Protein AF-0000000074541927 (afdb_homodimer)

pLDDT: mean 76.12, std 15.19, range [36.53, 97.56]

Solvent-accessible surface area (backbone atoms only — not comparable to full-atom values): 43290 Å² total; per-residue (Å²): 109,68,65,43,53,54,43,27,51,49,51,45,49,54,49,65,66,34,54,67,52,47,45,48,66,48,50,46,39,48,50,39,40,51,50,52,33,49,31,50,36,31,37,43,35,32,69,74,75,41,41,45,53,29,38,36,30,53,49,31,85,47,68,54,49,53,51,38,51,50,42,42,45,65,71,51,50,40,39,77,44,78,50,68,57,83,60,47,75,66,53,45,46,51,47,24,63,74,64,74,33,52,36,34,37,36,38,36,62,50,43,41,58,38,49,48,47,50,25,47,52,52,37,48,53,48,31,44,72,51,69,65,52,70,88,74,71,71,72,71,72,74,75,71,73,65,65,43,38,38,36,37,31,39,49,81,58,52,58,68,54,50,48,41,48,49,49,51,50,50,43,27,50,48,51,47,46,50,49,46,32,53,37,47,44,37,24,71,72,51,76,40,83,65,61,67,69,59,56,50,58,71,67,49,81,76,80,49,76,42,76,35,34,49,29,75,64,65,48,66,70,68,64,50,48,34,55,52,37,51,58,38,42,46,51,51,41,37,43,52,42,13,35,57,50,5,24,50,45,20,46,43,62,67,40,61,46,39,57,49,42,69,64,37,91,56,56,60,64,47,54,50,51,21,47,48,53,47,50,38,51,50,33,50,47,48,48,50,50,51,52,47,39,31,46,64,47,25,50,76,73,76,37,62,52,38,65,77,42,86,38,57,67,38,49,52,52,52,50,51,50,42,26,47,35,23,48,35,50,14,48,31,43,9,67,74,28,89,40,47,56,43,14,31,46,49,41,53,49,49,47,52,42,43,33,44,57,36,25,63,69,36,55,63,84,39,46,34,74,82,44,54,63,57,21,71,70,32,65,58,21,30,44,44,50,36,50,39,32,25,49,53,25,42,30,45,54,81,70,29,43,83,29,46,48,58,39,52,49,46,37,52,50,40,44,49,51,36,51,52,50,33,43,73,68,64,62,95,110,67,65,41,53,53,43,28,50,50,52,45,51,54,49,66,66,35,54,66,52,47,44,49,67,49,50,48,40,46,50,40,40,50,50,52,34,50,32,52,35,30,38,44,36,32,70,74,72,41,41,45,52,29,37,36,29,54,47,31,84,48,67,54,48,54,50,38,52,51,41,42,47,66,70,53,51,39,38,78,43,77,52,66,58,81,60,46,74,66,55,46,47,51,49,23,62,74,65,73,33,51,36,33,37,36,38,36,60,49,43,40,58,38,50,49,48,49,24,46,52,52,37,47,52,48,31,46,72,51,68,66,51,70,88,76,71,71,76,72,72,74,75,71,72,64,64,43,38,39,36,35,29,39,50,83,57,53,58,68,53,51,47,41,48,49,49,52,50,50,42,26,49,49,52,47,48,50,49,46,32,52,38,49,45,35,25,72,72,52,75,40,83,66,61,68,70,60,56,50,57,70,66,50,80,78,80,48,75,42,78,37,35,49,28,75,64,65,48,67,69,67,65,50,48,36,54,52,38,52,58,38,41,46,52,51,41,38,42,53,42,12,34,56,52,4,24,50,46,20,46,42,63,65,40,62,46,39,59,47,42,69,64,37,91,57,57,60,66,48,54,51,50,19,47,48,54,46,48,37,52,51,33,50,47,48,49,51,51,52,53,47,38,30,45,63,47,27,50,75,73,76,37,63,52,39,66,77,42,86,37,59,68,38,48,51,52,51,50,50,50,43,28,46,37,24,47,36,50,13,48,30,43,8,68,74,27,90,39,47,56,43,13,30,44,50,42,55,48,50,47,52,44,44,33,44,58,36,25,64,68,36,57,62,85,37,45,34,74,85,45,53,63,59,22,70,70,34,66,58,20,30,44,44,50,35,48,38,32,26,50,53,25,44,29,45,54,80,70,29,44,84,30,47,48,59,38,53,50,47,37,52,50,41,46,49,51,34,52,51,51,32,43,74,69,64,63,95

Nearest PDB structures (foldseek):
  7jr7-assembly1_B  TM=3.809E-01  e=2.727E-04  Homo sapiens
  8wto-assembly1_B  TM=3.436E-01  e=9.387E-05  Arabidopsis thaliana
  7r87-assembly1_B  TM=3.997E-01  e=1.476E-03  Homo sapiens
  7r8e-assembly1_B  TM=3.952E-01  e=2.107E-03  Homo sapiens
  7r88-assembly1_B  TM=3.774E-01  e=2.303E-03  Homo sapiens

Secondary structure (DSSP, 8-state):
-HHHHHHHHHHHHHHHH-HHHHHHHHHHHHHHHHHHHHHHHHHHHHHHT-PEEEEEEE---SHHHHHHHHHHHHHSSEEEEE--TT--HHHHHHHHHHTT--EEEEE-TTHHHHHHHHHHHHHHHHHHHTT-S-S----------PPPEEEEE-TTS-HHHHHHHHHHHHHHHHHHHHHHHHHHHHHHHHSSPPPHHHHHHHHS--S-EEEEE--TT---PPP-HHHHHHHHHHHHHHHTTIIIIIHHHHHHHHSTHHHHHHHSSS-HHHHHHHHHHHHHHHHHHHHHHHHHIIIIIGGGGTPPPP---S-HHHHHHHHHHHHHHHHHHHHHHHHH-SSHHHHHHHHHHHHHHHHHHTTSSS-GGGS-THHHHHHHT-HHHHHHHHHHHHHTS---GGGGHHHHHHHHHHHHHHHHHHHHHHHHTT--/-HHHHHHHHHHHHHHHH-HHHHHHHHHHHHHHHHHHHHHHHHHHHHHHT-PEEEEEEE---SHHHHHHHHHHHHHSSEEEEE--TT--HHHHHHHHHHTT--EEEEE-TTHHHHHHHHHHHHHHHHHHHTT-S-S----------PPPEEEEE-TTS-HHHHHHHHHHHHHHHHHHHHHHHHHHHHHHHHSSPPPHHHHHHHHS--S-EEEEE--TT---PPP-HHHHHHHHHHHHHHHTTIIIIIHHHHHHHHSTHHHHHHHSSS-HHHHHHHHHHHHHHHHHHHHHHHHHIIIIIGGGGTPPPPPPPS-HHHHHHHHHHHHHHHHHHHHHHHHH-SSHHHHHHHHHHHHHHHHHHTTSSS-GGGS-GGGHHHHHT-HHHHHHHHHHHHHTS---GGGGHHHHHHHHHHHHHHHHHHHHHHHHTT--

Radius of gyration: 31.45 Å; Cα contacts (8 Å, |Δi|>4): 1282; chains: 2; bounding box: 62×101×65 Å

Sequence (856 aa):
MFKLWATIRKDTLLLFRDKVGLLLMFVMPIILVLVITSIQNSTFELVNENKIPLLVCNKDTAYTSIEFIEALDQIGMFEIKQVSKDLTNESLNTLMHENDVLISIIIPPTFSSSISQKSTNVSSKALHEFGLAENTLTKKEFPEKPLPITFIYNPVLQQSFLQSINGALTSAIQIIEGKKLVQQLYVTLNEKPMPENLQMEILQKNISIEEIAAAKDGSKTIPNATQHNVPAWTIFAMFFIVISLGGSVVKEKLSGSFVRLKTLPTNYLTALLSKQLTYLGVTLLQVFVIFSLGIWIFPYIGLPALNLPADLFGLLIVSLLCGWCAISYAICIGTYSQTQEQANGFGAVSIVILAAISGILVPSFAMPQSFAVIMKLSPLYWCLESYYGLFLERGSLADILETTLPLLGFIVIIQGITLIGLKKKNLIMFKLWATIRKDTLLLFRDKVGLLLMFVMPIILVLVITSIQNSTFELVNENKIPLLVCNKDTAYTSIEFIEALDQIGMFEIKQVSKDLTNESLNTLMHENDVLISIIIPPTFSSSISQKSTNVSSKALHEFGLAENTLTKKEFPEKPLPITFIYNPVLQQSFLQSINGALTSAIQIIEGKKLVQQLYVTLNEKPMPENLQMEILQKNISIEEIAAAKDGSKTIPNATQHNVPAWTIFAMFFIVISLGGSVVKEKLSGSFVRLKTLPTNYLTALLSKQLTYLGVTLLQVFVIFSLGIWIFPYIGLPALNLPADLFGLLIVSLLCGWCAISYAICIGTYSQTQEQANGFGAVSIVILAAISGILVPSFAMPQSFAVIMKLSPLYWCLESYYGLFLERGSLADILETTLPLLGFIVIIQGITLIGLKKKNLI

Organism: Cytophaga hutchinsonii (strain ATCC 33406 / DSM 1761 / CIP 103989 / NBRC 15051 / NCIMB 9469 / D465) (NCBI:txid269798)

Foldseek 3Di:
DVVLVVLLVVVLVVLVVPVVVLCCLFVVLLVVLVVVLVVVQVVVVLQVPNAQEEEEQELADDVLVVLLVVLLVVVVNHDYDYDYNPDDPVNVVVVCVVVVHFKYKYHDRCNVVVLLVVLCVVLVVVVVVVVNDDPPPVCPVPVDDPDDIDMGGHPVDDVVVVVVVVVSSVVSSVLSSVLSNVQNNCCVVVVDGDDPVVSVVSNDDDDDDDDAAQAPVRDRDDDGSLLQSLLLSLLLSLLLCLLVLLQVLLCCVPVCCLVVVVVPPDAVVSSLVSVLVSQLVVSVVSNVVSLCCQAPVQVVVPGDHQDFFPAVVLVVVLSSLSNLLSSLLSLLLSLPDNHSCSSNVCSVVVSVVLSVLLCNVHHPVPDDPVSVVVNLVRLSNLSSQSSCCGRVNSDYNVSSCVSVVVSVVSSVVSNVSSVVSCVVVVSD/DVVLVVLLVVVLVVLVVPVVVLCCLFVVLLVVLVVVLVVVQVVVVLQVPNAQEEEEQELAPDVLVVLLVVLLVVVVNHDYDYDYNPDDPVNVVVVCVVVVHFKYKYHDRCNVVVLLVVLCVVLVVVVVVVVNDDPPPPCPVPVDDPDDIDMGGHPVDDVVVVVVVVVSSVVSSVLSSVLSNVQNNCCVVVVDGDDPVVSVVSNDDDDDDDDAAQALVRDRDDDGSLLQSLLLSLLLSLLLCLLVLLQVLLCCVPVCVLVVVVVPPDAVVSSLVSVLVSQLVVSVVSNVVSLVCQAPVQVVVPGDHQDFFPAVVLVVVLSSLSNLLSSLLSLLLSLPDNHSCSSNVCSVVVSVVLSVLLCNVHHVVPDDPVSVVVNLVRLSNLSSQSSCCGRVNSDYNVSSCVSVVVSVVSSVVSNVSSVVSCVVVVSD

Structure (mmCIF, N/CA/C/O backbone):
data_AF-0000000074541927-model_v1
#
loop_
_entity.id
_entity.type
_entity.pdbx_description
1 polymer 'ABC transporter, permease component'
#
loop_
_atom_site.group_PDB
_atom_site.id
_atom_site.type_symbol
_atom_site.label_atom_id
_atom_site.label_alt_id
_atom_site.label_comp_id
_atom_site.label_asym_id
_atom_site.label_entity_id
_atom_site.label_seq_id
_atom_site.pdbx_PDB_ins_code
_atom_site.Cartn_x
_atom_site.Cartn_y
_atom_site.Cartn_z
_atom_site.occupancy
_atom_site.B_iso_or_equiv
_atom_site.auth_seq_id
_atom_site.auth_comp_id
_atom_site.auth_asym_id
_atom_site.auth_atom_id
_atom_site.pdbx_PDB_model_num
ATOM 1 N N . MET A 1 1 ? 32.125 -26.625 -20.203 1 62.59 1 MET A N 1
ATOM 2 C CA . MET A 1 1 ? 31.703 -25.328 -20.75 1 62.59 1 MET A CA 1
ATOM 3 C C . MET A 1 1 ? 30.703 -25.516 -21.875 1 62.59 1 MET A C 1
ATOM 5 O O . MET A 1 1 ? 29.688 -24.828 -21.922 1 62.59 1 MET A O 1
ATOM 9 N N . PHE A 1 2 ? 30.938 -26.547 -22.594 1 73.44 2 PHE A N 1
ATOM 10 C CA . PHE A 1 2 ? 30.047 -26.828 -23.719 1 73.44 2 PHE A CA 1
ATOM 11 C C . PHE A 1 2 ? 28.688 -27.297 -23.234 1 73.44 2 PHE A C 1
ATOM 13 O O . PHE A 1 2 ? 27.656 -26.875 -23.75 1 73.44 2 PHE A O 1
ATOM 20 N N . LYS A 1 3 ? 28.766 -27.969 -22.188 1 78.88 3 LYS A N 1
ATOM 21 C CA . LYS A 1 3 ? 27.516 -28.484 -21.641 1 78.88 3 LYS A CA 1
ATOM 22 C C . LYS A 1 3 ? 26.656 -27.359 -21.062 1 78.88 3 LYS A C 1
ATOM 24 O O . LYS A 1 3 ? 25.438 -27.328 -21.25 1 78.88 3 LYS A O 1
ATOM 29 N N . LEU A 1 4 ? 27.328 -26.469 -20.469 1 83.19 4 LEU A N 1
ATOM 30 C CA . LEU A 1 4 ? 26.609 -25.328 -19.891 1 83.19 4 LEU A CA 1
ATOM 31 C C . LEU A 1 4 ? 25.969 -24.484 -20.984 1 83.19 4 LEU A C 1
ATOM 33 O O . LEU A 1 4 ? 24.812 -24.078 -20.859 1 83.19 4 LEU A O 1
ATOM 37 N N . TRP A 1 5 ? 26.688 -24.234 -22 1 86.62 5 TRP A N 1
ATOM 38 C CA . TRP A 1 5 ? 26.172 -23.406 -23.078 1 86.62 5 TRP A CA 1
ATOM 39 C C . TRP A 1 5 ? 25 -24.078 -23.781 1 86.62 5 TRP A C 1
ATOM 41 O O . TRP A 1 5 ? 24.031 -23.422 -24.172 1 86.62 5 TRP A O 1
ATOM 51 N N . ALA A 1 6 ? 25.094 -25.359 -23.906 1 82.5 6 ALA A N 1
ATOM 52 C CA . ALA A 1 6 ? 24 -26.109 -24.531 1 82.5 6 ALA A CA 1
ATOM 53 C C . ALA A 1 6 ? 22.75 -26.062 -23.672 1 82.5 6 ALA A C 1
ATOM 55 O O . ALA A 1 6 ? 21.625 -25.953 -24.203 1 82.5 6 ALA A O 1
ATOM 56 N N . THR A 1 7 ? 22.984 -26.109 -22.422 1 82.19 7 THR A N 1
ATOM 57 C CA . THR A 1 7 ? 21.844 -26.078 -21.5 1 82.19 7 THR A CA 1
ATOM 58 C C . THR A 1 7 ? 21.219 -24.688 -21.453 1 82.19 7 THR A C 1
ATOM 60 O O . THR A 1 7 ? 20 -24.547 -21.344 1 82.19 7 THR A O 1
ATOM 63 N N . ILE A 1 8 ? 22.047 -23.766 -21.531 1 87.31 8 ILE A N 1
ATOM 64 C CA . ILE A 1 8 ? 21.547 -22.391 -21.547 1 87.31 8 ILE A CA 1
ATOM 65 C C . ILE A 1 8 ? 20.719 -22.172 -22.812 1 87.31 8 ILE A C 1
ATOM 67 O O . ILE A 1 8 ? 19.656 -21.547 -22.75 1 87.31 8 ILE A O 1
ATOM 71 N N . ARG A 1 9 ? 21.219 -22.625 -23.859 1 86.62 9 ARG A N 1
ATOM 72 C CA . ARG A 1 9 ? 20.484 -22.484 -25.109 1 86.62 9 ARG A CA 1
ATOM 73 C C . ARG A 1 9 ? 19.125 -23.188 -25.031 1 86.62 9 ARG A C 1
ATOM 75 O O . ARG A 1 9 ? 18.125 -22.656 -25.531 1 86.62 9 ARG A O 1
ATOM 82 N N . LYS A 1 10 ? 19.125 -24.312 -24.438 1 82.62 10 LYS A N 1
ATOM 83 C CA . LYS A 1 10 ? 17.875 -25.062 -24.25 1 82.62 10 LYS A CA 1
ATOM 84 C C . LYS A 1 10 ? 16.891 -24.266 -23.406 1 82.62 10 LYS A C 1
ATOM 86 O O . LYS A 1 10 ? 15.711 -24.156 -23.75 1 82.62 10 LYS A O 1
ATOM 91 N N . ASP A 1 11 ? 17.422 -23.734 -22.375 1 83.06 11 ASP A N 1
ATOM 92 C CA . ASP A 1 11 ? 16.547 -22.984 -21.469 1 83.06 11 ASP A CA 1
ATOM 93 C C . ASP A 1 11 ? 16.031 -21.703 -22.125 1 83.06 11 ASP A C 1
ATOM 95 O O . ASP A 1 11 ? 14.875 -21.328 -21.953 1 83.06 11 ASP A O 1
ATOM 99 N N . THR A 1 12 ? 16.859 -21.172 -22.859 1 85.25 12 THR A N 1
ATOM 100 C CA . THR A 1 12 ? 16.469 -19.953 -23.562 1 85.25 12 THR A CA 1
ATOM 101 C C . THR A 1 12 ? 15.414 -20.25 -24.625 1 85.25 12 THR A C 1
ATOM 103 O O . THR A 1 12 ? 14.445 -19.5 -24.766 1 85.25 12 THR A O 1
ATOM 106 N N . LEU A 1 13 ? 15.57 -21.359 -25.266 1 81 13 LEU A N 1
ATOM 107 C CA . LEU A 1 13 ? 14.625 -21.75 -26.312 1 81 13 LEU A CA 1
ATOM 108 C C . LEU A 1 13 ? 13.273 -22.109 -25.703 1 81 13 LEU A C 1
ATOM 110 O O . LEU A 1 13 ? 12.234 -21.781 -26.266 1 81 13 LEU A O 1
ATOM 114 N N . LEU A 1 14 ? 13.367 -22.719 -24.594 1 76.31 14 LEU A N 1
ATOM 115 C CA . LEU A 1 14 ? 12.133 -23.094 -23.906 1 76.31 14 LEU A CA 1
ATOM 116 C C . LEU A 1 14 ? 11.375 -21.859 -23.422 1 76.31 14 LEU A C 1
ATOM 118 O O . LEU A 1 14 ? 10.141 -21.828 -23.469 1 76.31 14 LEU A O 1
ATOM 122 N N . LEU A 1 15 ? 12.141 -20.969 -23 1 79.44 15 LEU A N 1
ATOM 123 C CA . LEU A 1 15 ? 11.531 -19.719 -22.516 1 79.44 15 LEU A CA 1
ATOM 124 C C . LEU A 1 15 ? 10.875 -18.969 -23.672 1 79.44 15 LEU A C 1
ATOM 126 O O . LEU A 1 15 ? 9.766 -18.453 -23.516 1 79.44 15 LEU A O 1
ATOM 130 N N . PHE A 1 16 ? 11.508 -18.984 -24.797 1 81.44 16 PHE A N 1
ATOM 131 C CA . PHE A 1 16 ? 11.008 -18.234 -25.938 1 81.44 16 PHE A CA 1
ATOM 132 C C . PHE A 1 16 ? 9.867 -18.969 -26.609 1 81.44 16 PHE A C 1
ATOM 134 O O . PHE A 1 16 ? 9.086 -18.375 -27.359 1 81.44 16 PHE A O 1
ATOM 141 N N . ARG A 1 17 ? 9.766 -20.203 -26.297 1 74.94 17 ARG A N 1
ATOM 142 C CA . ARG A 1 17 ? 8.68 -21 -26.875 1 74.94 17 ARG A CA 1
ATOM 143 C C . ARG A 1 17 ? 7.371 -20.75 -26.125 1 74.94 17 ARG A C 1
ATOM 145 O O . ARG A 1 17 ? 6.289 -20.875 -26.703 1 74.94 17 ARG A O 1
ATOM 152 N N . ASP A 1 18 ? 7.535 -20.406 -24.891 1 72.62 18 ASP A N 1
ATOM 153 C CA . ASP A 1 18 ? 6.359 -20.047 -24.109 1 72.62 18 ASP A CA 1
ATOM 154 C C . ASP A 1 18 ? 6.035 -18.562 -24.25 1 72.62 18 ASP A C 1
ATOM 156 O O . ASP A 1 18 ? 6.262 -17.781 -23.312 1 72.62 18 ASP A O 1
ATOM 160 N N . LYS A 1 19 ? 5.383 -18.203 -25.281 1 74.06 19 LYS A N 1
ATOM 161 C CA . LYS A 1 19 ? 5.121 -16.797 -25.609 1 74.06 19 LYS A CA 1
ATOM 162 C C . LYS A 1 19 ? 4.184 -16.172 -24.578 1 74.06 19 LYS A C 1
ATOM 164 O O . LYS A 1 19 ? 4.395 -15.023 -24.172 1 74.06 19 LYS A O 1
ATOM 169 N N . VAL A 1 20 ? 3.279 -16.938 -24.172 1 70.88 20 VAL A N 1
ATOM 170 C CA . VAL A 1 20 ? 2.293 -16.391 -23.25 1 70.88 20 VAL A CA 1
ATOM 171 C C . VAL A 1 20 ? 2.938 -16.172 -21.875 1 70.88 20 VAL A C 1
ATOM 173 O O . VAL A 1 20 ? 2.717 -15.148 -21.234 1 70.88 20 VAL A O 1
ATOM 176 N N . GLY A 1 21 ? 3.797 -17.203 -21.547 1 70.81 21 GLY A N 1
ATOM 177 C CA . GLY A 1 21 ? 4.508 -17.047 -20.297 1 70.81 21 GLY A CA 1
ATOM 178 C C . GLY A 1 21 ? 5.445 -15.859 -20.266 1 70.81 21 GLY A C 1
ATOM 179 O O . GLY A 1 21 ? 5.504 -15.125 -19.281 1 70.81 21 GLY A O 1
ATOM 180 N N . LEU A 1 22 ? 6.043 -15.719 -21.406 1 74.38 22 LEU A N 1
ATOM 181 C CA . LEU A 1 22 ? 6.977 -14.609 -21.531 1 74.38 22 LEU A CA 1
ATOM 182 C C . LEU A 1 22 ? 6.246 -13.273 -21.469 1 74.38 22 LEU A C 1
ATOM 184 O O . LEU A 1 22 ? 6.703 -12.336 -20.812 1 74.38 22 LEU A O 1
ATOM 188 N N . LEU A 1 23 ? 5.137 -13.188 -22.109 1 74.19 23 LEU A N 1
ATOM 189 C CA . LEU A 1 23 ? 4.344 -11.961 -22.125 1 74.19 23 LEU A CA 1
ATOM 190 C C . LEU A 1 23 ? 3.885 -11.609 -20.703 1 74.19 23 LEU A C 1
ATOM 192 O O . LEU A 1 23 ? 3.947 -10.445 -20.312 1 74.19 23 LEU A O 1
ATOM 196 N N . LEU A 1 24 ? 3.592 -12.641 -20.031 1 74.94 24 LEU A N 1
ATOM 197 C CA . LEU A 1 24 ? 3.066 -12.414 -18.688 1 74.94 24 LEU A CA 1
ATOM 198 C C . LEU A 1 24 ? 4.172 -11.961 -17.734 1 74.94 24 LEU A C 1
ATOM 200 O O . LEU A 1 24 ? 3.936 -11.141 -16.844 1 74.94 24 LEU A O 1
ATOM 204 N N . MET A 1 25 ? 5.355 -12.453 -18.094 1 76.31 25 MET A N 1
ATOM 205 C CA . MET A 1 25 ? 6.5 -12.125 -17.234 1 76.31 25 MET A CA 1
ATOM 206 C C . MET A 1 25 ? 6.871 -10.648 -17.375 1 76.31 25 MET A C 1
ATOM 208 O O . MET A 1 25 ? 7.414 -10.055 -16.438 1 76.31 25 MET A O 1
ATOM 212 N N . PHE A 1 26 ? 6.48 -10.07 -18.5 1 81.88 26 PHE A N 1
ATOM 213 C CA . PHE A 1 26 ? 6.895 -8.695 -18.734 1 81.88 26 PHE A CA 1
ATOM 214 C C . PHE A 1 26 ? 5.703 -7.746 -18.641 1 81.88 26 PHE A C 1
ATOM 216 O O . PHE A 1 26 ? 5.781 -6.711 -17.969 1 81.88 26 PHE A O 1
ATOM 223 N N . VAL A 1 27 ? 4.625 -8.125 -19.219 1 82.62 27 VAL A N 1
ATOM 224 C CA . VAL A 1 27 ? 3.488 -7.223 -19.391 1 82.62 27 VAL A CA 1
ATOM 225 C C . VAL A 1 27 ? 2.842 -6.961 -18.031 1 82.62 27 VAL A C 1
ATOM 227 O O . VAL A 1 27 ? 2.531 -5.816 -17.688 1 82.62 27 VAL A O 1
ATOM 230 N N . MET A 1 28 ? 2.744 -7.988 -17.297 1 81 28 MET A N 1
ATOM 231 C CA . MET A 1 28 ? 1.989 -7.855 -16.047 1 81 28 MET A CA 1
ATOM 232 C C . MET A 1 28 ? 2.74 -6.984 -15.047 1 81 28 MET A C 1
ATOM 234 O O . MET A 1 28 ? 2.166 -6.059 -14.477 1 81 28 MET A O 1
ATOM 238 N N . PRO A 1 29 ? 4.016 -7.152 -14.898 1 81.38 29 PRO A N 1
ATOM 239 C CA . PRO A 1 29 ? 4.742 -6.254 -14 1 81.38 29 PRO A CA 1
ATOM 240 C C . PRO A 1 29 ? 4.754 -4.809 -14.5 1 81.38 29 PRO A C 1
ATOM 242 O O . PRO A 1 29 ? 4.695 -3.875 -13.695 1 81.38 29 PRO A O 1
ATOM 245 N N . ILE A 1 30 ? 4.781 -4.727 -15.812 1 87.06 30 ILE A N 1
ATOM 246 C CA . ILE A 1 30 ? 4.785 -3.395 -16.406 1 87.06 30 ILE A CA 1
ATOM 247 C C . ILE A 1 30 ? 3.479 -2.676 -16.078 1 87.06 30 ILE A C 1
ATOM 249 O O . ILE A 1 30 ? 3.488 -1.514 -15.672 1 87.06 30 ILE A O 1
ATOM 253 N N . ILE A 1 31 ? 2.43 -3.393 -16.219 1 86.69 31 ILE A N 1
ATOM 254 C CA . ILE A 1 31 ? 1.123 -2.82 -15.922 1 86.69 31 ILE A CA 1
ATOM 255 C C . ILE A 1 31 ? 1.049 -2.455 -14.445 1 86.69 31 ILE A C 1
ATOM 257 O O . ILE A 1 31 ? 0.518 -1.401 -14.078 1 86.69 31 ILE A O 1
ATOM 261 N N . LEU A 1 32 ? 1.621 -3.289 -13.711 1 84.31 32 LEU A N 1
ATOM 262 C CA . LEU A 1 32 ? 1.604 -3.057 -12.273 1 84.31 32 LEU A CA 1
ATOM 263 C C . LEU A 1 32 ? 2.359 -1.781 -11.922 1 84.31 32 LEU A C 1
ATOM 265 O O . LEU A 1 32 ? 1.863 -0.952 -11.148 1 84.31 32 LEU A O 1
ATOM 269 N N . VAL A 1 33 ? 3.529 -1.603 -12.516 1 86.69 33 VAL A N 1
ATOM 270 C CA . VAL A 1 33 ? 4.348 -0.424 -12.25 1 86.69 33 VAL A CA 1
ATOM 271 C C . VAL A 1 33 ? 3.609 0.832 -12.711 1 86.69 33 VAL A C 1
ATOM 273 O O . VAL A 1 33 ? 3.596 1.843 -12.008 1 86.69 33 VAL A O 1
ATOM 276 N N . LEU A 1 34 ? 2.971 0.679 -13.812 1 85.75 34 LEU A N 1
ATOM 277 C CA . LEU A 1 34 ? 2.236 1.808 -14.375 1 85.75 34 LEU A CA 1
ATOM 278 C C . LEU A 1 34 ? 1.063 2.191 -13.477 1 85.75 34 LEU A C 1
ATOM 280 O O . LEU A 1 34 ? 0.859 3.371 -13.188 1 85.75 34 LEU A O 1
ATOM 284 N N . VAL A 1 35 ? 0.43 1.256 -13.086 1 82.38 35 VAL A N 1
ATOM 285 C CA . VAL A 1 35 ? -0.777 1.48 -12.297 1 82.38 35 VAL A CA 1
ATOM 286 C C . VAL A 1 35 ? -0.402 2.047 -10.93 1 82.38 35 VAL A C 1
ATOM 288 O O . VAL A 1 35 ? -0.949 3.066 -10.5 1 82.38 35 VAL A O 1
ATOM 291 N N . ILE A 1 36 ? 0.514 1.475 -10.297 1 79.38 36 ILE A N 1
ATOM 292 C CA . ILE A 1 36 ? 0.858 1.873 -8.938 1 79.38 36 ILE A CA 1
ATOM 293 C C . ILE A 1 36 ? 1.498 3.26 -8.953 1 79.38 36 ILE A C 1
ATOM 295 O O . ILE A 1 36 ? 1.229 4.082 -8.07 1 79.38 36 ILE A O 1
ATOM 299 N N . THR A 1 37 ? 2.389 3.469 -9.93 1 81.06 37 THR A N 1
ATOM 300 C CA . THR A 1 37 ? 3.02 4.781 -10.031 1 81.06 37 THR A CA 1
ATOM 301 C C . THR A 1 37 ? 1.976 5.863 -10.297 1 81.06 37 THR A C 1
ATOM 303 O O . THR A 1 37 ? 2.057 6.961 -9.742 1 81.06 37 THR A O 1
ATOM 306 N N . SER A 1 38 ? 1.053 5.527 -11.094 1 79.69 38 SER A N 1
ATOM 307 C CA . SER A 1 38 ? -0.018 6.473 -11.398 1 79.69 38 SER A CA 1
ATOM 308 C C . SER A 1 38 ? -0.845 6.785 -10.156 1 79.69 38 SER A C 1
ATOM 310 O O . SER A 1 38 ? -1.204 7.941 -9.914 1 79.69 38 SER A O 1
ATOM 312 N N . ILE A 1 39 ? -1.108 5.805 -9.43 1 74.56 39 ILE A N 1
ATOM 313 C CA . ILE A 1 39 ? -1.909 5.957 -8.219 1 74.56 39 ILE A CA 1
ATOM 314 C C . ILE A 1 39 ? -1.143 6.789 -7.195 1 74.56 39 ILE A C 1
ATOM 316 O O . ILE A 1 39 ? -1.696 7.719 -6.602 1 74.56 39 ILE A O 1
ATOM 320 N N . GLN A 1 40 ? 0.057 6.5 -7.008 1 68.75 40 GLN A N 1
ATOM 321 C CA . GLN A 1 40 ? 0.846 7.172 -5.98 1 68.75 40 GLN A CA 1
ATOM 322 C C . GLN A 1 40 ? 1.18 8.602 -6.391 1 68.75 40 GLN A C 1
ATOM 324 O O . GLN A 1 40 ? 1.329 9.477 -5.539 1 68.75 40 GLN A O 1
ATOM 329 N N . ASN A 1 41 ? 1.37 8.719 -7.707 1 69.12 41 ASN A N 1
ATOM 330 C CA . ASN A 1 41 ? 1.609 10.078 -8.188 1 69.12 41 ASN A CA 1
ATOM 331 C C . ASN A 1 41 ? 0.397 10.977 -7.957 1 69.12 41 ASN A C 1
ATOM 333 O O . ASN A 1 41 ? 0.545 12.164 -7.668 1 69.12 41 ASN A O 1
ATOM 337 N N . SER A 1 42 ? -0.765 10.453 -8.133 1 62.62 42 SER A N 1
ATOM 338 C CA . SER A 1 42 ? -1.986 11.227 -7.918 1 62.62 42 SER A CA 1
ATOM 339 C C . SER A 1 42 ? -2.125 11.641 -6.457 1 62.62 42 SER A C 1
ATOM 341 O O . SER A 1 42 ? -2.613 12.727 -6.156 1 62.62 42 SER A O 1
ATOM 343 N N . THR A 1 43 ? -1.777 10.742 -5.637 1 56.94 43 THR A N 1
ATOM 344 C CA . THR A 1 43 ? -1.813 11.07 -4.215 1 56.94 43 THR A CA 1
ATOM 345 C C . THR A 1 43 ? -0.866 12.227 -3.904 1 56.94 43 THR A C 1
ATOM 347 O O . THR A 1 43 ? -1.184 13.094 -3.088 1 56.94 43 THR A O 1
ATOM 350 N N . PHE A 1 44 ? 0.206 12.211 -4.68 1 52.38 44 PHE A N 1
ATOM 351 C CA . PHE A 1 44 ? 1.204 13.258 -4.535 1 52.38 44 PHE A CA 1
ATOM 352 C C . PHE A 1 44 ? 0.67 14.594 -5.055 1 52.38 44 PHE A C 1
ATOM 354 O O . PHE A 1 44 ? 0.894 15.641 -4.441 1 52.38 44 PHE A O 1
ATOM 361 N N . GLU A 1 45 ? 0.038 14.398 -6.129 1 54.12 45 GLU A N 1
ATOM 362 C CA . GLU A 1 45 ? -0.482 15.602 -6.762 1 54.12 45 GLU A CA 1
ATOM 363 C C . GLU A 1 45 ? -1.663 16.172 -5.98 1 54.12 45 GLU A C 1
ATOM 365 O O . GLU A 1 45 ? -1.865 17.391 -5.949 1 54.12 45 GLU A O 1
ATOM 370 N N . LEU A 1 46 ? -2.551 15.32 -5.484 1 47.78 46 LEU A N 1
ATOM 371 C CA . LEU A 1 46 ? -3.654 15.789 -4.652 1 47.78 46 LEU A CA 1
ATOM 372 C C . LEU A 1 46 ? -3.146 16.688 -3.529 1 47.78 46 LEU A C 1
ATOM 374 O O . LEU A 1 46 ? -3.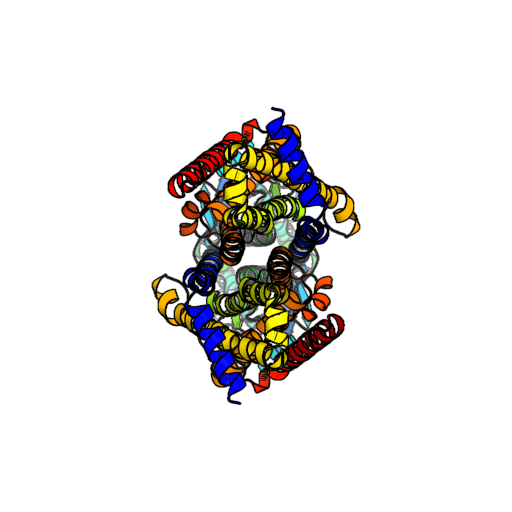764 17.703 -3.217 1 47.78 46 LEU A O 1
ATOM 378 N N . VAL A 1 47 ? -2.064 16.297 -3 1 44.84 47 VAL A N 1
ATOM 379 C CA . VAL A 1 47 ? -1.495 17.094 -1.929 1 44.84 47 VAL A CA 1
ATOM 380 C C . VAL A 1 47 ? -0.941 18.406 -2.502 1 44.84 47 VAL A C 1
ATOM 382 O O . VAL A 1 47 ? -1.073 19.469 -1.889 1 44.84 47 VAL A O 1
ATOM 385 N N . ASN A 1 48 ? -0.444 18.328 -3.736 1 44.94 48 ASN A N 1
ATOM 386 C CA . ASN A 1 48 ? 0.17 19.531 -4.285 1 44.94 48 ASN A CA 1
ATOM 387 C C . ASN A 1 48 ? -0.823 20.328 -5.117 1 44.94 48 ASN A C 1
ATOM 389 O O . ASN A 1 48 ? -0.8 21.562 -5.098 1 44.94 48 ASN A O 1
ATOM 393 N N . GLU A 1 49 ? -1.703 19.578 -6.023 1 46.81 49 GLU A N 1
ATOM 394 C CA . GLU A 1 49 ? -2.504 20.312 -7.004 1 46.81 49 GLU A CA 1
ATOM 395 C C . GLU A 1 49 ? -3.992 20.016 -6.824 1 46.81 49 GLU A C 1
ATOM 397 O O . GLU A 1 49 ? -4.84 20.828 -7.219 1 46.81 49 GLU A O 1
ATOM 402 N N . ASN A 1 50 ? -4.426 18.844 -6.312 1 50.94 50 ASN A N 1
ATOM 403 C CA . ASN A 1 50 ? -5.852 18.531 -6.312 1 50.94 50 ASN A CA 1
ATOM 404 C C . ASN A 1 50 ? -6.453 18.656 -4.918 1 50.94 50 ASN A C 1
ATOM 406 O O . ASN A 1 50 ? -6.004 18 -3.979 1 50.94 50 ASN A O 1
ATOM 410 N N . LYS A 1 51 ? -7.172 19.781 -4.816 1 58.56 51 LYS A N 1
ATOM 411 C CA . LYS A 1 51 ? -7.855 20.156 -3.58 1 58.56 51 LYS A CA 1
ATOM 412 C C . LYS A 1 51 ? -8.883 19.094 -3.184 1 58.56 51 LYS A C 1
ATOM 414 O O . LYS A 1 51 ? -9.469 18.438 -4.047 1 58.56 51 LYS A O 1
ATOM 419 N N . ILE A 1 52 ? -8.883 18.578 -1.993 1 67.69 52 ILE A N 1
ATOM 420 C CA . ILE A 1 52 ? -9.867 17.656 -1.424 1 67.69 52 ILE A CA 1
ATOM 421 C C . ILE A 1 52 ? -11.234 18.344 -1.38 1 67.69 52 ILE A C 1
ATOM 423 O O . ILE A 1 52 ? -11.375 19.438 -0.814 1 67.69 52 ILE A O 1
ATOM 427 N N . PRO A 1 53 ? -12.141 17.734 -2.074 1 74.38 53 PRO A N 1
ATOM 428 C CA . PRO A 1 53 ? -13.469 18.344 -1.985 1 74.38 53 PRO A CA 1
ATOM 429 C C . PRO A 1 53 ? -14.008 18.375 -0.557 1 74.38 53 PRO A C 1
ATOM 431 O O . PRO A 1 53 ? -14.078 17.344 0.106 1 74.38 53 PRO A O 1
ATOM 434 N N . LEU A 1 54 ? -14.281 19.453 -0.095 1 82.62 54 LEU A N 1
ATOM 435 C CA . LEU A 1 54 ? -14.789 19.672 1.255 1 82.62 54 LEU A CA 1
ATOM 436 C C . LEU A 1 54 ? -16.156 20.344 1.22 1 82.62 54 LEU A C 1
ATOM 438 O O . LEU A 1 54 ? -16.297 21.406 0.604 1 82.62 54 LEU A O 1
ATOM 442 N N . LEU A 1 55 ? -17.172 19.672 1.826 1 85.06 55 LEU A N 1
ATOM 443 C CA . LEU A 1 55 ? -18.469 20.312 1.983 1 85.06 55 LEU A CA 1
ATOM 444 C C . LEU A 1 55 ? -18.516 21.125 3.266 1 85.06 55 LEU A C 1
ATOM 446 O O . LEU A 1 55 ? -18.141 20.641 4.336 1 85.06 55 LEU A O 1
ATOM 450 N N . VAL A 1 56 ? -18.875 22.328 3.119 1 89.62 56 VAL A N 1
ATOM 451 C CA . VAL A 1 56 ? -18.953 23.188 4.293 1 89.62 56 VAL A CA 1
ATOM 452 C C . VAL A 1 56 ? -20.391 23.625 4.527 1 89.62 56 VAL A C 1
ATOM 454 O O . VAL A 1 56 ? -21.016 24.219 3.645 1 89.62 56 VAL A O 1
ATOM 457 N N . CYS A 1 57 ? -20.891 23.219 5.637 1 88.12 57 CYS A N 1
ATOM 458 C CA . CYS A 1 57 ? -22.188 23.703 6.094 1 88.12 57 CYS A CA 1
ATOM 459 C C . CYS A 1 57 ? -22.031 24.797 7.133 1 88.12 57 CYS A C 1
ATOM 461 O O . CYS A 1 57 ? -21.828 24.516 8.32 1 88.12 57 CYS A O 1
ATOM 463 N N . ASN A 1 58 ? -22.141 25.984 6.73 1 89.69 58 ASN A N 1
ATOM 464 C CA . ASN A 1 58 ? -21.953 27.141 7.605 1 89.69 58 ASN A CA 1
ATOM 465 C C . ASN A 1 58 ? -23.281 27.578 8.227 1 89.69 58 ASN A C 1
ATOM 467 O O . ASN A 1 58 ? -24.125 28.172 7.551 1 89.69 58 ASN A O 1
ATOM 471 N N . LYS A 1 59 ? -23.438 27.297 9.461 1 85.5 59 LYS A N 1
ATOM 472 C CA . LYS A 1 59 ? -24.672 27.688 10.148 1 85.5 59 LYS A CA 1
ATOM 473 C C . LYS A 1 59 ? -24.484 29.016 10.875 1 85.5 59 LYS A C 1
ATOM 475 O O . LYS A 1 59 ? -25.422 29.516 11.5 1 85.5 59 LYS A O 1
ATOM 480 N N . ASP A 1 60 ? -23.25 29.438 10.773 1 83.81 60 ASP A N 1
ATOM 481 C CA . ASP A 1 60 ? -22.953 30.75 11.352 1 83.81 60 ASP A CA 1
ATOM 482 C C . ASP A 1 60 ? -23.203 31.859 10.352 1 83.81 60 ASP A C 1
ATOM 484 O O . ASP A 1 60 ? -23.016 31.688 9.148 1 83.81 60 ASP A O 1
ATOM 488 N N . THR A 1 61 ? -23.766 32.938 10.781 1 77.38 61 THR A N 1
ATOM 489 C CA . THR A 1 61 ? -24.109 34 9.875 1 77.38 61 THR A CA 1
ATOM 490 C C . THR A 1 61 ? -23.125 35.156 10 1 77.38 61 THR A C 1
ATOM 492 O O . THR A 1 61 ? -23.188 36.125 9.234 1 77.38 61 THR A O 1
ATOM 495 N N . ALA A 1 62 ? -22.234 35.031 10.883 1 79.62 62 ALA A N 1
ATOM 496 C CA . ALA A 1 62 ? -21.328 36.156 11.125 1 79.62 62 ALA A CA 1
ATOM 497 C C . ALA A 1 62 ? -20.156 36.125 10.141 1 79.62 62 ALA A C 1
ATOM 499 O O . ALA A 1 62 ? -19.953 35.125 9.43 1 79.62 62 ALA A O 1
ATOM 500 N N . TYR A 1 63 ? -19.531 37.219 10.031 1 78 63 TYR A N 1
ATOM 501 C CA . TYR A 1 63 ? -18.453 37.406 9.078 1 78 63 TYR A CA 1
ATOM 502 C C . TYR A 1 63 ? -17.25 36.531 9.43 1 78 63 TYR A C 1
ATOM 504 O O . TYR A 1 63 ? -16.5 36.125 8.547 1 78 63 TYR A O 1
ATOM 512 N N . THR A 1 64 ? -17.172 36.219 10.641 1 80.38 64 THR A N 1
ATOM 513 C CA . THR A 1 64 ? -16.031 35.438 11.102 1 80.38 64 THR A CA 1
ATOM 514 C C . THR A 1 64 ? -16.031 34.062 10.453 1 80.38 64 THR A C 1
ATOM 516 O O . THR A 1 64 ? -14.977 33.5 10.148 1 80.38 64 THR A O 1
ATOM 519 N N . SER A 1 65 ? -17.188 33.531 10.227 1 84.56 65 SER A N 1
ATOM 520 C CA . SER A 1 65 ? -17.297 32.219 9.617 1 84.56 65 SER A CA 1
ATOM 521 C C . SER A 1 65 ? -16.891 32.25 8.148 1 84.56 65 SER A C 1
ATOM 523 O O . SER A 1 65 ? -16.297 31.297 7.641 1 84.56 65 SER A O 1
ATOM 525 N N . ILE A 1 66 ? -17.156 33.312 7.586 1 83.12 66 ILE A N 1
ATOM 526 C CA . ILE A 1 66 ? -16.766 33.5 6.188 1 83.12 66 ILE A CA 1
ATOM 527 C C . ILE A 1 66 ? -15.25 33.594 6.09 1 83.12 66 ILE A C 1
ATOM 529 O O . ILE A 1 66 ? -14.641 33.031 5.184 1 83.12 66 ILE A O 1
ATOM 533 N N . GLU A 1 67 ? -14.727 34.344 7.02 1 79.5 67 GLU A N 1
ATOM 534 C CA . GLU A 1 67 ? -13.273 34.469 7.062 1 79.5 67 GLU A CA 1
ATOM 535 C C . GLU A 1 67 ? -12.609 33.125 7.285 1 79.5 67 GLU A C 1
ATOM 537 O O . GLU A 1 67 ? -11.547 32.844 6.727 1 79.5 67 GLU A O 1
ATOM 542 N N . PHE A 1 68 ? -13.219 32.344 8.078 1 82.12 68 PHE A N 1
ATOM 543 C CA . PHE A 1 68 ? -12.727 31 8.336 1 82.12 68 PHE A CA 1
ATOM 544 C C . PHE A 1 68 ? -12.703 30.172 7.062 1 82.12 68 PHE A C 1
ATOM 546 O O . PHE A 1 68 ? -11.719 29.5 6.773 1 82.12 68 PHE A O 1
ATOM 553 N N . ILE A 1 69 ? -13.742 30.281 6.367 1 85.56 69 ILE A N 1
ATOM 554 C CA . ILE A 1 69 ? -13.852 29.531 5.121 1 85.56 69 ILE A CA 1
ATOM 555 C C . ILE A 1 69 ? -12.805 30.031 4.125 1 85.56 69 ILE A C 1
ATOM 557 O O . ILE A 1 69 ? -12.211 29.234 3.391 1 85.56 69 ILE A O 1
ATOM 561 N N . GLU A 1 70 ? -12.609 31.297 4.133 1 79.12 70 GLU A N 1
ATOM 562 C CA . GLU A 1 70 ? -11.578 31.875 3.27 1 79.12 70 GLU A CA 1
ATOM 563 C C . GLU A 1 70 ? -10.188 31.391 3.684 1 79.12 70 GLU A C 1
ATOM 565 O O . GLU A 1 70 ? -9.336 31.141 2.83 1 79.12 70 GLU A O 1
ATOM 570 N N . ALA A 1 71 ? -9.977 31.375 4.965 1 71.69 71 ALA A N 1
ATOM 571 C CA . ALA A 1 71 ? -8.711 30.859 5.477 1 71.69 71 ALA A CA 1
ATOM 572 C C . ALA A 1 71 ? -8.492 29.406 5.059 1 71.69 71 ALA A C 1
ATOM 574 O O . ALA A 1 71 ? -7.379 29.031 4.68 1 71.69 71 ALA A O 1
ATOM 575 N N . LEU A 1 72 ? -9.516 28.641 5.066 1 78.06 72 LEU A N 1
ATOM 576 C CA . LEU A 1 72 ? -9.453 27.234 4.648 1 78.06 72 LEU A CA 1
ATOM 577 C C . LEU A 1 72 ? -9.086 27.125 3.172 1 78.06 72 LEU A C 1
ATOM 579 O O . LEU A 1 72 ? -8.328 26.234 2.783 1 78.06 72 LEU A O 1
ATOM 583 N N . ASP A 1 73 ? -9.625 28.016 2.506 1 76.06 73 ASP A N 1
ATOM 584 C CA . ASP A 1 73 ? -9.375 28.031 1.069 1 76.06 73 ASP A CA 1
ATOM 585 C C . ASP A 1 73 ? -7.922 28.406 0.775 1 76.06 73 ASP A C 1
ATOM 587 O O . ASP A 1 73 ? -7.316 27.875 -0.161 1 76.06 73 ASP A O 1
ATOM 591 N N . GLN A 1 74 ? -7.422 29.234 1.568 1 66.5 74 GLN A N 1
ATOM 592 C CA . GLN A 1 74 ? -6.055 29.703 1.37 1 66.5 74 GLN A CA 1
ATOM 593 C C . GLN A 1 74 ? -5.039 28.609 1.681 1 66.5 74 GLN A C 1
ATOM 595 O O . GLN A 1 74 ? -3.934 28.609 1.136 1 66.5 74 GLN A O 1
ATOM 600 N N . ILE A 1 75 ? -5.406 27.797 2.594 1 63.5 75 ILE A N 1
ATOM 601 C CA . ILE A 1 75 ? -4.527 26.672 2.916 1 63.5 75 ILE A CA 1
ATOM 602 C C . ILE A 1 75 ? -4.266 25.844 1.66 1 63.5 75 ILE A C 1
ATOM 604 O O . ILE A 1 75 ? -3.184 25.281 1.5 1 63.5 75 ILE A O 1
ATOM 608 N N . GLY A 1 76 ? -5.238 25.891 0.684 1 62.09 76 GLY A N 1
ATOM 609 C CA . GLY A 1 76 ? -5.02 25.297 -0.622 1 62.09 76 GLY A CA 1
ATOM 610 C C . GLY A 1 76 ? -5.25 23.797 -0.634 1 62.09 76 GLY A C 1
ATOM 611 O O . GLY A 1 76 ? -5.074 23.141 -1.665 1 62.09 76 GLY A O 1
ATOM 612 N N . MET A 1 77 ? -5.621 23.172 0.397 1 64.56 77 MET A N 1
ATOM 613 C CA . MET A 1 77 ? -5.824 21.734 0.5 1 64.56 77 MET A CA 1
ATOM 614 C C . MET A 1 77 ? -7.238 21.359 0.077 1 64.56 77 MET A C 1
ATOM 616 O O . MET A 1 77 ? -7.484 20.219 -0.339 1 64.56 77 MET A O 1
ATOM 620 N N . PHE A 1 78 ? -8.117 22.359 0.111 1 73.12 78 PHE A N 1
ATOM 621 C CA . PHE A 1 78 ? -9.523 21.984 0.013 1 73.12 78 PHE A CA 1
ATOM 622 C C . PHE A 1 78 ? -10.18 22.672 -1.184 1 73.12 78 PHE A C 1
ATOM 624 O O . PHE A 1 78 ? -9.836 23.797 -1.531 1 73.12 78 PHE A O 1
ATOM 631 N N . GLU A 1 79 ? -10.938 21.891 -1.93 1 78.06 79 GLU A N 1
ATOM 632 C CA . GLU A 1 79 ? -11.938 22.469 -2.824 1 78.06 79 GLU A CA 1
ATOM 633 C C . GLU A 1 79 ? -13.281 22.625 -2.117 1 78.06 79 GLU A C 1
ATOM 635 O O . GLU A 1 79 ? -14.031 21.656 -1.98 1 78.06 79 GLU A O 1
ATOM 640 N N . ILE A 1 80 ? -13.523 23.828 -1.777 1 84.38 80 ILE A N 1
ATOM 641 C CA . ILE A 1 80 ? -14.633 24.078 -0.862 1 84.38 80 ILE A CA 1
ATOM 642 C C . ILE A 1 80 ? -15.93 24.25 -1.651 1 84.38 80 ILE A C 1
ATOM 644 O O . ILE A 1 80 ? -15.977 24.984 -2.631 1 84.38 80 ILE A O 1
ATOM 648 N N . LYS A 1 81 ? -16.875 23.438 -1.329 1 85.06 81 LYS A N 1
ATOM 649 C CA . LYS A 1 81 ? -18.234 23.578 -1.823 1 85.06 81 LYS A CA 1
ATOM 650 C C . LYS A 1 81 ? -19.203 23.891 -0.684 1 85.06 81 LYS A C 1
ATOM 652 O O . LYS A 1 81 ? -19.406 23.047 0.202 1 85.06 81 LYS A O 1
ATOM 657 N N . GLN A 1 82 ? -19.75 25.031 -0.685 1 87.88 82 GLN A N 1
ATOM 658 C CA . GLN A 1 82 ? -20.656 25.422 0.383 1 87.88 82 GLN A CA 1
ATOM 659 C C . GLN A 1 82 ? -22.062 24.891 0.123 1 87.88 82 GLN A C 1
ATOM 661 O O . GLN A 1 82 ? -22.547 24.922 -1.012 1 87.88 82 GLN A O 1
ATOM 666 N N . VAL A 1 83 ? -22.641 24.281 1.094 1 86.12 83 VAL A N 1
ATOM 667 C CA . VAL A 1 83 ? -23.984 23.734 0.975 1 86.12 83 VAL A CA 1
ATOM 668 C C . VAL A 1 83 ? -24.953 24.531 1.838 1 86.12 83 VAL A C 1
ATOM 670 O O . VAL A 1 83 ? -24.547 25.406 2.604 1 86.12 83 VAL A O 1
ATOM 673 N N . SER A 1 84 ? -26.219 24.219 1.671 1 80.31 84 SER A N 1
ATOM 674 C CA . SER A 1 84 ? -27.25 24.953 2.367 1 80.31 84 SER A CA 1
ATOM 675 C C . SER A 1 84 ? -27.125 24.812 3.879 1 80.31 84 SER A C 1
ATOM 677 O O . SER A 1 84 ? -26.656 23.781 4.371 1 80.31 84 SER A O 1
ATOM 679 N N . LYS A 1 85 ? -27.516 25.797 4.613 1 78.5 85 LYS A N 1
ATOM 680 C CA . LYS A 1 85 ? -27.375 25.906 6.059 1 78.5 85 LYS A CA 1
ATOM 681 C C . LYS A 1 85 ? -28.312 24.953 6.785 1 78.5 85 LYS A C 1
ATOM 683 O O . LYS A 1 85 ? -28.094 24.625 7.949 1 78.5 85 LYS A O 1
ATOM 688 N N . ASP A 1 86 ? -29.266 24.469 6.156 1 77.06 86 ASP A N 1
ATOM 689 C CA . ASP A 1 86 ? -30.328 23.734 6.82 1 77.06 86 ASP A CA 1
ATOM 690 C C . ASP A 1 86 ? -30.094 22.219 6.738 1 77.06 86 ASP A C 1
ATOM 692 O O . ASP A 1 86 ? -30.969 21.438 7.113 1 77.06 86 ASP A O 1
ATOM 696 N N . LEU A 1 87 ? -28.969 21.906 6.523 1 76.81 87 LEU A N 1
ATOM 697 C CA . LEU A 1 87 ? -28.766 20.469 6.34 1 76.81 87 LEU A CA 1
ATOM 698 C C . LEU A 1 87 ? -28.438 19.797 7.668 1 76.81 87 LEU A C 1
ATOM 700 O O . LEU A 1 87 ? -27.734 20.375 8.5 1 76.81 87 LEU A O 1
ATOM 704 N N . THR A 1 88 ? -29.141 18.75 7.934 1 75.75 88 THR A N 1
ATOM 705 C CA . THR A 1 88 ? -28.844 17.938 9.094 1 75.75 88 THR A CA 1
ATOM 706 C C . THR A 1 88 ? -27.641 17.031 8.82 1 75.75 88 THR A C 1
ATOM 708 O O . THR A 1 88 ? -27.203 16.906 7.676 1 75.75 88 THR A O 1
ATOM 711 N N . ASN A 1 89 ? -27.078 16.438 9.914 1 76.69 89 ASN A N 1
ATOM 712 C CA . ASN A 1 89 ? -25.953 15.531 9.781 1 76.69 89 ASN A CA 1
ATOM 713 C C . ASN A 1 89 ? -26.25 14.398 8.805 1 76.69 89 ASN A C 1
ATOM 715 O O . ASN A 1 89 ? -25.406 14.008 8.008 1 76.69 89 ASN A O 1
ATOM 719 N N . GLU A 1 90 ? -27.5 13.992 8.867 1 73.88 90 GLU A N 1
ATOM 720 C CA . GLU A 1 90 ? -27.891 12.867 8.016 1 73.88 90 GLU A CA 1
ATOM 721 C C . GLU A 1 90 ? -27.938 13.281 6.547 1 73.88 90 GLU A C 1
ATOM 723 O O . GLU A 1 90 ? -27.516 12.531 5.672 1 73.88 90 GLU A O 1
ATOM 728 N N . SER A 1 91 ? -28.469 14.469 6.391 1 78.69 91 SER A N 1
ATOM 729 C CA . SER A 1 91 ? -28.562 14.961 5.02 1 78.69 91 SER A CA 1
ATOM 730 C C . SER A 1 91 ? -27.188 15.227 4.434 1 78.69 91 SER A C 1
ATOM 732 O O . SER A 1 91 ? -26.953 15.008 3.242 1 78.69 91 SER A O 1
ATOM 734 N N . LEU A 1 92 ? -26.344 15.633 5.332 1 80.5 92 LEU A N 1
ATOM 735 C CA . LEU A 1 92 ? -24.984 15.906 4.891 1 80.5 92 LEU A CA 1
ATOM 736 C C . LEU A 1 92 ? -24.281 14.609 4.508 1 80.5 92 LEU A C 1
ATOM 738 O O . LEU A 1 92 ? -23.531 14.578 3.527 1 80.5 92 LEU A O 1
ATOM 742 N N . ASN A 1 93 ? -24.594 13.609 5.23 1 76.56 93 ASN A N 1
ATOM 743 C CA . ASN A 1 93 ? -24 12.312 4.918 1 76.56 93 ASN A CA 1
ATOM 744 C C . ASN A 1 93 ? -24.453 11.805 3.547 1 76.56 93 ASN A C 1
ATOM 746 O O . ASN A 1 93 ? -23.656 11.258 2.787 1 76.56 93 ASN A O 1
ATOM 750 N N . THR A 1 94 ? -25.719 12.031 3.326 1 75.81 94 THR A N 1
ATOM 751 C CA . THR A 1 94 ? -26.266 11.609 2.041 1 75.81 94 THR A CA 1
ATOM 752 C C . THR A 1 94 ? -25.656 12.414 0.9 1 75.81 94 THR A C 1
ATOM 754 O O . THR A 1 94 ? -25.344 11.859 -0.158 1 75.81 94 THR A O 1
ATOM 757 N N . LEU A 1 95 ? -25.484 13.68 1.212 1 79.12 95 LEU A N 1
ATOM 758 C CA . LEU A 1 95 ? -24.906 14.555 0.198 1 79.12 95 LEU A CA 1
ATOM 759 C C . LEU A 1 95 ? -23.453 14.164 -0.076 1 79.12 95 LEU A C 1
ATOM 761 O O . LEU A 1 95 ? -23 14.227 -1.22 1 79.12 95 LEU A O 1
ATOM 765 N N . MET A 1 96 ? -22.812 13.812 0.928 1 79.44 96 MET A N 1
ATOM 766 C CA . MET A 1 96 ? -21.422 13.375 0.783 1 79.44 96 MET A CA 1
ATOM 767 C C . MET A 1 96 ? -21.328 12.133 -0.097 1 79.44 96 MET A C 1
ATOM 769 O O . MET A 1 96 ? -20.469 12.047 -0.965 1 79.44 96 MET A O 1
ATOM 773 N N . HIS A 1 97 ? -22.312 11.297 0.133 1 71.31 97 HIS A N 1
ATOM 774 C CA . HIS A 1 97 ? -22.312 10.047 -0.625 1 71.31 97 HIS A CA 1
ATOM 775 C C . HIS A 1 97 ? -22.688 10.289 -2.084 1 71.31 97 HIS A C 1
ATOM 777 O O . HIS A 1 97 ? -22.094 9.688 -2.986 1 71.31 97 HIS A O 1
ATOM 783 N N . GLU A 1 98 ? -23.594 11.188 -2.244 1 71.25 98 GLU A N 1
ATOM 784 C CA . GLU A 1 98 ? -24.094 11.469 -3.586 1 71.25 98 GLU A CA 1
ATOM 785 C C . GLU A 1 98 ? -23.062 12.227 -4.414 1 71.25 98 GLU A C 1
ATOM 787 O O . GLU A 1 98 ? -22.984 12.047 -5.633 1 71.25 98 GLU A O 1
ATOM 792 N N . ASN A 1 99 ? -22.219 13.031 -3.738 1 70.88 99 ASN A N 1
ATOM 793 C CA . ASN A 1 99 ? -21.266 13.867 -4.449 1 70.88 99 ASN A CA 1
ATOM 794 C C . ASN A 1 99 ? -19.844 13.297 -4.363 1 70.88 99 ASN A C 1
ATOM 796 O O . ASN A 1 99 ? -18.891 13.953 -4.758 1 70.88 99 ASN A O 1
ATOM 800 N N . ASP A 1 100 ? -19.766 12.219 -3.822 1 67.62 100 ASP A N 1
ATOM 801 C CA . ASP A 1 100 ? -18.469 11.539 -3.691 1 67.62 100 ASP A CA 1
ATOM 802 C C . ASP A 1 100 ? -17.469 12.406 -2.928 1 67.62 100 ASP A C 1
ATOM 804 O O . ASP A 1 100 ? -16.344 12.586 -3.371 1 67.62 100 ASP A O 1
ATOM 808 N N . VAL A 1 101 ? -18.047 13.078 -1.96 1 74.94 101 VAL A N 1
ATOM 809 C CA . VAL A 1 101 ? -17.188 13.875 -1.082 1 74.94 101 VAL A CA 1
ATOM 810 C C . VAL A 1 101 ? -16.938 13.109 0.216 1 74.94 101 VAL A C 1
ATOM 812 O O . VAL A 1 101 ? -17.844 12.492 0.773 1 74.94 101 VAL A O 1
ATOM 815 N N . LEU A 1 102 ? -15.688 13.227 0.631 1 70.38 102 LEU A N 1
ATOM 816 C CA . LEU A 1 102 ? -15.305 12.367 1.749 1 70.38 102 LEU A CA 1
ATOM 817 C C . LEU A 1 102 ? -15.312 13.148 3.059 1 70.38 102 LEU A C 1
ATOM 819 O O . LEU A 1 102 ? -15.305 12.555 4.141 1 70.38 102 LEU A O 1
ATOM 823 N N . ILE A 1 103 ? -15.344 14.453 2.922 1 79.62 103 ILE A N 1
ATOM 824 C CA . ILE A 1 103 ? -15.258 15.211 4.164 1 79.62 103 ILE A CA 1
ATOM 825 C C . ILE A 1 103 ? -16.25 16.375 4.129 1 79.62 103 ILE A C 1
ATOM 827 O O . ILE A 1 103 ? -16.578 16.891 3.059 1 79.62 103 ILE A O 1
ATOM 831 N N . SER A 1 104 ? -16.781 16.688 5.336 1 84.62 104 SER A N 1
ATOM 832 C CA . SER A 1 104 ? -17.641 17.859 5.492 1 84.62 104 SER A CA 1
ATOM 833 C C . SER A 1 104 ? -17.453 18.516 6.855 1 84.62 104 SER A C 1
ATOM 835 O O . SER A 1 104 ? -17.047 17.844 7.816 1 84.62 104 SER A O 1
ATOM 837 N N . ILE A 1 105 ? -17.609 19.781 6.871 1 87.19 105 ILE A N 1
ATOM 838 C CA . ILE A 1 105 ? -17.5 20.5 8.133 1 87.19 105 ILE A CA 1
ATOM 839 C C . ILE A 1 105 ? -18.797 21.266 8.391 1 87.19 105 ILE A C 1
ATOM 841 O O . ILE A 1 105 ? -19.406 21.812 7.469 1 87.19 105 ILE A O 1
ATOM 845 N N . ILE A 1 106 ? -19.203 21.203 9.641 1 84.88 106 ILE A N 1
ATOM 846 C CA . ILE A 1 106 ? -20.359 21.984 10.07 1 84.88 106 ILE A CA 1
ATOM 847 C C . ILE A 1 106 ? -19.906 23.078 11.047 1 84.88 106 ILE A C 1
ATOM 849 O O . ILE A 1 106 ? -19.391 22.781 12.133 1 84.88 106 ILE A O 1
ATOM 853 N N . ILE A 1 107 ? -20.094 24.25 10.703 1 86.19 107 ILE A N 1
ATOM 854 C CA . ILE A 1 107 ? -19.766 25.391 11.562 1 86.19 107 ILE A CA 1
ATOM 855 C C . ILE A 1 107 ? -21 25.766 12.391 1 86.19 107 ILE A C 1
ATOM 857 O O . ILE A 1 107 ? -22.031 26.141 11.844 1 86.19 107 ILE A O 1
ATOM 861 N N . PRO A 1 108 ? -20.875 25.609 13.602 1 84 108 PRO A N 1
ATOM 862 C CA . PRO A 1 108 ? -22.031 25.922 14.445 1 84 108 PRO A CA 1
ATOM 863 C C . PRO A 1 108 ? -22.406 27.406 14.422 1 84 108 PRO A C 1
ATOM 865 O O . PRO A 1 108 ? -21.562 28.25 14.094 1 84 108 PRO A O 1
ATOM 868 N N . PRO A 1 109 ? -23.656 27.656 14.797 1 82.25 109 PRO A N 1
ATOM 869 C CA . PRO A 1 109 ? -24.094 29.047 14.789 1 82.25 109 PRO A CA 1
ATOM 870 C C . PRO A 1 109 ? -23.344 29.922 15.797 1 82.25 109 PRO A C 1
ATOM 872 O O . PRO A 1 109 ? -23.266 31.141 15.633 1 82.25 109 PRO A O 1
ATOM 875 N N . THR A 1 110 ? -22.719 29.312 16.75 1 78.56 110 THR A N 1
ATOM 876 C CA . THR A 1 110 ? -22.047 30.078 17.812 1 78.56 110 THR A CA 1
ATOM 877 C C . THR A 1 110 ? -20.562 30.219 17.531 1 78.56 110 THR A C 1
ATOM 879 O O . THR A 1 110 ? -19.797 30.641 18.391 1 78.56 110 THR A O 1
ATOM 882 N N . PHE A 1 111 ? -20.234 29.875 16.328 1 82.06 111 PHE A N 1
ATOM 883 C CA . PHE A 1 111 ? -18.812 29.844 16 1 82.06 111 PHE A CA 1
ATOM 884 C C . PHE A 1 111 ? -18.203 31.219 16.141 1 82.06 111 PHE A C 1
ATOM 886 O O . PHE A 1 111 ? -17.219 31.406 16.875 1 82.06 111 PHE A O 1
ATOM 893 N N . SER A 1 112 ? -18.75 32.219 15.516 1 79.38 112 SER A N 1
ATOM 894 C CA . SER A 1 112 ? -18.219 33.562 15.516 1 79.38 112 SER A CA 1
ATOM 895 C C . SER A 1 112 ? -18.25 34.156 16.922 1 79.38 112 SER A C 1
ATOM 897 O O . SER A 1 112 ? -17.312 34.844 17.328 1 79.38 112 SER A O 1
ATOM 899 N N . SER A 1 113 ? -19.375 33.875 17.594 1 76.94 113 SER A N 1
ATOM 900 C CA . SER A 1 113 ? -19.531 34.438 18.938 1 76.94 113 SER A CA 1
ATOM 901 C C . SER A 1 113 ? -18.5 33.844 19.891 1 76.94 113 SER A C 1
ATOM 903 O O . SER A 1 113 ? -17.984 34.531 20.766 1 76.94 113 SER A O 1
ATOM 905 N N . SER A 1 114 ? -18.25 32.625 19.641 1 75.5 114 SER A N 1
ATOM 906 C CA . SER A 1 114 ? -17.281 31.938 20.5 1 75.5 114 SER A CA 1
ATOM 907 C C . SER A 1 114 ? -15.867 32.469 20.266 1 75.5 114 SER A C 1
ATOM 909 O O . SER A 1 114 ? -15.109 32.656 21.234 1 75.5 114 SER A O 1
ATOM 911 N N . ILE A 1 115 ? -15.594 32.719 19.062 1 75.19 115 ILE A N 1
ATOM 912 C CA . ILE A 1 115 ? -14.281 33.25 18.719 1 75.19 115 ILE A CA 1
ATOM 913 C C . ILE A 1 115 ? -14.117 34.656 19.281 1 75.19 115 ILE A C 1
ATOM 915 O O . ILE A 1 115 ? -13.07 35 19.828 1 75.19 115 ILE A O 1
ATOM 919 N N . SER A 1 116 ? -15.117 35.438 19.125 1 71.5 116 SER A N 1
ATOM 920 C CA . SER A 1 116 ? -15.094 36.812 19.609 1 71.5 116 SER A CA 1
ATOM 921 C C . SER A 1 116 ? -14.992 36.844 21.125 1 71.5 116 SER A C 1
ATOM 923 O O . SER A 1 116 ? -14.289 37.688 21.688 1 71.5 116 SER A O 1
ATOM 925 N N . GLN A 1 117 ? -15.797 35.969 21.672 1 70.12 117 GLN A N 1
ATOM 926 C CA . GLN A 1 117 ? -15.773 35.938 23.125 1 70.12 117 GLN A CA 1
ATOM 927 C C . GLN A 1 117 ? -14.383 35.625 23.641 1 70.12 117 GLN A C 1
ATOM 929 O O . GLN A 1 117 ? -13.914 36.219 24.609 1 70.12 117 GLN A O 1
ATOM 934 N N . LYS A 1 118 ? -13.883 34.688 23.047 1 68.56 118 LYS A N 1
ATOM 935 C CA . LYS A 1 118 ? -12.523 34.312 23.438 1 68.56 118 LYS A CA 1
ATOM 936 C C . LYS A 1 118 ? -11.555 35.5 23.234 1 68.56 118 LYS A C 1
ATOM 938 O O . LYS A 1 118 ? -10.727 35.75 24.109 1 68.56 118 LYS A O 1
ATOM 943 N N . SER A 1 119 ? -11.68 36.094 22.219 1 66.44 119 SER A N 1
ATOM 944 C CA . SER A 1 119 ? -10.797 37.219 21.906 1 66.44 119 SER A CA 1
ATOM 945 C C . SER A 1 119 ? -10.992 38.344 22.906 1 66.44 119 SER A C 1
ATOM 947 O O . SER A 1 119 ? -10.023 39 23.312 1 66.44 119 SER A O 1
ATOM 949 N N . THR A 1 120 ? -12.234 38.531 23.234 1 63.94 120 THR A N 1
ATOM 950 C CA . THR A 1 120 ? -12.523 39.594 24.188 1 63.94 120 THR A CA 1
ATOM 951 C C . THR A 1 120 ? -11.969 39.25 25.562 1 63.94 120 THR A C 1
ATOM 953 O O . THR A 1 120 ? -11.422 40.125 26.25 1 63.94 120 THR A O 1
ATOM 956 N N . ASN A 1 121 ? -12.211 38 25.844 1 63.78 121 ASN A N 1
ATOM 957 C CA . ASN A 1 121 ? -11.711 37.562 27.156 1 63.78 121 ASN A CA 1
ATOM 958 C C . ASN A 1 121 ? -10.195 37.688 27.25 1 63.78 121 ASN A C 1
ATOM 960 O O . ASN A 1 121 ? -9.672 38.219 28.234 1 63.78 121 ASN A O 1
ATOM 964 N N . VAL A 1 122 ? -9.617 37.312 26.234 1 60.84 122 VAL A N 1
ATOM 965 C CA . VAL A 1 122 ? -8.156 37.344 26.203 1 60.84 122 VAL A CA 1
ATOM 966 C C . VAL A 1 122 ? -7.676 38.781 26.141 1 60.84 122 VAL A C 1
ATOM 968 O O . VAL A 1 122 ? -6.711 39.156 26.828 1 60.84 122 VAL A O 1
ATOM 971 N N . SER A 1 123 ? -8.344 39.594 25.391 1 62 123 SER A N 1
ATOM 972 C CA . SER A 1 123 ? -7.977 41 25.266 1 62 123 SER A CA 1
ATOM 973 C C . SER A 1 123 ? -8.188 41.75 26.578 1 62 123 SER A C 1
ATOM 975 O O . SER A 1 123 ? -7.363 42.562 26.969 1 62 123 SER A O 1
ATOM 977 N N . SER A 1 124 ? -9.398 41.5 27.141 1 60.62 124 SER A N 1
ATOM 978 C CA . SER A 1 124 ? -9.695 42.156 28.406 1 60.62 124 SER A CA 1
ATOM 979 C C . SER A 1 124 ? -8.664 41.812 29.484 1 60.62 124 SER A C 1
ATOM 981 O O . SER A 1 124 ? -8.234 42.688 30.234 1 60.62 124 SER A O 1
ATOM 983 N N . LYS A 1 125 ? -8.492 40.562 29.438 1 60.62 125 LYS A N 1
ATOM 984 C CA . LYS A 1 125 ? -7.484 40.125 30.406 1 60.62 125 LYS A CA 1
ATOM 985 C C . LYS A 1 125 ? -6.133 40.781 30.125 1 60.62 125 LYS A C 1
ATOM 987 O O . LYS A 1 125 ? -5.426 41.188 31.047 1 60.62 125 LYS A O 1
ATOM 992 N N . ALA A 1 126 ? -5.898 40.875 28.875 1 57.09 126 ALA A N 1
ATOM 993 C CA . ALA A 1 126 ? -4.652 41.5 28.469 1 57.09 126 ALA A CA 1
ATOM 994 C C . ALA A 1 126 ? -4.648 43 28.828 1 57.09 126 ALA A C 1
ATOM 996 O O . ALA A 1 126 ? -3.654 43.5 29.344 1 57.09 126 ALA A O 1
ATOM 997 N N . LEU A 1 127 ? -5.75 43.656 28.562 1 58.88 127 LEU A N 1
ATOM 998 C CA . LEU A 1 127 ? -5.871 45.094 28.844 1 58.88 127 LEU A CA 1
ATOM 999 C C . LEU A 1 127 ? -5.848 45.375 30.344 1 58.88 127 LEU A C 1
ATOM 1001 O O . LEU A 1 127 ? -5.297 46.375 30.781 1 58.88 127 LEU A O 1
ATOM 1005 N N . HIS A 1 128 ? -6.652 44.531 31.062 1 56.53 128 HIS A N 1
ATOM 1006 C CA . HIS A 1 128 ? -6.598 44.656 32.5 1 56.53 128 HIS A CA 1
ATOM 1007 C C . HIS A 1 128 ? -5.156 44.625 33.031 1 56.53 128 HIS A C 1
ATOM 1009 O O . HIS A 1 128 ? -4.766 45.375 33.875 1 56.53 128 HIS A O 1
ATOM 1015 N N . GLU A 1 129 ? -4.633 43.625 32.375 1 52 129 GLU A N 1
ATOM 1016 C CA . GLU A 1 129 ? -3.236 43.469 32.781 1 52 129 GLU A CA 1
ATOM 1017 C C . GLU A 1 129 ? -2.402 44.656 32.312 1 52 129 GLU A C 1
ATOM 1019 O O . GLU A 1 129 ? -1.405 45 32.938 1 52 129 GLU A O 1
ATOM 1024 N N . PHE A 1 130 ? -3.008 45.375 31.188 1 47.22 130 PHE A N 1
ATOM 1025 C CA . PHE A 1 130 ? -2.395 46.562 30.609 1 47.22 130 PHE A CA 1
ATOM 1026 C C . PHE A 1 130 ? -2.689 47.781 31.453 1 47.22 130 PHE A C 1
ATOM 1028 O O . PHE A 1 130 ? -2.188 48.875 31.172 1 47.22 130 PHE A O 1
ATOM 1035 N N . GLY A 1 131 ? -3.299 47.688 32.562 1 47.94 131 GLY A N 1
ATOM 1036 C CA . GLY A 1 131 ? -3.686 48.781 33.406 1 47.94 131 GLY A CA 1
ATOM 1037 C C . GLY A 1 131 ? -4.703 49.719 32.75 1 47.94 131 GLY A C 1
ATOM 1038 O O . GLY A 1 131 ? -4.918 50.844 33.219 1 47.94 131 GLY A O 1
ATOM 1039 N N . LEU A 1 132 ? -4.992 49.438 31.516 1 47.38 132 LEU A N 1
ATOM 1040 C CA . LEU A 1 132 ? -5.859 50.344 30.766 1 47.38 132 LEU A CA 1
ATOM 1041 C C . LEU A 1 132 ? -7.328 50.094 31.094 1 47.38 132 LEU A C 1
ATOM 1043 O O . LEU A 1 132 ? -8.195 50.875 30.734 1 47.38 132 LEU A O 1
ATOM 1047 N N . ALA A 1 133 ? -7.852 48.875 31.234 1 47.34 133 ALA A N 1
ATOM 1048 C CA . ALA A 1 133 ? -9.258 48.656 31.562 1 47.34 133 ALA A CA 1
ATOM 1049 C C . ALA A 1 133 ? -9.555 49.062 33 1 47.34 133 ALA A C 1
ATOM 1051 O O . ALA A 1 133 ? -8.844 48.656 33.938 1 47.34 133 ALA A O 1
ATOM 1052 N N . GLU A 1 134 ? -10.102 50.25 33.219 1 40.66 134 GLU A N 1
ATOM 1053 C CA . GLU A 1 134 ? -10.828 50.5 34.438 1 40.66 134 GLU A CA 1
ATOM 1054 C C . GLU A 1 134 ? -11.523 49.219 34.938 1 40.66 134 GLU A C 1
ATOM 1056 O O . GLU A 1 134 ? -11.789 48.312 34.156 1 40.66 134 GLU A O 1
ATOM 1061 N N . ASN A 1 135 ? -12.008 49.156 36.344 1 37.28 135 ASN A N 1
ATOM 1062 C CA . ASN A 1 135 ? -12.672 48.188 37.219 1 37.28 135 ASN A CA 1
ATOM 1063 C C . ASN A 1 135 ? -13.781 47.438 36.469 1 37.28 135 ASN A C 1
ATOM 1065 O O . ASN A 1 135 ? -14.648 46.844 37.094 1 37.28 135 ASN A O 1
ATOM 1069 N N . THR A 1 136 ? -14.391 47.906 35.438 1 36.84 136 THR A N 1
ATOM 1070 C CA . THR A 1 136 ? -15.68 47.281 35.125 1 36.84 136 THR A CA 1
ATOM 1071 C C . THR A 1 136 ? -15.477 45.844 34.594 1 36.84 136 THR A C 1
ATOM 1073 O O . THR A 1 136 ? -15.328 45.656 33.406 1 36.84 136 THR A O 1
ATOM 1076 N N . LEU A 1 137 ? -14.578 45.031 34.969 1 41.19 137 LEU A N 1
ATOM 1077 C CA . LEU A 1 137 ? -14.594 43.594 34.812 1 41.19 137 LEU A CA 1
ATOM 1078 C C . LEU A 1 137 ? -16.016 43.062 34.875 1 41.19 137 LEU A C 1
ATOM 1080 O O . LEU A 1 137 ? -16.516 42.781 35.969 1 41.19 137 LEU A O 1
ATOM 1084 N N . THR A 1 138 ? -17.047 43.688 34.438 1 38.34 138 THR A N 1
ATOM 1085 C CA . THR A 1 138 ? -18.25 42.875 34.469 1 38.34 138 THR A CA 1
ATOM 1086 C C . THR A 1 138 ? -17.969 41.469 33.969 1 38.34 138 THR A C 1
ATOM 1088 O O . THR A 1 138 ? -17.531 41.312 32.812 1 38.34 138 THR A O 1
ATOM 1091 N N . LYS A 1 139 ? -17.5 40.594 34.781 1 43.75 139 LYS A N 1
ATOM 1092 C CA . LYS A 1 139 ? -17.547 39.125 34.688 1 43.75 139 LYS A CA 1
ATOM 1093 C C . LYS A 1 139 ? -18.656 38.688 33.75 1 43.75 139 LYS A C 1
ATOM 1095 O O . LYS A 1 139 ? -19.766 38.375 34.188 1 43.75 139 LYS A O 1
ATOM 1100 N N . LYS A 1 140 ? -18.938 39.25 32.75 1 40.72 140 LYS A N 1
ATOM 1101 C CA . LYS A 1 140 ? -19.938 38.469 32.031 1 40.72 140 LYS A CA 1
ATOM 1102 C C . LYS A 1 140 ? -19.438 37.062 31.766 1 40.72 140 LYS A C 1
ATOM 1104 O O . LYS A 1 140 ? -18.438 36.875 31.078 1 40.72 140 LYS A O 1
ATOM 1109 N N . GLU A 1 141 ? -19.438 36.188 32.75 1 40.62 141 GLU A N 1
ATOM 1110 C CA . GLU A 1 141 ? -19.375 34.719 32.688 1 40.62 141 GLU A CA 1
ATOM 1111 C C . GLU A 1 141 ? -20 34.188 31.406 1 40.62 141 GLU A C 1
ATOM 1113 O O . GLU A 1 141 ? -21.234 34.156 31.266 1 40.62 141 GLU A O 1
ATOM 1118 N N . PHE A 1 142 ? -19.766 34.562 30.391 1 40.19 142 PHE A N 1
ATOM 1119 C CA . PHE A 1 142 ? -20.422 33.938 29.25 1 40.19 142 PHE A CA 1
ATOM 1120 C C . PHE A 1 142 ? -20.203 32.438 29.281 1 40.19 142 PHE A C 1
ATOM 1122 O O . PHE A 1 142 ? -19.078 31.953 29.141 1 40.19 142 PHE A O 1
ATOM 1129 N N . PRO A 1 143 ? -20.922 31.719 30.047 1 41.47 143 PRO A N 1
ATOM 1130 C CA . PRO A 1 143 ? -20.938 30.281 30.297 1 41.47 143 PRO A CA 1
ATOM 1131 C C . PRO A 1 143 ? -20.797 29.453 29.016 1 41.47 143 PRO A C 1
ATOM 1133 O O . PRO A 1 143 ? -20.844 28.219 29.062 1 41.47 143 PRO A O 1
ATOM 1136 N N . GLU A 1 144 ? -21.141 29.906 27.828 1 49.91 144 GLU A N 1
ATOM 1137 C CA . GLU A 1 144 ? -21.578 28.875 26.891 1 49.91 144 GLU A CA 1
ATOM 1138 C C . GLU A 1 144 ? -20.375 28.188 26.25 1 49.91 144 GLU A C 1
ATOM 1140 O O . GLU A 1 144 ? -19.469 28.844 25.734 1 49.91 144 GLU A O 1
ATOM 1145 N N . LYS A 1 145 ? -20.062 27.141 26.703 1 54.44 145 LYS A N 1
ATOM 1146 C CA . LYS A 1 145 ? -19.094 26.234 26.094 1 54.44 145 LYS A CA 1
ATOM 1147 C C . LYS A 1 145 ? -19.156 26.328 24.562 1 54.44 145 LYS A C 1
ATOM 1149 O O . LYS A 1 145 ? -20.219 26.156 23.969 1 54.44 145 LYS A O 1
ATOM 1154 N N . PRO A 1 146 ? -18.141 26.938 23.906 1 61.12 146 PRO A N 1
ATOM 1155 C CA . PRO A 1 146 ? -18.141 27 22.438 1 61.12 146 PRO A CA 1
ATOM 1156 C C . PRO A 1 146 ? -18.453 25.656 21.797 1 61.12 146 PRO A C 1
ATOM 1158 O O . PRO A 1 146 ? -17.969 24.609 22.25 1 61.12 146 PRO A O 1
ATOM 1161 N N . LEU A 1 147 ? -19.547 25.609 20.969 1 66.62 147 LEU A N 1
ATOM 1162 C CA . LEU A 1 147 ? -19.844 24.406 20.203 1 66.62 147 LEU A CA 1
ATOM 1163 C C . LEU A 1 147 ? -18.688 24.062 19.281 1 66.62 147 LEU A C 1
ATOM 1165 O O . LEU A 1 147 ? -18.125 24.938 18.609 1 66.62 147 LEU A O 1
ATOM 1169 N N . PRO A 1 148 ? -18.266 22.938 19.359 1 75.94 148 PRO A N 1
ATOM 1170 C CA . PRO A 1 148 ? -17.156 22.5 18.484 1 75.94 148 PRO A CA 1
ATOM 1171 C C . PRO A 1 148 ? -17.547 22.438 17.016 1 75.94 148 PRO A C 1
ATOM 1173 O O . PRO A 1 148 ? -18.734 22.359 16.688 1 75.94 148 PRO A O 1
ATOM 1176 N N . ILE A 1 149 ? -16.594 22.75 16.109 1 81 149 ILE A N 1
ATOM 1177 C CA . ILE A 1 149 ? -16.75 22.453 14.695 1 81 149 ILE A CA 1
ATOM 1178 C C . ILE A 1 149 ? -16.906 20.953 14.492 1 81 149 ILE A C 1
ATOM 1180 O O . ILE A 1 149 ? -16.156 20.156 15.062 1 81 149 ILE A O 1
ATOM 1184 N N . THR A 1 150 ? -18.016 20.609 13.812 1 79.88 150 THR A N 1
ATOM 1185 C CA . THR A 1 150 ? -18.234 19.203 13.531 1 79.88 150 THR A CA 1
ATOM 1186 C C . THR A 1 150 ? -17.578 18.797 12.219 1 79.88 150 THR A C 1
ATOM 1188 O O . THR A 1 150 ? -17.906 19.344 11.156 1 79.88 150 THR A O 1
ATOM 1191 N N . PHE A 1 151 ? -16.609 18.016 12.352 1 81.38 151 PHE A N 1
ATOM 1192 C CA . PHE A 1 151 ? -15.906 17.469 11.203 1 81.38 151 PHE A CA 1
ATOM 1193 C C . PHE A 1 151 ? -16.375 16.062 10.891 1 81.38 151 PHE A C 1
ATOM 1195 O O . PHE A 1 151 ? -16.125 15.133 11.664 1 81.38 151 PHE A O 1
ATOM 1202 N N . ILE A 1 152 ? -17.188 15.953 9.781 1 77.06 152 ILE A N 1
ATOM 1203 C CA . ILE A 1 152 ? -17.703 14.648 9.352 1 77.06 152 ILE A CA 1
ATOM 1204 C C . ILE A 1 152 ? -16.797 14.07 8.266 1 77.06 152 ILE A C 1
ATOM 1206 O O . ILE A 1 152 ? -16.484 14.742 7.281 1 77.06 152 ILE A O 1
ATOM 1210 N N . TYR A 1 153 ? -16.359 12.836 8.484 1 74.31 153 TYR A N 1
ATOM 1211 C CA . TYR A 1 153 ? -15.484 12.234 7.492 1 74.31 153 TYR A CA 1
ATOM 1212 C C . TYR A 1 153 ? -15.938 10.82 7.145 1 74.31 153 TYR A C 1
ATOM 1214 O O . TYR A 1 153 ? -16.578 10.148 7.957 1 74.31 153 TYR A O 1
ATOM 1222 N N . ASN A 1 154 ? -15.734 10.531 5.934 1 66.44 154 ASN A N 1
ATOM 1223 C CA . ASN A 1 154 ? -15.945 9.148 5.508 1 66.44 154 ASN A CA 1
ATOM 1224 C C . ASN A 1 154 ? -14.93 8.203 6.137 1 66.44 154 ASN A C 1
ATOM 1226 O O . ASN A 1 154 ? -13.719 8.453 6.062 1 66.44 154 ASN A O 1
ATOM 1230 N N . PRO A 1 155 ? -15.406 7.242 6.828 1 61.59 155 PRO A N 1
ATOM 1231 C CA . PRO A 1 155 ? -14.516 6.352 7.578 1 61.59 155 PRO A CA 1
ATOM 1232 C C . PRO A 1 155 ? -13.508 5.637 6.68 1 61.59 155 PRO A C 1
ATOM 1234 O O . PRO A 1 155 ? -12.539 5.051 7.18 1 61.59 155 PRO A O 1
ATOM 1237 N N . VAL A 1 156 ? -13.688 5.746 5.445 1 58.94 156 VAL A N 1
ATOM 1238 C CA . VAL A 1 156 ? -12.758 5.121 4.508 1 58.94 156 VAL A CA 1
ATOM 1239 C C . VAL A 1 156 ? -11.461 5.918 4.461 1 58.94 156 VAL A C 1
ATOM 1241 O O . VAL A 1 156 ? -10.422 5.395 4.051 1 58.94 156 VAL A O 1
ATOM 1244 N N . LEU A 1 157 ? -11.562 7.168 4.996 1 60.47 157 LEU A N 1
ATOM 1245 C CA . LEU A 1 157 ? -10.375 8.016 4.973 1 60.47 157 LEU A CA 1
ATOM 1246 C C . LEU A 1 157 ? -9.32 7.504 5.949 1 60.47 157 LEU A C 1
ATOM 1248 O O . LEU A 1 157 ? -9.648 7.105 7.07 1 60.47 157 LEU A O 1
ATOM 1252 N N . GLN A 1 158 ? -8.109 7.449 5.395 1 52.88 158 GLN A N 1
ATOM 1253 C CA . GLN A 1 158 ? -7.012 7.008 6.246 1 52.88 158 GLN A CA 1
ATOM 1254 C C . GLN A 1 158 ? -6.719 8.031 7.344 1 52.88 158 GLN A C 1
ATOM 1256 O O . GLN A 1 158 ? -6.875 9.234 7.133 1 52.88 158 GLN A O 1
ATOM 1261 N N . GLN A 1 159 ? -6.336 7.574 8.406 1 52.56 159 GLN A N 1
ATOM 1262 C CA . GLN A 1 159 ? -6.125 8.391 9.594 1 52.56 159 GLN A CA 1
ATOM 1263 C C . GLN A 1 159 ? -5.07 9.469 9.344 1 52.56 159 GLN A C 1
ATOM 1265 O O . GLN A 1 159 ? -5.184 10.586 9.859 1 52.56 159 GLN A O 1
ATOM 1270 N N . SER A 1 160 ? -4.027 9.047 8.578 1 52.12 160 SER A N 1
ATOM 1271 C CA . SER A 1 160 ? -2.988 10.023 8.281 1 52.12 160 SER A CA 1
ATOM 1272 C C . SER A 1 160 ? -3.57 11.258 7.586 1 52.12 160 SER A C 1
ATOM 1274 O O . SER A 1 160 ? -3.168 12.383 7.871 1 52.12 160 SER A O 1
ATOM 1276 N N . PHE A 1 161 ? -4.543 10.977 6.824 1 56.94 161 PHE A N 1
ATOM 1277 C CA . PHE A 1 161 ? -5.199 12.055 6.098 1 56.94 161 PHE A CA 1
ATOM 1278 C C . PHE A 1 161 ? -6.082 12.883 7.027 1 56.94 161 PHE A C 1
ATOM 1280 O O . PHE A 1 161 ? -6.109 14.109 6.941 1 56.94 161 PHE A O 1
ATOM 1287 N N . LEU A 1 162 ? -6.73 12.164 7.871 1 62.94 162 LEU A N 1
ATOM 1288 C CA . LEU A 1 162 ? -7.57 12.852 8.852 1 62.94 162 LEU A CA 1
ATOM 1289 C C . LEU A 1 162 ? -6.738 13.789 9.719 1 62.94 162 LEU A C 1
ATOM 1291 O O . LEU A 1 162 ? -7.176 14.898 10.039 1 62.94 162 LEU A O 1
ATOM 1295 N N . GLN A 1 163 ? -5.633 13.383 9.953 1 57.78 163 GLN A N 1
ATOM 1296 C CA . GLN A 1 163 ? -4.762 14.211 10.773 1 57.78 163 GLN A CA 1
ATOM 1297 C C . GLN A 1 163 ? -4.32 15.469 10.023 1 57.78 163 GLN A C 1
ATOM 1299 O O . GLN A 1 163 ? -4.254 16.547 10.602 1 57.78 163 GLN A O 1
ATOM 1304 N N . SER A 1 164 ? -3.98 15.219 8.766 1 58.56 164 SER A N 1
ATOM 1305 C CA . SER A 1 164 ? -3.605 16.359 7.938 1 58.56 164 SER A CA 1
ATOM 1306 C C . SER A 1 164 ? -4.746 17.375 7.844 1 58.56 164 SER A C 1
ATOM 1308 O O . SER A 1 164 ? -4.516 18.578 7.918 1 58.56 164 SER A O 1
ATOM 1310 N N . ILE A 1 165 ? -5.875 16.828 7.762 1 68.38 165 ILE A N 1
ATOM 1311 C CA . ILE A 1 165 ? -7.051 17.688 7.645 1 68.38 165 ILE A CA 1
ATOM 1312 C C . ILE A 1 165 ? -7.293 18.422 8.969 1 68.38 165 ILE A C 1
ATOM 1314 O O . ILE A 1 165 ? -7.555 19.625 8.984 1 68.38 165 ILE A O 1
ATOM 1318 N N . ASN A 1 166 ? -7.188 17.672 10.023 1 68.31 166 ASN A N 1
ATOM 1319 C CA . ASN A 1 166 ? -7.332 18.281 11.336 1 68.31 166 ASN A CA 1
ATOM 1320 C C . ASN A 1 166 ? -6.293 19.391 11.555 1 68.31 166 ASN A C 1
ATOM 1322 O O . ASN A 1 166 ? -6.594 20.422 12.148 1 68.31 166 ASN A O 1
ATOM 1326 N N . GLY A 1 167 ? -5.125 19 11.133 1 60.16 167 GLY A N 1
ATOM 1327 C CA . GLY A 1 167 ? -4.09 20.031 11.219 1 60.16 167 GLY A CA 1
ATOM 1328 C C . GLY A 1 167 ? -4.43 21.281 10.445 1 60.16 167 GLY A C 1
ATOM 1329 O O . GLY A 1 167 ? -4.242 22.391 10.945 1 60.16 167 GLY A O 1
ATOM 1330 N N . ALA A 1 168 ? -4.902 21.047 9.227 1 63.03 168 ALA A N 1
ATOM 1331 C CA . ALA A 1 168 ? -5.293 22.172 8.383 1 63.03 168 ALA A CA 1
ATOM 1332 C C . ALA A 1 168 ? -6.426 22.969 9.031 1 63.03 168 ALA A C 1
ATOM 1334 O O . ALA A 1 168 ? -6.41 24.203 9.023 1 63.03 168 ALA A O 1
ATOM 1335 N N . LEU A 1 169 ? -7.359 22.297 9.602 1 73.81 169 LEU A N 1
ATOM 1336 C CA . LEU A 1 169 ? -8.492 22.938 10.258 1 73.81 169 LEU A CA 1
ATOM 1337 C C . LEU A 1 169 ? -8.031 23.734 11.477 1 73.81 169 LEU A C 1
ATOM 1339 O O . LEU A 1 169 ? -8.453 24.875 11.672 1 73.81 169 LEU A O 1
ATOM 1343 N N . THR A 1 170 ? -7.27 23.109 12.203 1 66.25 170 THR A N 1
ATOM 1344 C CA . THR A 1 170 ? -6.738 23.766 13.383 1 66.25 170 THR A CA 1
ATOM 1345 C C . THR A 1 170 ? -5.953 25.016 13 1 66.25 170 THR A C 1
ATOM 1347 O O . THR A 1 170 ? -6.066 26.062 13.656 1 66.25 170 THR A O 1
ATOM 1350 N N . SER A 1 171 ? -5.176 24.859 12.008 1 62.03 171 SER A N 1
ATOM 1351 C CA . SER A 1 171 ? -4.41 26 11.523 1 62.03 171 SER A CA 1
ATOM 1352 C C . SER A 1 171 ? -5.328 27.141 11.102 1 62.03 171 SER A C 1
ATOM 1354 O O . SER A 1 171 ? -5.07 28.297 11.422 1 62.03 171 SER A O 1
ATOM 1356 N N . ALA A 1 172 ? -6.309 26.781 10.383 1 69.81 172 ALA A N 1
ATOM 1357 C CA . ALA A 1 172 ? -7.258 27.781 9.93 1 69.81 172 ALA A CA 1
ATOM 1358 C C . ALA A 1 172 ? -7.93 28.484 11.109 1 69.81 172 ALA A C 1
ATOM 1360 O O . ALA A 1 172 ? -8.102 29.703 11.109 1 69.81 172 ALA A O 1
ATOM 1361 N N . ILE A 1 173 ? -8.289 27.766 12.117 1 73 173 ILE A N 1
ATOM 1362 C CA . ILE A 1 173 ? -8.922 28.312 13.32 1 73 173 ILE A CA 1
ATOM 1363 C C . ILE A 1 173 ? -7.961 29.25 14.031 1 73 173 ILE A C 1
ATOM 1365 O O . ILE A 1 173 ? -8.359 30.344 14.453 1 73 173 ILE A O 1
ATOM 1369 N N . GLN A 1 174 ? -6.832 28.828 14.086 1 64.25 174 GLN A N 1
ATOM 1370 C CA . GLN A 1 174 ? -5.824 29.641 14.766 1 64.25 174 GLN A CA 1
ATOM 1371 C C . GLN A 1 174 ? -5.594 30.953 14.031 1 64.25 174 GLN A C 1
ATOM 1373 O O . GLN A 1 174 ? -5.391 32 14.664 1 64.25 174 GLN A O 1
ATOM 1378 N N . ILE A 1 175 ? -5.555 30.844 12.766 1 62.41 175 ILE A N 1
ATOM 1379 C CA . ILE A 1 175 ? -5.387 32.062 11.961 1 62.41 175 ILE A CA 1
ATOM 1380 C C . ILE A 1 175 ? -6.516 33.031 12.258 1 62.41 175 ILE A C 1
ATOM 1382 O O . ILE A 1 175 ? -6.266 34.219 12.484 1 62.41 175 ILE A O 1
ATOM 1386 N N . ILE A 1 176 ? -7.656 32.562 12.312 1 70.94 176 ILE A N 1
ATOM 1387 C CA . ILE A 1 176 ? -8.812 33.438 12.516 1 70.94 176 ILE A CA 1
ATOM 1388 C C . ILE A 1 176 ? -8.828 33.938 13.953 1 70.94 176 ILE A C 1
ATOM 1390 O O . ILE A 1 176 ? -9.172 35.094 14.195 1 70.94 176 ILE A O 1
ATOM 1394 N N . GLU A 1 177 ? -8.547 33.062 14.844 1 68.25 177 GLU A N 1
ATOM 1395 C CA . GLU A 1 177 ? -8.477 33.5 16.234 1 68.25 177 GLU A CA 1
ATOM 1396 C C . GLU A 1 177 ? -7.418 34.594 16.438 1 68.25 177 GLU A C 1
ATOM 1398 O O . GLU A 1 177 ? -7.645 35.562 17.156 1 68.25 177 GLU A O 1
ATOM 1403 N N . GLY A 1 178 ? -6.34 34.312 15.859 1 62.56 178 GLY A N 1
ATOM 1404 C CA . GLY A 1 178 ? -5.281 35.312 15.914 1 62.56 178 GLY A CA 1
ATOM 1405 C C . GLY A 1 178 ? -5.688 36.656 15.312 1 62.56 178 GLY A C 1
ATOM 1406 O O . GLY A 1 178 ? -5.418 37.719 15.898 1 62.56 178 GLY A O 1
ATOM 1407 N N . LYS A 1 179 ? -6.293 36.531 14.242 1 66 179 LYS A N 1
ATOM 1408 C CA . LYS A 1 179 ? -6.77 37.75 13.578 1 66 179 LYS A CA 1
ATOM 1409 C C . LYS A 1 179 ? -7.766 38.5 14.453 1 66 179 LYS A C 1
ATOM 1411 O O . LYS A 1 179 ? -7.672 39.719 14.586 1 66 179 LYS A O 1
ATOM 1416 N N . LYS A 1 180 ? -8.656 37.781 14.992 1 71.44 180 LYS A N 1
ATOM 1417 C CA . LYS A 1 180 ? -9.695 38.406 15.805 1 71.44 180 LYS A CA 1
ATOM 1418 C C . LYS A 1 180 ? -9.109 39.031 17.078 1 71.44 180 LYS A C 1
ATOM 1420 O O . LYS A 1 180 ? -9.586 40.062 17.547 1 71.44 180 LYS A O 1
ATOM 1425 N N . LEU A 1 181 ? -8.25 38.406 17.625 1 65.94 181 LEU A N 1
ATOM 1426 C CA . LEU A 1 181 ? -7.57 38.938 18.797 1 65.94 181 LEU A CA 1
ATOM 1427 C C . LEU A 1 181 ? -6.902 40.281 18.484 1 65.94 181 LEU A C 1
ATOM 1429 O O . LEU A 1 181 ? -7.043 41.219 19.25 1 65.94 181 LEU A O 1
ATOM 1433 N N . VAL A 1 182 ? -6.246 40.312 17.422 1 63.84 182 VAL A N 1
ATOM 1434 C CA . VAL A 1 182 ? -5.57 41.531 17 1 63.84 182 VAL A CA 1
ATOM 1435 C C . VAL A 1 182 ? -6.602 42.656 16.75 1 63.84 182 VAL A C 1
ATOM 1437 O O . VAL A 1 182 ? -6.391 43.781 17.141 1 63.84 182 VAL A O 1
ATOM 1440 N N . GLN A 1 183 ? -7.652 42.219 16.141 1 67.88 183 GLN A N 1
ATOM 1441 C CA . GLN A 1 183 ? -8.719 43.188 15.844 1 67.88 183 GLN A CA 1
ATOM 1442 C C . GLN A 1 183 ? -9.312 43.75 17.125 1 67.88 183 GLN A C 1
ATOM 1444 O O . GLN A 1 183 ? -9.555 44.969 17.219 1 67.88 183 GLN A O 1
ATOM 1449 N N . GLN A 1 184 ? -9.586 42.875 18.016 1 66.88 184 GLN A N 1
ATOM 1450 C CA . GLN A 1 184 ? -10.18 43.281 19.281 1 66.88 184 GLN A CA 1
ATOM 1451 C C . GLN A 1 184 ? -9.227 44.188 20.062 1 66.88 184 GLN A C 1
ATOM 1453 O O . GLN A 1 184 ? -9.656 45.188 20.672 1 66.88 184 GLN A O 1
ATOM 1458 N N . LEU A 1 185 ? -8.094 43.875 20.078 1 62.72 185 LEU A N 1
ATOM 1459 C CA . LEU A 1 185 ? -7.086 44.688 20.734 1 62.72 185 LEU A CA 1
ATOM 1460 C C . LEU A 1 185 ? -7 46.062 20.109 1 62.72 185 LEU A C 1
ATOM 1462 O O . LEU A 1 185 ? -6.906 47.062 20.812 1 62.72 185 LEU A O 1
ATOM 1466 N N . TYR A 1 186 ? -7.09 45.969 18.797 1 60.09 186 TYR A N 1
ATOM 1467 C CA . TYR A 1 186 ? -7.035 47.219 18.031 1 60.09 186 TYR A CA 1
ATOM 1468 C C . TYR A 1 186 ? -8.227 48.094 18.359 1 60.09 186 TYR A C 1
ATOM 1470 O O . TYR A 1 186 ? -8.07 49.312 18.594 1 60.09 186 TYR A O 1
ATOM 1478 N N . VAL A 1 187 ? -9.32 47.562 18.359 1 63.25 187 VAL A N 1
ATOM 1479 C CA . VAL A 1 187 ? -10.547 48.312 18.578 1 63.25 187 VAL A CA 1
ATOM 1480 C C . VAL A 1 187 ? -10.562 48.844 20.016 1 63.25 187 VAL A C 1
ATOM 1482 O O . VAL A 1 187 ? -11 49.969 20.25 1 63.25 187 VAL A O 1
ATOM 1485 N N . THR A 1 188 ? -10.195 48.062 20.891 1 62.28 188 THR A N 1
ATOM 1486 C CA . THR A 1 188 ? -10.195 48.469 22.297 1 62.28 188 THR A CA 1
ATOM 1487 C C . THR A 1 188 ? -9.211 49.625 22.516 1 62.28 188 THR A C 1
ATOM 1489 O O . THR A 1 188 ? -9.484 50.531 23.281 1 62.28 188 THR A O 1
ATOM 1492 N N . LEU A 1 189 ? -8.211 49.5 21.781 1 59.38 189 LEU A N 1
ATOM 1493 C CA . LEU A 1 189 ? -7.152 50.469 21.984 1 59.38 189 LEU A CA 1
ATOM 1494 C C . LEU A 1 189 ? -7.445 51.75 21.203 1 59.38 189 LEU A C 1
ATOM 1496 O O . LEU A 1 189 ? -7.164 52.844 21.688 1 59.38 189 LEU A O 1
ATOM 1500 N N . ASN A 1 190 ? -7.961 51.438 19.922 1 56.41 190 ASN A N 1
ATOM 1501 C CA . ASN A 1 190 ? -8.086 52.562 19.031 1 56.41 190 ASN A CA 1
ATOM 1502 C C . ASN A 1 190 ? -9.547 53 18.875 1 56.41 190 ASN A C 1
ATOM 1504 O O . ASN A 1 190 ? -9.836 54.031 18.25 1 56.41 190 ASN A O 1
ATOM 1508 N N . GLU A 1 191 ? -10.469 52.281 19.547 1 55.16 191 GLU A N 1
ATOM 1509 C CA . GLU A 1 191 ? -11.891 52.531 19.375 1 55.16 191 GLU A CA 1
ATOM 1510 C C . GLU A 1 191 ? -12.258 52.625 17.891 1 55.16 191 GLU A C 1
ATOM 1512 O O . GLU A 1 191 ? -13.156 53.375 17.516 1 55.16 191 GLU A O 1
ATOM 1517 N N . LYS A 1 192 ? -11.32 52.281 16.844 1 58.91 192 LYS A N 1
ATOM 1518 C CA . LYS A 1 192 ? -11.586 52.219 15.414 1 58.91 192 LYS A CA 1
ATOM 1519 C C . LYS A 1 192 ? -11.344 50.812 14.867 1 58.91 192 LYS A C 1
ATOM 1521 O O . LYS A 1 192 ? -10.531 50.062 15.414 1 58.91 192 LYS A O 1
ATOM 1526 N N . PRO A 1 193 ? -12.164 50.438 13.805 1 57.78 193 PRO A N 1
ATOM 1527 C CA . PRO A 1 193 ? -11.984 49.125 13.211 1 57.78 193 PRO A CA 1
ATOM 1528 C C . PRO A 1 193 ? -10.625 48.969 12.531 1 57.78 193 PRO A C 1
ATOM 1530 O O . PRO A 1 193 ? -10.055 49.938 12.047 1 57.78 193 PRO A O 1
ATOM 1533 N N . MET A 1 194 ? -9.922 47.844 12.594 1 59.25 194 MET A N 1
ATOM 1534 C CA . MET A 1 194 ? -8.625 47.531 12.016 1 59.25 194 MET A CA 1
ATOM 1535 C C . MET A 1 194 ? -8.664 47.625 10.492 1 59.25 194 MET A C 1
ATOM 1537 O O . MET A 1 194 ? -9.594 47.125 9.859 1 59.25 194 MET A O 1
ATOM 1541 N N . PRO A 1 195 ? -7.727 48.438 9.805 1 54.84 195 PRO A N 1
ATOM 1542 C CA . PRO A 1 195 ? -7.699 48.5 8.344 1 54.84 195 PRO A CA 1
ATOM 1543 C C . PRO A 1 195 ? -7.465 47.156 7.691 1 54.84 195 PRO A C 1
ATOM 1545 O O . PRO A 1 195 ? -6.777 46.281 8.266 1 54.84 195 PRO A O 1
ATOM 1548 N N . GLU A 1 196 ? -8.148 46.812 6.645 1 55.44 196 GLU A N 1
ATOM 1549 C CA . GLU A 1 196 ? -8.141 45.562 5.895 1 55.44 196 GLU A CA 1
ATOM 1550 C C . GLU A 1 196 ? -6.719 45.156 5.508 1 55.44 196 GLU A C 1
ATOM 1552 O O . GLU A 1 196 ? -6.391 43.969 5.469 1 55.44 196 GLU A O 1
ATOM 1557 N N . ASN A 1 197 ? -5.91 46.219 5.133 1 52.09 197 ASN A N 1
ATOM 1558 C CA . ASN A 1 197 ? -4.551 45.906 4.695 1 52.09 197 ASN A CA 1
ATOM 1559 C C . ASN A 1 197 ? -3.734 45.25 5.801 1 52.09 197 ASN A C 1
ATOM 1561 O O . ASN A 1 197 ? -2.936 44.344 5.535 1 52.09 197 ASN A O 1
ATOM 1565 N N . LEU A 1 198 ? -3.924 45.688 6.965 1 54.44 198 LEU A N 1
ATOM 1566 C CA . LEU A 1 198 ? -3.205 45.125 8.102 1 54.44 198 LEU A CA 1
ATOM 1567 C C . LEU A 1 198 ? -3.656 43.688 8.359 1 54.44 198 LEU A C 1
ATOM 1569 O O . LEU A 1 198 ? -2.842 42.844 8.711 1 54.44 198 LEU A O 1
ATOM 1573 N N . GLN A 1 199 ? -4.891 43.469 8.148 1 54.41 199 GLN A N 1
ATOM 1574 C CA . GLN A 1 199 ? -5.473 42.125 8.312 1 54.41 199 GLN A CA 1
ATOM 1575 C C . GLN A 1 199 ? -4.801 41.125 7.395 1 54.41 199 GLN A C 1
ATOM 1577 O O . GLN A 1 199 ? -4.5 40 7.809 1 54.41 199 GLN A O 1
ATOM 1582 N N . MET A 1 200 ? -4.555 41.562 6.234 1 52.28 200 MET A N 1
ATOM 1583 C CA . MET A 1 200 ? -3.977 40.688 5.234 1 52.28 200 MET A CA 1
ATOM 1584 C C . MET A 1 200 ? -2.514 40.375 5.551 1 52.28 200 MET A C 1
ATOM 1586 O O . MET A 1 200 ? -2.031 39.281 5.301 1 52.28 200 MET A O 1
ATOM 1590 N N . GLU A 1 201 ? -1.896 41.344 6.012 1 52.5 201 GLU A N 1
ATOM 1591 C CA . GLU A 1 201 ? -0.469 41.188 6.285 1 52.5 201 GLU A CA 1
ATOM 1592 C C . GLU A 1 201 ? -0.226 40.25 7.445 1 52.5 201 GLU A C 1
ATOM 1594 O O . GLU A 1 201 ? 0.793 39.531 7.477 1 52.5 201 GLU A O 1
ATOM 1599 N N . ILE A 1 202 ? -1.18 40.281 8.367 1 53.25 202 ILE A N 1
ATOM 1600 C CA . ILE A 1 202 ? -1.086 39.375 9.508 1 53.25 202 ILE A CA 1
ATOM 1601 C C . ILE A 1 202 ? -1.19 37.938 9.039 1 53.25 202 ILE A C 1
ATOM 1603 O O . ILE A 1 202 ? -0.509 37.062 9.562 1 53.25 202 ILE A O 1
ATOM 1607 N N . LEU A 1 203 ? -2 37.812 7.969 1 51.38 203 LEU A N 1
ATOM 1608 C CA . LEU A 1 203 ? -2.322 36.469 7.473 1 51.38 203 LEU A CA 1
ATOM 1609 C C . LEU A 1 203 ? -1.21 35.938 6.574 1 51.38 203 LEU A C 1
ATOM 1611 O O . LEU A 1 203 ? -1.105 34.719 6.355 1 51.38 203 LEU A O 1
ATOM 1615 N N . GLN A 1 204 ? -0.418 36.906 6.02 1 47 204 GLN A N 1
ATOM 1616 C CA . GLN A 1 204 ? 0.546 36.5 5.012 1 47 204 GLN A CA 1
ATOM 1617 C C . GLN A 1 204 ? 1.734 35.781 5.648 1 47 204 GLN A C 1
ATOM 1619 O O . GLN A 1 204 ? 2.266 36.25 6.664 1 47 204 GLN A O 1
ATOM 1624 N N . LYS A 1 205 ? 1.857 34.438 5.305 1 51.69 205 LYS A N 1
ATOM 1625 C CA . LYS A 1 205 ? 2.947 33.562 5.676 1 51.69 205 LYS A CA 1
ATOM 1626 C C . LYS A 1 205 ? 4.305 34.188 5.422 1 51.69 205 LYS A C 1
ATOM 1628 O O . LYS A 1 205 ? 4.582 34.656 4.312 1 51.69 205 LYS A O 1
ATOM 1633 N N . ASN A 1 206 ? 5.07 34.688 6.434 1 51.19 206 ASN A N 1
ATOM 1634 C CA . ASN A 1 206 ? 6.328 35.281 6 1 51.19 206 ASN A CA 1
ATOM 1635 C C . ASN A 1 206 ? 7.457 34.281 5.961 1 51.19 206 ASN A C 1
ATOM 1637 O O . ASN A 1 206 ? 8.367 34.375 5.137 1 51.19 206 ASN A O 1
ATOM 1641 N N . ILE A 1 207 ? 7.457 33.375 6.918 1 49.81 207 ILE A N 1
ATOM 1642 C CA . ILE A 1 207 ? 8.672 32.562 6.926 1 49.81 207 ILE A CA 1
ATOM 1643 C C . ILE A 1 207 ? 8.508 31.359 5.992 1 49.81 207 ILE A C 1
ATOM 1645 O O . ILE A 1 207 ? 7.547 30.594 6.117 1 49.81 207 ILE A O 1
ATOM 1649 N N . SER A 1 208 ? 9.328 31.406 4.98 1 56.28 208 SER A N 1
ATOM 1650 C CA . SER A 1 208 ? 9.297 30.328 4 1 56.28 208 SER A CA 1
ATOM 1651 C C . SER A 1 208 ? 10.062 29.109 4.496 1 56.28 208 SER A C 1
ATOM 1653 O O . SER A 1 208 ? 11 29.234 5.285 1 56.28 208 SER A O 1
ATOM 1655 N N . ILE A 1 209 ? 9.508 27.984 4.398 1 60.5 209 ILE A N 1
ATOM 1656 C CA . ILE A 1 209 ? 10.18 26.719 4.68 1 60.5 209 ILE A CA 1
ATOM 1657 C C . ILE A 1 209 ? 10.859 26.203 3.414 1 60.5 209 ILE A C 1
ATOM 1659 O O . ILE A 1 209 ? 10.219 26.078 2.369 1 60.5 209 ILE A O 1
ATOM 1663 N N . GLU A 1 210 ? 12.25 26.219 3.484 1 61.34 210 GLU A N 1
ATOM 1664 C CA . GLU A 1 210 ? 12.977 25.609 2.373 1 61.34 210 GLU A CA 1
ATOM 1665 C C . GLU A 1 210 ? 13.164 24.109 2.588 1 61.34 210 GLU A C 1
ATOM 1667 O O . GLU A 1 210 ? 13.781 23.688 3.568 1 61.34 210 GLU A O 1
ATOM 1672 N N . GLU A 1 211 ? 12.531 23.375 1.769 1 61.66 211 GLU A N 1
ATOM 1673 C CA . GLU A 1 211 ? 12.633 21.922 1.862 1 61.66 211 GLU A CA 1
ATOM 1674 C C . GLU A 1 211 ? 13.828 21.391 1.074 1 61.66 211 GLU A C 1
ATOM 1676 O O . GLU A 1 211 ? 13.992 21.719 -0.104 1 61.66 211 GLU A O 1
ATOM 1681 N N . ILE A 1 212 ? 14.812 20.734 1.748 1 62.88 212 ILE A N 1
ATOM 1682 C CA . ILE A 1 212 ? 15.969 20.141 1.08 1 62.88 212 ILE A CA 1
ATOM 1683 C C . ILE A 1 212 ? 15.977 18.625 1.302 1 62.88 212 ILE A C 1
ATOM 1685 O O . ILE A 1 212 ? 15.844 18.156 2.434 1 62.88 212 ILE A O 1
ATOM 1689 N N . ALA A 1 213 ? 15.992 17.906 0.183 1 59.22 213 ALA A N 1
ATOM 1690 C CA . ALA A 1 213 ? 16.125 16.453 0.294 1 59.22 213 ALA A CA 1
ATOM 1691 C C . ALA A 1 213 ? 17.531 16.062 0.747 1 59.22 213 ALA A C 1
ATOM 1693 O O . ALA A 1 213 ? 18.516 16.641 0.289 1 59.22 213 ALA A O 1
ATOM 1694 N N . ALA A 1 214 ? 17.578 15.258 1.766 1 59.88 214 ALA A N 1
ATOM 1695 C CA . ALA A 1 214 ? 18.875 14.75 2.205 1 59.88 214 ALA A CA 1
ATOM 1696 C C . ALA A 1 214 ? 19.516 13.875 1.131 1 59.88 214 ALA A C 1
ATOM 1698 O O . ALA A 1 214 ? 18.984 12.82 0.779 1 59.88 214 ALA A O 1
ATOM 1699 N N . ALA A 1 215 ? 20.297 14.453 0.192 1 57.31 215 ALA A N 1
ATOM 1700 C CA . ALA A 1 215 ? 20.984 13.719 -0.862 1 57.31 215 ALA A CA 1
ATOM 1701 C C . ALA A 1 215 ? 22.484 13.633 -0.584 1 57.31 215 ALA A C 1
ATOM 1703 O O . ALA A 1 215 ? 23.062 14.578 -0.045 1 57.31 215 ALA A O 1
ATOM 1704 N N . LYS A 1 216 ? 22.984 12.461 -0.832 1 56.97 216 LYS A N 1
ATOM 1705 C CA . LYS A 1 216 ? 24.406 12.273 -0.609 1 56.97 216 LYS A CA 1
ATOM 1706 C C . LYS A 1 216 ? 25.234 13.109 -1.581 1 56.97 216 LYS A C 1
ATOM 1708 O O . LYS A 1 216 ? 26.344 13.523 -1.261 1 56.97 216 LYS A O 1
ATOM 1713 N N . ASP A 1 217 ? 24.531 13.281 -2.689 1 51.91 217 ASP A N 1
ATOM 1714 C CA . ASP A 1 217 ? 25.281 14.047 -3.68 1 51.91 217 ASP A CA 1
ATOM 1715 C C . ASP A 1 217 ? 24.984 15.539 -3.553 1 51.91 217 ASP A C 1
ATOM 1717 O O . ASP A 1 217 ? 25.484 16.344 -4.344 1 51.91 217 ASP A O 1
ATOM 1721 N N . GLY A 1 218 ? 24.266 15.82 -2.602 1 51.22 218 GLY A N 1
ATOM 1722 C CA . GLY A 1 218 ? 23.969 17.234 -2.369 1 51.22 218 GLY A CA 1
ATOM 1723 C C . GLY A 1 218 ? 22.906 17.781 -3.311 1 51.22 218 GLY A C 1
ATOM 1724 O O . GLY A 1 218 ? 22.609 18.984 -3.283 1 51.22 218 GLY A O 1
ATOM 1725 N N . SER A 1 219 ? 22.484 16.906 -4.215 1 53.66 219 SER A N 1
ATOM 1726 C CA . SER A 1 219 ? 21.484 17.391 -5.156 1 53.66 219 SER A CA 1
ATOM 1727 C C . SER A 1 219 ? 20.172 17.734 -4.449 1 53.66 219 SER A C 1
ATOM 1729 O O . SER A 1 219 ? 19.828 17.109 -3.439 1 53.66 219 SER A O 1
ATOM 1731 N N . LYS A 1 220 ? 19.547 18.797 -4.863 1 54.72 220 LYS A N 1
ATOM 1732 C CA . LYS A 1 220 ? 18.328 19.281 -4.242 1 54.72 220 LYS A CA 1
ATOM 1733 C C . LYS A 1 220 ? 17.094 18.672 -4.91 1 54.72 220 LYS A C 1
ATOM 1735 O O . LYS A 1 220 ? 15.961 19.047 -4.586 1 54.72 220 LYS A O 1
ATOM 1740 N N . THR A 1 221 ? 17.375 17.75 -5.816 1 54.78 221 THR A N 1
ATOM 1741 C CA . THR A 1 221 ? 16.219 17.25 -6.531 1 54.78 221 THR A CA 1
ATOM 1742 C C . THR A 1 221 ? 15.336 16.406 -5.609 1 54.78 221 THR A C 1
ATOM 1744 O O . THR A 1 221 ? 15.844 15.57 -4.852 1 54.78 221 THR A O 1
ATOM 1747 N N . ILE A 1 222 ? 14.086 16.766 -5.559 1 55.84 222 ILE A N 1
ATOM 1748 C CA . ILE A 1 222 ? 13.102 16.078 -4.727 1 55.84 222 ILE A CA 1
ATOM 1749 C C . ILE A 1 222 ? 12.648 14.797 -5.414 1 55.84 222 ILE A C 1
ATOM 1751 O O . ILE A 1 222 ? 12.25 14.812 -6.578 1 55.84 222 ILE A O 1
ATOM 1755 N N . PRO A 1 223 ? 12.93 13.711 -4.68 1 61.72 223 PRO A N 1
ATOM 1756 C CA . PRO A 1 223 ? 12.438 12.469 -5.285 1 61.72 223 PRO A CA 1
ATOM 1757 C C . PRO A 1 223 ? 10.922 12.469 -5.465 1 61.72 223 PRO A C 1
ATOM 1759 O O . PRO A 1 223 ? 10.203 13.094 -4.684 1 61.72 223 PRO A O 1
ATOM 1762 N N . ASN A 1 224 ? 10.539 12.008 -6.688 1 65.44 224 ASN A N 1
ATOM 1763 C CA . ASN A 1 224 ? 9.117 11.906 -7.02 1 65.44 224 ASN A CA 1
ATOM 1764 C C . ASN A 1 224 ? 8.625 10.461 -6.922 1 65.44 224 ASN A C 1
ATOM 1766 O O . ASN A 1 224 ? 9.398 9.562 -6.578 1 65.44 224 ASN A O 1
ATOM 1770 N N . ALA A 1 225 ? 7.418 10.25 -7.109 1 69.81 225 ALA A N 1
ATOM 1771 C CA . ALA A 1 225 ? 6.773 8.938 -7.027 1 69.81 225 ALA A CA 1
ATOM 1772 C C . ALA A 1 225 ? 7.441 7.938 -7.965 1 69.81 225 ALA A C 1
ATOM 1774 O O . ALA A 1 225 ? 7.605 6.766 -7.617 1 69.81 225 ALA A O 1
ATOM 1775 N N . THR A 1 226 ? 7.969 8.438 -9.039 1 81.69 226 THR A N 1
ATOM 1776 C CA . THR A 1 226 ? 8.578 7.566 -10.039 1 81.69 226 THR A CA 1
ATOM 1777 C C . THR A 1 226 ? 9.914 7.023 -9.547 1 81.69 226 THR A C 1
ATOM 1779 O O . THR A 1 226 ? 10.25 5.863 -9.797 1 81.69 226 THR A O 1
ATOM 1782 N N . GLN A 1 227 ? 10.594 7.852 -8.766 1 82.25 227 GLN A N 1
ATOM 1783 C CA . GLN A 1 227 ? 11.922 7.457 -8.297 1 82.25 227 GLN A CA 1
ATOM 1784 C C . GLN A 1 227 ? 11.82 6.371 -7.23 1 82.25 227 GLN A C 1
ATOM 1786 O O . GLN A 1 227 ? 12.75 5.578 -7.059 1 82.25 227 GLN A O 1
ATOM 1791 N N . HIS A 1 228 ? 10.703 6.367 -6.594 1 78.31 228 HIS A N 1
ATOM 1792 C CA . HIS A 1 228 ? 10.461 5.344 -5.582 1 78.31 228 HIS A CA 1
ATOM 1793 C C . HIS A 1 228 ? 9.836 4.094 -6.199 1 78.31 228 HIS A C 1
ATOM 1795 O O . HIS A 1 228 ? 10.328 2.982 -5.98 1 78.31 228 HIS A O 1
ATOM 1801 N N . ASN A 1 229 ? 8.852 4.258 -7.008 1 83.31 229 ASN A N 1
ATOM 1802 C CA . ASN A 1 229 ? 7.996 3.162 -7.441 1 83.31 229 ASN A CA 1
ATOM 1803 C C . ASN A 1 229 ? 8.664 2.316 -8.523 1 83.31 229 ASN A C 1
ATOM 1805 O O . ASN A 1 229 ? 8.539 1.09 -8.523 1 83.31 229 ASN A O 1
ATOM 1809 N N . VAL A 1 230 ? 9.352 2.955 -9.422 1 89.69 230 VAL A N 1
ATOM 1810 C CA . VAL A 1 230 ? 9.906 2.209 -10.547 1 89.69 230 VAL A CA 1
ATOM 1811 C C . VAL A 1 230 ? 10.922 1.19 -10.039 1 89.69 230 VAL A C 1
ATOM 1813 O O . VAL A 1 230 ? 10.812 -0.004 -10.32 1 89.69 230 VAL A O 1
ATOM 1816 N N . PRO A 1 231 ? 11.836 1.631 -9.188 1 90.69 231 PRO A N 1
ATOM 1817 C CA . PRO A 1 231 ? 12.766 0.632 -8.648 1 90.69 231 PRO A CA 1
ATOM 1818 C C . PRO A 1 231 ? 12.07 -0.401 -7.762 1 90.69 231 PRO A C 1
ATOM 1820 O O . PRO A 1 231 ? 12.359 -1.597 -7.863 1 90.69 231 PRO A O 1
ATOM 1823 N N . ALA A 1 232 ? 11.188 0.011 -6.957 1 89.06 232 ALA A N 1
ATOM 1824 C CA . ALA A 1 232 ? 10.508 -0.868 -6.008 1 89.06 232 ALA A CA 1
ATOM 1825 C C . ALA A 1 232 ? 9.719 -1.954 -6.734 1 89.06 232 ALA A C 1
ATOM 1827 O O . ALA A 1 232 ? 9.867 -3.141 -6.43 1 89.06 232 ALA A O 1
ATOM 1828 N N . TRP A 1 233 ? 9.016 -1.58 -7.68 1 88.69 233 TRP A N 1
ATOM 1829 C CA . TRP A 1 233 ? 8.133 -2.537 -8.344 1 88.69 233 TRP A CA 1
ATOM 1830 C C . TRP A 1 233 ? 8.906 -3.355 -9.375 1 88.69 233 TRP A C 1
ATOM 1832 O O . TRP A 1 233 ? 8.445 -4.414 -9.812 1 88.69 233 TRP A O 1
ATOM 1842 N N . THR A 1 234 ? 10.039 -2.818 -9.82 1 93.19 234 THR A N 1
ATOM 1843 C CA . THR A 1 234 ? 10.938 -3.656 -10.609 1 93.19 234 THR A CA 1
ATOM 1844 C C . THR A 1 234 ? 11.43 -4.844 -9.789 1 93.19 234 THR A C 1
ATOM 1846 O O . THR A 1 234 ? 11.477 -5.969 -10.281 1 93.19 234 THR A O 1
ATOM 1849 N N . ILE A 1 235 ? 11.781 -4.535 -8.562 1 94.31 235 ILE A N 1
ATOM 1850 C CA . ILE A 1 235 ? 12.203 -5.605 -7.66 1 94.31 235 ILE A CA 1
ATOM 1851 C C . ILE A 1 235 ? 11.07 -6.605 -7.473 1 94.31 235 ILE A C 1
ATOM 1853 O O . ILE A 1 235 ? 11.289 -7.816 -7.484 1 94.31 235 ILE A O 1
ATOM 1857 N N . PHE A 1 236 ? 9.922 -6.137 -7.309 1 90.5 236 PHE A N 1
ATOM 1858 C CA . PHE A 1 236 ? 8.75 -6.992 -7.168 1 90.5 236 PHE A CA 1
ATOM 1859 C C . PHE A 1 236 ? 8.586 -7.895 -8.383 1 90.5 236 PHE A C 1
ATOM 1861 O O . PHE A 1 236 ? 8.352 -9.094 -8.25 1 90.5 236 PHE A O 1
ATOM 1868 N N . ALA A 1 237 ? 8.727 -7.277 -9.523 1 88.75 237 ALA A N 1
ATOM 1869 C CA . ALA A 1 237 ? 8.617 -8.023 -10.773 1 88.75 237 ALA A CA 1
ATOM 1870 C C . ALA A 1 237 ? 9.68 -9.117 -10.852 1 88.75 237 ALA A C 1
ATOM 1872 O O . ALA A 1 237 ? 9.391 -10.242 -11.258 1 88.75 237 ALA A O 1
ATOM 1873 N N . MET A 1 238 ? 10.82 -8.797 -10.438 1 92.94 238 MET A N 1
ATOM 1874 C CA . MET A 1 238 ? 11.906 -9.766 -10.477 1 92.94 238 MET A CA 1
ATOM 1875 C C . MET A 1 238 ? 11.594 -10.961 -9.578 1 92.94 238 MET A C 1
ATOM 1877 O O . MET A 1 238 ? 11.789 -12.109 -9.984 1 92.94 238 MET A O 1
ATOM 1881 N N . PHE A 1 239 ? 11.07 -10.664 -8.461 1 92.62 239 PHE A N 1
ATOM 1882 C CA . PHE A 1 239 ? 10.828 -11.75 -7.516 1 92.62 239 PHE A CA 1
ATOM 1883 C C . PHE A 1 239 ? 9.617 -12.57 -7.938 1 92.62 239 PHE A C 1
ATOM 1885 O O . PHE A 1 239 ? 9.477 -13.727 -7.539 1 92.62 239 PHE A O 1
ATOM 1892 N N . PHE A 1 240 ? 8.797 -12.039 -8.695 1 86.25 240 PHE A N 1
ATOM 1893 C CA . PHE A 1 240 ? 7.629 -12.766 -9.172 1 86.25 240 PHE A CA 1
ATOM 1894 C C . PHE A 1 240 ? 8.031 -13.836 -10.172 1 86.25 240 PHE A C 1
ATOM 1896 O O . PHE A 1 240 ? 7.223 -14.703 -10.523 1 86.25 240 PHE A O 1
ATOM 1903 N N . ILE A 1 241 ? 9.258 -13.852 -10.594 1 88.19 241 ILE A N 1
ATOM 1904 C CA . ILE A 1 241 ? 9.766 -14.898 -11.484 1 88.19 241 ILE A CA 1
ATOM 1905 C C . ILE A 1 241 ? 9.625 -16.266 -10.812 1 88.19 241 ILE A C 1
ATOM 1907 O O . ILE A 1 241 ? 9.719 -17.297 -11.477 1 88.19 241 ILE A O 1
ATOM 1911 N N . VAL A 1 242 ? 9.391 -16.203 -9.523 1 87.81 242 VAL A N 1
ATOM 1912 C CA . VAL A 1 242 ? 9.234 -17.438 -8.75 1 87.81 242 VAL A CA 1
ATOM 1913 C C . VAL A 1 242 ? 8.102 -18.266 -9.344 1 87.81 242 VAL A C 1
ATOM 1915 O O . VAL A 1 242 ? 8.164 -19.5 -9.328 1 87.81 242 VAL A O 1
ATOM 1918 N N . ILE A 1 243 ? 7.109 -17.625 -9.953 1 82.12 243 ILE A N 1
ATOM 1919 C CA . ILE A 1 243 ? 5.969 -18.344 -10.523 1 82.12 243 ILE A CA 1
ATOM 1920 C C . ILE A 1 243 ? 6.422 -19.156 -11.734 1 82.12 243 ILE A C 1
ATOM 1922 O O . ILE A 1 243 ? 6.047 -20.312 -11.875 1 82.12 243 ILE A O 1
ATOM 1926 N N . SER A 1 244 ? 7.285 -18.594 -12.578 1 82 244 SER A N 1
ATOM 1927 C CA . SER A 1 244 ? 7.762 -19.266 -13.781 1 82 244 SER A CA 1
ATOM 1928 C C . SER A 1 244 ? 8.914 -20.219 -13.461 1 82 244 SER A C 1
ATOM 1930 O O . SER A 1 244 ? 8.852 -21.406 -13.758 1 82 244 SER A O 1
ATOM 1932 N N . LEU A 1 245 ? 9.891 -19.641 -12.773 1 87.75 245 LEU A N 1
ATOM 1933 C CA . LEU A 1 245 ? 11.109 -20.406 -12.523 1 87.75 245 LEU A CA 1
ATOM 1934 C C . LEU A 1 245 ? 10.891 -21.453 -11.438 1 87.75 245 LEU A C 1
ATOM 1936 O O . LEU A 1 245 ? 11.375 -22.578 -11.555 1 87.75 245 LEU A O 1
ATOM 1940 N N . GLY A 1 246 ? 10.211 -21.078 -10.391 1 87.5 246 GLY A N 1
ATOM 1941 C CA . GLY A 1 246 ? 9.898 -22.062 -9.367 1 87.5 246 GLY A CA 1
ATOM 1942 C C . GLY A 1 246 ? 9.086 -23.234 -9.883 1 87.5 246 GLY A C 1
ATOM 1943 O O . GLY A 1 246 ? 9.383 -24.391 -9.57 1 87.5 246 GLY A O 1
ATOM 1944 N N . GLY A 1 247 ? 8.07 -22.922 -10.703 1 82.5 247 GLY A N 1
ATOM 1945 C CA . GLY A 1 247 ? 7.281 -23.984 -11.32 1 82.5 247 GLY A CA 1
ATOM 1946 C C . GLY A 1 247 ? 8.094 -24.875 -12.242 1 82.5 247 GLY A C 1
ATOM 1947 O O . GLY A 1 247 ? 7.902 -26.094 -12.266 1 82.5 247 GLY A O 1
ATOM 1948 N N . SER A 1 248 ? 8.992 -24.234 -12.969 1 82.31 248 SER A N 1
ATOM 1949 C CA . SER A 1 248 ? 9.836 -24.984 -13.883 1 82.31 248 SER A CA 1
ATOM 1950 C C . SER A 1 248 ? 10.742 -25.969 -13.141 1 82.31 248 SER A C 1
ATOM 1952 O O . SER A 1 248 ? 10.977 -27.078 -13.602 1 82.31 248 SER A O 1
ATOM 1954 N N . VAL A 1 249 ? 11.219 -25.578 -12.055 1 87.69 249 VAL A N 1
ATOM 1955 C CA . VAL A 1 249 ? 12.086 -26.438 -11.242 1 87.69 249 VAL A CA 1
ATOM 1956 C C . VAL A 1 249 ? 11.289 -27.625 -10.719 1 87.69 249 VAL A C 1
ATOM 1958 O O . VAL A 1 249 ? 11.773 -28.766 -10.75 1 87.69 249 VAL A O 1
ATOM 1961 N N . VAL A 1 250 ? 10.078 -27.359 -10.312 1 86.62 250 VAL A N 1
ATOM 1962 C CA . VAL A 1 250 ? 9.234 -28.438 -9.797 1 86.62 250 VAL A CA 1
ATOM 1963 C C . VAL A 1 250 ? 8.898 -29.406 -10.922 1 86.62 250 VAL A C 1
ATOM 1965 O O . VAL A 1 250 ? 8.945 -30.625 -10.727 1 86.62 250 VAL A O 1
ATOM 1968 N N . LYS A 1 251 ? 8.547 -28.891 -12.031 1 81.06 251 LYS A N 1
ATOM 1969 C CA . LYS A 1 251 ? 8.219 -29.719 -13.18 1 81.06 251 LYS A CA 1
ATOM 1970 C C . LYS A 1 251 ? 9.391 -30.641 -13.539 1 81.06 251 LYS A C 1
ATOM 1972 O O . LYS A 1 251 ? 9.188 -31.797 -13.898 1 81.06 251 LYS A O 1
ATOM 1977 N N . GLU A 1 252 ? 10.492 -30.125 -13.531 1 80.06 252 GLU A N 1
ATOM 1978 C CA . GLU A 1 252 ? 11.68 -30.906 -13.859 1 80.06 252 GLU A CA 1
ATOM 1979 C C . GLU A 1 252 ? 11.922 -32 -12.82 1 80.06 252 GLU A C 1
ATOM 1981 O O . GLU A 1 252 ? 12.367 -33.094 -13.164 1 80.06 252 GLU A O 1
ATOM 1986 N N . LYS A 1 253 ? 11.602 -31.625 -11.648 1 80.94 253 LYS A N 1
ATOM 1987 C CA . LYS A 1 253 ? 11.773 -32.594 -10.578 1 80.94 253 LYS A CA 1
ATOM 1988 C C . LYS A 1 253 ? 10.766 -33.75 -10.703 1 80.94 253 LYS A C 1
ATOM 1990 O O . LYS A 1 253 ? 11.086 -34.906 -10.414 1 80.94 253 LYS A O 1
ATOM 1995 N N . LEU A 1 254 ? 9.57 -33.344 -11.086 1 76.5 254 LEU A N 1
ATOM 1996 C CA . LEU A 1 254 ? 8.492 -34.312 -11.148 1 76.5 254 LEU A CA 1
ATOM 1997 C C . LEU A 1 254 ? 8.547 -35.125 -12.453 1 76.5 254 LEU A C 1
ATOM 1999 O O . LEU A 1 254 ? 8.078 -36.25 -12.523 1 76.5 254 LEU A O 1
ATOM 2003 N N . SER A 1 255 ? 8.805 -34.281 -13.484 1 70.44 255 SER A N 1
ATOM 2004 C CA . SER A 1 255 ? 8.859 -34.938 -14.773 1 70.44 255 SER A CA 1
ATOM 2005 C C . SER A 1 255 ? 10.016 -35.938 -14.836 1 70.44 255 SER A C 1
ATOM 2007 O O . SER A 1 255 ? 11.008 -35.781 -14.117 1 70.44 255 SER A O 1
ATOM 2009 N N . GLY A 1 256 ? 9.867 -37.156 -14.531 1 57.91 256 GLY A N 1
ATOM 2010 C CA . GLY A 1 256 ? 10.883 -38.156 -14.719 1 57.91 256 GLY A CA 1
ATOM 2011 C C . GLY A 1 256 ? 12.109 -37.656 -15.453 1 57.91 256 GLY A C 1
ATOM 2012 O O . GLY A 1 256 ? 12.992 -38.438 -15.82 1 57.91 256 GLY A O 1
ATOM 2013 N N . SER A 1 257 ? 11.992 -36.5 -15.922 1 50.09 257 SER A N 1
ATOM 2014 C CA . SER A 1 257 ? 13.172 -35.906 -16.547 1 50.09 257 SER A CA 1
ATOM 2015 C C . SER A 1 257 ? 14.359 -35.906 -15.594 1 50.09 257 SER A C 1
ATOM 2017 O O . SER A 1 257 ? 15.508 -35.75 -16.031 1 50.09 257 SER A O 1
ATOM 2019 N N . PHE A 1 258 ? 13.969 -35.938 -14.336 1 53.28 258 PHE A N 1
ATOM 2020 C CA . PHE A 1 258 ? 15.039 -36.125 -13.367 1 53.28 258 PHE A CA 1
ATOM 2021 C C . PHE A 1 258 ? 15.797 -37.406 -13.641 1 53.28 258 PHE A C 1
ATOM 2023 O O . PHE A 1 258 ? 17.031 -37.469 -13.523 1 53.28 258 PHE A O 1
ATOM 2030 N N . VAL A 1 259 ? 14.945 -38.344 -13.906 1 54.03 259 VAL A N 1
ATOM 2031 C CA . VAL A 1 259 ? 15.617 -39.594 -14.266 1 54.03 259 VAL A CA 1
ATOM 2032 C C . VAL A 1 259 ? 16.469 -39.406 -15.523 1 54.03 259 VAL A C 1
ATOM 2034 O O . VAL A 1 259 ? 17.578 -39.906 -15.617 1 54.03 259 VAL A O 1
ATOM 2037 N N . ARG A 1 260 ? 15.883 -38.625 -16.406 1 53.56 260 ARG A N 1
ATOM 2038 C CA . ARG A 1 260 ? 16.641 -38.344 -17.625 1 53.56 260 ARG A CA 1
ATOM 2039 C C . ARG A 1 260 ? 17.812 -37.406 -17.344 1 53.56 260 ARG A C 1
ATOM 2041 O O . ARG A 1 260 ? 18.875 -37.531 -17.938 1 53.56 260 ARG A O 1
ATOM 2048 N N . LEU A 1 261 ? 17.5 -36.5 -16.453 1 52.69 261 LEU A N 1
ATOM 2049 C CA . LEU A 1 261 ? 18.578 -35.594 -16.109 1 52.69 261 LEU A CA 1
ATOM 2050 C C . LEU A 1 261 ? 19.688 -36.344 -15.367 1 52.69 261 LEU A C 1
ATOM 2052 O O . LEU A 1 261 ? 20.859 -36 -15.508 1 52.69 261 LEU A O 1
ATOM 2056 N N . LYS A 1 262 ? 19.172 -37.344 -14.602 1 53 262 LYS A N 1
ATOM 2057 C CA . LYS A 1 262 ? 20.172 -38.188 -13.945 1 53 262 LYS A CA 1
ATOM 2058 C C . LYS A 1 262 ? 20.938 -39.062 -14.961 1 53 262 LYS A C 1
ATOM 2060 O O . LYS A 1 262 ? 22.016 -39.562 -14.656 1 53 262 LYS A O 1
ATOM 2065 N N . THR A 1 263 ? 20.266 -39.188 -16.078 1 50.25 263 THR A N 1
ATOM 2066 C CA . THR A 1 263 ? 20.984 -40 -17.062 1 50.25 263 THR A CA 1
ATOM 2067 C C . THR A 1 263 ? 21.781 -39.094 -18 1 50.25 263 THR A C 1
ATOM 2069 O O . THR A 1 263 ? 22.578 -39.562 -18.812 1 50.25 263 THR A O 1
ATOM 2072 N N . LEU A 1 264 ? 21.297 -37.781 -18 1 52.69 264 LEU A N 1
ATOM 2073 C CA . LEU A 1 264 ? 22.141 -36.875 -18.75 1 52.69 264 LEU A CA 1
ATOM 2074 C C . LEU A 1 264 ? 23.5 -36.688 -18.094 1 52.69 264 LEU A C 1
ATOM 2076 O O . LEU A 1 264 ? 23.609 -36.719 -16.859 1 52.69 264 LEU A O 1
ATOM 2080 N N . PRO A 1 265 ? 24.516 -36.875 -18.828 1 55.16 265 PRO A N 1
ATOM 2081 C CA . PRO A 1 265 ? 25.875 -36.75 -18.281 1 55.16 265 PRO A CA 1
ATOM 2082 C C . PRO A 1 265 ? 26.109 -35.438 -17.594 1 55.16 265 PRO A C 1
ATOM 2084 O O . PRO A 1 265 ? 27.203 -35.188 -17.047 1 55.16 265 PRO A O 1
ATOM 2087 N N . THR A 1 266 ? 25.141 -34.5 -17.703 1 61.94 266 THR A N 1
ATOM 2088 C CA . THR A 1 266 ? 25.453 -33.219 -17.094 1 61.94 266 THR A CA 1
ATOM 2089 C C . THR A 1 266 ? 24.875 -33.125 -15.688 1 61.94 266 THR A C 1
ATOM 2091 O O . THR A 1 266 ? 23.797 -33.656 -15.414 1 61.94 266 THR A O 1
ATOM 2094 N N . ASN A 1 267 ? 25.672 -32.688 -14.711 1 75.69 267 ASN A N 1
ATOM 2095 C CA . ASN A 1 267 ? 25.344 -32.531 -13.297 1 75.69 267 ASN A CA 1
ATOM 2096 C C . ASN A 1 267 ? 24.219 -31.531 -13.086 1 75.69 267 ASN A C 1
ATOM 2098 O O . ASN A 1 267 ? 24.078 -30.562 -13.844 1 75.69 267 ASN A O 1
ATOM 2102 N N . TYR A 1 268 ? 23.094 -31.922 -12.406 1 80.88 268 TYR A N 1
ATOM 2103 C CA . TYR A 1 268 ? 21.938 -31.094 -12.094 1 80.88 268 TYR A CA 1
ATOM 2104 C C . TYR A 1 268 ? 22.359 -29.688 -11.672 1 80.88 268 TYR A C 1
ATOM 2106 O O . TYR A 1 268 ? 21.656 -28.719 -11.953 1 80.88 268 TYR A O 1
ATOM 2114 N N . LEU A 1 269 ? 23.578 -29.609 -11.219 1 83.94 269 LEU A N 1
ATOM 2115 C CA . LEU A 1 269 ? 24.094 -28.297 -10.82 1 83.94 269 LEU A CA 1
ATOM 2116 C C . LEU A 1 269 ? 24.359 -27.422 -12.047 1 83.94 269 LEU A C 1
ATOM 2118 O O . LEU A 1 269 ? 24.172 -26.203 -11.992 1 83.94 269 LEU A O 1
ATOM 2122 N N . THR A 1 270 ? 24.734 -28.094 -13.07 1 83.75 270 THR A N 1
ATOM 2123 C CA . THR A 1 270 ? 24.969 -27.375 -14.32 1 83.75 270 THR A CA 1
ATOM 2124 C C . THR A 1 270 ? 23.656 -26.859 -14.891 1 83.75 270 THR A C 1
ATOM 2126 O O . THR A 1 270 ? 23.594 -25.75 -15.438 1 83.75 270 THR A O 1
ATOM 2129 N N . ALA A 1 271 ? 22.641 -27.656 -14.734 1 83.06 271 ALA A N 1
ATOM 2130 C CA . ALA A 1 271 ? 21.312 -27.25 -15.211 1 83.06 271 ALA A CA 1
ATOM 2131 C C . ALA A 1 271 ? 20.781 -26.062 -14.414 1 83.06 271 ALA A C 1
ATOM 2133 O O . ALA A 1 271 ? 20.172 -25.156 -14.984 1 83.06 271 ALA A O 1
ATOM 2134 N N . LEU A 1 272 ? 21.047 -26.125 -13.172 1 87.81 272 LEU A N 1
ATOM 2135 C CA . LEU A 1 272 ? 20.578 -25.047 -12.312 1 87.81 272 LEU A CA 1
ATOM 2136 C C . LEU A 1 272 ? 21.328 -23.75 -12.609 1 87.81 272 LEU A C 1
ATOM 2138 O O . LEU A 1 272 ? 20.75 -22.672 -12.594 1 87.81 272 LEU A O 1
ATOM 2142 N N . LEU A 1 273 ? 22.578 -23.891 -12.852 1 89.62 273 LEU A N 1
ATOM 2143 C CA . LEU A 1 273 ? 23.391 -22.734 -13.195 1 89.62 273 LEU A CA 1
ATOM 2144 C C . LEU A 1 273 ? 22.938 -22.141 -14.531 1 89.62 273 LEU A C 1
ATOM 2146 O O . LEU A 1 273 ? 22.953 -20.922 -14.703 1 89.62 273 LEU A O 1
ATOM 2150 N N . SER A 1 274 ? 22.672 -23.062 -15.422 1 88.88 274 SER A N 1
ATOM 2151 C CA . SER A 1 274 ? 22.156 -22.609 -16.719 1 88.88 274 SER A CA 1
ATOM 2152 C C . SER A 1 274 ? 20.875 -21.797 -16.547 1 88.88 274 SER A C 1
ATOM 2154 O O . SER A 1 274 ? 20.703 -20.75 -17.172 1 88.88 274 SER A O 1
ATOM 2156 N N . LYS A 1 275 ? 20.031 -22.281 -15.664 1 90 275 LYS A N 1
ATOM 2157 C CA . LYS A 1 275 ? 18.781 -21.578 -15.406 1 90 275 LYS A CA 1
ATOM 2158 C C . LYS A 1 275 ? 19.031 -20.219 -14.766 1 90 275 LYS A C 1
ATOM 2160 O O . LYS A 1 275 ? 18.344 -19.234 -15.078 1 90 275 LYS A O 1
ATOM 2165 N N . GLN A 1 276 ? 19.938 -20.266 -13.898 1 93.44 276 GLN A N 1
ATOM 2166 C CA . GLN A 1 276 ? 20.234 -19.016 -13.219 1 93.44 276 GLN A CA 1
ATOM 2167 C C . GLN A 1 276 ? 20.719 -17.953 -14.211 1 93.44 276 GLN A C 1
ATOM 2169 O O . GLN A 1 276 ? 20.281 -16.797 -14.156 1 93.44 276 GLN A O 1
ATOM 2174 N N . LEU A 1 277 ? 21.5 -18.359 -15.133 1 94.19 277 LEU A N 1
ATOM 2175 C CA . LEU A 1 277 ? 22.047 -17.422 -16.109 1 94.19 277 LEU A CA 1
ATOM 2176 C C . LEU A 1 277 ? 20.969 -16.969 -17.094 1 94.19 277 LEU A C 1
ATOM 2178 O O . LEU A 1 277 ? 20.906 -15.797 -17.453 1 94.19 277 LEU A O 1
ATOM 2182 N N . THR A 1 278 ? 20.219 -17.922 -17.5 1 91.62 278 THR A N 1
ATOM 2183 C CA . THR A 1 278 ? 19.156 -17.609 -18.438 1 91.62 278 THR A CA 1
ATOM 2184 C C . THR A 1 278 ? 18.156 -16.625 -17.828 1 91.62 278 THR A C 1
ATOM 2186 O O . THR A 1 278 ? 17.828 -15.609 -18.453 1 91.62 278 THR A O 1
ATOM 2189 N N . TYR A 1 279 ? 17.812 -16.906 -16.594 1 92.94 279 TYR A N 1
ATOM 2190 C CA . TYR A 1 279 ? 16.781 -16.062 -15.977 1 92.94 279 TYR A CA 1
ATOM 2191 C C . TYR A 1 279 ? 17.375 -14.766 -15.469 1 92.94 279 TYR A C 1
ATOM 2193 O O . TYR A 1 279 ? 16.656 -13.797 -15.219 1 92.94 279 TYR A O 1
ATOM 2201 N N . LEU A 1 280 ? 18.672 -14.781 -15.234 1 95.44 280 LEU A N 1
ATOM 2202 C CA . LEU A 1 280 ? 19.328 -13.508 -14.953 1 95.44 280 LEU A CA 1
ATOM 2203 C C . LEU A 1 280 ? 19.203 -12.555 -16.125 1 95.44 280 LEU A C 1
ATOM 2205 O O . LEU A 1 280 ? 19.031 -11.344 -15.938 1 95.44 280 LEU A O 1
ATOM 2209 N N . GLY A 1 281 ? 19.312 -13.141 -17.344 1 93.88 281 GLY A N 1
ATOM 2210 C CA . GLY A 1 281 ? 19.047 -12.344 -18.531 1 93.88 281 GLY A CA 1
ATOM 2211 C C . GLY A 1 281 ? 17.641 -11.781 -18.578 1 93.88 281 GLY A C 1
ATOM 2212 O O . GLY A 1 281 ? 17.453 -10.625 -18.953 1 93.88 281 GLY A O 1
ATOM 2213 N N . VAL A 1 282 ? 16.719 -12.586 -18.125 1 90.94 282 VAL A N 1
ATOM 2214 C CA . VAL A 1 282 ? 15.32 -12.18 -18.125 1 90.94 282 VAL A CA 1
ATOM 2215 C C . VAL A 1 282 ? 15.109 -11.039 -17.141 1 90.94 282 VAL A C 1
ATOM 2217 O O . VAL A 1 282 ? 14.43 -10.055 -17.453 1 90.94 282 VAL A O 1
ATOM 2220 N N . THR A 1 283 ? 15.695 -11.188 -15.938 1 93.75 283 THR A N 1
ATOM 2221 C CA . THR A 1 283 ? 15.516 -10.156 -14.914 1 93.75 283 THR A CA 1
ATOM 2222 C C . THR A 1 283 ? 16.172 -8.844 -15.352 1 93.75 283 THR A C 1
ATOM 2224 O O . THR A 1 283 ? 15.633 -7.766 -15.102 1 93.75 283 THR A O 1
ATOM 2227 N N . LEU A 1 284 ? 17.297 -8.953 -15.992 1 95.62 284 LEU A N 1
ATOM 2228 C CA . LEU A 1 284 ? 17.969 -7.75 -16.469 1 95.62 284 LEU A CA 1
ATOM 2229 C C . LEU A 1 284 ? 17.156 -7.094 -17.594 1 95.62 284 LEU A C 1
ATOM 2231 O O . LEU A 1 284 ? 17.109 -5.863 -17.688 1 95.62 284 LEU A O 1
ATOM 2235 N N . LEU A 1 285 ? 16.625 -7.926 -18.375 1 93.88 285 LEU A N 1
ATOM 2236 C CA . LEU A 1 285 ? 15.758 -7.395 -19.422 1 93.88 285 LEU A CA 1
ATOM 2237 C C . LEU A 1 285 ? 14.555 -6.684 -18.812 1 93.88 285 LEU A C 1
ATOM 2239 O O . LEU A 1 285 ? 14.109 -5.656 -19.328 1 93.88 285 LEU A O 1
ATOM 2243 N N . GLN A 1 286 ? 14.031 -7.266 -17.781 1 92.31 286 GLN A N 1
ATOM 2244 C CA . GLN A 1 286 ? 12.922 -6.621 -17.078 1 92.31 286 GLN A CA 1
ATOM 2245 C C . GLN A 1 286 ? 13.32 -5.238 -16.578 1 92.31 286 GLN A C 1
ATOM 2247 O O . GLN A 1 286 ? 12.562 -4.277 -16.719 1 92.31 286 GLN A O 1
ATOM 2252 N N . VAL A 1 287 ? 14.508 -5.195 -15.992 1 95.25 287 VAL A N 1
ATOM 2253 C CA . VAL A 1 287 ? 15.016 -3.922 -15.477 1 95.25 287 VAL A CA 1
ATOM 2254 C C . VAL A 1 287 ? 15.109 -2.91 -16.625 1 95.25 287 VAL A C 1
ATOM 2256 O O . VAL A 1 287 ? 14.648 -1.772 -16.484 1 95.25 287 VAL A O 1
ATOM 2259 N N . PHE A 1 288 ? 15.609 -3.41 -17.688 1 95.12 288 PHE A N 1
ATOM 2260 C CA . PHE A 1 288 ? 15.789 -2.533 -18.844 1 95.12 288 PHE A CA 1
ATOM 2261 C C . PHE A 1 288 ? 14.445 -2.031 -19.359 1 95.12 288 PHE A C 1
ATOM 2263 O O . PHE A 1 288 ? 14.289 -0.841 -19.641 1 95.12 288 PHE A O 1
ATOM 2270 N N . VAL A 1 289 ? 13.57 -2.863 -19.469 1 93.56 289 VAL A N 1
ATOM 2271 C CA . VAL A 1 289 ? 12.266 -2.52 -20.031 1 93.56 289 VAL A CA 1
ATOM 2272 C C . VAL A 1 289 ? 11.523 -1.576 -19.094 1 93.56 289 VAL A C 1
ATOM 2274 O O . VAL A 1 289 ? 11.023 -0.534 -19.516 1 93.56 289 VAL A O 1
ATOM 2277 N N . ILE A 1 290 ? 11.492 -1.899 -17.828 1 93.62 290 ILE A N 1
ATOM 2278 C CA . ILE A 1 290 ? 10.727 -1.115 -16.859 1 93.62 290 ILE A CA 1
ATOM 2279 C C . ILE A 1 290 ? 11.375 0.254 -16.672 1 93.62 290 ILE A C 1
ATOM 2281 O O . ILE A 1 290 ? 10.688 1.275 -16.641 1 93.62 290 ILE A O 1
ATOM 2285 N N . PHE A 1 291 ? 12.68 0.281 -16.578 1 95.31 291 PHE A N 1
ATOM 2286 C CA . PHE A 1 291 ? 13.375 1.557 -16.422 1 95.31 291 PHE A CA 1
ATOM 2287 C C . PHE A 1 291 ? 13.211 2.414 -17.672 1 95.31 291 PHE A C 1
ATOM 2289 O O . PHE A 1 291 ? 13.078 3.637 -17.578 1 95.31 291 PHE A O 1
ATOM 2296 N N . SER A 1 292 ? 13.258 1.78 -18.844 1 94.56 292 SER A N 1
ATOM 2297 C CA . SER A 1 292 ? 13.039 2.514 -20.094 1 94.56 292 SER A CA 1
ATOM 2298 C C . SER A 1 292 ? 11.641 3.113 -20.141 1 94.56 292 SER A C 1
ATOM 2300 O O . SER A 1 292 ? 11.453 4.238 -20.609 1 94.56 292 SER A O 1
ATOM 2302 N N . LEU A 1 293 ? 10.75 2.389 -19.672 1 92.88 293 LEU A N 1
ATOM 2303 C CA . LEU A 1 293 ? 9.383 2.898 -19.594 1 92.88 293 LEU A CA 1
ATOM 2304 C C . LEU A 1 293 ? 9.312 4.105 -18.656 1 92.88 293 LEU A C 1
ATOM 2306 O O . LEU A 1 293 ? 8.609 5.078 -18.953 1 92.88 293 LEU A O 1
ATOM 2310 N N . GLY A 1 294 ? 9.977 4.004 -17.547 1 91.81 294 GLY A N 1
ATOM 2311 C CA . GLY A 1 294 ? 10 5.102 -16.594 1 91.81 294 GLY A CA 1
ATOM 2312 C C . GLY A 1 294 ? 10.633 6.363 -17.156 1 91.81 294 GLY A C 1
ATOM 2313 O O . GLY A 1 294 ? 10.188 7.473 -16.844 1 91.81 294 GLY A O 1
ATOM 2314 N N . ILE A 1 295 ? 11.57 6.184 -18.016 1 92.81 295 ILE A N 1
ATOM 2315 C CA . ILE A 1 295 ? 12.32 7.316 -18.547 1 92.81 295 ILE A CA 1
ATOM 2316 C C . ILE A 1 295 ? 11.57 7.91 -19.75 1 92.81 295 ILE A C 1
ATOM 2318 O O . ILE A 1 295 ? 11.414 9.133 -19.844 1 92.81 295 ILE A O 1
ATOM 2322 N N . TRP A 1 296 ? 11.016 7.047 -20.625 1 92.19 296 TRP A N 1
ATOM 2323 C CA . TRP A 1 296 ? 10.547 7.535 -21.922 1 92.19 296 TRP A CA 1
ATOM 2324 C C . TRP A 1 296 ? 9.023 7.586 -21.953 1 92.19 296 TRP A C 1
ATOM 2326 O O . TRP A 1 296 ? 8.438 8.469 -22.594 1 92.19 296 TRP A O 1
ATOM 2336 N N . ILE A 1 297 ? 8.391 6.754 -21.344 1 90.75 297 ILE A N 1
ATOM 2337 C CA . ILE A 1 297 ? 6.941 6.633 -21.5 1 90.75 297 ILE A CA 1
ATOM 2338 C C . ILE A 1 297 ? 6.234 7.418 -20.406 1 90.75 297 ILE A C 1
ATOM 2340 O O . ILE A 1 297 ? 5.191 8.031 -20.641 1 90.75 297 ILE A O 1
ATOM 2344 N N . PHE A 1 298 ? 6.746 7.395 -19.203 1 90.75 298 PHE A N 1
ATOM 2345 C CA . PHE A 1 298 ? 6.09 8.008 -18.062 1 90.75 298 PHE A CA 1
ATOM 2346 C C . PHE A 1 298 ? 5.84 9.492 -18.297 1 90.75 298 PHE A C 1
ATOM 2348 O O . PHE A 1 298 ? 4.734 9.992 -18.078 1 90.75 298 PHE A O 1
ATOM 2355 N N . PRO A 1 299 ? 6.84 10.219 -18.891 1 87.75 299 PRO A N 1
ATOM 2356 C CA . PRO A 1 299 ? 6.594 11.633 -19.156 1 87.75 299 PRO A CA 1
ATOM 2357 C C . PRO A 1 299 ? 5.461 11.859 -20.156 1 87.75 299 PRO A C 1
ATOM 2359 O O . PRO A 1 299 ? 4.758 12.875 -20.078 1 87.75 299 PRO A O 1
ATOM 2362 N N . TYR A 1 300 ? 5.23 10.945 -20.984 1 86.56 300 TYR A N 1
ATOM 2363 C CA . TYR A 1 300 ? 4.191 11.07 -22.016 1 86.56 300 TYR A CA 1
ATOM 2364 C C . TYR A 1 300 ? 2.809 10.852 -21.406 1 86.56 300 TYR A C 1
ATOM 2366 O O . TYR A 1 300 ? 1.809 11.328 -21.938 1 86.56 300 TYR A O 1
ATOM 2374 N N . ILE A 1 301 ? 2.752 10.227 -20.328 1 82 301 ILE A N 1
ATOM 2375 C CA . ILE A 1 301 ? 1.452 9.93 -19.734 1 82 301 ILE A CA 1
ATOM 2376 C C . ILE A 1 301 ? 1.232 10.797 -18.5 1 82 301 ILE A C 1
ATOM 2378 O O . ILE A 1 301 ? 0.37 10.5 -17.672 1 82 301 ILE A O 1
ATOM 2382 N N . GLY A 1 302 ? 2.051 11.742 -18.281 1 78.5 302 GLY A N 1
ATOM 2383 C CA . GLY A 1 302 ? 1.846 12.719 -17.234 1 78.5 302 GLY A CA 1
ATOM 2384 C C . GLY A 1 302 ? 2.5 12.328 -15.914 1 78.5 302 GLY A C 1
ATOM 2385 O O . GLY A 1 302 ? 2.164 12.875 -14.859 1 78.5 302 GLY A O 1
ATOM 2386 N N . LEU A 1 303 ? 3.365 11.344 -15.961 1 82.94 303 LEU A N 1
ATOM 2387 C CA . LEU A 1 303 ? 4.102 10.938 -14.766 1 82.94 303 LEU A CA 1
ATOM 2388 C C . LEU A 1 303 ? 5.523 11.5 -14.797 1 82.94 303 LEU A C 1
ATOM 2390 O O . LEU A 1 303 ? 6.074 11.75 -15.867 1 82.94 303 LEU A O 1
ATOM 2394 N N . PRO A 1 304 ? 5.992 11.75 -13.602 1 82 304 PRO A N 1
ATOM 2395 C CA . PRO A 1 304 ? 7.383 12.211 -13.578 1 82 304 PRO A CA 1
ATOM 2396 C C . PRO A 1 304 ? 8.352 11.195 -14.188 1 82 304 PRO A C 1
ATOM 2398 O O . PRO A 1 304 ? 8.172 9.992 -14.016 1 82 304 PRO A O 1
ATOM 2401 N N . ALA A 1 305 ? 9.25 11.742 -14.82 1 88.62 305 ALA A N 1
ATOM 2402 C CA . ALA A 1 305 ? 10.242 10.883 -15.469 1 88.62 305 ALA A CA 1
ATOM 2403 C C . ALA A 1 305 ? 11.18 10.258 -14.438 1 88.62 305 ALA A C 1
ATOM 2405 O O . ALA A 1 305 ? 11.438 10.852 -13.391 1 88.62 305 ALA A O 1
ATOM 2406 N N . LEU A 1 306 ? 11.609 9.094 -14.742 1 91.12 306 LEU A N 1
ATOM 2407 C CA . LEU A 1 306 ? 12.625 8.445 -13.922 1 91.12 306 LEU A CA 1
ATOM 2408 C C . LEU A 1 306 ? 14 9.055 -14.172 1 91.12 306 LEU A C 1
ATOM 2410 O O . LEU A 1 306 ? 14.445 9.141 -15.32 1 91.12 306 LEU A O 1
ATOM 2414 N N . ASN A 1 307 ? 14.586 9.547 -13.141 1 87.56 307 ASN A N 1
ATOM 2415 C CA . ASN A 1 307 ? 15.969 10.016 -13.219 1 87.56 307 ASN A CA 1
ATOM 2416 C C . ASN A 1 307 ? 16.953 8.922 -12.805 1 87.56 307 ASN A C 1
ATOM 2418 O O . ASN A 1 307 ? 16.938 8.469 -11.664 1 87.56 307 ASN A O 1
ATOM 2422 N N . LEU A 1 308 ? 17.75 8.523 -13.758 1 90.44 308 LEU A N 1
ATOM 2423 C CA . LEU A 1 308 ? 18.719 7.473 -13.453 1 90.44 308 LEU A CA 1
ATOM 2424 C C . LEU A 1 308 ? 19.781 7.98 -12.484 1 90.44 308 LEU A C 1
ATOM 2426 O O . LEU A 1 308 ? 20.109 9.172 -12.477 1 90.44 308 LEU A O 1
ATOM 2430 N N . PRO A 1 309 ? 20.219 7.051 -11.656 1 87.56 309 PRO A N 1
ATOM 2431 C CA . PRO A 1 309 ? 21.328 7.438 -10.781 1 87.56 309 PRO A CA 1
ATOM 2432 C C . PRO A 1 309 ? 22.578 7.82 -11.562 1 87.56 309 PRO A C 1
ATOM 2434 O O . PRO A 1 309 ? 22.734 7.43 -12.719 1 87.56 309 PRO A O 1
ATOM 2437 N N . ALA A 1 310 ? 23.422 8.625 -10.922 1 85.56 310 ALA A N 1
ATOM 2438 C CA . ALA A 1 310 ? 24.688 9.055 -11.539 1 85.56 310 ALA A CA 1
ATOM 2439 C C . ALA A 1 310 ? 25.609 7.867 -11.766 1 85.56 310 ALA A C 1
ATOM 2441 O O . ALA A 1 310 ? 26.297 7.793 -12.789 1 85.56 310 ALA A O 1
ATOM 2442 N N . ASP A 1 311 ? 25.578 6.906 -10.883 1 91.62 311 ASP A N 1
ATOM 2443 C CA . ASP A 1 311 ? 26.438 5.723 -10.961 1 91.62 311 ASP A CA 1
ATOM 2444 C C . ASP A 1 311 ? 25.75 4.59 -11.711 1 91.62 311 ASP A C 1
ATOM 2446 O O . ASP A 1 311 ? 25.188 3.68 -11.086 1 91.62 311 ASP A O 1
ATOM 2450 N N . LEU A 1 312 ? 25.953 4.527 -13.031 1 93.81 312 LEU A N 1
ATOM 2451 C CA . LEU A 1 312 ? 25.281 3.527 -13.859 1 93.81 312 LEU A CA 1
ATOM 2452 C C . LEU A 1 312 ? 25.906 2.15 -13.641 1 93.81 312 LEU A C 1
ATOM 2454 O O . LEU A 1 312 ? 25.219 1.131 -13.781 1 93.81 312 LEU A O 1
ATOM 2458 N N . PHE A 1 313 ? 27.141 2.209 -13.344 1 94.81 313 PHE A N 1
ATOM 2459 C CA . PHE A 1 313 ? 27.797 0.943 -13.039 1 94.81 313 PHE A CA 1
ATOM 2460 C C . PHE A 1 313 ? 27.234 0.337 -11.758 1 94.81 313 PHE A C 1
ATOM 2462 O O . PHE A 1 313 ? 27 -0.872 -11.688 1 94.81 313 PHE A O 1
ATOM 2469 N N . GLY A 1 314 ? 27.078 1.191 -10.766 1 94.44 314 GLY A N 1
ATOM 2470 C CA . GLY A 1 314 ? 26.438 0.736 -9.539 1 94.44 314 GLY A CA 1
ATOM 2471 C C . GLY A 1 314 ? 25.031 0.201 -9.758 1 94.44 314 GLY A C 1
ATOM 2472 O O . GLY A 1 314 ? 24.656 -0.808 -9.156 1 94.44 314 GLY A O 1
ATOM 2473 N N . LEU A 1 315 ? 24.375 0.84 -10.672 1 95.69 315 LEU A N 1
ATOM 2474 C CA . LEU A 1 315 ? 23.016 0.414 -11 1 95.69 315 LEU A CA 1
ATOM 2475 C C . LEU A 1 315 ? 23.016 -0.982 -11.617 1 95.69 315 LEU A C 1
ATOM 2477 O O . LEU A 1 315 ? 22.188 -1.816 -11.273 1 95.69 315 LEU A O 1
ATOM 2481 N N . LEU A 1 316 ? 23.938 -1.223 -12.469 1 96.31 316 LEU A N 1
ATOM 2482 C CA . LEU A 1 316 ? 24.031 -2.525 -13.117 1 96.31 316 LEU A CA 1
ATOM 2483 C C . LEU A 1 316 ? 24.359 -3.615 -12.102 1 96.31 316 LEU A C 1
ATOM 2485 O O . LEU A 1 316 ? 23.75 -4.688 -12.125 1 96.31 316 LEU A O 1
ATOM 2489 N N . ILE A 1 317 ? 25.234 -3.34 -11.25 1 96.56 317 ILE A N 1
ATOM 2490 C CA . ILE A 1 317 ? 25.672 -4.324 -10.266 1 96.56 317 ILE A CA 1
ATOM 2491 C C . ILE A 1 317 ? 24.516 -4.637 -9.312 1 96.56 317 ILE A C 1
ATOM 2493 O O . ILE A 1 317 ? 24.234 -5.801 -9.023 1 96.56 317 ILE A O 1
ATOM 2497 N N . VAL A 1 318 ? 23.906 -3.609 -8.852 1 96.5 318 VAL A N 1
ATOM 2498 C CA . VAL A 1 318 ? 22.797 -3.795 -7.922 1 96.5 318 VAL A CA 1
ATOM 2499 C C . VAL A 1 318 ? 21.656 -4.562 -8.609 1 96.5 318 VAL A C 1
ATOM 2501 O O . VAL A 1 318 ? 21.047 -5.438 -8 1 96.5 318 VAL A O 1
ATOM 2504 N N . SER A 1 319 ? 21.391 -4.219 -9.875 1 97.5 319 SER A N 1
ATOM 2505 C CA . SER A 1 319 ? 20.359 -4.922 -10.625 1 97.5 319 SER A CA 1
ATOM 2506 C C . SER A 1 319 ? 20.719 -6.398 -10.797 1 97.5 319 SER A C 1
ATOM 2508 O O . SER A 1 319 ? 19.844 -7.262 -10.695 1 97.5 319 SER A O 1
ATOM 2510 N N . LEU A 1 320 ? 21.969 -6.648 -11.023 1 97.44 320 LEU A N 1
ATOM 2511 C CA . LEU A 1 320 ? 22.422 -8.023 -11.156 1 97.44 320 LEU A CA 1
ATOM 2512 C C . LEU A 1 320 ? 22.266 -8.789 -9.844 1 97.44 320 LEU A C 1
ATOM 2514 O O . LEU A 1 320 ? 21.812 -9.938 -9.844 1 97.44 320 LEU A O 1
ATOM 2518 N N . LEU A 1 321 ? 22.578 -8.148 -8.797 1 97.56 321 LEU A N 1
ATOM 2519 C CA . LEU A 1 321 ? 22.484 -8.781 -7.492 1 97.56 321 LEU A CA 1
ATOM 2520 C C . LEU A 1 321 ? 21.031 -9.023 -7.113 1 97.56 321 LEU A C 1
ATOM 2522 O O . LEU A 1 321 ? 20.688 -10.086 -6.594 1 97.56 321 LEU A O 1
ATOM 2526 N N . CYS A 1 322 ? 20.188 -8.055 -7.371 1 97.44 322 CYS A N 1
ATOM 2527 C CA . CYS A 1 322 ? 18.766 -8.195 -7.082 1 97.44 322 CYS A CA 1
ATOM 2528 C C . CYS A 1 322 ? 18.141 -9.328 -7.902 1 97.44 322 CYS A C 1
ATOM 2530 O O . CYS A 1 322 ? 17.391 -10.141 -7.379 1 97.44 322 CYS A O 1
ATOM 2532 N N . GLY A 1 323 ? 18.531 -9.312 -9.156 1 97.31 323 GLY A N 1
ATOM 2533 C CA . GLY A 1 323 ? 18.062 -10.398 -10.008 1 97.31 323 GLY A CA 1
ATOM 2534 C C . GLY A 1 323 ? 18.531 -11.766 -9.547 1 97.31 323 GLY A C 1
ATOM 2535 O O . GLY A 1 323 ? 17.75 -12.719 -9.523 1 97.31 323 GLY A O 1
ATOM 2536 N N . TRP A 1 324 ? 19.75 -11.797 -9.195 1 97.56 324 TRP A N 1
ATOM 2537 C CA . TRP A 1 324 ? 20.312 -13.062 -8.719 1 97.56 324 TRP A CA 1
ATOM 2538 C C . TRP A 1 324 ? 19.625 -13.508 -7.43 1 97.56 324 TRP A C 1
ATOM 2540 O O . TRP A 1 324 ? 19.406 -14.703 -7.223 1 97.56 324 TRP A O 1
ATOM 2550 N N . CYS A 1 325 ? 19.344 -12.617 -6.613 1 97.56 325 CYS A N 1
ATOM 2551 C CA . CYS A 1 325 ? 18.641 -12.922 -5.379 1 97.56 325 CYS A CA 1
ATOM 2552 C C . CYS A 1 325 ? 17.25 -13.484 -5.672 1 97.56 325 CYS A C 1
ATOM 2554 O O . CYS A 1 325 ? 16.844 -14.492 -5.09 1 97.56 325 CYS A O 1
ATOM 2556 N N . ALA A 1 326 ? 16.578 -12.852 -6.543 1 96.31 326 ALA A N 1
ATOM 2557 C CA . ALA A 1 326 ? 15.234 -13.281 -6.934 1 96.31 326 ALA A CA 1
ATOM 2558 C C . ALA A 1 326 ? 15.266 -14.695 -7.516 1 96.31 326 ALA A C 1
ATOM 2560 O O . ALA A 1 326 ? 14.422 -15.531 -7.176 1 96.31 326 ALA A O 1
ATOM 2561 N N . ILE A 1 327 ? 16.219 -14.945 -8.336 1 96.5 327 ILE A N 1
ATOM 2562 C CA . ILE A 1 327 ? 16.359 -16.234 -8.992 1 96.5 327 ILE A CA 1
ATOM 2563 C C . ILE A 1 327 ? 16.703 -17.297 -7.949 1 96.5 327 ILE A C 1
ATOM 2565 O O . ILE A 1 327 ? 16.172 -18.406 -7.984 1 96.5 327 ILE A O 1
ATOM 2569 N N . SER A 1 328 ? 17.594 -16.922 -7.066 1 96.94 328 SER A N 1
ATOM 2570 C CA . SER A 1 328 ? 17.969 -17.844 -5.996 1 96.94 328 SER A CA 1
ATOM 2571 C C . SER A 1 328 ? 16.75 -18.203 -5.145 1 96.94 328 SER A C 1
ATOM 2573 O O . SER A 1 328 ? 16.578 -19.359 -4.762 1 96.94 328 SER A O 1
ATOM 2575 N N . TYR A 1 329 ? 15.977 -17.25 -4.871 1 96.38 329 TYR A N 1
ATOM 2576 C CA . TYR A 1 329 ? 14.766 -17.453 -4.098 1 96.38 329 TYR A CA 1
ATOM 2577 C C . TYR A 1 329 ? 13.797 -18.375 -4.836 1 96.38 329 TYR A C 1
ATOM 2579 O O . TYR A 1 329 ? 13.234 -19.297 -4.246 1 96.38 329 TYR A O 1
ATOM 2587 N N . ALA A 1 330 ? 13.68 -18.125 -6.09 1 94.38 330 ALA A N 1
ATOM 2588 C CA . ALA A 1 330 ? 12.766 -18.922 -6.918 1 94.38 330 ALA A CA 1
ATOM 2589 C C . ALA A 1 330 ? 13.195 -20.391 -6.965 1 94.38 330 ALA A C 1
ATOM 2591 O O . ALA A 1 330 ? 12.375 -21.281 -6.801 1 94.38 330 ALA A O 1
ATOM 2592 N N . ILE A 1 331 ? 14.469 -20.594 -7.176 1 94.94 331 ILE A N 1
ATOM 2593 C CA . ILE A 1 331 ? 14.992 -21.938 -7.266 1 94.94 331 ILE A CA 1
ATOM 2594 C C . ILE A 1 331 ? 14.852 -22.641 -5.914 1 94.94 331 ILE A C 1
ATOM 2596 O O . ILE A 1 331 ? 14.523 -23.828 -5.852 1 94.94 331 ILE A O 1
ATOM 2600 N N . CYS A 1 332 ? 15.07 -21.891 -4.871 1 96 332 CYS A N 1
ATOM 2601 C CA . CYS A 1 332 ? 14.93 -22.453 -3.531 1 96 332 CYS A CA 1
ATOM 2602 C C . CYS A 1 332 ? 13.508 -22.922 -3.283 1 96 332 CYS A C 1
ATOM 2604 O O . CYS A 1 332 ? 13.289 -24.047 -2.822 1 96 332 CYS A O 1
ATOM 2606 N N . ILE A 1 333 ? 12.555 -22.141 -3.629 1 93.94 333 ILE A N 1
ATOM 2607 C CA . ILE A 1 333 ? 11.156 -22.484 -3.443 1 93.94 333 ILE A CA 1
ATOM 2608 C C . ILE A 1 333 ? 10.797 -23.688 -4.309 1 93.94 333 ILE A C 1
ATOM 2610 O O . ILE A 1 333 ? 10.102 -24.594 -3.857 1 93.94 333 ILE A O 1
ATOM 2614 N N . GLY A 1 334 ? 11.289 -23.688 -5.535 1 91.56 334 GLY A N 1
ATOM 2615 C CA . GLY A 1 334 ? 11.047 -24.812 -6.418 1 91.56 334 GLY A CA 1
ATOM 2616 C C . GLY A 1 334 ? 11.641 -26.109 -5.902 1 91.56 334 GLY A C 1
ATOM 2617 O O . GLY A 1 334 ? 11.047 -27.188 -6.066 1 91.56 334 GLY A O 1
ATOM 2618 N N . THR A 1 335 ? 12.773 -25.969 -5.293 1 92.25 335 THR A N 1
ATOM 2619 C CA . THR A 1 335 ? 13.469 -27.141 -4.793 1 92.25 335 THR A CA 1
ATOM 2620 C C . THR A 1 335 ? 12.711 -27.766 -3.619 1 92.25 335 THR A C 1
ATOM 2622 O O . THR A 1 335 ? 12.602 -28.984 -3.52 1 92.25 335 THR A O 1
ATOM 2625 N N . TYR A 1 336 ? 12.062 -27 -2.822 1 92.25 336 TYR A N 1
ATOM 2626 C CA . TYR A 1 336 ? 11.438 -27.5 -1.604 1 92.25 336 TYR A CA 1
ATOM 2627 C C . TYR A 1 336 ? 9.953 -27.766 -1.824 1 92.25 336 TYR A C 1
ATOM 2629 O O . TYR A 1 336 ? 9.289 -28.375 -0.977 1 92.25 336 TYR A O 1
ATOM 2637 N N . SER A 1 337 ? 9.469 -27.344 -2.922 1 88.94 337 SER A N 1
ATOM 2638 C CA . SER A 1 337 ? 8.07 -27.594 -3.232 1 88.94 337 SER A CA 1
ATOM 2639 C C . SER A 1 337 ? 7.891 -28.953 -3.908 1 88.94 337 SER A C 1
ATOM 2641 O O . SER A 1 337 ? 8.734 -29.359 -4.707 1 88.94 337 SER A O 1
ATOM 2643 N N . GLN A 1 338 ? 6.734 -29.547 -3.623 1 85.81 338 GLN A N 1
ATOM 2644 C CA . GLN A 1 338 ? 6.465 -30.859 -4.195 1 85.81 338 GLN A CA 1
ATOM 2645 C C . GLN A 1 338 ? 5.566 -30.766 -5.422 1 85.81 338 GLN A C 1
ATOM 2647 O O . GLN A 1 338 ? 5.566 -31.656 -6.277 1 85.81 338 GLN A O 1
ATOM 2652 N N . THR A 1 339 ? 4.77 -29.703 -5.465 1 81.5 339 THR A N 1
ATOM 2653 C CA . THR A 1 339 ? 3.891 -29.484 -6.609 1 81.5 339 THR A CA 1
ATOM 2654 C C . THR A 1 339 ? 4.031 -28.062 -7.133 1 81.5 339 THR A C 1
ATOM 2656 O O . THR A 1 339 ? 4.543 -27.188 -6.434 1 81.5 339 THR A O 1
ATOM 2659 N N . GLN A 1 340 ? 3.688 -27.938 -8.367 1 81.69 340 GLN A N 1
ATOM 2660 C CA . GLN A 1 340 ? 3.717 -26.594 -8.953 1 81.69 340 GLN A CA 1
ATOM 2661 C C . GLN A 1 340 ? 2.783 -25.656 -8.211 1 81.69 340 GLN A C 1
ATOM 2663 O O . GLN A 1 340 ? 3.1 -24.469 -8.031 1 81.69 340 GLN A O 1
ATOM 2668 N N . GLU A 1 341 ? 1.665 -26.156 -7.711 1 76.5 341 GLU A N 1
ATOM 2669 C CA . GLU A 1 341 ? 0.705 -25.359 -6.965 1 76.5 341 GLU A CA 1
ATOM 2670 C C . GLU A 1 341 ? 1.31 -24.844 -5.66 1 76.5 341 GLU A C 1
ATOM 2672 O O . GLU A 1 341 ? 1.078 -23.703 -5.27 1 76.5 341 GLU A O 1
ATOM 2677 N N . GLN A 1 342 ? 2.084 -25.719 -5.09 1 81.75 342 GLN A N 1
ATOM 2678 C CA . GLN A 1 342 ? 2.754 -25.328 -3.852 1 81.75 342 GLN A CA 1
ATOM 2679 C C . GLN A 1 342 ? 3.791 -24.25 -4.105 1 81.75 342 GLN A C 1
ATOM 2681 O O . GLN A 1 342 ? 3.875 -23.266 -3.352 1 81.75 342 GLN A O 1
ATOM 2686 N N . ALA A 1 343 ? 4.574 -24.453 -5.145 1 86.44 343 ALA A N 1
ATOM 2687 C CA . ALA A 1 343 ? 5.625 -23.484 -5.477 1 86.44 343 ALA A CA 1
ATOM 2688 C C . ALA A 1 343 ? 5.031 -22.125 -5.828 1 86.44 343 ALA A C 1
ATOM 2690 O O . ALA A 1 343 ? 5.484 -21.094 -5.324 1 86.44 343 ALA A O 1
ATOM 2691 N N . ASN A 1 344 ? 4.008 -22.156 -6.637 1 83.06 344 ASN A N 1
ATOM 2692 C CA . ASN A 1 344 ? 3.393 -20.922 -7.098 1 83.06 344 ASN A CA 1
ATOM 2693 C C . ASN A 1 344 ? 2.619 -20.219 -5.98 1 83.06 344 ASN A C 1
ATOM 2695 O O . ASN A 1 344 ? 2.678 -19 -5.844 1 83.06 344 ASN A O 1
ATOM 2699 N N . GLY A 1 345 ? 1.868 -21 -5.219 1 80 345 GLY A N 1
ATOM 2700 C CA . GLY A 1 345 ? 1.115 -20.438 -4.109 1 80 345 GLY A CA 1
ATOM 2701 C C . GLY A 1 345 ? 1.997 -19.812 -3.045 1 80 345 GLY A C 1
ATOM 2702 O O . GLY A 1 345 ? 1.807 -18.656 -2.676 1 80 345 GLY A O 1
ATOM 2703 N N . PHE A 1 346 ? 2.984 -20.594 -2.629 1 86.06 346 PHE A N 1
ATOM 2704 C CA . PHE A 1 346 ? 3.914 -20.094 -1.629 1 86.06 346 PHE A CA 1
ATOM 2705 C C . PHE A 1 346 ? 4.719 -18.922 -2.184 1 86.06 346 PHE A C 1
ATOM 2707 O O . PHE A 1 346 ? 4.938 -17.922 -1.489 1 86.06 346 PHE A O 1
ATOM 2714 N N . GLY A 1 347 ? 5.184 -19.141 -3.355 1 87.62 347 GLY A N 1
ATOM 2715 C CA . GLY A 1 347 ? 5.98 -18.109 -3.98 1 87.62 347 GLY A CA 1
ATOM 2716 C C . GLY A 1 347 ? 5.25 -16.781 -4.09 1 87.62 347 GLY A C 1
ATOM 2717 O O . GLY A 1 347 ? 5.766 -15.742 -3.66 1 87.62 347 GLY A O 1
ATOM 2718 N N . ALA A 1 348 ? 4.094 -16.812 -4.645 1 83.06 348 ALA A N 1
ATOM 2719 C CA . ALA A 1 348 ? 3.328 -15.594 -4.879 1 83.06 348 ALA A CA 1
ATOM 2720 C C . ALA A 1 348 ? 2.996 -14.891 -3.562 1 83.06 348 ALA A C 1
ATOM 2722 O O . ALA A 1 348 ? 3.238 -13.695 -3.414 1 83.06 348 ALA A O 1
ATOM 2723 N N . VAL A 1 349 ? 2.496 -15.609 -2.621 1 83.19 349 VAL A N 1
ATOM 2724 C CA . VAL A 1 349 ? 2.031 -15.008 -1.375 1 83.19 349 VAL A CA 1
ATOM 2725 C C . VAL A 1 349 ? 3.225 -14.516 -0.562 1 83.19 349 VAL A C 1
ATOM 2727 O O . VAL A 1 349 ? 3.172 -13.438 0.036 1 83.19 349 VAL A O 1
ATOM 2730 N N . SER A 1 350 ? 4.254 -15.328 -0.548 1 89.12 350 SER A N 1
ATOM 2731 C CA . SER A 1 350 ? 5.43 -14.914 0.215 1 89.12 350 SER A CA 1
ATOM 2732 C C . SER A 1 350 ? 6.027 -13.625 -0.343 1 89.12 350 SER A C 1
ATOM 2734 O O . SER A 1 350 ? 6.496 -12.773 0.415 1 89.12 350 SER A O 1
ATOM 2736 N N . ILE A 1 351 ? 5.977 -13.484 -1.617 1 89.5 351 ILE A N 1
ATOM 2737 C CA . ILE A 1 351 ? 6.523 -12.281 -2.238 1 89.5 351 ILE A CA 1
ATOM 2738 C C . ILE A 1 351 ? 5.684 -11.07 -1.846 1 89.5 351 ILE A C 1
ATOM 2740 O O . ILE A 1 351 ? 6.227 -10 -1.562 1 89.5 351 ILE A O 1
ATOM 2744 N N . VAL A 1 352 ? 4.441 -11.273 -1.846 1 84.12 352 VAL A N 1
ATOM 2745 C CA . VAL A 1 352 ? 3.559 -10.18 -1.472 1 84.12 352 VAL A CA 1
ATOM 2746 C C . VAL A 1 352 ? 3.805 -9.789 -0.015 1 84.12 352 VAL A C 1
ATOM 2748 O O . VAL A 1 352 ? 3.881 -8.602 0.313 1 84.12 352 VAL A O 1
ATOM 2751 N N . ILE A 1 353 ? 3.955 -10.75 0.821 1 85.94 353 ILE A N 1
ATOM 2752 C CA . ILE A 1 353 ? 4.223 -10.5 2.234 1 85.94 353 ILE A CA 1
ATOM 2753 C C . ILE A 1 353 ? 5.562 -9.789 2.391 1 85.94 353 ILE A C 1
ATOM 2755 O O . ILE A 1 353 ? 5.66 -8.789 3.109 1 85.94 353 ILE A O 1
ATOM 2759 N N . LEU A 1 354 ? 6.523 -10.32 1.7 1 89.19 354 LEU A N 1
ATOM 2760 C CA . LEU A 1 354 ? 7.855 -9.727 1.78 1 89.19 354 LEU A CA 1
ATOM 2761 C C . LEU A 1 354 ? 7.852 -8.312 1.216 1 89.19 354 LEU A C 1
ATOM 2763 O O . LEU A 1 354 ? 8.57 -7.441 1.709 1 89.19 354 LEU A O 1
ATOM 2767 N N . ALA A 1 355 ? 7.074 -8.141 0.196 1 87.56 355 ALA A N 1
ATOM 2768 C CA . ALA A 1 355 ? 6.949 -6.805 -0.389 1 87.56 355 ALA A CA 1
ATOM 2769 C C . ALA A 1 355 ? 6.309 -5.832 0.595 1 87.56 355 ALA A C 1
ATOM 2771 O O . ALA A 1 355 ? 6.688 -4.66 0.655 1 87.56 355 ALA A O 1
ATOM 2772 N N . ALA A 1 356 ? 5.402 -6.324 1.352 1 81 356 ALA A N 1
ATOM 2773 C CA . ALA A 1 356 ? 4.727 -5.492 2.346 1 81 356 ALA A CA 1
ATOM 2774 C C . ALA A 1 356 ? 5.684 -5.09 3.465 1 81 356 ALA A C 1
ATOM 2776 O O . ALA A 1 356 ? 5.719 -3.926 3.867 1 81 356 ALA A O 1
ATOM 2777 N N . ILE A 1 357 ? 6.469 -6.004 3.834 1 82.5 357 ILE A N 1
ATOM 2778 C CA . ILE A 1 357 ? 7.332 -5.773 4.984 1 82.5 357 ILE A CA 1
ATOM 2779 C C . ILE A 1 357 ? 8.57 -4.992 4.555 1 82.5 357 ILE A C 1
ATOM 2781 O O . ILE A 1 357 ? 9.188 -4.301 5.367 1 82.5 357 ILE A O 1
ATOM 2785 N N . SER A 1 358 ? 8.938 -5.105 3.264 1 84.06 358 SER A N 1
ATOM 2786 C CA . SER A 1 358 ? 10.188 -4.512 2.791 1 84.06 358 SER A CA 1
ATOM 2787 C C . SER A 1 358 ? 10 -3.039 2.447 1 84.06 358 SER A C 1
ATOM 2789 O O . SER A 1 358 ? 10.961 -2.35 2.105 1 84.06 358 SER A O 1
ATOM 2791 N N . GLY A 1 359 ? 8.766 -2.582 2.502 1 72.69 359 GLY A N 1
ATOM 2792 C CA . GLY A 1 359 ? 8.539 -1.169 2.248 1 72.69 359 GLY A CA 1
ATOM 2793 C C . GLY A 1 359 ? 8.109 -0.88 0.822 1 72.69 359 GLY A C 1
ATOM 2794 O O . GLY A 1 359 ? 8.039 0.281 0.413 1 72.69 359 GLY A O 1
ATOM 2795 N N . ILE A 1 360 ? 7.938 -1.917 0.033 1 77.56 360 ILE A N 1
ATOM 2796 C CA . ILE A 1 360 ? 7.512 -1.71 -1.348 1 77.56 360 ILE A CA 1
ATOM 2797 C C . ILE A 1 360 ? 6.055 -1.26 -1.377 1 77.56 360 ILE A C 1
ATOM 2799 O O . ILE A 1 360 ? 5.703 -0.314 -2.086 1 77.56 360 ILE A O 1
ATOM 2803 N N . LEU A 1 361 ? 5.266 -1.945 -0.545 1 68.88 361 LEU A N 1
ATOM 2804 C CA . LEU A 1 361 ? 3.834 -1.656 -0.558 1 68.88 361 LEU A CA 1
ATOM 2805 C C . LEU A 1 361 ? 3.502 -0.516 0.399 1 68.88 361 LEU A C 1
ATOM 2807 O O . LEU A 1 361 ? 2.57 0.253 0.155 1 68.88 361 LEU A O 1
ATOM 2811 N N . VAL A 1 362 ? 4.289 -0.558 1.526 1 60.25 362 VAL A N 1
ATOM 2812 C CA . VAL A 1 362 ? 4.074 0.451 2.557 1 60.25 362 VAL A CA 1
ATOM 2813 C C . VAL A 1 362 ? 5.391 1.161 2.869 1 60.25 362 VAL A C 1
ATOM 2815 O O . VAL A 1 362 ? 6.434 0.517 3.004 1 60.25 362 VAL A O 1
ATOM 2818 N N . PRO A 1 363 ? 5.305 2.361 2.881 1 52.94 363 PRO A N 1
ATOM 2819 C CA . PRO A 1 363 ? 6.555 3.072 3.145 1 52.94 363 PRO A CA 1
ATOM 2820 C C . PRO A 1 363 ? 7.191 2.674 4.477 1 52.94 363 PRO A C 1
ATOM 2822 O O . PRO A 1 363 ? 6.484 2.416 5.449 1 52.94 363 PRO A O 1
ATOM 2825 N N . SER A 1 364 ? 8.539 2.484 4.48 1 53.69 364 SER A N 1
ATOM 2826 C CA . SER A 1 364 ? 9.32 2.002 5.613 1 53.69 364 SER A CA 1
ATOM 2827 C C . SER A 1 364 ? 9.094 2.865 6.848 1 53.69 364 SER A C 1
ATOM 2829 O O . SER A 1 364 ? 9.133 2.369 7.977 1 53.69 364 SER A O 1
ATOM 2831 N N . PHE A 1 365 ? 8.773 4.109 6.645 1 49.81 365 PHE A N 1
ATOM 2832 C CA . PHE A 1 365 ? 8.641 5.004 7.789 1 49.81 365 PHE A CA 1
ATOM 2833 C C . PHE A 1 365 ? 7.352 4.727 8.555 1 49.81 365 PHE A C 1
ATOM 2835 O O . PHE A 1 365 ? 7.238 5.062 9.734 1 49.81 365 PHE A O 1
ATOM 2842 N N . ALA A 1 366 ? 6.445 4.125 7.781 1 53.47 366 ALA A N 1
ATOM 2843 C CA . ALA A 1 366 ? 5.156 3.811 8.398 1 53.47 366 ALA A CA 1
ATOM 2844 C C . ALA A 1 366 ? 5.219 2.48 9.141 1 53.47 366 ALA A C 1
ATOM 2846 O O . ALA A 1 366 ? 4.25 2.088 9.797 1 53.47 366 ALA A O 1
ATOM 2847 N N . MET A 1 367 ? 6.465 1.942 9.117 1 62.88 367 MET A N 1
ATOM 2848 C CA . MET A 1 367 ? 6.594 0.609 9.695 1 62.88 367 MET A CA 1
ATOM 2849 C C . MET A 1 367 ? 6.773 0.689 11.203 1 62.88 367 MET A C 1
ATOM 2851 O O . MET A 1 367 ? 7.492 1.557 11.703 1 62.88 367 MET A O 1
ATOM 2855 N N . PRO A 1 368 ? 5.953 -0.143 11.906 1 62.16 368 PRO A N 1
ATOM 2856 C CA . PRO A 1 368 ? 6.172 -0.213 13.352 1 62.16 368 PRO A CA 1
ATOM 2857 C C . PRO A 1 368 ? 7.586 -0.65 13.719 1 62.16 368 PRO A C 1
ATOM 2859 O O . PRO A 1 368 ? 8.242 -1.347 12.938 1 62.16 368 PRO A O 1
ATOM 2862 N N . GLN A 1 369 ? 8.047 -0.222 14.805 1 64.75 369 GLN A N 1
ATOM 2863 C CA . GLN A 1 369 ? 9.391 -0.556 15.273 1 64.75 369 GLN A CA 1
ATOM 2864 C C . GLN A 1 369 ? 9.57 -2.066 15.383 1 64.75 369 GLN A C 1
ATOM 2866 O O . GLN A 1 369 ? 10.672 -2.584 15.156 1 64.75 369 GLN A O 1
ATOM 2871 N N . SER A 1 370 ? 8.445 -2.766 15.688 1 69.88 370 SER A N 1
ATOM 2872 C CA . SER A 1 370 ? 8.516 -4.215 15.859 1 69.88 370 SER A CA 1
ATOM 2873 C C . SER A 1 370 ? 8.883 -4.91 14.555 1 69.88 370 SER A C 1
ATOM 2875 O O . SER A 1 370 ? 9.406 -6.027 14.57 1 69.88 370 SER A O 1
ATOM 2877 N N . PHE A 1 371 ? 8.617 -4.168 13.484 1 75.25 371 PHE A N 1
ATOM 2878 C CA . PHE A 1 371 ? 8.867 -4.801 12.195 1 75.25 371 PHE A CA 1
ATOM 2879 C C . PHE A 1 371 ? 10.25 -4.43 11.664 1 75.25 371 PHE A C 1
ATOM 2881 O O . PHE A 1 371 ? 10.688 -4.965 10.648 1 75.25 371 PHE A O 1
ATOM 2888 N N . ALA A 1 372 ? 10.922 -3.596 12.43 1 71.5 372 ALA A N 1
ATOM 2889 C CA . ALA A 1 372 ? 12.227 -3.133 11.969 1 71.5 372 ALA A CA 1
ATOM 2890 C C . ALA A 1 372 ? 13.203 -4.301 11.82 1 71.5 372 ALA A C 1
ATOM 2892 O O . ALA A 1 372 ? 13.938 -4.387 10.836 1 71.5 372 ALA A O 1
ATOM 2893 N N . VAL A 1 373 ? 13.086 -5.145 12.719 1 78.5 373 VAL A N 1
ATOM 2894 C CA . VAL A 1 373 ? 14 -6.277 12.703 1 78.5 373 VAL A CA 1
ATOM 2895 C C . VAL A 1 373 ? 13.578 -7.277 11.633 1 78.5 373 VAL A C 1
ATOM 2897 O O . VAL A 1 373 ? 14.414 -7.824 10.914 1 78.5 373 VAL A O 1
ATOM 2900 N N . ILE A 1 374 ? 12.32 -7.426 11.469 1 83.38 374 ILE A N 1
ATOM 2901 C CA . ILE A 1 374 ? 11.789 -8.398 10.516 1 83.38 374 ILE A CA 1
ATOM 2902 C C . ILE A 1 374 ? 12.047 -7.918 9.094 1 83.38 374 ILE A C 1
ATOM 2904 O O . ILE A 1 374 ? 12.289 -8.727 8.195 1 83.38 374 ILE A O 1
ATOM 2908 N N . MET A 1 375 ? 12.07 -6.707 8.977 1 84.56 375 MET A N 1
ATOM 2909 C CA . MET A 1 375 ? 12.328 -6.125 7.66 1 84.56 375 MET A CA 1
ATOM 2910 C C . MET A 1 375 ? 13.734 -6.461 7.18 1 84.56 375 MET A C 1
ATOM 2912 O O . MET A 1 375 ? 13.938 -6.777 6.004 1 84.56 375 MET A O 1
ATOM 2916 N N . LYS A 1 376 ? 14.609 -6.461 8.156 1 86.38 376 LYS A N 1
ATOM 2917 C CA . LYS A 1 376 ? 16.016 -6.676 7.809 1 86.38 376 LYS A CA 1
ATOM 2918 C C . LYS A 1 376 ? 16.281 -8.148 7.488 1 86.38 376 LYS A C 1
ATOM 2920 O O . LYS A 1 376 ? 17.312 -8.484 6.914 1 86.38 376 LYS A O 1
ATOM 2925 N N . LEU A 1 377 ? 15.273 -8.891 7.73 1 88.31 377 LEU A N 1
ATOM 2926 C CA . LEU A 1 377 ? 15.422 -10.312 7.438 1 88.31 377 LEU A CA 1
ATOM 2927 C C . LEU A 1 377 ? 14.898 -10.641 6.043 1 88.31 377 LEU A C 1
ATOM 2929 O O . LEU A 1 377 ? 15.062 -11.766 5.559 1 88.31 377 LEU A O 1
ATOM 2933 N N . SER A 1 378 ? 14.43 -9.695 5.391 1 89.88 378 SER A N 1
ATOM 2934 C CA . SER A 1 378 ? 13.906 -9.898 4.047 1 89.88 378 SER A CA 1
ATOM 2935 C C . SER A 1 378 ? 14.914 -9.484 2.982 1 89.88 378 SER A C 1
ATOM 2937 O O . SER A 1 378 ? 15.453 -8.375 3.023 1 89.88 378 SER A O 1
ATOM 2939 N N . PRO A 1 379 ? 15.18 -10.406 2.043 1 93.19 379 PRO A N 1
ATOM 2940 C CA . PRO A 1 379 ? 16.094 -10.016 0.962 1 93.19 379 PRO A CA 1
ATOM 2941 C C . PRO A 1 379 ? 15.539 -8.875 0.111 1 93.19 379 PRO A C 1
ATOM 2943 O O . PRO A 1 379 ? 16.297 -8.102 -0.459 1 93.19 379 PRO A O 1
ATOM 2946 N N . LEU A 1 380 ? 14.234 -8.812 0.071 1 93.25 380 LEU A N 1
ATOM 2947 C CA . LEU A 1 380 ? 13.609 -7.746 -0.704 1 93.25 380 LEU A CA 1
ATOM 2948 C C . LEU A 1 380 ? 13.938 -6.379 -0.109 1 93.25 380 LEU A C 1
ATOM 2950 O O . LEU A 1 380 ? 14.102 -5.402 -0.841 1 93.25 380 LEU A O 1
ATOM 2954 N N . TYR A 1 381 ? 14.062 -6.406 1.18 1 90.81 381 TYR A N 1
ATOM 2955 C CA . TYR A 1 381 ? 14.406 -5.172 1.882 1 90.81 381 TYR A CA 1
ATOM 2956 C C . TYR A 1 381 ? 15.766 -4.656 1.442 1 90.81 381 TYR A C 1
ATOM 2958 O O . TYR A 1 381 ? 15.93 -3.471 1.148 1 90.81 381 TYR A O 1
ATOM 2966 N N . TRP A 1 382 ? 16.672 -5.461 1.355 1 93.25 382 TRP A N 1
ATOM 2967 C CA . TRP A 1 382 ? 18.047 -5.066 1.021 1 93.25 382 TRP A CA 1
ATOM 2968 C C . TRP A 1 382 ? 18.156 -4.715 -0.458 1 93.25 382 TRP A C 1
ATOM 2970 O O . TRP A 1 382 ? 18.953 -3.848 -0.833 1 93.25 382 TRP A O 1
ATOM 2980 N N . CYS A 1 383 ? 17.375 -5.41 -1.289 1 95.62 383 CYS A N 1
ATOM 2981 C CA . CYS A 1 383 ? 17.312 -5.008 -2.689 1 95.62 383 CYS A CA 1
ATOM 2982 C C . CYS A 1 383 ? 16.797 -3.578 -2.822 1 95.62 383 CYS A C 1
ATOM 2984 O O . CYS A 1 383 ? 17.391 -2.766 -3.533 1 95.62 383 CYS A O 1
ATOM 2986 N N . LEU A 1 384 ? 15.797 -3.322 -2.074 1 91.5 384 LEU A N 1
ATOM 2987 C CA . LEU A 1 384 ? 15.164 -2.012 -2.158 1 91.5 384 LEU A CA 1
ATOM 2988 C C . LEU A 1 384 ? 16.094 -0.922 -1.629 1 91.5 384 LEU A C 1
ATOM 2990 O O . LEU A 1 384 ? 16.25 0.128 -2.256 1 91.5 384 LEU A O 1
ATOM 2994 N N . GLU A 1 385 ? 16.719 -1.186 -0.529 1 88.12 385 GLU A N 1
ATOM 2995 C CA . GLU A 1 385 ? 17.625 -0.217 0.08 1 88.12 385 GLU A CA 1
ATOM 2996 C C . GLU A 1 385 ? 18.797 0.09 -0.84 1 88.12 385 GLU A C 1
ATOM 2998 O O . GLU A 1 385 ? 19.281 1.224 -0.878 1 88.12 385 GLU A O 1
ATOM 3003 N N . SER A 1 386 ? 19.234 -0.875 -1.522 1 93.5 386 SER A N 1
ATOM 3004 C CA . SER A 1 386 ? 20.328 -0.667 -2.455 1 93.5 386 SER A CA 1
ATOM 3005 C C . SER A 1 386 ? 19.922 0.238 -3.611 1 93.5 386 SER A C 1
ATOM 3007 O O . SER A 1 386 ? 20.656 1.139 -4 1 93.5 386 SER A O 1
ATOM 3009 N N . TYR A 1 387 ? 18.766 -0.011 -4.105 1 92.25 387 TYR A N 1
ATOM 3010 C CA . TYR A 1 387 ? 18.25 0.851 -5.168 1 92.25 387 TYR A CA 1
ATOM 3011 C C . TYR A 1 387 ? 18.031 2.27 -4.66 1 92.25 387 TYR A C 1
ATOM 3013 O O . TYR A 1 387 ? 18.344 3.24 -5.359 1 92.25 387 TYR A O 1
ATOM 3021 N N . TYR A 1 388 ? 17.516 2.408 -3.436 1 83.88 388 TYR A N 1
ATOM 3022 C CA . TYR A 1 388 ? 17.266 3.725 -2.861 1 83.88 388 TYR A CA 1
ATOM 3023 C C . TYR A 1 388 ? 18.562 4.492 -2.654 1 83.88 388 TYR A C 1
ATOM 3025 O O . TYR A 1 388 ? 18.625 5.703 -2.861 1 83.88 388 TYR A O 1
ATOM 3033 N N . GLY A 1 389 ? 19.578 3.781 -2.26 1 84.5 389 GLY A N 1
ATOM 3034 C CA . GLY A 1 389 ? 20.875 4.422 -2.104 1 84.5 389 GLY A CA 1
ATOM 3035 C C . GLY A 1 389 ? 21.391 5.047 -3.387 1 84.5 389 GLY A C 1
ATOM 3036 O O . GLY A 1 389 ? 22.062 6.086 -3.352 1 84.5 389 GLY A O 1
ATOM 3037 N N . LEU A 1 390 ? 20.969 4.473 -4.48 1 88.38 390 LEU A N 1
ATOM 3038 C CA . LEU A 1 390 ? 21.438 4.965 -5.773 1 88.38 390 LEU A CA 1
ATOM 3039 C C . LEU A 1 390 ? 20.484 6.016 -6.332 1 88.38 390 LEU A C 1
ATOM 3041 O O . LEU A 1 390 ? 20.922 7.066 -6.805 1 88.38 390 LEU A O 1
ATOM 3045 N N . PHE A 1 391 ? 19.188 5.754 -6.23 1 85.75 391 PHE A N 1
ATOM 3046 C CA . PHE A 1 391 ? 18.188 6.59 -6.895 1 85.75 391 PHE A CA 1
ATOM 3047 C C . PHE A 1 391 ? 17.828 7.785 -6.027 1 85.75 391 PHE A C 1
ATOM 3049 O O . PHE A 1 391 ? 17.656 8.898 -6.535 1 85.75 391 PHE A O 1
ATOM 3056 N N . LEU A 1 392 ? 17.641 7.539 -4.742 1 75.62 392 LEU A N 1
ATOM 3057 C CA . LEU A 1 392 ? 17.094 8.57 -3.869 1 75.62 392 LEU A CA 1
ATOM 3058 C C . LEU A 1 392 ? 18.219 9.336 -3.17 1 75.62 392 LEU A C 1
ATOM 3060 O O . LEU A 1 392 ? 18.156 10.562 -3.057 1 75.62 392 LEU A O 1
ATOM 3064 N N . GLU A 1 393 ? 19.188 8.578 -2.773 1 73.81 393 GLU A N 1
ATOM 3065 C CA . GLU A 1 393 ? 20.266 9.227 -2.033 1 73.81 393 GLU A CA 1
ATOM 3066 C C . GLU A 1 393 ? 21.422 9.625 -2.963 1 73.81 393 GLU A C 1
ATOM 3068 O O . GLU A 1 393 ? 22.359 10.297 -2.541 1 73.81 393 GLU A O 1
ATOM 3073 N N . ARG A 1 394 ? 21.344 9.219 -4.172 1 75 394 ARG A N 1
ATOM 3074 C CA . ARG A 1 394 ? 22.297 9.547 -5.219 1 75 394 ARG A CA 1
ATOM 3075 C C . ARG A 1 394 ? 23.719 9.195 -4.793 1 75 394 ARG A C 1
ATOM 3077 O O . ARG A 1 394 ? 24.641 10.008 -4.945 1 75 394 ARG A O 1
ATOM 3084 N N . GLY A 1 395 ? 23.797 8.039 -4.254 1 77.06 395 GLY A N 1
ATOM 3085 C CA . GLY A 1 395 ? 25.094 7.535 -3.836 1 77.06 395 GLY A CA 1
ATOM 3086 C C . GLY A 1 395 ? 25.766 6.688 -4.898 1 77.06 395 GLY A C 1
ATOM 3087 O O . GLY A 1 395 ? 25.172 6.375 -5.926 1 77.06 395 GLY A O 1
ATOM 3088 N N . SER A 1 396 ? 27.047 6.488 -4.672 1 87.44 396 SER A N 1
ATOM 3089 C CA . SER A 1 396 ? 27.797 5.57 -5.523 1 87.44 396 SER A CA 1
ATOM 3090 C C . SER A 1 396 ? 27.797 4.156 -4.953 1 87.44 396 SER A C 1
ATOM 3092 O O . SER A 1 396 ? 27.281 3.928 -3.852 1 87.44 396 SER A O 1
ATOM 3094 N N . LEU A 1 397 ? 28.312 3.256 -5.789 1 89.81 397 LEU A N 1
ATOM 3095 C CA . LEU A 1 397 ? 28.391 1.868 -5.344 1 89.81 397 LEU A CA 1
ATOM 3096 C C . LEU A 1 397 ? 29.125 1.761 -4.016 1 89.81 397 LEU A C 1
ATOM 3098 O O . LEU A 1 397 ? 28.766 0.955 -3.158 1 89.81 397 LEU A O 1
ATOM 3102 N N . ALA A 1 398 ? 30.078 2.572 -3.865 1 88.06 398 ALA A N 1
ATOM 3103 C CA . ALA A 1 398 ? 30.875 2.566 -2.643 1 88.06 398 ALA A CA 1
ATOM 3104 C C . ALA A 1 398 ? 30.047 3.055 -1.451 1 88.06 398 ALA A C 1
ATOM 3106 O O . ALA A 1 398 ? 30.25 2.604 -0.322 1 88.06 398 ALA A O 1
ATOM 3107 N N . ASP A 1 399 ? 29.109 3.844 -1.739 1 82.5 399 ASP A N 1
ATOM 3108 C CA . ASP A 1 399 ? 28.297 4.43 -0.679 1 82.5 399 ASP A CA 1
ATOM 3109 C C . ASP A 1 399 ? 27.234 3.443 -0.199 1 82.5 399 ASP A C 1
ATOM 3111 O O . ASP A 1 399 ? 26.688 3.586 0.903 1 82.5 399 ASP A O 1
ATOM 3115 N N . ILE A 1 400 ? 27 2.416 -1.112 1 88.25 400 ILE A N 1
ATOM 3116 C CA . ILE A 1 400 ? 25.859 1.572 -0.765 1 88.25 400 ILE A CA 1
ATOM 3117 C C . ILE A 1 400 ? 26.344 0.162 -0.436 1 88.25 400 ILE A C 1
ATOM 3119 O O . ILE A 1 400 ? 25.594 -0.803 -0.549 1 88.25 400 ILE A O 1
ATOM 3123 N N . LEU A 1 401 ? 27.547 0.021 -0.042 1 90.69 401 LEU A N 1
ATOM 3124 C CA . LEU A 1 401 ? 28.094 -1.277 0.336 1 90.69 401 LEU A CA 1
ATOM 3125 C C . LEU A 1 401 ? 27.391 -1.827 1.569 1 90.69 401 LEU A C 1
ATOM 3127 O O . LEU A 1 401 ? 27.281 -3.045 1.738 1 90.69 401 LEU A O 1
ATOM 3131 N N . GLU A 1 402 ? 26.938 -0.99 2.408 1 88 402 GLU A N 1
ATOM 3132 C CA . GLU A 1 402 ? 26.25 -1.399 3.629 1 88 402 GLU A CA 1
ATOM 3133 C C . GLU A 1 402 ? 24.953 -2.133 3.309 1 88 402 GLU A C 1
ATOM 3135 O O . GLU A 1 402 ? 24.469 -2.924 4.117 1 88 402 GLU A O 1
ATOM 3140 N N . THR A 1 403 ? 24.438 -1.868 2.16 1 90.88 403 THR A N 1
ATOM 3141 C CA . THR A 1 403 ? 23.203 -2.514 1.77 1 90.88 403 THR A CA 1
ATOM 3142 C C . THR A 1 403 ? 23.453 -3.65 0.788 1 90.88 403 THR A C 1
ATOM 3144 O O . THR A 1 403 ? 22.75 -4.66 0.794 1 90.88 403 THR A O 1
ATOM 3147 N N . THR A 1 404 ? 24.516 -3.564 0.019 1 94.75 404 THR A N 1
ATOM 3148 C CA . THR A 1 404 ? 24.797 -4.559 -1.012 1 94.75 404 THR A CA 1
ATOM 3149 C C . THR A 1 404 ? 25.469 -5.793 -0.409 1 94.75 404 THR A C 1
ATOM 3151 O O . THR A 1 404 ? 25.234 -6.914 -0.865 1 94.75 404 THR A O 1
ATOM 3154 N N . LEU A 1 405 ? 26.125 -5.617 0.656 1 95.31 405 LEU A N 1
ATOM 3155 C CA . LEU A 1 405 ? 26.828 -6.75 1.265 1 95.31 405 LEU A CA 1
ATOM 3156 C C . LEU A 1 405 ? 25.828 -7.715 1.905 1 95.31 405 LEU A C 1
ATOM 3158 O O . LEU A 1 405 ? 25.922 -8.93 1.708 1 95.31 405 LEU A O 1
ATOM 3162 N N . PRO A 1 406 ? 24.953 -7.199 2.723 1 94.81 406 PRO A N 1
ATOM 3163 C CA . PRO A 1 406 ? 23.922 -8.117 3.23 1 94.81 406 PRO A CA 1
ATOM 3164 C C . PRO A 1 406 ? 23.141 -8.812 2.115 1 94.81 406 PRO A C 1
ATOM 3166 O O . PRO A 1 406 ? 22.781 -9.977 2.25 1 94.81 406 PRO A O 1
ATOM 3169 N N . LEU A 1 407 ? 22.922 -8.148 1.061 1 95.94 407 LEU A N 1
ATOM 3170 C CA . LEU A 1 407 ? 22.234 -8.734 -0.083 1 95.94 407 LEU A CA 1
ATOM 3171 C C . LEU A 1 407 ? 23.016 -9.922 -0.643 1 95.94 407 LEU A C 1
ATOM 3173 O O . LEU A 1 407 ? 22.453 -10.977 -0.924 1 95.94 407 LEU A O 1
ATOM 3177 N N . LEU A 1 408 ? 24.312 -9.719 -0.765 1 96.5 408 LEU A N 1
ATOM 3178 C CA . LEU A 1 408 ? 25.172 -10.805 -1.216 1 96.5 408 LEU A CA 1
ATOM 3179 C C . LEU A 1 408 ? 25.156 -11.961 -0.228 1 96.5 408 LEU A C 1
ATOM 3181 O O . LEU A 1 408 ? 25.141 -13.125 -0.632 1 96.5 408 LEU A O 1
ATOM 3185 N N . GLY A 1 409 ? 25.156 -11.562 1.032 1 96.44 409 GLY A N 1
ATOM 3186 C CA . GLY A 1 409 ? 25.047 -12.594 2.055 1 96.44 409 GLY A CA 1
ATOM 3187 C C . GLY A 1 409 ? 23.766 -13.414 1.938 1 96.44 409 GLY A C 1
ATOM 3188 O O . GLY A 1 409 ? 23.812 -14.641 2.057 1 96.44 409 GLY A O 1
ATOM 3189 N N . PHE A 1 410 ? 22.688 -12.859 1.621 1 96.25 410 PHE A N 1
ATOM 3190 C CA . PHE A 1 410 ? 21.406 -13.547 1.459 1 96.25 410 PHE A CA 1
ATOM 3191 C C . PHE A 1 410 ? 21.453 -14.484 0.257 1 96.25 410 PHE A C 1
ATOM 3193 O O . PHE A 1 410 ? 20.906 -15.594 0.308 1 96.25 410 PHE A O 1
ATOM 3200 N N . ILE A 1 411 ? 22.078 -14.016 -0.805 1 96.88 411 ILE A N 1
ATOM 3201 C CA . ILE A 1 411 ? 22.188 -14.836 -2.004 1 96.88 411 ILE A CA 1
ATOM 3202 C C . ILE A 1 411 ? 22.938 -16.125 -1.677 1 96.88 411 ILE A C 1
ATOM 3204 O O . ILE A 1 411 ? 22.484 -17.219 -2.008 1 96.88 411 ILE A O 1
ATOM 3208 N N . VAL A 1 412 ? 24.016 -15.953 -0.921 1 96.75 412 VAL A N 1
ATOM 3209 C CA . VAL A 1 412 ? 24.844 -17.109 -0.571 1 96.75 412 VAL A CA 1
ATOM 3210 C C . VAL A 1 412 ? 24.078 -18.031 0.357 1 96.75 412 VAL A C 1
ATOM 3212 O O . VAL A 1 412 ? 24.109 -19.266 0.191 1 96.75 412 VAL A O 1
ATOM 3215 N N . ILE A 1 413 ? 23.391 -17.484 1.239 1 96.94 413 ILE A N 1
ATOM 3216 C CA . ILE A 1 413 ? 22.641 -18.281 2.207 1 96.94 413 ILE A CA 1
ATOM 3217 C C . ILE A 1 413 ? 21.531 -19.047 1.491 1 96.94 413 ILE A C 1
ATOM 3219 O O . ILE A 1 413 ? 21.359 -20.25 1.708 1 96.94 413 ILE A O 1
ATOM 3223 N N . ILE A 1 414 ? 20.797 -18.406 0.618 1 96.44 414 ILE A N 1
ATOM 3224 C CA . ILE A 1 414 ? 19.688 -19.047 -0.083 1 96.44 414 ILE A CA 1
ATOM 3225 C C . ILE A 1 414 ? 20.219 -20.141 -1.01 1 96.44 414 ILE A C 1
ATOM 3227 O O . ILE A 1 414 ? 19.625 -21.219 -1.114 1 96.44 414 ILE A O 1
ATOM 3231 N N . GLN A 1 415 ? 21.328 -19.812 -1.648 1 96.19 415 GLN A N 1
ATOM 3232 C CA . GLN A 1 415 ? 21.953 -20.812 -2.492 1 96.19 415 GLN A CA 1
ATOM 3233 C C . GLN A 1 415 ? 22.391 -22.016 -1.669 1 96.19 415 GLN A C 1
ATOM 3235 O O . GLN A 1 415 ? 22.25 -23.172 -2.102 1 96.19 415 GLN A O 1
ATOM 3240 N N . GLY A 1 416 ? 22.969 -21.703 -0.494 1 95.62 416 GLY A N 1
ATOM 3241 C CA . GLY A 1 416 ? 23.344 -22.781 0.4 1 95.62 416 GLY A CA 1
ATOM 3242 C C . GLY A 1 416 ? 22.172 -23.641 0.837 1 95.62 416 GLY A C 1
ATOM 3243 O O . GLY A 1 416 ? 22.25 -24.875 0.817 1 95.62 416 GLY A O 1
ATOM 3244 N N . ILE A 1 417 ? 21.094 -23.047 1.137 1 96.19 417 ILE A N 1
ATOM 3245 C CA . ILE A 1 417 ? 19.891 -23.75 1.546 1 96.19 417 ILE A CA 1
ATOM 3246 C C . ILE A 1 417 ? 19.375 -24.609 0.392 1 96.19 417 ILE A C 1
ATOM 3248 O O . ILE A 1 417 ? 18.938 -25.75 0.601 1 96.19 417 ILE A O 1
ATOM 3252 N N . THR A 1 418 ? 19.422 -24.016 -0.776 1 94.94 418 THR A N 1
ATOM 3253 C CA . THR A 1 418 ? 18.984 -24.734 -1.965 1 94.94 418 THR A CA 1
ATOM 3254 C C . THR A 1 418 ? 19.828 -26 -2.17 1 94.94 418 THR A C 1
ATOM 3256 O O . THR A 1 418 ? 19.297 -27.062 -2.447 1 94.94 418 THR A O 1
ATOM 3259 N N . LEU A 1 419 ? 21.141 -25.875 -1.986 1 93.12 419 LEU A N 1
ATOM 3260 C CA . LEU A 1 419 ? 22.047 -27 -2.158 1 93.12 419 LEU A CA 1
ATOM 3261 C C . LEU A 1 419 ? 21.766 -28.094 -1.118 1 93.12 419 LEU A C 1
ATOM 3263 O O . LEU A 1 419 ? 21.797 -29.281 -1.432 1 93.12 419 LEU A O 1
ATOM 3267 N N . ILE A 1 420 ? 21.5 -27.641 0.055 1 94.69 420 ILE A N 1
ATOM 3268 C CA . ILE A 1 420 ? 21.188 -28.578 1.12 1 94.69 420 ILE A CA 1
ATOM 3269 C C . ILE A 1 420 ? 19.906 -29.344 0.783 1 94.69 420 ILE A C 1
ATOM 3271 O O . ILE A 1 420 ? 19.812 -30.547 0.989 1 94.69 420 ILE A O 1
ATOM 3275 N N . GLY A 1 421 ? 18.969 -28.641 0.278 1 91.94 421 GLY A N 1
ATOM 3276 C CA . GLY A 1 421 ? 17.719 -29.266 -0.114 1 91.94 421 GLY A CA 1
ATOM 3277 C C . GLY A 1 421 ? 17.875 -30.266 -1.245 1 91.94 421 GLY A C 1
ATOM 3278 O O . GLY A 1 421 ? 17.266 -31.328 -1.232 1 91.94 421 GLY A O 1
ATOM 3279 N N . LEU A 1 422 ? 18.703 -29.922 -2.166 1 89.25 422 LEU A N 1
ATOM 3280 C CA . LEU A 1 422 ? 18.953 -30.812 -3.297 1 89.25 422 LEU A CA 1
ATOM 3281 C C . LEU A 1 422 ? 19.656 -32.094 -2.842 1 89.25 422 LEU A C 1
ATOM 3283 O O . LEU A 1 422 ? 19.344 -33.188 -3.33 1 89.25 422 LEU A O 1
ATOM 3287 N N . LYS A 1 423 ? 20.516 -31.906 -1.911 1 90 423 LYS A N 1
ATOM 3288 C CA . LYS A 1 423 ? 21.234 -33.062 -1.375 1 90 423 LYS A CA 1
ATOM 3289 C C . LYS A 1 423 ? 20.312 -33.969 -0.565 1 90 423 LYS A C 1
ATOM 3291 O O . LYS A 1 423 ? 20.375 -35.188 -0.68 1 90 423 LYS A O 1
ATOM 3296 N N . LYS A 1 424 ? 19.547 -33.312 0.153 1 90.06 424 LYS A N 1
ATOM 3297 C CA . LYS A 1 424 ? 18.609 -34.062 0.985 1 90.06 424 LYS A CA 1
ATOM 3298 C C . LYS A 1 424 ? 17.625 -34.844 0.128 1 90.06 424 LYS A C 1
ATOM 3300 O O . LYS A 1 424 ? 17.188 -35.938 0.52 1 90.06 424 LYS A O 1
ATOM 3305 N N . LYS A 1 425 ? 17.312 -34.344 -1.013 1 84.44 425 LYS A N 1
ATOM 3306 C CA . LYS A 1 425 ? 16.359 -35 -1.903 1 84.44 425 LYS A CA 1
ATOM 3307 C C . LYS A 1 425 ? 17.062 -35.906 -2.902 1 84.44 425 LYS A C 1
ATOM 3309 O O . LYS A 1 425 ? 16.438 -36.438 -3.836 1 84.44 425 LYS A O 1
ATOM 3314 N N . ASN A 1 426 ? 18.375 -36 -2.773 1 79 426 ASN A N 1
ATOM 3315 C CA . ASN A 1 426 ? 19.234 -36.844 -3.59 1 79 426 ASN A CA 1
ATOM 3316 C C . ASN A 1 426 ? 19.188 -36.438 -5.062 1 79 426 ASN A C 1
ATOM 3318 O O . ASN A 1 426 ? 19.125 -37.312 -5.945 1 79 426 ASN A O 1
ATOM 3322 N N . LEU A 1 427 ? 19.016 -35.188 -5.16 1 76.44 427 LEU A N 1
ATOM 3323 C CA . LEU A 1 427 ? 19 -34.688 -6.531 1 76.44 427 LEU A CA 1
ATOM 3324 C C . LEU A 1 427 ? 20.406 -34.344 -7.008 1 76.44 427 LEU A C 1
ATOM 3326 O O . LEU A 1 427 ? 20.641 -34.188 -8.211 1 76.44 427 LEU A O 1
ATOM 3330 N N . ILE A 1 428 ? 21.281 -34.188 -6.035 1 75.69 428 ILE A N 1
ATOM 3331 C CA . ILE A 1 428 ? 22.703 -34.031 -6.332 1 75.69 428 ILE A CA 1
ATOM 3332 C C . ILE A 1 428 ? 23.531 -34.906 -5.367 1 75.69 428 ILE A C 1
ATOM 3334 O O . ILE A 1 428 ? 23.062 -35.219 -4.273 1 75.69 428 ILE A O 1
ATOM 3338 N N . MET B 1 1 ? -28.328 -35.375 -9.062 1 62 1 MET B N 1
ATOM 3339 C CA . MET B 1 1 ? -28.016 -34.938 -7.707 1 62 1 MET B CA 1
ATOM 3340 C C . MET B 1 1 ? -26.953 -35.844 -7.078 1 62 1 MET B C 1
ATOM 3342 O O . MET B 1 1 ? -26.016 -35.344 -6.461 1 62 1 MET B O 1
ATOM 3346 N N . PHE B 1 2 ? -27.047 -37.031 -7.418 1 72.75 2 PHE B N 1
ATOM 3347 C CA . PHE B 1 2 ? -26.109 -38 -6.867 1 72.75 2 PHE B CA 1
ATOM 3348 C C . PHE B 1 2 ? -24.719 -37.812 -7.469 1 72.75 2 PHE B C 1
ATOM 3350 O O . PHE B 1 2 ? -23.719 -37.844 -6.754 1 72.75 2 PHE B O 1
ATOM 3357 N N . LYS B 1 3 ? -24.766 -37.438 -8.664 1 79.06 3 LYS B N 1
ATOM 3358 C CA . LYS B 1 3 ? -23.484 -37.25 -9.344 1 79.06 3 LYS B CA 1
ATOM 3359 C C . LYS B 1 3 ? -22.781 -36 -8.812 1 79.06 3 LYS B C 1
ATOM 3361 O O . LYS B 1 3 ? -21.562 -36 -8.617 1 79.06 3 LYS B O 1
ATOM 3366 N N . LEU B 1 4 ? -23.547 -35.031 -8.547 1 83.38 4 LEU B N 1
ATOM 3367 C CA . LEU B 1 4 ? -22.984 -33.812 -8.023 1 83.38 4 LEU B CA 1
ATOM 3368 C C . LEU B 1 4 ? -22.375 -34.031 -6.641 1 83.38 4 LEU B C 1
ATOM 3370 O O . LEU B 1 4 ? -21.266 -33.562 -6.363 1 83.38 4 LEU B O 1
ATOM 3374 N N . TRP B 1 5 ? -23.062 -34.719 -5.832 1 86.75 5 TRP B N 1
ATOM 3375 C CA . TRP B 1 5 ? -22.594 -34.969 -4.477 1 86.75 5 TRP B CA 1
ATOM 3376 C C . TRP B 1 5 ? -21.328 -35.812 -4.488 1 86.75 5 TRP B C 1
ATOM 3378 O O . TRP B 1 5 ? -20.406 -35.594 -3.693 1 86.75 5 TRP B O 1
ATOM 3388 N N . ALA B 1 6 ? -21.297 -36.75 -5.383 1 82.75 6 ALA B N 1
ATOM 3389 C CA . ALA B 1 6 ? -20.109 -37.594 -5.504 1 82.75 6 ALA B CA 1
ATOM 3390 C C . ALA B 1 6 ? -18.906 -36.781 -5.961 1 82.75 6 ALA B C 1
ATOM 3392 O O . ALA B 1 6 ? -17.781 -37 -5.488 1 82.75 6 ALA B O 1
ATOM 3393 N N . THR B 1 7 ? -19.188 -35.875 -6.816 1 82.44 7 THR B N 1
ATOM 3394 C CA . THR B 1 7 ? -18.109 -35.031 -7.332 1 82.44 7 THR B CA 1
ATOM 3395 C C . THR B 1 7 ? -17.625 -34.031 -6.277 1 82.44 7 THR B C 1
ATOM 3397 O O . THR B 1 7 ? -16.438 -33.75 -6.176 1 82.44 7 THR B O 1
ATOM 3400 N N . ILE B 1 8 ? -18.531 -33.594 -5.566 1 87.38 8 ILE B N 1
ATOM 3401 C CA . ILE B 1 8 ? -18.172 -32.688 -4.484 1 87.38 8 ILE B CA 1
ATOM 3402 C C . ILE B 1 8 ? -17.297 -33.406 -3.461 1 87.38 8 ILE B C 1
ATOM 3404 O O . ILE B 1 8 ? -16.312 -32.875 -2.977 1 87.38 8 ILE B O 1
ATOM 3408 N N . ARG B 1 9 ? -17.703 -34.562 -3.145 1 86.75 9 ARG B N 1
ATOM 3409 C CA . ARG B 1 9 ? -16.938 -35.344 -2.197 1 86.75 9 ARG B CA 1
ATOM 3410 C C . ARG B 1 9 ? -15.523 -35.625 -2.717 1 86.75 9 ARG B C 1
ATOM 3412 O O . ARG B 1 9 ? -14.555 -35.562 -1.955 1 86.75 9 ARG B O 1
ATOM 3419 N N . LYS B 1 10 ? -15.438 -35.875 -3.969 1 82.69 10 LYS B N 1
ATOM 3420 C CA . LYS B 1 10 ? -14.141 -36.094 -4.598 1 82.69 10 LYS B CA 1
ATOM 3421 C C . LYS B 1 10 ? -13.266 -34.844 -4.5 1 82.69 10 LYS B C 1
ATOM 3423 O O . LYS B 1 10 ? -12.094 -34.906 -4.133 1 82.69 10 LYS B O 1
ATOM 3428 N N . ASP B 1 11 ? -13.891 -33.75 -4.785 1 83.19 11 ASP B N 1
ATOM 3429 C CA . ASP B 1 11 ? -13.133 -32.531 -4.758 1 83.19 11 ASP B CA 1
ATOM 3430 C C . ASP B 1 11 ? -12.719 -32.156 -3.332 1 83.19 11 ASP B C 1
ATOM 3432 O O . ASP B 1 11 ? -11.617 -31.656 -3.105 1 83.19 11 ASP B O 1
ATOM 3436 N N . THR B 1 12 ? -13.57 -32.438 -2.496 1 85.44 12 THR B N 1
ATOM 3437 C CA . THR B 1 12 ? -13.273 -32.156 -1.097 1 85.44 12 THR B CA 1
ATOM 3438 C C . THR B 1 12 ? -12.156 -33.062 -0.586 1 85.44 12 THR B C 1
ATOM 3440 O O . THR B 1 12 ? -11.258 -32.594 0.125 1 85.44 12 THR B O 1
ATOM 3443 N N . LEU B 1 13 ? -12.172 -34.281 -1.01 1 81.38 13 LEU B N 1
ATOM 3444 C CA . LEU B 1 13 ? -11.156 -35.219 -0.593 1 81.38 13 LEU B CA 1
ATOM 3445 C C . LEU B 1 13 ? -9.797 -34.875 -1.195 1 81.38 13 LEU B C 1
ATOM 3447 O O . LEU B 1 13 ? -8.766 -35 -0.53 1 81.38 13 LEU B O 1
ATOM 3451 N N . LEU B 1 14 ? -9.867 -34.406 -2.381 1 76.56 14 LEU B N 1
ATOM 3452 C CA . LEU B 1 14 ? -8.641 -34.031 -3.057 1 76.56 14 LEU B CA 1
ATOM 3453 C C . LEU B 1 14 ? -8.023 -32.781 -2.389 1 76.56 14 LEU B C 1
ATOM 3455 O O . LEU B 1 14 ? -6.801 -32.688 -2.273 1 76.56 14 LEU B O 1
ATOM 3459 N N . LEU B 1 15 ? -8.891 -31.953 -2.018 1 79.62 15 LEU B N 1
ATOM 3460 C CA . LEU B 1 15 ? -8.422 -30.734 -1.351 1 79.62 15 LEU B CA 1
ATOM 3461 C C . LEU B 1 15 ? -7.797 -31.078 0.001 1 79.62 15 LEU B C 1
ATOM 3463 O O . LEU B 1 15 ? -6.754 -30.516 0.357 1 79.62 15 LEU B O 1
ATOM 3467 N N . PHE B 1 16 ? -8.375 -32 0.688 1 81.69 16 PHE B N 1
ATOM 3468 C CA . PHE B 1 16 ? -7.906 -32.344 2.023 1 81.69 16 PHE B CA 1
ATOM 3469 C C . PHE B 1 16 ? -6.668 -33.219 1.95 1 81.69 16 PHE B C 1
ATOM 3471 O O . PHE B 1 16 ? -5.926 -33.344 2.926 1 81.69 16 PHE B O 1
ATOM 3478 N N . ARG B 1 17 ? -6.465 -33.781 0.808 1 75.25 17 ARG B N 1
ATOM 3479 C CA . ARG B 1 17 ? -5.285 -34.625 0.623 1 75.25 17 ARG B CA 1
ATOM 3480 C C . ARG B 1 17 ? -4.039 -33.75 0.397 1 75.25 17 ARG B C 1
ATOM 3482 O O . ARG B 1 17 ? -2.926 -34.188 0.727 1 75.25 17 ARG B O 1
ATOM 3489 N N . ASP B 1 18 ? -4.289 -32.625 -0.152 1 72.94 18 ASP B N 1
ATOM 3490 C CA . ASP B 1 18 ? -3.188 -31.688 -0.338 1 72.94 18 ASP B CA 1
ATOM 3491 C C . ASP B 1 18 ? -3.012 -30.797 0.892 1 72.94 18 ASP B C 1
ATOM 3493 O O . ASP B 1 18 ? -3.359 -29.609 0.865 1 72.94 18 ASP B O 1
ATOM 3497 N N . LYS B 1 19 ? -2.355 -31.266 1.865 1 74.56 19 LYS B N 1
ATOM 3498 C CA . LYS B 1 19 ? -2.219 -30.594 3.148 1 74.56 19 LYS B CA 1
ATOM 3499 C C . LYS B 1 19 ? -1.398 -29.312 3.008 1 74.56 19 LYS B C 1
ATOM 3501 O O . LYS B 1 19 ? -1.736 -28.281 3.6 1 74.56 19 LYS B O 1
ATOM 3506 N N . VAL B 1 20 ? -0.447 -29.406 2.201 1 71.12 20 VAL B N 1
ATOM 3507 C CA . VAL B 1 20 ? 0.438 -28.25 2.043 1 71.12 20 VAL B CA 1
ATOM 3508 C C . VAL B 1 20 ? -0.292 -27.141 1.296 1 71.12 20 VAL B C 1
ATOM 3510 O O . VAL B 1 20 ? -0.203 -25.969 1.674 1 71.12 20 VAL B O 1
ATOM 3513 N N . GLY B 1 21 ? -1.056 -27.641 0.275 1 71.06 21 GLY B N 1
ATOM 3514 C CA . GLY B 1 21 ? -1.84 -26.656 -0.46 1 71.06 21 GLY B CA 1
ATOM 3515 C C . GLY B 1 21 ? -2.889 -25.969 0.394 1 71.06 21 GLY B C 1
ATOM 3516 O O . GLY B 1 21 ? -3.066 -24.75 0.307 1 71.06 21 GLY B O 1
ATOM 3517 N N . LEU B 1 22 ? -3.447 -26.812 1.199 1 74.75 22 LEU B N 1
ATOM 3518 C CA . LEU B 1 22 ? -4.48 -26.297 2.088 1 74.75 22 LEU B CA 1
ATOM 3519 C C . LEU B 1 22 ? -3.889 -25.312 3.096 1 74.75 22 LEU B C 1
ATOM 3521 O O . LEU B 1 22 ? -4.465 -24.25 3.354 1 74.75 22 LEU B O 1
ATOM 3525 N N . LEU B 1 23 ? -2.756 -25.625 3.623 1 74.38 23 LEU B N 1
ATOM 3526 C CA . LEU B 1 23 ? -2.09 -24.766 4.59 1 74.38 23 LEU B CA 1
ATOM 3527 C C . LEU B 1 23 ? -1.737 -23.422 3.967 1 74.38 23 LEU B C 1
ATOM 3529 O O . LEU B 1 23 ? -1.93 -22.375 4.59 1 74.38 23 LEU B O 1
ATOM 3533 N N . LEU B 1 24 ? -1.381 -23.531 2.748 1 75.06 24 LEU B N 1
ATOM 3534 C CA . LEU B 1 24 ? -0.947 -22.312 2.07 1 75.06 24 LEU B CA 1
ATOM 3535 C C . LEU B 1 24 ? -2.135 -21.406 1.761 1 75.06 24 LEU B C 1
ATOM 3537 O O . LEU B 1 24 ? -2.021 -20.188 1.819 1 75.06 24 LEU B O 1
ATOM 3541 N N . MET B 1 25 ? -3.25 -22.109 1.57 1 76.69 25 MET B N 1
ATOM 3542 C CA . MET B 1 25 ? -4.457 -21.375 1.228 1 76.69 25 MET B CA 1
ATOM 3543 C C . MET B 1 25 ? -4.961 -20.562 2.422 1 76.69 25 MET B C 1
ATOM 3545 O O . MET B 1 25 ? -5.609 -19.531 2.252 1 76.69 25 MET B O 1
ATOM 3549 N N . PHE B 1 26 ? -4.574 -21 3.602 1 82.12 26 PHE B N 1
ATOM 3550 C CA . PHE B 1 26 ? -5.098 -20.359 4.793 1 82.12 26 PHE B CA 1
ATOM 3551 C C . PHE B 1 26 ? -4.012 -19.562 5.5 1 82.12 26 PHE B C 1
ATOM 3553 O O . PHE B 1 26 ? -4.215 -18.391 5.852 1 82.12 26 PHE B O 1
ATOM 3560 N N . VAL B 1 27 ? -2.873 -20.141 5.645 1 82.81 27 VAL B N 1
ATOM 3561 C CA . VAL B 1 27 ? -1.82 -19.578 6.484 1 82.81 27 VAL B CA 1
ATOM 3562 C C . VAL B 1 27 ? -1.265 -18.312 5.836 1 82.81 27 VAL B C 1
ATOM 3564 O O . VAL B 1 27 ? -1.078 -17.297 6.508 1 82.81 27 VAL B O 1
ATOM 3567 N N . MET B 1 28 ? -1.099 -18.391 4.574 1 81.25 28 MET B N 1
ATOM 3568 C CA . MET B 1 28 ? -0.417 -17.297 3.906 1 81.25 28 MET B CA 1
ATOM 3569 C C . MET B 1 28 ? -1.292 -16.047 3.891 1 81.25 28 MET B C 1
ATOM 3571 O O . MET B 1 28 ? -0.835 -14.961 4.25 1 81.25 28 MET B O 1
ATOM 3575 N N . PRO B 1 29 ? -2.553 -16.172 3.615 1 81.5 29 PRO B N 1
ATOM 3576 C CA . PRO B 1 29 ? -3.4 -14.969 3.689 1 81.5 29 PRO B CA 1
ATOM 3577 C C . PRO B 1 29 ? -3.529 -14.43 5.109 1 81.5 29 PRO B C 1
ATOM 3579 O O . PRO B 1 29 ? -3.6 -13.211 5.305 1 81.5 29 PRO B O 1
ATOM 3582 N N . ILE B 1 30 ? -3.506 -15.383 6.02 1 87.12 30 ILE B N 1
ATOM 3583 C CA . ILE B 1 30 ? -3.611 -14.984 7.418 1 87.12 30 ILE B CA 1
ATOM 3584 C C . ILE B 1 30 ? -2.396 -14.148 7.812 1 87.12 30 ILE B C 1
ATOM 3586 O O . ILE B 1 30 ? -2.537 -13.094 8.438 1 87.12 30 ILE B O 1
ATOM 3590 N N . ILE B 1 31 ? -1.28 -14.617 7.41 1 86.81 31 ILE B N 1
ATOM 3591 C CA . ILE B 1 31 ? -0.05 -13.891 7.715 1 86.81 31 ILE B CA 1
ATOM 3592 C C . ILE B 1 31 ? -0.078 -12.523 7.043 1 86.81 31 ILE B C 1
ATOM 3594 O O . ILE B 1 31 ? 0.331 -11.523 7.637 1 86.81 31 ILE B O 1
ATOM 3598 N N . LEU B 1 32 ? -0.59 -12.555 5.906 1 84.25 32 LEU B N 1
ATOM 3599 C CA . LEU B 1 32 ? -0.66 -11.305 5.156 1 84.25 32 LEU B CA 1
ATOM 3600 C C . LEU B 1 32 ? -1.553 -10.289 5.867 1 84.25 32 LEU B C 1
ATOM 3602 O O . LEU B 1 32 ? -1.175 -9.125 6.027 1 84.25 32 LEU B O 1
ATOM 3606 N N . VAL B 1 33 ? -2.709 -10.75 6.336 1 86.62 33 VAL B N 1
ATOM 3607 C CA . VAL B 1 33 ? -3.65 -9.875 7.027 1 86.62 33 VAL B CA 1
ATOM 3608 C C . VAL B 1 33 ? -3.02 -9.352 8.312 1 86.62 33 VAL B C 1
ATOM 3610 O O . VAL B 1 33 ? -3.133 -8.164 8.633 1 86.62 33 VAL B O 1
ATOM 3613 N N . LEU B 1 34 ? -2.32 -10.227 8.945 1 85.75 34 LEU B N 1
ATOM 3614 C CA . LEU B 1 34 ? -1.678 -9.859 10.195 1 85.75 34 LEU B CA 1
ATOM 3615 C C . LEU B 1 34 ? -0.586 -8.82 9.969 1 85.75 34 LEU B C 1
ATOM 3617 O O . LEU B 1 34 ? -0.512 -7.824 10.688 1 85.75 34 LEU B O 1
ATOM 3621 N N . VAL B 1 35 ? 0.117 -9.055 9.031 1 82.31 35 VAL B N 1
ATOM 3622 C CA . VAL B 1 35 ? 1.26 -8.195 8.75 1 82.31 35 VAL B CA 1
ATOM 3623 C C . VAL B 1 35 ? 0.771 -6.824 8.289 1 82.31 35 VAL B C 1
ATOM 3625 O O . VAL B 1 35 ? 1.198 -5.793 8.812 1 82.31 35 VAL B O 1
ATOM 3628 N N . ILE B 1 36 ? -0.114 -6.793 7.395 1 79.31 36 ILE B N 1
ATOM 3629 C CA . ILE B 1 36 ? -0.557 -5.535 6.805 1 79.31 36 ILE B CA 1
ATOM 3630 C C . ILE B 1 36 ? -1.327 -4.719 7.844 1 79.31 36 ILE B C 1
ATOM 3632 O O . ILE B 1 36 ? -1.177 -3.498 7.918 1 79.31 36 ILE B O 1
ATOM 3636 N N . THR B 1 37 ? -2.188 -5.422 8.602 1 81.06 37 THR B N 1
ATOM 3637 C CA . THR B 1 37 ? -2.938 -4.719 9.633 1 81.06 37 THR B CA 1
ATOM 3638 C C . THR B 1 37 ? -1.993 -4.129 10.68 1 81.06 37 THR B C 1
ATOM 3640 O O . THR B 1 37 ? -2.205 -3.012 11.156 1 81.06 37 THR B O 1
ATOM 3643 N N . SER B 1 38 ? -1.006 -4.863 10.984 1 79.69 38 SER B N 1
ATOM 3644 C CA . SER B 1 38 ? -0.02 -4.387 11.953 1 79.69 38 SER B CA 1
ATOM 3645 C C . SER B 1 38 ? 0.717 -3.16 11.43 1 79.69 38 SER B C 1
ATOM 3647 O O . SER B 1 38 ? 0.952 -2.205 12.172 1 79.69 38 SER B O 1
ATOM 3649 N N . ILE B 1 39 ? 1.039 -3.215 10.219 1 74.38 39 ILE B N 1
ATOM 3650 C CA . ILE B 1 39 ? 1.767 -2.117 9.586 1 74.38 39 ILE B CA 1
ATOM 3651 C C . ILE B 1 39 ? 0.878 -0.878 9.523 1 74.38 39 ILE B C 1
ATOM 3653 O O . ILE B 1 39 ? 1.313 0.223 9.875 1 74.38 39 ILE B O 1
ATOM 3657 N N . GLN B 1 40 ? -0.286 -1.037 9.133 1 68.5 40 GLN B N 1
ATOM 3658 C CA . GLN B 1 40 ? -1.183 0.098 8.945 1 68.5 40 GLN B CA 1
ATOM 3659 C C . GLN B 1 40 ? -1.635 0.673 10.281 1 68.5 40 GLN B C 1
ATOM 3661 O O . GLN B 1 40 ? -1.909 1.87 10.391 1 68.5 40 GLN B O 1
ATOM 3666 N N . ASN B 1 41 ? -1.781 -0.259 11.219 1 69.12 41 ASN B N 1
ATOM 3667 C CA . ASN B 1 41 ? -2.129 0.222 12.547 1 69.12 41 ASN B CA 1
ATOM 3668 C C . ASN B 1 41 ? -1.021 1.089 13.141 1 69.12 41 ASN B C 1
ATOM 3670 O O . ASN B 1 41 ? -1.295 2.055 13.852 1 69.12 41 ASN B O 1
ATOM 3674 N N . SER B 1 42 ? 0.195 0.733 12.914 1 62.41 42 SER B N 1
ATOM 3675 C CA . SER B 1 42 ? 1.325 1.51 13.414 1 62.41 42 SER B CA 1
ATOM 3676 C C . SER B 1 42 ? 1.357 2.9 12.789 1 62.41 42 SER B C 1
ATOM 3678 O O . SER B 1 42 ? 1.71 3.877 13.453 1 62.41 42 SER B O 1
ATOM 3680 N N . THR B 1 43 ? 1.07 2.922 11.562 1 56.94 43 THR B N 1
ATOM 3681 C CA . THR B 1 43 ? 1.009 4.219 10.891 1 56.94 43 THR B CA 1
ATOM 3682 C C . THR B 1 43 ? -0.058 5.105 11.531 1 56.94 43 THR B C 1
ATOM 3684 O O . THR B 1 43 ? 0.137 6.312 11.68 1 56.94 43 THR B O 1
ATOM 3687 N N . PHE B 1 44 ? -1.083 4.395 11.977 1 52.41 44 PHE B N 1
ATOM 3688 C CA . PHE B 1 44 ? -2.186 5.082 12.641 1 52.41 44 PHE B CA 1
ATOM 3689 C C . PHE B 1 44 ? -1.759 5.59 14.016 1 52.41 44 PHE B C 1
ATOM 3691 O O . PHE B 1 44 ? -2.109 6.707 14.406 1 52.41 44 PHE B O 1
ATOM 3698 N N . GLU B 1 45 ? -1.057 4.711 14.578 1 54.47 45 GLU B N 1
ATOM 3699 C CA . GLU B 1 45 ? -0.63 5.055 15.93 1 54.47 45 GLU B CA 1
ATOM 3700 C C . GLU B 1 45 ? 0.457 6.125 15.914 1 54.47 45 GLU B C 1
ATOM 3702 O O . GLU B 1 45 ? 0.544 6.945 16.828 1 54.47 45 GLU B O 1
ATOM 3707 N N . LEU B 1 46 ? 1.401 6.039 14.984 1 48 46 LEU B N 1
ATOM 3708 C CA . LEU B 1 46 ? 2.42 7.074 14.852 1 48 46 LEU B CA 1
ATOM 3709 C C . LEU B 1 46 ? 1.783 8.461 14.781 1 48 46 LEU B C 1
ATOM 3711 O O . LEU B 1 46 ? 2.289 9.406 15.391 1 48 46 LEU B O 1
ATOM 3715 N N . VAL B 1 47 ? 0.726 8.516 14.078 1 44.84 47 VAL B N 1
ATOM 3716 C CA . VAL B 1 47 ? 0.038 9.797 13.984 1 44.84 47 VAL B CA 1
ATOM 3717 C C . VAL B 1 47 ? -0.611 10.141 15.32 1 44.84 47 VAL B C 1
ATOM 3719 O O . VAL B 1 47 ? -0.614 11.305 15.734 1 44.84 47 VAL B O 1
ATOM 3722 N N . ASN B 1 48 ? -1.037 9.109 16.031 1 45 48 ASN B N 1
ATOM 3723 C CA . ASN B 1 48 ? -1.736 9.398 17.281 1 45 48 ASN B CA 1
ATOM 3724 C C . ASN B 1 48 ? -0.788 9.367 18.484 1 45 48 ASN B C 1
ATOM 3726 O O . ASN B 1 48 ? -0.932 10.164 19.406 1 45 48 ASN B O 1
ATOM 3730 N N . GLU B 1 49 ? 0.214 8.289 18.516 1 46.66 49 GLU B N 1
ATOM 3731 C CA . GLU B 1 49 ? 0.985 8.078 19.734 1 46.66 49 GLU B CA 1
ATOM 3732 C C . GLU B 1 49 ? 2.484 8.188 19.469 1 46.66 49 GLU B C 1
ATOM 3734 O O . GLU B 1 49 ? 3.262 8.492 20.375 1 46.66 49 GLU B O 1
ATOM 3739 N N . ASN B 1 50 ? 3.014 7.855 18.266 1 50.81 50 ASN B N 1
ATOM 3740 C CA . ASN B 1 50 ? 4.461 7.793 18.109 1 50.81 50 ASN B CA 1
ATOM 3741 C C . ASN B 1 50 ? 4.988 9 17.328 1 50.81 50 ASN B C 1
ATOM 3743 O O . ASN B 1 50 ? 4.559 9.258 16.203 1 50.81 50 ASN B O 1
ATOM 3747 N N . LYS B 1 51 ? 5.586 9.867 18.172 1 58.44 51 LYS B N 1
ATOM 3748 C CA . LYS B 1 51 ? 6.18 11.109 17.688 1 58.44 51 LYS B CA 1
ATOM 3749 C C . LYS B 1 51 ? 7.281 10.836 16.672 1 58.44 51 LYS B C 1
ATOM 3751 O O . LYS B 1 51 ? 7.969 9.812 16.75 1 58.44 51 LYS B O 1
ATOM 3756 N N . ILE B 1 52 ? 7.277 11.406 15.508 1 67.69 52 ILE B N 1
ATOM 3757 C CA . ILE B 1 52 ? 8.32 11.352 14.492 1 67.69 52 ILE B CA 1
ATOM 3758 C C . ILE B 1 52 ? 9.609 11.961 15.039 1 67.69 52 ILE B C 1
ATOM 3760 O O . ILE B 1 52 ? 9.617 13.102 15.5 1 67.69 52 ILE B O 1
ATOM 3764 N N . PRO B 1 53 ? 10.602 11.133 15.07 1 74.19 53 PRO B N 1
ATOM 3765 C CA . PRO B 1 53 ? 11.859 11.727 15.531 1 74.19 53 PRO B CA 1
ATOM 3766 C C . PRO B 1 53 ? 12.32 12.883 14.656 1 74.19 53 PRO B C 1
ATOM 3768 O O . PRO B 1 53 ? 12.453 12.727 13.438 1 74.19 53 PRO B O 1
ATOM 3771 N N . LEU B 1 54 ? 12.461 13.953 15.18 1 82.19 54 LEU B N 1
ATOM 3772 C CA . LEU B 1 54 ? 12.875 15.172 14.492 1 82.19 54 LEU B CA 1
ATOM 3773 C C . LEU B 1 54 ? 14.164 15.719 15.086 1 82.19 54 LEU B C 1
ATOM 3775 O O . LEU B 1 54 ? 14.242 15.938 16.297 1 82.19 54 LEU B O 1
ATOM 3779 N N . LEU B 1 55 ? 15.219 15.852 14.227 1 84.75 55 LEU B N 1
ATOM 3780 C CA . LEU B 1 55 ? 16.438 16.516 14.664 1 84.75 55 LEU B CA 1
ATOM 3781 C C . LEU B 1 55 ? 16.344 18.016 14.461 1 84.75 55 LEU B C 1
ATOM 3783 O O . LEU B 1 55 ? 15.977 18.484 13.383 1 84.75 55 LEU B O 1
ATOM 3787 N N . VAL B 1 56 ? 16.594 18.703 15.484 1 89.38 56 VAL B N 1
ATOM 3788 C CA . VAL B 1 56 ? 16.516 20.156 15.383 1 89.38 56 VAL B CA 1
ATOM 3789 C C . VAL B 1 56 ? 17.891 20.766 15.633 1 89.38 56 VAL B C 1
ATOM 3791 O O . VAL B 1 56 ? 18.5 20.547 16.688 1 89.38 56 VAL B O 1
ATOM 3794 N N . CYS B 1 57 ? 18.375 21.391 14.617 1 87.75 57 CYS B N 1
ATOM 3795 C CA . CYS B 1 57 ? 19.609 22.188 14.75 1 87.75 57 CYS B CA 1
ATOM 3796 C C . CYS B 1 57 ? 19.281 23.672 14.906 1 87.75 57 CYS B C 1
ATOM 3798 O O . CYS B 1 57 ? 19.062 24.359 13.914 1 87.75 57 CYS B O 1
ATOM 3800 N N . ASN B 1 58 ? 19.297 24.125 16.078 1 89.38 58 ASN B N 1
ATOM 3801 C CA . ASN B 1 58 ? 18.969 25.516 16.375 1 89.38 58 ASN B CA 1
ATOM 3802 C C . ASN B 1 58 ? 20.203 26.406 16.359 1 89.38 58 ASN B C 1
ATOM 3804 O O . ASN B 1 58 ? 21.016 26.359 17.281 1 89.38 58 ASN B O 1
ATOM 3808 N N . LYS B 1 59 ? 20.328 27.172 15.344 1 85 59 LYS B N 1
ATOM 3809 C CA . LYS B 1 59 ? 21.469 28.078 15.25 1 85 59 LYS B CA 1
ATOM 3810 C C . LYS B 1 59 ? 21.125 29.469 15.781 1 85 59 LYS B C 1
ATOM 3812 O O . LYS B 1 59 ? 21.984 30.359 15.805 1 85 59 LYS B O 1
ATOM 3817 N N . ASP B 1 60 ? 19.859 29.531 16.125 1 83.5 60 ASP B N 1
ATOM 3818 C CA . ASP B 1 60 ? 19.406 30.781 16.719 1 83.5 60 ASP B CA 1
ATOM 3819 C C . ASP B 1 60 ? 19.609 30.766 18.234 1 83.5 60 ASP B C 1
ATOM 3821 O O . ASP B 1 60 ? 19.5 29.719 18.875 1 83.5 60 ASP B O 1
ATOM 3825 N N . THR B 1 61 ? 20.031 31.828 18.781 1 76.94 61 THR B N 1
ATOM 3826 C CA . THR B 1 61 ? 20.312 31.875 20.219 1 76.94 61 THR B CA 1
ATOM 3827 C C . THR B 1 61 ? 19.219 32.625 20.969 1 76.94 61 THR B C 1
ATOM 3829 O O . THR B 1 61 ? 19.219 32.656 22.203 1 76.94 61 THR B O 1
ATOM 3832 N N . ALA B 1 62 ? 18.297 33.125 20.25 1 79.38 62 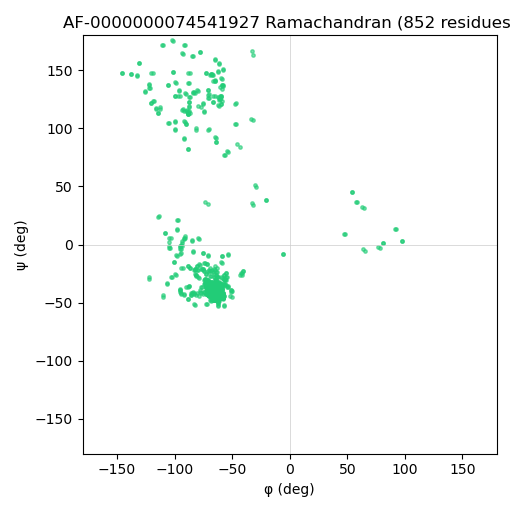ALA B N 1
ATOM 3833 C CA . ALA B 1 62 ? 17.266 33.906 20.906 1 79.38 62 ALA B CA 1
ATOM 3834 C C . ALA B 1 62 ? 16.156 33.031 21.469 1 79.38 62 ALA B C 1
ATOM 3836 O O . ALA B 1 62 ? 16.094 31.844 21.172 1 79.38 62 ALA B O 1
ATOM 3837 N N . TYR B 1 63 ? 15.43 33.594 22.344 1 77.75 63 TYR B N 1
ATOM 3838 C CA . TYR B 1 63 ? 14.375 32.875 23.062 1 77.75 63 TYR B CA 1
ATOM 3839 C C . TYR B 1 63 ? 13.25 32.469 22.125 1 77.75 63 TYR B C 1
ATOM 3841 O O . TYR B 1 63 ? 12.578 31.469 22.344 1 77.75 63 TYR B O 1
ATOM 3849 N N . THR B 1 64 ? 13.156 33.156 21.094 1 80.06 64 THR B N 1
ATOM 3850 C CA . THR B 1 64 ? 12.078 32.906 20.141 1 80.06 64 THR B CA 1
ATOM 3851 C C . THR B 1 64 ? 12.242 31.516 19.516 1 80.06 64 THR B C 1
ATOM 3853 O O . THR B 1 64 ? 11.258 30.828 19.25 1 80.06 64 THR B O 1
ATOM 3856 N N . SER B 1 65 ? 13.453 31.141 19.328 1 84.25 65 SER B N 1
ATOM 3857 C CA . SER B 1 65 ? 13.719 29.828 18.734 1 84.25 65 SER B CA 1
ATOM 3858 C C . SER B 1 65 ? 13.375 28.703 19.688 1 84.25 65 SER B C 1
ATOM 3860 O O . SER B 1 65 ? 12.906 27.641 19.266 1 84.25 65 SER B O 1
ATOM 3862 N N . ILE B 1 66 ? 13.586 28.984 20.875 1 82.81 66 ILE B N 1
ATOM 3863 C CA . ILE B 1 66 ? 13.258 28 21.891 1 82.81 66 ILE B CA 1
ATOM 3864 C C . ILE B 1 66 ? 11.742 27.844 21.984 1 82.81 66 ILE B C 1
ATOM 3866 O O . ILE B 1 66 ? 11.227 26.719 22.109 1 82.81 66 ILE B O 1
ATOM 3870 N N . GLU B 1 67 ? 11.094 28.969 21.922 1 78.94 67 GLU B N 1
ATOM 3871 C CA . GLU B 1 67 ? 9.641 28.938 21.922 1 78.94 67 GLU B CA 1
ATOM 3872 C C . GLU B 1 67 ? 9.094 28.172 20.719 1 78.94 67 GLU B C 1
ATOM 3874 O O . GLU B 1 67 ? 8.094 27.453 20.828 1 78.94 67 GLU B O 1
ATOM 3879 N N . PHE B 1 68 ? 9.734 28.344 19.656 1 81.88 68 PHE B N 1
ATOM 3880 C CA . PHE B 1 68 ? 9.359 27.625 18.453 1 81.88 68 PHE B CA 1
ATOM 3881 C C . PHE B 1 68 ? 9.492 26.125 18.641 1 81.88 68 PHE B C 1
ATOM 3883 O O . PHE B 1 68 ? 8.594 25.359 18.266 1 81.88 68 PHE B O 1
ATOM 3890 N N . ILE B 1 69 ? 10.539 25.766 19.203 1 85.12 69 ILE B N 1
ATOM 3891 C CA . ILE B 1 69 ? 10.789 24.344 19.453 1 85.12 69 ILE B CA 1
ATOM 3892 C C . ILE B 1 69 ? 9.75 23.797 20.422 1 85.12 69 ILE B C 1
ATOM 3894 O O . ILE B 1 69 ? 9.281 22.672 20.266 1 85.12 69 ILE B O 1
ATOM 3898 N N . GLU B 1 70 ? 9.43 24.594 21.375 1 78.75 70 GLU B N 1
ATOM 3899 C CA . GLU B 1 70 ? 8.391 24.203 22.328 1 78.75 70 GLU B CA 1
ATOM 3900 C C . GLU B 1 70 ? 7.035 24.078 21.641 1 78.75 70 GLU B C 1
ATOM 3902 O O . GLU B 1 70 ? 6.254 23.172 21.953 1 78.75 70 GLU B O 1
ATOM 3907 N N . ALA B 1 71 ? 6.77 25.016 20.797 1 71.25 71 ALA B N 1
ATOM 3908 C CA . ALA B 1 71 ? 5.531 24.953 20.016 1 71.25 71 ALA B CA 1
ATOM 3909 C C . ALA B 1 71 ? 5.477 23.672 19.172 1 71.25 71 ALA B C 1
ATOM 3911 O O . ALA B 1 71 ? 4.43 23.031 19.094 1 71.25 71 ALA B O 1
ATOM 3912 N N . LEU B 1 72 ? 6.57 23.297 18.625 1 77.56 72 LEU B N 1
ATOM 3913 C CA . LEU B 1 72 ? 6.664 22.078 17.844 1 77.56 72 LEU B CA 1
ATOM 3914 C C . LEU B 1 72 ? 6.391 20.844 18.688 1 77.56 72 LEU B C 1
ATOM 3916 O O . LEU B 1 72 ? 5.738 19.906 18.234 1 77.56 72 LEU B O 1
ATOM 3920 N N . ASP B 1 73 ? 6.871 20.953 19.812 1 75.69 73 ASP B N 1
ATOM 3921 C CA . ASP B 1 73 ? 6.688 19.844 20.75 1 75.69 73 ASP B CA 1
ATOM 3922 C C . ASP B 1 73 ? 5.223 19.719 21.156 1 75.69 73 ASP B C 1
ATOM 3924 O O . ASP B 1 73 ? 4.723 18.609 21.34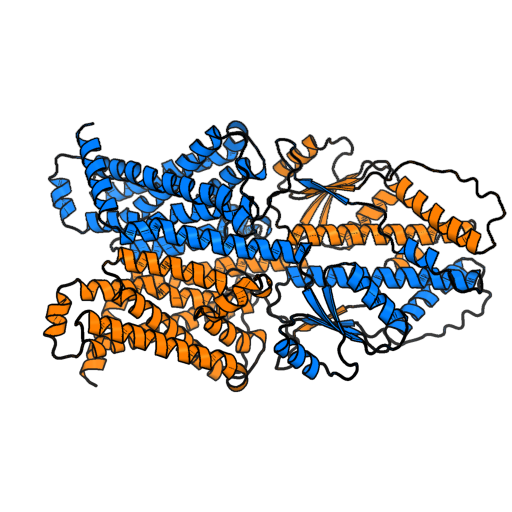4 1 75.69 73 ASP B O 1
ATOM 3928 N N . GLN B 1 74 ? 4.602 20.797 21.25 1 66.25 74 GLN B N 1
ATOM 3929 C CA . GLN B 1 74 ? 3.209 20.812 21.688 1 66.25 74 GLN B CA 1
ATOM 3930 C C . GLN B 1 74 ? 2.293 20.25 20.609 1 66.25 74 GLN B C 1
ATOM 3932 O O . GLN B 1 74 ? 1.223 19.719 20.922 1 66.25 74 GLN B O 1
ATOM 3937 N N . ILE B 1 75 ? 2.693 20.453 19.406 1 63.16 75 ILE B N 1
ATOM 3938 C CA . ILE B 1 75 ? 1.914 19.891 18.312 1 63.16 75 ILE B CA 1
ATOM 3939 C C . ILE B 1 75 ? 1.804 18.375 18.484 1 63.16 75 ILE B C 1
ATOM 3941 O O . ILE B 1 75 ? 0.796 17.781 18.109 1 63.16 75 ILE B O 1
ATOM 3945 N N . GLY B 1 76 ? 2.814 17.766 19.188 1 61.94 76 GLY B N 1
ATOM 3946 C CA . GLY B 1 76 ? 2.725 16.359 19.578 1 61.94 76 GLY B CA 1
ATOM 3947 C C . GLY B 1 76 ? 3.104 15.414 18.453 1 61.94 76 GLY B C 1
ATOM 3948 O O . GLY B 1 76 ? 3.049 14.195 18.625 1 61.94 76 GLY B O 1
ATOM 3949 N N . MET B 1 77 ? 3.477 15.844 17.328 1 64.25 77 MET B N 1
ATOM 3950 C CA . MET B 1 77 ? 3.812 15.016 16.172 1 64.25 77 MET B CA 1
ATOM 3951 C C . MET B 1 77 ? 5.277 14.586 16.219 1 64.25 77 MET B C 1
ATOM 3953 O O . MET B 1 77 ? 5.648 13.562 15.633 1 64.25 77 MET B O 1
ATOM 3957 N N . PHE B 1 78 ? 6.039 15.344 17 1 72.81 78 PHE B N 1
ATOM 3958 C CA . PHE B 1 78 ? 7.48 15.172 16.844 1 72.81 78 PHE B CA 1
ATOM 3959 C C . PHE B 1 78 ? 8.125 14.766 18.156 1 72.81 78 PHE B C 1
ATOM 3961 O O . PHE B 1 78 ? 7.684 15.195 19.234 1 72.81 78 PHE B O 1
ATOM 3968 N N . GLU B 1 79 ? 8.992 13.781 18.078 1 77.81 79 GLU B N 1
ATOM 3969 C CA . GLU B 1 79 ? 9.977 13.57 19.141 1 77.81 79 GLU B CA 1
ATOM 3970 C C . GLU B 1 79 ? 11.258 14.344 18.859 1 77.81 79 GLU B C 1
ATOM 3972 O O . GLU B 1 79 ? 12.094 13.906 18.062 1 77.81 79 GLU B O 1
ATOM 3977 N N . ILE B 1 80 ? 11.375 15.398 19.562 1 83.94 80 ILE B N 1
ATOM 3978 C CA . ILE B 1 80 ? 12.406 16.375 19.203 1 83.94 80 ILE B CA 1
ATOM 3979 C C . ILE B 1 80 ? 13.719 16 19.891 1 83.94 80 ILE B C 1
ATOM 3981 O O . ILE B 1 80 ? 13.742 15.75 21.109 1 83.94 80 ILE B O 1
ATOM 3985 N N . LYS B 1 81 ? 14.711 15.82 19.125 1 84.69 81 LYS B N 1
ATOM 3986 C CA . LYS B 1 81 ? 16.078 15.672 19.609 1 84.69 81 LYS B CA 1
ATOM 3987 C C . LYS B 1 81 ? 16.953 16.844 19.141 1 84.69 81 LYS B C 1
ATOM 3989 O O . LYS B 1 81 ? 17.188 17 17.953 1 84.69 81 LYS B O 1
ATOM 3994 N N . GLN B 1 82 ? 17.375 17.625 20.031 1 87.56 82 GLN B N 1
ATOM 3995 C CA . GLN B 1 82 ? 18.203 18.781 19.688 1 87.56 82 GLN B CA 1
ATOM 3996 C C . GLN B 1 82 ? 19.656 18.391 19.516 1 87.56 82 GLN B C 1
ATOM 3998 O O . GLN B 1 82 ? 20.188 17.594 20.297 1 87.56 82 GLN B O 1
ATOM 4003 N N . VAL B 1 83 ? 20.25 18.797 18.438 1 85.94 83 VAL B N 1
ATOM 4004 C CA . VAL B 1 83 ? 21.641 18.484 18.141 1 85.94 83 VAL B CA 1
ATOM 4005 C C . VAL B 1 83 ? 22.484 19.766 18.25 1 85.94 83 VAL B C 1
ATOM 4007 O O . VAL B 1 83 ? 21.938 20.859 18.406 1 85.94 83 VAL B O 1
ATOM 4010 N N . SER B 1 84 ? 23.766 19.562 18.172 1 80.06 84 SER B N 1
ATOM 4011 C CA . SER B 1 84 ? 24.703 20.672 18.328 1 80.06 84 SER B CA 1
ATOM 4012 C C . SER B 1 84 ? 24.516 21.719 17.234 1 80.06 84 SER B C 1
ATOM 4014 O O . SER B 1 84 ? 24.125 21.391 16.125 1 80.06 84 SER B O 1
ATOM 4016 N N . LYS B 1 85 ? 24.766 22.953 17.531 1 78.75 85 LYS B N 1
ATOM 4017 C CA . LYS B 1 85 ? 24.531 24.109 16.672 1 78.75 85 LYS B CA 1
ATOM 4018 C C . LYS B 1 85 ? 25.531 24.141 15.516 1 78.75 85 LYS B C 1
ATOM 4020 O O . LYS B 1 85 ? 25.297 24.781 14.492 1 78.75 85 LYS B O 1
ATOM 4025 N N . ASP B 1 86 ? 26.562 23.453 15.594 1 76.88 86 ASP B N 1
ATOM 4026 C CA . ASP B 1 86 ? 27.672 23.594 14.648 1 76.88 86 ASP B CA 1
ATOM 4027 C C . ASP B 1 86 ? 27.594 22.531 13.555 1 76.88 86 ASP B C 1
ATOM 4029 O O . ASP B 1 86 ? 28.516 22.406 12.742 1 76.88 86 ASP B O 1
ATOM 4033 N N . LEU B 1 87 ? 26.516 22.047 13.406 1 76.62 87 LEU B N 1
ATOM 4034 C CA . LEU B 1 87 ? 26.453 20.969 12.422 1 76.62 87 LEU B CA 1
ATOM 4035 C C . LEU B 1 87 ? 26.141 21.516 11.031 1 76.62 87 LEU B C 1
ATOM 4037 O O . LEU B 1 87 ? 25.344 22.438 10.898 1 76.62 87 LEU B O 1
ATOM 4041 N N . THR B 1 88 ? 26.938 21.109 10.102 1 75.62 88 THR B N 1
ATOM 4042 C CA . THR B 1 88 ? 26.672 21.438 8.703 1 75.62 88 THR B CA 1
ATOM 4043 C C . THR B 1 88 ? 25.578 20.531 8.141 1 75.62 88 THR B C 1
ATOM 4045 O O . THR B 1 88 ? 25.203 19.547 8.766 1 75.62 88 THR B O 1
ATOM 4048 N N . ASN B 1 89 ? 25.016 20.922 6.961 1 76.38 89 ASN B N 1
ATOM 4049 C CA . ASN B 1 89 ? 24 20.125 6.301 1 76.38 89 ASN B CA 1
ATOM 4050 C C . ASN B 1 89 ? 24.453 18.688 6.078 1 76.38 89 ASN B C 1
ATOM 4052 O O . ASN B 1 89 ? 23.672 17.75 6.266 1 76.38 89 ASN B O 1
ATOM 4056 N N . GLU B 1 90 ? 25.734 18.609 5.789 1 73.81 90 GLU B N 1
ATOM 4057 C CA . GLU B 1 90 ? 26.266 17.281 5.504 1 73.81 90 GLU B CA 1
ATOM 4058 C C . GLU B 1 90 ? 26.344 16.438 6.77 1 73.81 90 GLU B C 1
ATOM 4060 O O . GLU B 1 90 ? 26.031 15.234 6.75 1 73.81 90 GLU B O 1
ATOM 4065 N N . SER B 1 91 ? 26.766 17.125 7.801 1 78.56 91 SER B N 1
ATOM 4066 C CA . SER B 1 91 ? 26.875 16.406 9.062 1 78.56 91 SER B CA 1
ATOM 4067 C C . SER B 1 91 ? 25.5 16 9.586 1 78.56 91 SER B C 1
ATOM 4069 O O . SER B 1 91 ? 25.344 14.93 10.172 1 78.56 91 SER B O 1
ATOM 4071 N N . LEU B 1 92 ? 24.578 16.859 9.273 1 80.31 92 LEU B N 1
ATOM 4072 C CA . LEU B 1 92 ? 23.219 16.562 9.703 1 80.31 92 LEU B CA 1
ATOM 4073 C C . LEU B 1 92 ? 22.656 15.375 8.938 1 80.31 92 LEU B C 1
ATOM 4075 O O . LEU B 1 92 ? 21.953 14.531 9.508 1 80.31 92 LEU B O 1
ATOM 4079 N N . ASN B 1 93 ? 23.031 15.312 7.719 1 76.56 93 ASN B N 1
ATOM 4080 C CA . ASN B 1 93 ? 22.594 14.188 6.902 1 76.56 93 ASN B CA 1
ATOM 4081 C C . ASN B 1 93 ? 23.156 12.867 7.426 1 76.56 93 ASN B C 1
ATOM 4083 O O . ASN B 1 93 ? 22.453 11.859 7.465 1 76.56 93 ASN B O 1
ATOM 4087 N N . THR B 1 94 ? 24.406 12.961 7.793 1 75.69 94 THR B N 1
ATOM 4088 C CA . THR B 1 94 ? 25.047 11.766 8.32 1 75.69 94 THR B CA 1
ATOM 4089 C C . THR B 1 94 ? 24.422 11.352 9.648 1 75.69 94 THR B C 1
ATOM 4091 O O . THR B 1 94 ? 24.219 10.164 9.898 1 75.69 94 THR B O 1
ATOM 4094 N N . LEU B 1 95 ? 24.109 12.391 10.406 1 79.12 95 LEU B N 1
ATOM 4095 C CA . LEU B 1 95 ? 23.5 12.117 11.695 1 79.12 95 LEU B CA 1
ATOM 4096 C C . LEU B 1 95 ? 22.109 11.516 11.516 1 79.12 95 LEU B C 1
ATOM 4098 O O . LEU B 1 95 ? 21.703 10.641 12.281 1 79.12 95 LEU B O 1
ATOM 4102 N N . MET B 1 96 ? 21.453 11.984 10.57 1 79.38 96 MET B N 1
ATOM 4103 C CA . MET B 1 96 ? 20.125 11.461 10.273 1 79.38 96 MET B CA 1
ATOM 4104 C C . MET B 1 96 ? 20.188 9.984 9.891 1 79.38 96 MET B C 1
ATOM 4106 O O . MET B 1 96 ? 19.375 9.18 10.344 1 79.38 96 MET B O 1
ATOM 4110 N N . HIS B 1 97 ? 21.234 9.727 9.141 1 71.5 97 HIS B N 1
ATOM 4111 C CA . HIS B 1 97 ? 21.406 8.352 8.68 1 71.5 97 HIS B CA 1
ATOM 4112 C C . HIS B 1 97 ? 21.812 7.43 9.82 1 71.5 97 HIS B C 1
ATOM 4114 O O . HIS B 1 97 ? 21.328 6.297 9.914 1 71.5 97 HIS B O 1
ATOM 4120 N N . GLU B 1 98 ? 22.641 7.977 10.648 1 71.25 98 GLU B N 1
ATOM 4121 C CA . GLU B 1 98 ? 23.172 7.184 11.75 1 71.25 98 GLU B CA 1
ATOM 4122 C C . GLU B 1 98 ? 22.109 6.93 12.812 1 71.25 98 GLU B C 1
ATOM 4124 O O . GLU B 1 98 ? 22.109 5.879 13.461 1 71.25 98 GLU B O 1
ATOM 4129 N N . ASN B 1 99 ? 21.172 7.875 12.969 1 71 99 ASN B N 1
ATOM 4130 C CA . ASN B 1 99 ? 20.172 7.77 14.023 1 71 99 ASN B CA 1
ATOM 4131 C C . ASN B 1 99 ? 18.812 7.332 13.469 1 71 99 ASN B C 1
ATOM 4133 O O . ASN B 1 99 ? 17.812 7.344 14.188 1 71 99 ASN B O 1
ATOM 4137 N N . ASP B 1 100 ? 18.812 7.039 12.289 1 67.81 100 ASP B N 1
ATOM 4138 C CA . ASP B 1 100 ? 17.594 6.578 11.633 1 67.81 100 ASP B CA 1
ATOM 4139 C C . ASP B 1 100 ? 16.484 7.613 11.758 1 67.81 100 ASP B C 1
ATOM 4141 O O . ASP B 1 100 ? 15.359 7.277 12.141 1 67.81 100 ASP B O 1
ATOM 4145 N N . VAL B 1 101 ? 16.938 8.828 11.68 1 74.94 101 VAL B N 1
ATOM 4146 C CA . VAL B 1 101 ? 15.969 9.922 11.688 1 74.94 101 VAL B CA 1
ATOM 4147 C C . VAL B 1 101 ? 15.719 10.398 10.258 1 74.94 101 VAL B C 1
ATOM 4149 O O . VAL B 1 101 ? 16.656 10.516 9.461 1 74.94 101 VAL B O 1
ATOM 4152 N N . LEU B 1 102 ? 14.445 10.656 10.023 1 70.62 102 LEU B N 1
ATOM 4153 C CA . LEU B 1 102 ? 14.086 10.922 8.633 1 70.62 102 LEU B CA 1
ATOM 4154 C C . LEU B 1 102 ? 13.953 12.422 8.383 1 70.62 102 LEU B C 1
ATOM 4156 O O . LEU B 1 102 ? 13.953 12.859 7.23 1 70.62 102 LEU B O 1
ATOM 4160 N N . ILE B 1 103 ? 13.867 13.156 9.461 1 79.56 103 ILE B N 1
ATOM 4161 C CA . ILE B 1 103 ? 13.641 14.578 9.234 1 79.56 103 ILE B CA 1
ATOM 4162 C C . ILE B 1 103 ? 14.523 15.398 10.18 1 79.56 103 ILE B C 1
ATOM 4164 O O . ILE B 1 103 ? 14.844 14.945 11.281 1 79.56 103 ILE B O 1
ATOM 4168 N N . SER B 1 104 ? 14.953 16.578 9.664 1 84.5 104 SER B N 1
ATOM 4169 C CA . SER B 1 104 ? 15.695 17.516 10.484 1 84.5 104 SER B CA 1
ATOM 4170 C C . SER B 1 104 ? 15.367 18.953 10.094 1 84.5 104 SER B C 1
ATOM 4172 O O . SER B 1 104 ? 14.984 19.234 8.953 1 84.5 104 SER B O 1
ATOM 4174 N N . ILE B 1 105 ? 15.398 19.797 11.055 1 86.88 105 ILE B N 1
ATOM 4175 C CA . ILE B 1 105 ? 15.156 21.219 10.797 1 86.88 105 ILE B CA 1
ATOM 4176 C C . ILE B 1 105 ? 16.359 22.031 11.266 1 86.88 105 ILE B C 1
ATOM 4178 O O . ILE B 1 105 ? 16.953 21.75 12.305 1 86.88 105 ILE B O 1
ATOM 4182 N N . ILE B 1 106 ? 16.719 22.984 10.43 1 84.5 106 ILE B N 1
ATOM 4183 C CA . ILE B 1 106 ? 17.766 23.938 10.797 1 84.5 106 ILE B CA 1
ATOM 4184 C C . ILE B 1 106 ? 17.172 25.328 10.969 1 84.5 106 ILE B C 1
ATOM 4186 O O . ILE B 1 106 ? 16.625 25.906 10.023 1 84.5 106 ILE B O 1
ATOM 4190 N N . ILE B 1 107 ? 17.234 25.844 12.102 1 85.75 107 ILE B N 1
ATOM 4191 C CA . ILE B 1 107 ? 16.766 27.188 12.398 1 85.75 107 ILE B CA 1
ATOM 4192 C C . ILE B 1 107 ? 17.906 28.188 12.195 1 85.75 107 ILE B C 1
ATOM 4194 O O . ILE B 1 107 ? 18.922 28.109 12.891 1 85.75 107 ILE B O 1
ATOM 4198 N N . PRO B 1 108 ? 17.734 28.984 11.289 1 83.44 108 PRO B N 1
ATOM 4199 C CA . PRO B 1 108 ? 18.812 29.938 11.023 1 83.44 108 PRO B CA 1
ATOM 4200 C C . PRO B 1 108 ? 19.047 30.922 12.18 1 83.44 108 PRO B C 1
ATOM 4202 O O . PRO B 1 108 ? 18.141 31.109 13 1 83.44 108 PRO B O 1
ATOM 4205 N N . PRO B 1 109 ? 20.219 31.484 12.195 1 81.62 109 PRO B N 1
ATOM 4206 C CA . PRO B 1 109 ? 20.531 32.438 13.281 1 81.62 109 PRO B CA 1
ATOM 4207 C C . PRO B 1 109 ? 19.656 33.656 13.258 1 81.62 109 PRO B C 1
ATOM 4209 O O . PRO B 1 109 ? 19.469 34.312 14.289 1 81.62 109 PRO B O 1
ATOM 4212 N N . THR B 1 110 ? 19.047 33.938 12.133 1 78.19 110 THR B N 1
ATOM 4213 C CA . THR B 1 110 ? 18.266 35.188 12 1 78.19 110 THR B CA 1
ATOM 4214 C C . THR B 1 110 ? 16.781 34.906 12.219 1 78.19 110 THR B C 1
ATOM 4216 O O . THR B 1 110 ? 15.938 35.75 11.938 1 78.19 110 THR B O 1
ATOM 4219 N N . PHE B 1 111 ? 16.562 33.719 12.734 1 81.38 111 PHE B N 1
ATOM 4220 C CA . PHE B 1 111 ? 15.164 33.312 12.852 1 81.38 111 PHE B CA 1
ATOM 4221 C C . PHE B 1 111 ? 14.406 34.25 13.789 1 81.38 111 PHE B C 1
ATOM 4223 O O . PHE B 1 111 ? 13.383 34.844 13.414 1 81.38 111 PHE B O 1
ATOM 4230 N N . SER B 1 112 ? 14.891 34.469 14.961 1 78.94 112 SER B N 1
ATOM 4231 C CA . SER B 1 112 ? 14.227 35.281 15.969 1 78.94 112 SER B CA 1
ATOM 4232 C C . SER B 1 112 ? 14.133 36.719 15.523 1 78.94 112 SER B C 1
ATOM 4234 O O . SER B 1 112 ? 13.109 37.375 15.727 1 78.94 112 SER B O 1
ATOM 4236 N N . SER B 1 113 ? 15.25 37.188 14.922 1 76.38 113 SER B N 1
ATOM 4237 C CA . SER B 1 113 ? 15.273 38.562 14.469 1 76.38 113 SER B CA 1
ATOM 4238 C C . SER B 1 113 ? 14.266 38.812 13.352 1 76.38 113 SER B C 1
ATOM 4240 O O . SER B 1 113 ? 13.633 39.875 13.289 1 76.38 113 SER B O 1
ATOM 4242 N N . SER B 1 114 ? 14.148 37.812 12.586 1 75.12 114 SER B N 1
ATOM 4243 C CA . SER B 1 114 ? 13.211 37.906 11.469 1 75.12 114 SER B CA 1
ATOM 4244 C C . SER B 1 114 ? 11.766 37.969 11.961 1 75.12 114 SER B C 1
ATOM 4246 O O . SER B 1 114 ? 10.953 38.719 11.445 1 75.12 114 SER B O 1
ATOM 4248 N N . ILE B 1 115 ? 11.531 37.156 12.914 1 74.62 115 ILE B N 1
ATOM 4249 C CA . ILE B 1 115 ? 10.188 37.094 13.477 1 74.62 115 ILE B CA 1
ATOM 4250 C C . ILE B 1 115 ? 9.867 38.406 14.18 1 74.62 115 ILE B C 1
ATOM 4252 O O . ILE B 1 115 ? 8.766 38.938 14.039 1 74.62 115 ILE B O 1
ATOM 4256 N N . SER B 1 116 ? 10.797 38.906 14.922 1 71.12 116 SER B N 1
ATOM 4257 C CA . SER B 1 116 ? 10.617 40.156 15.648 1 71.12 116 SER B CA 1
ATOM 4258 C C . SER B 1 116 ? 10.445 41.344 14.703 1 71.12 116 SER B C 1
ATOM 4260 O O . SER B 1 116 ? 9.641 42.219 14.953 1 71.12 116 SER B O 1
ATOM 4262 N N . GLN B 1 117 ? 11.305 41.281 13.727 1 69.56 117 GLN B N 1
ATOM 4263 C CA . GLN B 1 117 ? 11.219 42.344 12.75 1 69.56 117 GLN B CA 1
ATOM 4264 C C . GLN B 1 117 ? 9.836 42.406 12.102 1 69.56 117 GLN B C 1
ATOM 4266 O O . GLN B 1 117 ? 9.266 43.469 11.922 1 69.56 117 GLN B O 1
ATOM 4271 N N . LYS B 1 118 ? 9.461 41.312 11.773 1 67.94 118 LYS B N 1
ATOM 4272 C CA . LYS B 1 118 ? 8.133 41.219 11.172 1 67.94 118 LYS B CA 1
ATOM 4273 C C . LYS B 1 118 ? 7.062 41.719 12.141 1 67.94 118 LYS B C 1
ATOM 4275 O O . LYS B 1 118 ? 6.176 42.5 11.75 1 67.94 118 LYS B O 1
ATOM 4280 N N . SER B 1 119 ? 7.168 41.344 13.258 1 66 119 SER B N 1
ATOM 4281 C CA . SER B 1 119 ? 6.199 41.75 14.273 1 66 119 SER B CA 1
ATOM 4282 C C . SER B 1 119 ? 6.238 43.25 14.508 1 66 119 SER B C 1
ATOM 4284 O O . SER B 1 119 ? 5.195 43.875 14.688 1 66 119 SER B O 1
ATOM 4286 N N . THR B 1 120 ? 7.441 43.719 14.484 1 63.47 120 THR B N 1
ATOM 4287 C CA . THR B 1 120 ? 7.59 45.156 14.688 1 63.47 120 THR B CA 1
ATOM 4288 C C . THR B 1 120 ? 7 45.938 13.516 1 63.47 120 THR B C 1
ATOM 4290 O O . THR B 1 120 ? 6.344 46.969 13.703 1 63.47 120 THR B O 1
ATOM 4293 N N . ASN B 1 121 ? 7.344 45.375 12.383 1 63.59 121 ASN B N 1
ATOM 4294 C CA . ASN B 1 121 ? 6.828 46.031 11.188 1 63.59 121 ASN B CA 1
ATOM 4295 C C . ASN B 1 121 ? 5.301 46.062 11.164 1 63.59 121 ASN B C 1
ATOM 4297 O O . ASN B 1 121 ? 4.688 47.094 10.883 1 63.59 121 ASN B O 1
ATOM 4301 N N . VAL B 1 122 ? 4.824 44.969 11.508 1 60.56 122 VAL B N 1
ATOM 4302 C CA . VAL B 1 122 ? 3.371 44.844 11.484 1 60.56 122 VAL B CA 1
ATOM 4303 C C . VAL B 1 122 ? 2.756 45.688 12.602 1 60.56 122 VAL B C 1
ATOM 4305 O O . VAL B 1 122 ? 1.732 46.344 12.406 1 60.56 122 VAL B O 1
ATOM 4308 N N . SER B 1 123 ? 3.373 45.688 13.742 1 61.47 123 SER B N 1
ATOM 4309 C CA . SER B 1 123 ? 2.881 46.469 14.875 1 61.47 123 SER B CA 1
ATOM 4310 C C . SER B 1 123 ? 2.965 47.938 14.594 1 61.47 123 SER B C 1
ATOM 4312 O O . SER B 1 123 ? 2.049 48.719 14.938 1 61.47 123 SER B O 1
ATOM 4314 N N . SER B 1 124 ? 4.168 48.344 14.086 1 60.41 124 SER B N 1
ATOM 4315 C CA . SER B 1 124 ? 4.348 49.75 13.797 1 60.41 124 SER B CA 1
ATOM 4316 C C . SER B 1 124 ? 3.314 50.25 12.789 1 60.41 124 SER B C 1
ATOM 4318 O O . SER B 1 124 ? 2.771 51.344 12.938 1 60.41 124 SER B O 1
ATOM 4320 N N . LYS B 1 125 ? 3.254 49.375 11.852 1 60.56 125 LYS B N 1
ATOM 4321 C CA . LYS B 1 125 ? 2.256 49.75 10.852 1 60.56 125 LYS B CA 1
ATOM 4322 C C . LYS B 1 125 ? 0.862 49.812 11.469 1 60.56 125 LYS B C 1
ATOM 4324 O O . LYS B 1 125 ? 0.08 50.719 11.148 1 60.56 125 LYS B O 1
ATOM 4329 N N . ALA B 1 126 ? 0.656 48.906 12.336 1 56.94 126 ALA B N 1
ATOM 4330 C CA . ALA B 1 126 ? -0.624 48.906 13.039 1 56.94 126 ALA B CA 1
ATOM 4331 C C . ALA B 1 126 ? -0.785 50.125 13.93 1 56.94 126 ALA B C 1
ATOM 4333 O O . ALA B 1 126 ? -1.847 50.75 13.953 1 56.94 126 ALA B O 1
ATOM 4334 N N . LEU B 1 127 ? 0.263 50.469 14.664 1 58.41 127 LEU B N 1
ATOM 4335 C CA . LEU B 1 127 ? 0.236 51.594 15.578 1 58.41 127 LEU B CA 1
ATOM 4336 C C . LEU B 1 127 ? 0.121 52.906 14.805 1 58.41 127 LEU B C 1
ATOM 4338 O O . LEU B 1 127 ? -0.543 53.844 15.258 1 58.41 127 LEU B O 1
ATOM 4342 N N . HIS B 1 128 ? 0.962 53 13.742 1 56.22 128 HIS B N 1
ATOM 4343 C CA . HIS B 1 128 ? 0.825 54.188 12.906 1 56.22 128 HIS B CA 1
ATOM 4344 C C . HIS B 1 128 ? -0.623 54.406 12.469 1 56.22 128 HIS B C 1
ATOM 4346 O O . HIS B 1 128 ? -1.126 55.531 12.477 1 56.22 128 HIS B O 1
ATOM 4352 N N . GLU B 1 129 ? -1.018 53.219 12.109 1 51.81 129 GLU B N 1
ATOM 4353 C CA . GLU B 1 129 ? -2.41 53.312 11.672 1 51.81 129 GLU B CA 1
ATOM 4354 C C . GLU B 1 129 ? -3.334 53.625 12.844 1 51.81 129 GLU B C 1
ATOM 4356 O O . GLU B 1 129 ? -4.387 54.25 12.656 1 51.81 129 GLU B O 1
ATOM 4361 N N . PHE B 1 130 ? -2.758 53.25 14.133 1 46.94 130 PHE B N 1
ATOM 4362 C CA . PHE B 1 130 ? -3.459 53.5 15.383 1 46.94 130 PHE B CA 1
ATOM 4363 C C . PHE B 1 130 ? -3.32 54.969 15.797 1 46.94 130 PHE B C 1
ATOM 4365 O O . PHE B 1 130 ? -3.918 55.406 16.781 1 46.94 130 PHE B O 1
ATOM 4372 N N . GLY B 1 131 ? -2.73 55.812 15.039 1 47.66 131 GLY B N 1
ATOM 4373 C CA . GLY B 1 131 ? -2.492 57.219 15.359 1 47.66 131 GLY B CA 1
ATOM 4374 C C . GLY B 1 131 ? -1.543 57.406 16.531 1 47.66 131 GLY B C 1
ATOM 4375 O O . GLY B 1 131 ? -1.456 58.5 17.094 1 47.66 131 GLY B O 1
ATOM 4376 N N . LEU B 1 132 ? -1.178 56.344 17.141 1 46.97 132 LEU B N 1
ATOM 4377 C CA . LEU B 1 132 ? -0.374 56.406 18.359 1 46.97 132 LEU B CA 1
ATOM 4378 C C . LEU B 1 132 ? 1.095 56.656 18.016 1 46.97 132 LEU B C 1
ATOM 4380 O O . LEU B 1 132 ? 1.893 56.969 18.906 1 46.97 132 LEU B O 1
ATOM 4384 N N . ALA B 1 133 ? 1.745 56.031 17.047 1 47.59 133 ALA B N 1
ATOM 4385 C CA . ALA B 1 133 ? 3.15 56.281 16.734 1 47.59 133 ALA B CA 1
ATOM 4386 C C . ALA B 1 133 ? 3.332 57.656 16.094 1 47.59 133 ALA B C 1
ATOM 4388 O O . ALA B 1 133 ? 2.635 58 15.133 1 47.59 133 ALA B O 1
ATOM 4389 N N . GLU B 1 134 ? 3.734 58.656 16.891 1 40.53 134 GLU B N 1
ATOM 4390 C CA . GLU B 1 134 ? 4.359 59.844 16.297 1 40.53 134 GLU B CA 1
ATOM 4391 C C . GLU B 1 134 ? 5.164 59.438 15.055 1 40.53 134 GLU B C 1
ATOM 4393 O O . GLU B 1 134 ? 5.555 58.281 14.891 1 40.53 134 GLU B O 1
ATOM 4398 N N . ASN B 1 135 ? 5.621 60.531 14.141 1 37.38 135 ASN B N 1
ATOM 4399 C CA . ASN B 1 135 ? 6.336 60.656 12.875 1 37.38 135 ASN B CA 1
ATOM 4400 C C . ASN B 1 135 ? 7.539 59.719 12.812 1 37.38 135 ASN B C 1
ATOM 4402 O O . ASN B 1 135 ? 8.43 59.906 11.977 1 37.38 135 ASN B O 1
ATOM 4406 N N . THR B 1 136 ? 8.18 59.281 13.859 1 36.53 136 THR B N 1
ATOM 4407 C CA . THR B 1 136 ? 9.531 58.812 13.609 1 36.53 136 THR B CA 1
ATOM 4408 C C . THR B 1 136 ? 9.5 57.469 12.883 1 36.53 136 THR B C 1
ATOM 4410 O O . THR B 1 136 ? 9.422 56.406 13.516 1 36.53 136 THR B O 1
ATOM 4413 N N . LEU B 1 137 ? 8.656 57.125 11.992 1 41.66 137 LEU B N 1
ATOM 4414 C CA . LEU B 1 137 ? 8.812 56.062 10.992 1 41.66 137 LEU B CA 1
ATOM 4415 C C . LEU B 1 137 ? 10.273 55.938 10.586 1 41.66 137 LEU B C 1
ATOM 4417 O O . LEU B 1 137 ? 10.734 56.625 9.664 1 41.66 137 LEU B O 1
ATOM 4421 N N . THR B 1 138 ? 11.266 56.094 11.375 1 38.5 138 THR B N 1
ATOM 4422 C CA . THR B 1 138 ? 12.531 55.719 10.766 1 38.5 138 THR B CA 1
ATOM 4423 C C . THR B 1 138 ? 12.406 54.375 10.039 1 38.5 138 THR B C 1
ATOM 4425 O O . THR B 1 138 ? 12.031 53.375 10.648 1 38.5 138 THR B O 1
ATOM 4428 N N . LYS B 1 139 ? 11.977 54.406 8.805 1 43.75 139 LYS B N 1
ATOM 4429 C CA . LYS B 1 139 ? 12.164 53.406 7.77 1 43.75 139 LYS B CA 1
ATOM 4430 C C . LYS B 1 139 ? 13.352 52.5 8.094 1 43.75 139 LYS B C 1
ATOM 4432 O O . LYS B 1 139 ? 14.477 52.75 7.652 1 43.75 139 LYS B O 1
ATOM 4437 N N . LYS B 1 140 ? 13.617 52.125 9.203 1 40.97 140 LYS B N 1
ATOM 4438 C CA . LYS B 1 140 ? 14.711 51.188 9.133 1 40.97 140 LYS B CA 1
ATOM 4439 C C . LYS B 1 140 ? 14.367 50 8.203 1 40.97 140 LYS B C 1
ATOM 4441 O O . LYS B 1 140 ? 13.406 49.281 8.453 1 40.97 140 LYS B O 1
ATOM 4446 N N . GLU B 1 141 ? 14.422 50.219 6.891 1 40.78 141 GLU B N 1
ATOM 4447 C CA . GLU B 1 141 ? 14.492 49.219 5.824 1 40.78 141 GLU B CA 1
ATOM 4448 C C . GLU B 1 141 ? 15.219 47.969 6.293 1 40.78 141 GLU B C 1
ATOM 4450 O O . GLU B 1 141 ? 16.438 47.969 6.438 1 40.78 141 GLU B O 1
ATOM 4455 N N . PHE B 1 142 ? 14.977 47.406 7.219 1 40.19 142 PHE B N 1
ATOM 4456 C CA . PHE B 1 142 ? 15.734 46.188 7.504 1 40.19 142 PHE B CA 1
ATOM 4457 C C . PHE B 1 142 ? 15.672 45.219 6.324 1 40.19 142 PHE B C 1
ATOM 4459 O O . PHE B 1 142 ? 14.609 44.719 5.98 1 40.19 142 PHE B O 1
ATOM 4466 N N . PRO B 1 143 ? 16.453 45.438 5.344 1 41.47 143 PRO B N 1
ATOM 4467 C CA . PRO B 1 143 ? 16.609 44.688 4.082 1 41.47 143 PRO B CA 1
ATOM 4468 C C . PRO B 1 143 ? 16.578 43.188 4.273 1 41.47 143 PRO B C 1
ATOM 4470 O O . PRO B 1 143 ? 16.75 42.438 3.312 1 41.47 143 PRO B O 1
ATOM 4473 N N . GLU B 1 144 ? 16.922 42.594 5.391 1 49.81 144 GLU B N 1
ATOM 4474 C CA . GLU B 1 144 ? 17.484 41.25 5.23 1 49.81 144 GLU B CA 1
ATOM 4475 C C . GLU B 1 144 ? 16.391 40.188 5.062 1 49.81 144 GLU B C 1
ATOM 4477 O O . GLU B 1 144 ? 15.445 40.156 5.859 1 49.81 144 GLU B O 1
ATOM 4482 N N . LYS B 1 145 ? 16.172 39.875 3.951 1 54.06 145 LYS B N 1
ATOM 4483 C CA . LYS B 1 145 ? 15.32 38.719 3.609 1 54.06 145 LYS B CA 1
ATOM 4484 C C . LYS B 1 145 ? 15.43 37.625 4.664 1 54.06 145 LYS B C 1
ATOM 4486 O O . LYS B 1 145 ? 16.531 37.156 4.961 1 54.06 145 LYS B O 1
ATOM 4491 N N . PRO B 1 146 ? 14.406 37.406 5.516 1 60.97 146 PRO B N 1
ATOM 4492 C CA . PRO B 1 146 ? 14.461 36.344 6.508 1 60.97 146 PRO B CA 1
ATOM 4493 C C . PRO B 1 146 ? 14.938 35.031 5.918 1 60.97 146 PRO B C 1
ATOM 4495 O O . PRO B 1 146 ? 14.547 34.656 4.801 1 60.97 146 PRO B O 1
ATOM 4498 N N . LEU B 1 147 ? 16.062 34.469 6.473 1 66.12 147 LEU B N 1
ATOM 4499 C CA . LEU B 1 147 ? 16.5 33.156 6.066 1 66.12 147 LEU B CA 1
ATOM 4500 C C . LEU B 1 147 ? 15.438 32.094 6.344 1 66.12 147 LEU B C 1
ATOM 4502 O O . LEU B 1 147 ? 14.828 32.094 7.414 1 66.12 147 LEU B O 1
ATOM 4506 N N . PRO B 1 148 ? 15.133 31.391 5.402 1 75.62 148 PRO B N 1
ATOM 4507 C CA . PRO B 1 148 ? 14.117 30.359 5.582 1 75.62 148 PRO B CA 1
ATOM 4508 C C . PRO B 1 148 ? 14.586 29.234 6.504 1 75.62 148 PRO B C 1
ATOM 4510 O O . PRO B 1 148 ? 15.789 29.047 6.699 1 75.62 148 PRO B O 1
ATOM 4513 N N . ILE B 1 149 ? 13.641 28.656 7.285 1 80.75 149 ILE B N 1
ATOM 4514 C CA . ILE B 1 149 ? 13.898 27.391 7.988 1 80.75 149 ILE B CA 1
ATOM 4515 C C . ILE B 1 149 ? 14.219 26.297 6.98 1 80.75 149 ILE B C 1
ATOM 4517 O O . ILE B 1 149 ? 13.523 26.141 5.973 1 80.75 149 ILE B O 1
ATOM 4521 N N . THR B 1 150 ? 15.383 25.672 7.211 1 79.5 150 THR B N 1
ATOM 4522 C CA . THR B 1 150 ? 15.758 24.578 6.328 1 79.5 150 THR B CA 1
ATOM 4523 C C . THR B 1 150 ? 15.203 23.25 6.844 1 79.5 150 THR B C 1
ATOM 4525 O O . THR B 1 150 ? 15.523 22.828 7.957 1 79.5 150 THR B O 1
ATOM 4528 N N . PHE B 1 151 ? 14.312 22.75 6.117 1 81 151 PHE B N 1
ATOM 4529 C CA . PHE B 1 151 ? 13.719 21.453 6.418 1 81 151 PHE B CA 1
ATOM 4530 C C . PHE B 1 151 ? 14.352 20.359 5.559 1 81 151 PHE B C 1
ATOM 4532 O O . PHE B 1 151 ? 14.141 20.312 4.344 1 81 151 PHE B O 1
ATOM 4539 N N . ILE B 1 152 ? 15.211 19.516 6.238 1 77 152 ILE B N 1
ATOM 4540 C CA . ILE B 1 152 ? 15.875 18.422 5.547 1 77 152 ILE B CA 1
ATOM 4541 C C . ILE B 1 152 ? 15.094 17.125 5.773 1 77 152 ILE B C 1
ATOM 4543 O O . ILE B 1 152 ? 14.773 16.781 6.91 1 77 152 ILE B O 1
ATOM 4547 N N . TYR B 1 153 ? 14.766 16.453 4.676 1 74.62 153 TYR B N 1
ATOM 4548 C CA . TYR B 1 153 ? 14.008 15.219 4.824 1 74.62 153 TYR B CA 1
ATOM 4549 C C . TYR B 1 153 ? 14.617 14.102 3.992 1 74.62 153 TYR B C 1
ATOM 4551 O O . TYR B 1 153 ? 15.273 14.359 2.982 1 74.62 153 TYR B O 1
ATOM 4559 N N . ASN B 1 154 ? 14.508 12.969 4.547 1 66.69 154 ASN B N 1
ATOM 4560 C CA . ASN B 1 154 ? 14.875 11.781 3.779 1 66.69 154 ASN B CA 1
ATOM 4561 C C . ASN B 1 154 ? 13.922 11.555 2.609 1 66.69 154 ASN B C 1
ATOM 4563 O O . ASN B 1 154 ? 12.703 11.531 2.793 1 66.69 154 ASN B O 1
ATOM 4567 N N . PRO B 1 155 ? 14.461 11.516 1.452 1 62.03 155 PRO B N 1
ATOM 4568 C CA . PRO B 1 155 ? 13.625 11.43 0.253 1 62.03 155 PRO B CA 1
ATOM 4569 C C . PRO B 1 155 ? 12.734 10.188 0.246 1 62.03 155 PRO B C 1
ATOM 4571 O O . PRO B 1 155 ? 11.805 10.094 -0.562 1 62.03 155 PRO B O 1
ATOM 4574 N N . VAL B 1 156 ? 12.969 9.328 1.137 1 59.41 156 VAL B N 1
ATOM 4575 C CA . VAL B 1 156 ? 12.156 8.125 1.228 1 59.41 156 VAL B CA 1
ATOM 4576 C C . VAL B 1 156 ? 10.781 8.469 1.807 1 59.41 156 VAL B C 1
ATOM 4578 O O . VAL B 1 156 ? 9.82 7.719 1.632 1 59.41 156 VAL B O 1
ATOM 4581 N N . LEU B 1 157 ? 10.742 9.688 2.404 1 60.72 157 LEU B N 1
ATOM 4582 C CA . LEU B 1 157 ? 9.477 10.094 3.012 1 60.72 157 LEU B CA 1
ATOM 4583 C C . LEU B 1 157 ? 8.438 10.406 1.941 1 60.72 157 LEU B C 1
ATOM 4585 O O . LEU B 1 157 ? 8.75 11.047 0.933 1 60.72 157 LEU B O 1
ATOM 4589 N N . GLN B 1 158 ? 7.266 9.836 2.195 1 52.91 158 GLN B N 1
ATOM 4590 C CA . GLN B 1 158 ? 6.18 10.094 1.253 1 52.91 158 GLN B CA 1
ATOM 4591 C C . GLN B 1 158 ? 5.73 11.547 1.314 1 52.91 158 GLN B C 1
ATOM 4593 O O . GLN B 1 158 ? 5.77 12.172 2.377 1 52.91 158 GLN B O 1
ATOM 4598 N N . GLN B 1 159 ? 5.355 12.031 0.264 1 52.59 159 GLN B N 1
ATOM 4599 C CA . GLN B 1 159 ? 5 13.445 0.109 1 52.59 159 GLN B CA 1
ATOM 4600 C C . GLN B 1 159 ? 3.857 13.828 1.043 1 52.59 159 GLN B C 1
ATOM 4602 O O . GLN B 1 159 ? 3.83 14.945 1.571 1 52.59 159 GLN B O 1
ATOM 4607 N N . SER B 1 160 ? 2.898 12.867 1.175 1 51.81 160 SER B N 1
ATOM 4608 C CA . SER B 1 160 ? 1.782 13.164 2.066 1 51.81 160 SER B CA 1
ATOM 4609 C C . SER B 1 160 ? 2.27 13.477 3.477 1 51.81 160 SER B C 1
ATOM 4611 O O . SER B 1 160 ? 1.743 14.375 4.137 1 51.81 160 SER B O 1
ATOM 4613 N N . PHE B 1 161 ? 3.305 12.812 3.801 1 56.72 161 PHE B N 1
ATOM 4614 C CA . PHE B 1 161 ? 3.881 13.016 5.125 1 56.72 161 PHE B CA 1
ATOM 4615 C C . PHE B 1 161 ? 4.629 14.344 5.191 1 56.72 161 PHE B C 1
ATOM 4617 O O . PHE B 1 161 ? 4.539 15.062 6.191 1 56.72 161 PHE B O 1
ATOM 4624 N N . LEU B 1 162 ? 5.305 14.594 4.141 1 62.81 162 LEU B N 1
ATOM 4625 C CA . LEU B 1 162 ? 6.023 15.867 4.07 1 62.81 162 LEU B CA 1
ATOM 4626 C C . LEU B 1 162 ? 5.062 17.047 4.184 1 62.81 162 LEU B C 1
ATOM 4628 O O . LEU B 1 162 ? 5.371 18.047 4.84 1 62.81 162 LEU B O 1
ATOM 4632 N N . GLN B 1 163 ? 3.99 16.844 3.684 1 57.34 163 GLN B N 1
ATOM 4633 C CA . GLN B 1 163 ? 3 17.922 3.744 1 57.34 163 GLN B CA 1
ATOM 4634 C C . GLN B 1 163 ? 2.475 18.094 5.164 1 57.34 163 GLN B C 1
ATOM 4636 O O . GLN B 1 163 ? 2.271 19.234 5.617 1 57.34 163 GLN B O 1
ATOM 4641 N N . SER B 1 164 ? 2.221 16.938 5.766 1 58.28 164 SER B N 1
ATOM 4642 C CA . SER B 1 164 ? 1.776 17 7.156 1 58.28 164 SER B CA 1
ATOM 4643 C C . SER B 1 164 ? 2.811 17.703 8.039 1 58.28 164 SER B C 1
ATOM 4645 O O . SER B 1 164 ? 2.459 18.5 8.898 1 58.28 164 SER B O 1
ATOM 4647 N N . ILE B 1 165 ? 3.988 17.406 7.723 1 68.12 165 ILE B N 1
ATOM 4648 C CA . ILE B 1 165 ? 5.074 17.984 8.508 1 68.12 165 ILE B CA 1
ATOM 4649 C C . ILE B 1 165 ? 5.18 19.484 8.219 1 68.12 165 ILE B C 1
ATOM 4651 O O . ILE B 1 165 ? 5.316 20.297 9.133 1 68.12 165 ILE B O 1
ATOM 4655 N N . ASN B 1 166 ? 5.105 19.797 6.961 1 68.25 166 ASN B N 1
ATOM 4656 C CA . ASN B 1 166 ? 5.121 21.219 6.594 1 68.25 166 ASN B CA 1
ATOM 4657 C C . ASN B 1 166 ? 3.967 21.969 7.242 1 68.25 166 ASN B C 1
ATOM 4659 O O . ASN B 1 166 ? 4.133 23.125 7.66 1 68.25 166 ASN B O 1
ATOM 4663 N N . GLY B 1 167 ? 2.871 21.281 7.172 1 59.78 167 GLY B N 1
ATOM 4664 C CA . GLY B 1 167 ? 1.735 21.906 7.84 1 59.78 167 GLY B CA 1
ATOM 4665 C C . GLY B 1 167 ? 1.98 22.156 9.312 1 59.78 167 GLY B C 1
ATOM 4666 O O . GLY B 1 167 ? 1.658 23.234 9.828 1 59.78 167 GLY B O 1
ATOM 4667 N N . ALA B 1 168 ? 2.539 21.125 9.938 1 62.5 168 ALA B N 1
ATOM 4668 C CA . ALA B 1 168 ? 2.852 21.25 11.359 1 62.5 168 ALA B CA 1
ATOM 4669 C C . ALA B 1 168 ? 3.867 22.359 11.602 1 62.5 168 ALA B C 1
ATOM 4671 O O . ALA B 1 168 ? 3.727 23.156 12.547 1 62.5 168 ALA B O 1
ATOM 4672 N N . LEU B 1 169 ? 4.836 22.469 10.766 1 73.75 169 LEU B N 1
ATOM 4673 C CA . LEU B 1 169 ? 5.863 23.484 10.883 1 73.75 169 LEU B CA 1
ATOM 4674 C C . LEU B 1 169 ? 5.266 24.875 10.68 1 73.75 169 LEU B C 1
ATOM 4676 O O . LEU B 1 169 ? 5.562 25.797 11.438 1 73.75 169 LEU B O 1
ATOM 4680 N N . THR B 1 170 ? 4.535 24.953 9.695 1 66.06 170 THR B N 1
ATOM 4681 C CA . THR B 1 170 ? 3.887 26.234 9.414 1 66.06 170 THR B CA 1
ATOM 4682 C C . THR B 1 170 ? 2.998 26.656 10.578 1 66.06 170 THR B C 1
ATOM 4684 O O . THR B 1 170 ? 2.973 27.828 10.945 1 66.06 170 THR B O 1
ATOM 4687 N N . SER B 1 171 ? 2.281 25.719 11.055 1 61.78 171 SER B N 1
ATOM 4688 C CA . SER B 1 171 ? 1.428 26 12.203 1 61.78 171 SER B CA 1
ATOM 4689 C C . SER B 1 171 ? 2.244 26.516 13.383 1 61.78 171 SER B C 1
ATOM 4691 O O . SER B 1 171 ? 1.854 27.469 14.047 1 61.78 171 SER B O 1
ATOM 4693 N N . ALA B 1 172 ? 3.295 25.828 13.617 1 69.19 172 ALA B N 1
ATOM 4694 C CA . ALA B 1 172 ? 4.156 26.234 14.727 1 69.19 172 ALA B CA 1
ATOM 4695 C C . ALA B 1 172 ? 4.699 27.641 14.516 1 69.19 172 ALA B C 1
ATOM 4697 O O . ALA B 1 172 ? 4.742 28.438 15.453 1 69.19 172 ALA B O 1
ATOM 4698 N N . ILE B 1 173 ? 5.074 27.984 13.336 1 72.62 173 ILE B N 1
ATOM 4699 C CA . ILE B 1 173 ? 5.594 29.312 13 1 72.62 173 ILE B CA 1
ATOM 4700 C C . ILE B 1 173 ? 4.508 30.359 13.219 1 72.62 173 ILE B C 1
ATOM 4702 O O . ILE B 1 173 ? 4.77 31.422 13.789 1 72.62 173 ILE B O 1
ATOM 4706 N N . GLN B 1 174 ? 3.434 30.016 12.805 1 63.94 174 GLN B N 1
ATOM 4707 C CA . GLN B 1 174 ? 2.314 30.953 12.938 1 63.94 174 GLN B CA 1
ATOM 4708 C C . GLN B 1 174 ? 1.993 31.219 14.406 1 63.94 174 GLN B C 1
ATOM 4710 O O . GLN B 1 174 ? 1.66 32.344 14.773 1 63.94 174 GLN B O 1
ATOM 4715 N N . ILE B 1 175 ? 2.014 30.172 15.133 1 62.03 175 ILE B N 1
ATOM 4716 C CA . ILE B 1 175 ? 1.767 30.312 16.562 1 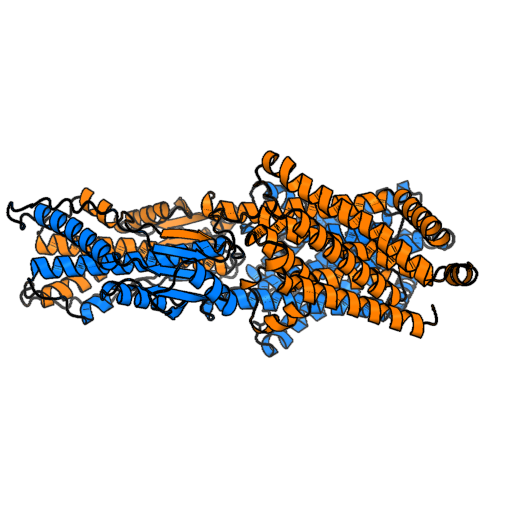62.03 175 ILE B CA 1
ATOM 4717 C C . ILE B 1 175 ? 2.777 31.281 17.172 1 62.03 175 ILE B C 1
ATOM 4719 O O . ILE B 1 175 ? 2.404 32.188 17.906 1 62.03 175 ILE B O 1
ATOM 4723 N N . ILE B 1 176 ? 3.961 31.141 16.828 1 70.44 176 ILE B N 1
ATOM 4724 C CA . ILE B 1 176 ? 5.012 31.969 17.406 1 70.44 176 ILE B CA 1
ATOM 4725 C C . ILE B 1 176 ? 4.914 33.375 16.875 1 70.44 176 ILE B C 1
ATOM 4727 O O . ILE B 1 176 ? 5.133 34.344 17.609 1 70.44 176 ILE B O 1
ATOM 4731 N N . GLU B 1 177 ? 4.668 33.469 15.609 1 67.81 177 GLU B N 1
ATOM 4732 C CA . GLU B 1 177 ? 4.496 34.812 15.031 1 67.81 177 GLU B CA 1
ATOM 4733 C C . GLU B 1 177 ? 3.332 35.531 15.688 1 67.81 177 GLU B C 1
ATOM 4735 O O . GLU B 1 177 ? 3.428 36.75 15.969 1 67.81 177 GLU B O 1
ATOM 4740 N N . GLY B 1 178 ? 2.309 34.844 15.805 1 62.25 178 GLY B N 1
ATOM 4741 C CA . GLY B 1 178 ? 1.156 35.406 16.484 1 62.25 178 GLY B CA 1
ATOM 4742 C C . GLY B 1 178 ? 1.458 35.844 17.906 1 62.25 178 GLY B C 1
ATOM 4743 O O . GLY B 1 178 ? 1.061 36.938 18.312 1 62.25 178 GLY B O 1
ATOM 4744 N N . LYS B 1 179 ? 2.127 35.031 18.547 1 65.44 179 LYS B N 1
ATOM 4745 C CA . LYS B 1 179 ? 2.516 35.344 19.922 1 65.44 179 LYS B CA 1
ATOM 4746 C C . LYS B 1 179 ? 3.391 36.594 19.969 1 65.44 179 LYS B C 1
ATOM 4748 O O . LYS B 1 179 ? 3.178 37.469 20.812 1 65.44 179 LYS B O 1
ATOM 4753 N N . LYS B 1 180 ? 4.32 36.625 19.109 1 70.88 180 LYS B N 1
ATOM 4754 C CA . LYS B 1 180 ? 5.258 37.75 19.109 1 70.88 180 LYS B CA 1
ATOM 4755 C C . LYS B 1 180 ? 4.559 39.062 18.719 1 70.88 180 LYS B C 1
ATOM 4757 O O . LYS B 1 180 ? 4.906 40.125 19.219 1 70.88 180 LYS B O 1
ATOM 4762 N N . LEU B 1 181 ? 3.738 38.969 17.875 1 65.19 181 LEU B N 1
ATOM 4763 C CA . LEU B 1 181 ? 2.959 40.156 17.469 1 65.19 181 LEU B CA 1
ATOM 4764 C C . LEU B 1 181 ? 2.184 40.719 18.656 1 65.19 181 LEU B C 1
ATOM 4766 O O . LEU B 1 181 ? 2.201 41.906 18.906 1 65.19 181 LEU B O 1
ATOM 4770 N N . VAL B 1 182 ? 1.573 39.844 19.359 1 63.59 182 VAL B N 1
ATOM 4771 C CA . VAL B 1 182 ? 0.804 40.25 20.531 1 63.59 182 VAL B CA 1
ATOM 4772 C C . VAL B 1 182 ? 1.735 40.875 21.578 1 63.59 182 VAL B C 1
ATOM 4774 O O . VAL B 1 182 ? 1.399 41.906 22.188 1 63.59 182 VAL B O 1
ATOM 4777 N N . GLN B 1 183 ? 2.848 40.25 21.703 1 67.5 183 GLN B N 1
ATOM 4778 C CA . GLN B 1 183 ? 3.834 40.75 22.656 1 67.5 183 GLN B CA 1
ATOM 4779 C C . GLN B 1 183 ? 4.309 42.125 22.281 1 67.5 183 GLN B C 1
ATOM 4781 O O . GLN B 1 183 ? 4.434 43 23.156 1 67.5 183 GLN B O 1
ATOM 4786 N N . GLN B 1 184 ? 4.633 42.281 21.047 1 66 184 GLN B N 1
ATOM 4787 C CA . GLN B 1 184 ? 5.125 43.562 20.578 1 66 184 GLN B CA 1
ATOM 4788 C C . GLN B 1 184 ? 4.055 44.656 20.719 1 66 184 GLN B C 1
ATOM 4790 O O . GLN B 1 184 ? 4.359 45.781 21.094 1 66 184 GLN B O 1
ATOM 4795 N N . LEU B 1 185 ? 2.955 44.344 20.406 1 62.44 185 LEU B N 1
ATOM 4796 C CA . LEU B 1 185 ? 1.845 45.25 20.562 1 62.44 185 LEU B CA 1
ATOM 4797 C C . LEU B 1 185 ? 1.654 45.656 22.016 1 62.44 185 LEU B C 1
ATOM 4799 O O . LEU B 1 185 ? 1.432 46.844 22.328 1 62.44 185 LEU B O 1
ATOM 4803 N N . TYR B 1 186 ? 1.817 44.594 22.797 1 59.78 186 TYR B N 1
ATOM 4804 C CA . TYR B 1 186 ? 1.681 44.812 24.234 1 59.78 186 TYR B CA 1
ATOM 4805 C C . TYR B 1 186 ? 2.768 45.75 24.734 1 59.78 186 TYR B C 1
ATOM 4807 O O . TYR B 1 186 ? 2.486 46.688 25.5 1 59.78 186 TYR B O 1
ATOM 4815 N N . VAL B 1 187 ? 3.9 45.5 24.375 1 62.72 187 VAL B N 1
ATOM 4816 C CA . VAL B 1 187 ? 5.039 46.281 24.859 1 62.72 187 VAL B CA 1
ATOM 4817 C C . VAL B 1 187 ? 4.934 47.719 24.344 1 62.72 187 VAL B C 1
ATOM 4819 O O . VAL B 1 187 ? 5.25 48.656 25.078 1 62.72 187 VAL B O 1
ATOM 4822 N N . THR B 1 188 ? 4.609 47.844 23.156 1 61.97 188 THR B N 1
ATOM 4823 C CA . THR B 1 188 ? 4.512 49.188 22.562 1 61.97 188 THR B CA 1
ATOM 4824 C C . THR B 1 188 ? 3.412 50 23.25 1 61.97 188 THR B C 1
ATOM 4826 O O . THR B 1 188 ? 3.564 51.188 23.469 1 61.97 188 THR B O 1
ATOM 4829 N N . LEU B 1 189 ? 2.467 49.25 23.578 1 59.03 189 LEU B N 1
ATOM 4830 C CA . LEU B 1 189 ? 1.312 49.938 24.172 1 59.03 189 LEU B CA 1
ATOM 4831 C C . LEU B 1 189 ? 1.526 50.188 25.656 1 59.03 189 LEU B C 1
ATOM 4833 O O . LEU B 1 189 ? 1.128 51.219 26.172 1 59.03 189 LEU B O 1
ATOM 4837 N N . ASN B 1 190 ? 2.107 49.031 26.266 1 56.06 190 ASN B N 1
ATOM 4838 C CA . ASN B 1 190 ? 2.172 49.125 27.719 1 56.06 190 ASN B CA 1
ATOM 4839 C C . ASN B 1 190 ? 3.586 49.406 28.203 1 56.06 190 ASN B C 1
ATOM 4841 O O . ASN B 1 190 ? 3.809 49.594 29.406 1 56.06 190 ASN B O 1
ATOM 4845 N N . GLU B 1 191 ? 4.547 49.562 27.25 1 54.94 191 GLU B N 1
ATOM 4846 C CA . GLU B 1 191 ? 5.949 49.719 27.625 1 54.94 191 GLU B CA 1
ATOM 4847 C C . GLU B 1 191 ? 6.375 48.688 28.656 1 54.94 191 GLU B C 1
ATOM 4849 O O . GLU B 1 191 ? 7.227 48.969 29.5 1 54.94 191 GLU B O 1
ATOM 4854 N N . LYS B 1 192 ? 5.527 47.562 29.031 1 58.97 192 LYS B N 1
ATOM 4855 C CA . LYS B 1 192 ? 5.867 46.469 29.922 1 58.97 192 LYS B CA 1
ATOM 4856 C C . LYS B 1 192 ? 5.773 45.125 29.188 1 58.97 192 LYS B C 1
ATOM 4858 O O . LYS B 1 192 ? 5.004 44.969 28.234 1 58.97 192 LYS B O 1
ATOM 4863 N N . PRO B 1 193 ? 6.68 44.156 29.625 1 57.56 193 PRO B N 1
ATOM 4864 C CA . PRO B 1 193 ? 6.648 42.844 29 1 57.56 193 PRO B CA 1
ATOM 4865 C C . PRO B 1 193 ? 5.344 42.094 29.266 1 57.56 193 PRO B C 1
ATOM 4867 O O . PRO B 1 193 ? 4.715 42.281 30.312 1 57.56 193 PRO B O 1
ATOM 4870 N N . MET B 1 194 ? 4.734 41.344 28.344 1 59 194 MET B N 1
ATOM 4871 C CA . MET B 1 194 ? 3.494 40.594 28.438 1 59 194 MET B CA 1
ATOM 4872 C C . MET B 1 194 ? 3.602 39.5 29.5 1 59 194 MET B C 1
ATOM 4874 O O . MET B 1 194 ? 4.598 38.781 29.562 1 59 194 MET B O 1
ATOM 4878 N N . PRO B 1 195 ? 2.639 39.406 30.531 1 54.62 195 PRO B N 1
ATOM 4879 C CA . PRO B 1 195 ? 2.678 38.344 31.531 1 54.62 195 PRO B CA 1
ATOM 4880 C C . PRO B 1 195 ? 2.592 36.938 30.906 1 54.62 195 PRO B C 1
ATOM 4882 O O . PRO B 1 195 ? 1.958 36.781 29.859 1 54.62 195 PRO B O 1
ATOM 4885 N N . GLU B 1 196 ? 3.359 36 31.344 1 55.28 196 GLU B N 1
ATOM 4886 C CA . GLU B 1 196 ? 3.496 34.625 30.875 1 55.28 196 GLU B CA 1
ATOM 4887 C C . GLU B 1 196 ? 2.137 33.938 30.766 1 55.28 196 GLU B C 1
ATOM 4889 O O . GLU B 1 196 ? 1.913 33.125 29.875 1 55.28 196 GLU B O 1
ATOM 4894 N N . ASN B 1 197 ? 1.252 34.25 31.781 1 51.91 197 ASN B N 1
ATOM 4895 C CA . ASN B 1 197 ? -0.053 33.594 31.781 1 51.91 197 ASN B CA 1
ATOM 4896 C C . ASN B 1 197 ? -0.859 33.938 30.531 1 51.91 197 ASN B C 1
ATOM 4898 O O . ASN B 1 197 ? -1.565 33.094 30 1 51.91 197 ASN B O 1
ATOM 4902 N N . LEU B 1 198 ? -0.764 35.125 30.141 1 54.47 198 LEU B N 1
ATOM 4903 C CA . LEU B 1 198 ? -1.486 35.562 28.938 1 54.47 198 LEU B CA 1
ATOM 4904 C C . LEU B 1 198 ? -0.927 34.906 27.688 1 54.47 198 LEU B C 1
ATOM 4906 O O . LEU B 1 198 ? -1.681 34.531 26.781 1 54.47 198 LEU B O 1
ATOM 4910 N N . GLN B 1 199 ? 0.337 34.688 27.688 1 54 199 GLN B N 1
ATOM 4911 C CA . GLN B 1 199 ? 1.018 34.031 26.578 1 54 199 GLN B CA 1
ATOM 4912 C C . GLN B 1 199 ? 0.478 32.625 26.375 1 54 199 GLN B C 1
ATOM 4914 O O . GLN B 1 199 ? 0.253 32.188 25.25 1 54 199 GLN B O 1
ATOM 4919 N N . MET B 1 200 ? 0.257 31.984 27.469 1 52 200 MET B N 1
ATOM 4920 C CA . MET B 1 200 ? -0.197 30.594 27.406 1 52 200 MET B CA 1
ATOM 4921 C C . MET B 1 200 ? -1.64 30.516 26.922 1 52 200 MET B C 1
ATOM 4923 O O . MET B 1 200 ? -2.012 29.578 26.219 1 52 200 MET B O 1
ATOM 4927 N N . GLU B 1 201 ? -2.365 31.438 27.344 1 52.41 201 GLU B N 1
ATOM 4928 C CA . GLU B 1 201 ? -3.785 31.422 27 1 52.41 201 GLU B CA 1
ATOM 4929 C C . GLU B 1 201 ? -3.992 31.672 25.516 1 52.41 201 GLU B C 1
ATOM 4931 O O . GLU B 1 201 ? -4.949 31.156 24.922 1 52.41 201 GLU B O 1
ATOM 4936 N N . ILE B 1 202 ? -3.08 32.469 25 1 53.03 202 ILE B N 1
ATOM 4937 C CA . ILE B 1 202 ? -3.146 32.781 23.578 1 53.03 202 ILE B CA 1
ATOM 4938 C C . ILE B 1 202 ? -2.896 31.5 22.766 1 53.03 202 ILE B C 1
ATOM 4940 O O . ILE B 1 202 ? -3.523 31.281 21.734 1 53.03 202 ILE B O 1
ATOM 4944 N N . LEU B 1 203 ? -2.029 30.672 23.391 1 51.31 203 LEU B N 1
ATOM 4945 C CA . LEU B 1 203 ? -1.57 29.469 22.688 1 51.31 203 LEU B CA 1
ATOM 4946 C C . LEU B 1 203 ? -2.586 28.344 22.828 1 51.31 203 LEU B C 1
ATOM 4948 O O . LEU B 1 203 ? -2.584 27.406 22.031 1 51.31 203 LEU B O 1
ATOM 4952 N N . GLN B 1 204 ? -3.414 28.469 23.891 1 46.81 204 GLN B N 1
ATOM 4953 C CA . GLN B 1 204 ? -4.285 27.328 24.188 1 46.81 204 GLN B CA 1
ATOM 4954 C C . GLN B 1 204 ? -5.438 27.25 23.188 1 46.81 204 GLN B C 1
ATOM 4956 O O . GLN B 1 204 ? -6.059 28.281 22.859 1 46.81 204 GLN B O 1
ATOM 4961 N N . LYS B 1 205 ? -5.434 26.141 22.375 1 51.72 205 LYS B N 1
ATOM 4962 C CA . LYS B 1 205 ? -6.453 25.75 21.406 1 51.72 205 LYS B CA 1
ATOM 4963 C C . LYS B 1 205 ? -7.852 25.844 22 1 51.72 205 LYS B C 1
ATOM 4965 O O . LYS B 1 205 ? -8.117 25.25 23.047 1 51.72 205 LYS B O 1
ATOM 4970 N N . ASN B 1 206 ? -8.695 26.859 21.703 1 51.22 206 ASN B N 1
ATOM 4971 C CA . ASN B 1 206 ? -9.984 26.797 22.375 1 51.22 206 ASN B CA 1
ATOM 4972 C C . ASN B 1 206 ? -11 26 21.578 1 51.22 206 ASN B C 1
ATOM 4974 O O . ASN B 1 206 ? -11.883 25.359 22.141 1 51.22 206 ASN B O 1
ATOM 4978 N N . ILE B 1 207 ? -10.938 26.125 20.266 1 49.75 207 ILE B N 1
ATOM 4979 C CA . ILE B 1 207 ? -12.062 25.484 19.594 1 49.75 207 ILE B CA 1
ATOM 4980 C C . ILE B 1 207 ? -11.719 24.031 19.281 1 49.75 207 ILE B C 1
ATOM 4982 O O . ILE B 1 207 ? -10.688 23.734 18.672 1 49.75 207 ILE B O 1
ATOM 4986 N N . SER B 1 208 ? -12.492 23.203 19.938 1 56.16 208 SER B N 1
ATOM 4987 C CA . SER B 1 208 ? -12.289 21.766 19.75 1 56.16 208 SER B CA 1
ATOM 4988 C C . SER B 1 208 ? -12.953 21.281 18.469 1 56.16 208 SER B C 1
ATOM 4990 O O . SER B 1 208 ? -13.938 21.859 18 1 56.16 208 SER B O 1
ATOM 4992 N N . ILE B 1 209 ? -12.289 20.547 17.703 1 60.66 209 ILE B N 1
ATOM 4993 C CA . ILE B 1 209 ? -12.836 19.875 16.531 1 60.66 209 ILE B CA 1
ATOM 4994 C C . ILE B 1 209 ? -13.406 18.516 16.922 1 60.66 209 ILE B C 1
ATOM 4996 O O . ILE B 1 209 ? -12.711 17.688 17.531 1 60.66 209 ILE B O 1
ATOM 5000 N N . GLU B 1 210 ? -14.797 18.422 16.797 1 61.28 210 GLU B N 1
ATOM 5001 C CA . GLU B 1 210 ? -15.406 17.125 17.031 1 61.28 210 GLU B CA 1
ATOM 5002 C C . GLU B 1 210 ? -15.453 16.312 15.734 1 61.28 210 GLU B C 1
ATOM 5004 O O . GLU B 1 210 ? -16.062 16.719 14.75 1 61.28 210 GLU B O 1
ATOM 5009 N N . GLU B 1 211 ? -14.719 15.273 15.734 1 62.12 211 GLU B N 1
ATOM 5010 C CA . GLU B 1 211 ? -14.68 14.406 14.562 1 62.12 211 GLU B CA 1
ATOM 5011 C C . GLU B 1 211 ? -15.781 13.352 14.617 1 62.12 211 GLU B C 1
ATOM 5013 O O . GLU B 1 211 ? -15.922 12.641 15.609 1 62.12 211 GLU B O 1
ATOM 5018 N N . ILE B 1 212 ? -16.719 13.336 13.625 1 62.94 212 ILE B N 1
ATOM 5019 C CA . ILE B 1 212 ? -17.766 12.336 13.555 1 62.94 212 ILE B CA 1
ATOM 5020 C C . ILE B 1 212 ? -17.641 11.539 12.258 1 62.94 212 ILE B C 1
ATOM 5022 O O . ILE B 1 212 ? -17.516 12.117 11.18 1 62.94 212 ILE B O 1
ATOM 5026 N N . ALA B 1 213 ? -17.531 10.219 12.422 1 58.97 213 ALA B N 1
ATOM 5027 C CA . ALA B 1 213 ? -17.516 9.367 11.234 1 58.97 213 ALA B CA 1
ATOM 5028 C C . ALA B 1 213 ? -18.891 9.336 10.578 1 58.97 213 ALA B C 1
ATOM 5030 O O . ALA B 1 213 ? -19.922 9.266 11.266 1 58.97 213 ALA B O 1
ATOM 5031 N N . ALA B 1 214 ? -18.906 9.586 9.305 1 59.66 214 ALA B N 1
ATOM 5032 C CA . ALA B 1 214 ? -20.172 9.477 8.57 1 59.66 214 ALA B CA 1
ATOM 5033 C C . ALA B 1 214 ? -20.688 8.039 8.57 1 59.66 214 ALA B C 1
ATOM 5035 O O . ALA B 1 214 ? -20.031 7.141 8.023 1 59.66 214 ALA B O 1
ATOM 5036 N N . ALA B 1 215 ? -21.469 7.609 9.578 1 57.25 215 ALA B N 1
ATOM 5037 C CA . ALA B 1 215 ? -22.047 6.273 9.664 1 57.25 215 ALA B CA 1
ATOM 5038 C C . ALA B 1 215 ? -23.547 6.301 9.359 1 57.25 215 ALA B C 1
ATOM 5040 O O . ALA B 1 215 ? -24.234 7.266 9.695 1 57.25 215 ALA B O 1
ATOM 5041 N N . LYS B 1 216 ? -23.906 5.316 8.594 1 56.34 216 LYS B N 1
ATOM 5042 C CA . LYS B 1 216 ? -25.328 5.238 8.242 1 56.34 216 LYS B CA 1
ATOM 5043 C C . LYS B 1 216 ? -26.188 4.969 9.469 1 56.34 216 LYS B C 1
ATOM 5045 O O . LYS B 1 216 ? -27.344 5.379 9.523 1 56.34 216 LYS B O 1
ATOM 5050 N N . ASP B 1 217 ? -25.469 4.285 10.359 1 51.25 217 ASP B N 1
ATOM 5051 C CA . ASP B 1 217 ? -26.25 3.959 11.547 1 51.25 217 ASP B CA 1
ATOM 5052 C C . ASP B 1 217 ? -26.109 5.035 12.617 1 51.25 217 ASP B C 1
ATOM 5054 O O . ASP B 1 217 ? -26.641 4.898 13.719 1 51.25 217 ASP B O 1
ATOM 5058 N N . GLY B 1 218 ? -25.453 6.016 12.242 1 50.69 218 GLY B N 1
ATOM 5059 C CA . GLY B 1 218 ? -25.297 7.113 13.18 1 50.69 218 GLY B CA 1
ATOM 5060 C C . GLY B 1 218 ? -24.281 6.832 14.266 1 50.69 218 GLY B C 1
ATOM 5061 O O . GLY B 1 218 ? -24.094 7.641 15.18 1 50.69 218 GLY B O 1
ATOM 5062 N N . SER B 1 219 ? -23.734 5.625 14.227 1 52.88 219 SER B N 1
ATOM 5063 C CA . SER B 1 219 ? -22.766 5.297 15.25 1 52.88 219 SER B CA 1
ATOM 5064 C C . SER B 1 219 ? -21.5 6.148 15.117 1 52.88 219 SER B C 1
ATOM 5066 O O . SER B 1 219 ? -21.125 6.539 14.008 1 52.88 219 SER B O 1
ATOM 5068 N N . LYS B 1 220 ? -20.953 6.574 16.234 1 54.59 220 LYS B N 1
ATOM 5069 C CA . LYS B 1 220 ? -19.812 7.473 16.266 1 54.59 220 LYS B CA 1
ATOM 5070 C C . LYS B 1 220 ? -18.5 6.684 16.297 1 54.59 220 LYS B C 1
ATOM 5072 O O . LYS B 1 220 ? -17.422 7.266 16.422 1 54.59 220 LYS B O 1
ATOM 5077 N N . THR B 1 221 ? -18.656 5.363 16.141 1 54.16 221 THR B N 1
ATOM 5078 C CA . THR B 1 221 ? -17.422 4.617 16.281 1 54.16 221 THR B CA 1
ATOM 5079 C C . THR B 1 221 ? -16.5 4.863 15.094 1 54.16 221 THR B C 1
ATOM 5081 O O . THR B 1 221 ? -16.953 4.863 13.945 1 54.16 221 THR B O 1
ATOM 5084 N N . ILE B 1 222 ? -15.297 5.273 15.398 1 55.19 222 ILE B N 1
ATOM 5085 C CA . ILE B 1 222 ? -14.281 5.578 14.398 1 55.19 222 ILE B CA 1
ATOM 5086 C C . ILE B 1 222 ? -13.688 4.277 13.859 1 55.19 222 ILE B C 1
ATOM 5088 O O . ILE B 1 222 ? -13.242 3.426 14.633 1 55.19 222 ILE B O 1
ATOM 5092 N N . PRO B 1 223 ? -13.898 4.129 12.547 1 60.81 223 PRO B N 1
ATOM 5093 C CA . PRO B 1 223 ? -13.258 2.934 11.992 1 60.81 223 PRO B CA 1
ATOM 5094 C C . PRO B 1 223 ? -11.742 2.932 12.188 1 60.81 223 PRO B C 1
ATOM 5096 O O . PRO B 1 223 ? -11.117 3.996 12.219 1 60.81 223 PRO B O 1
ATOM 5099 N N . ASN B 1 224 ? -11.258 1.742 12.648 1 65.12 224 ASN B N 1
ATOM 5100 C CA . ASN B 1 224 ? -9.828 1.548 12.852 1 65.12 224 ASN B CA 1
ATOM 5101 C C . ASN B 1 224 ? -9.195 0.748 11.711 1 65.12 224 ASN B C 1
ATOM 5103 O O . ASN B 1 224 ? -9.891 0.365 10.766 1 65.12 224 ASN B O 1
ATOM 5107 N N . ALA B 1 225 ? -7.973 0.588 11.719 1 69.44 225 ALA B N 1
ATOM 5108 C CA . ALA B 1 225 ? -7.207 -0.123 10.703 1 69.44 225 ALA B CA 1
ATOM 5109 C C . ALA B 1 225 ? -7.727 -1.545 10.516 1 69.44 225 ALA B C 1
ATOM 5111 O O . ALA B 1 225 ? -7.789 -2.047 9.391 1 69.44 225 ALA B O 1
ATOM 5112 N N . THR B 1 226 ? -8.25 -2.1 11.562 1 81.44 226 THR B N 1
ATOM 5113 C CA . THR B 1 226 ? -8.727 -3.48 11.516 1 81.44 226 THR B CA 1
ATOM 5114 C C . THR B 1 226 ? -10.023 -3.582 10.727 1 81.44 226 THR B C 1
ATOM 5116 O O . THR B 1 226 ? -10.234 -4.547 9.984 1 81.44 226 THR B O 1
ATOM 5119 N N . GLN B 1 227 ? -10.82 -2.539 10.82 1 82.25 227 GLN B N 1
ATOM 5120 C CA . GLN B 1 227 ? -12.117 -2.562 10.156 1 82.25 227 GLN B CA 1
ATOM 5121 C C . GLN B 1 227 ? -11.969 -2.436 8.641 1 82.25 227 GLN B C 1
ATOM 5123 O O . GLN B 1 227 ? -12.82 -2.906 7.887 1 82.25 227 GLN B O 1
ATOM 5128 N N . HIS B 1 228 ? -10.891 -1.84 8.281 1 78.31 228 HIS B N 1
ATOM 5129 C CA . HIS B 1 228 ? -10.602 -1.697 6.855 1 78.31 228 HIS B CA 1
ATOM 5130 C C . HIS B 1 228 ? -9.828 -2.902 6.328 1 78.31 228 HIS B C 1
ATOM 5132 O O . HIS B 1 228 ? -10.211 -3.5 5.32 1 78.31 228 HIS B O 1
ATOM 5138 N N . ASN B 1 229 ? -8.828 -3.314 7.02 1 83.25 229 ASN B N 1
ATOM 5139 C CA . ASN B 1 229 ? -7.848 -4.262 6.504 1 83.25 229 ASN B CA 1
ATOM 5140 C C . ASN B 1 229 ? -8.383 -5.691 6.523 1 83.25 229 ASN B C 1
ATOM 5142 O O . ASN B 1 229 ? -8.133 -6.461 5.594 1 83.25 229 ASN B O 1
ATOM 5146 N N . VAL B 1 230 ? -9.07 -6.035 7.562 1 89.56 230 VAL B N 1
ATOM 5147 C CA . VAL B 1 230 ? -9.5 -7.422 7.695 1 89.56 230 VAL B CA 1
ATOM 5148 C C . VAL B 1 230 ? -10.438 -7.785 6.547 1 89.56 230 VAL B C 1
ATOM 5150 O O . VAL B 1 230 ? -10.195 -8.758 5.824 1 89.56 230 VAL B O 1
ATOM 5153 N N . PRO B 1 231 ? -11.43 -6.949 6.289 1 90.44 231 PRO B N 1
ATOM 5154 C CA . PRO B 1 231 ? -12.281 -7.273 5.141 1 90.44 231 PRO B CA 1
ATOM 5155 C C . PRO B 1 231 ? -11.531 -7.188 3.812 1 90.44 231 PRO B C 1
ATOM 5157 O O . PRO B 1 231 ? -11.703 -8.055 2.949 1 90.44 231 PRO B O 1
ATOM 5160 N N . ALA B 1 232 ? -10.727 -6.215 3.643 1 88.94 232 ALA B N 1
ATOM 5161 C CA . ALA B 1 232 ? -10.008 -5.984 2.393 1 88.94 232 ALA B CA 1
ATOM 5162 C C . ALA B 1 232 ? -9.086 -7.152 2.066 1 88.94 232 ALA B C 1
ATOM 5164 O O . ALA B 1 232 ? -9.125 -7.695 0.959 1 88.94 232 ALA B O 1
ATOM 5165 N N . TRP B 1 233 ? -8.383 -7.566 3 1 88.56 233 TRP B N 1
ATOM 5166 C CA . TRP B 1 233 ? -7.383 -8.594 2.738 1 88.56 233 TRP B CA 1
ATOM 5167 C C . TRP B 1 233 ? -8.016 -9.984 2.74 1 88.56 233 TRP B C 1
ATOM 5169 O O . TRP B 1 233 ? -7.43 -10.945 2.234 1 88.56 233 TRP B O 1
ATOM 5179 N N . THR B 1 234 ? -9.188 -10.094 3.387 1 93.06 234 THR B N 1
ATOM 5180 C CA . THR B 1 234 ? -9.953 -11.32 3.215 1 93.06 234 THR B CA 1
ATOM 5181 C C . THR B 1 234 ? -10.367 -11.5 1.756 1 93.06 234 THR B C 1
ATOM 5183 O O . THR B 1 234 ? -10.281 -12.602 1.212 1 93.06 234 THR B O 1
ATOM 5186 N N . ILE B 1 235 ? -10.797 -10.398 1.187 1 94.19 235 ILE B N 1
ATOM 5187 C CA . ILE B 1 235 ? -11.156 -10.438 -0.227 1 94.19 235 ILE B CA 1
ATOM 5188 C C . ILE B 1 235 ? -9.938 -10.82 -1.061 1 94.19 235 ILE B C 1
ATOM 5190 O O . ILE B 1 235 ? -10.039 -11.625 -1.988 1 94.19 235 ILE B O 1
ATOM 5194 N N . PHE B 1 236 ? -8.859 -10.289 -0.763 1 90.38 236 PHE B N 1
ATOM 5195 C CA . PHE B 1 236 ? -7.617 -10.609 -1.454 1 90.38 236 PHE B CA 1
ATOM 5196 C C . PHE B 1 236 ? -7.309 -12.094 -1.349 1 90.38 236 PHE B C 1
ATOM 5198 O O . PHE B 1 236 ? -6.965 -12.734 -2.346 1 90.38 236 PHE B O 1
ATOM 5205 N N . ALA B 1 237 ? -7.453 -12.578 -0.15 1 88.56 237 ALA B N 1
ATOM 5206 C CA . ALA B 1 237 ? -7.211 -14 0.093 1 88.56 237 ALA B CA 1
ATOM 5207 C C . ALA B 1 237 ? -8.148 -14.867 -0.74 1 88.56 237 ALA B C 1
ATOM 5209 O O . ALA B 1 237 ? -7.73 -15.867 -1.323 1 88.56 237 ALA B O 1
ATOM 5210 N N . MET B 1 238 ? -9.328 -14.461 -0.808 1 92.88 238 MET B N 1
ATOM 5211 C CA . MET B 1 238 ? -10.312 -15.219 -1.578 1 92.88 238 MET B CA 1
ATOM 5212 C C . MET B 1 238 ? -9.922 -15.273 -3.053 1 92.88 238 MET B C 1
ATOM 5214 O O . MET B 1 238 ? -9.984 -16.328 -3.676 1 92.88 238 MET B O 1
ATOM 5218 N N . PHE B 1 239 ? -9.492 -14.172 -3.523 1 92.44 239 PHE B N 1
ATOM 5219 C CA . PHE B 1 239 ? -9.188 -14.125 -4.949 1 92.44 239 PHE B CA 1
ATOM 5220 C C . PHE B 1 239 ? -7.879 -14.852 -5.246 1 92.44 239 PHE B C 1
ATOM 5222 O O . PHE B 1 239 ? -7.648 -15.281 -6.383 1 92.44 239 PHE B O 1
ATOM 5229 N N . PHE B 1 240 ? -7.094 -15.008 -4.324 1 86.12 240 PHE B N 1
ATOM 5230 C CA . PHE B 1 240 ? -5.836 -15.727 -4.508 1 86.12 240 PHE B CA 1
ATOM 5231 C C . PHE B 1 240 ? -6.082 -17.219 -4.695 1 86.12 240 PHE B C 1
ATOM 5233 O O . PHE B 1 240 ? -5.176 -17.953 -5.082 1 86.12 240 PHE B O 1
ATOM 5240 N N . ILE B 1 241 ? -7.277 -17.672 -4.484 1 88.25 241 ILE B N 1
ATOM 5241 C CA . ILE B 1 241 ? -7.641 -19.062 -4.723 1 88.25 241 ILE B CA 1
ATOM 5242 C C . ILE B 1 241 ? -7.391 -19.422 -6.188 1 88.25 241 ILE B C 1
ATOM 5244 O O . ILE B 1 241 ? -7.355 -20.594 -6.551 1 88.25 241 ILE B O 1
ATOM 5248 N N . VAL B 1 242 ? -7.227 -18.375 -6.977 1 87.62 242 VAL B N 1
ATOM 5249 C CA . VAL B 1 242 ? -6.984 -18.562 -8.406 1 87.62 242 VAL B CA 1
ATOM 5250 C C . VAL B 1 242 ? -5.75 -19.453 -8.609 1 87.62 242 VAL B C 1
ATOM 5252 O O . VAL B 1 242 ? -5.691 -20.234 -9.555 1 87.62 242 VAL B O 1
ATOM 5255 N N . ILE B 1 243 ? -4.801 -19.391 -7.68 1 82.25 243 ILE B N 1
ATOM 5256 C CA . ILE B 1 243 ? -3.57 -20.172 -7.793 1 82.25 243 ILE B CA 1
ATOM 5257 C C . ILE B 1 243 ? -3.883 -21.656 -7.648 1 82.25 243 ILE B C 1
ATOM 5259 O O . ILE B 1 243 ? -3.373 -22.484 -8.414 1 82.25 243 ILE B O 1
ATOM 5263 N N . SER B 1 244 ? -4.773 -22.016 -6.73 1 82.12 244 SER B N 1
ATOM 5264 C CA . SER B 1 244 ? -5.129 -23.406 -6.496 1 82.12 244 SER B CA 1
ATOM 5265 C C . SER B 1 244 ? -6.195 -23.891 -7.48 1 82.12 244 SER B C 1
ATOM 5267 O O . SER B 1 244 ? -5.996 -24.875 -8.195 1 82.12 244 SER B O 1
ATOM 5269 N N . LEU B 1 245 ? -7.238 -23.094 -7.547 1 87.75 245 LEU B N 1
ATOM 5270 C CA . LEU B 1 245 ? -8.391 -23.516 -8.336 1 87.75 245 LEU B CA 1
ATOM 5271 C C . LEU B 1 245 ? -8.125 -23.328 -9.828 1 87.75 245 LEU B C 1
ATOM 5273 O O . LEU B 1 245 ? -8.492 -24.188 -10.633 1 87.75 245 LEU B O 1
ATOM 5277 N N . GLY B 1 246 ? -7.531 -22.234 -10.188 1 87.5 246 GLY B N 1
ATOM 5278 C CA . GLY B 1 246 ? -7.172 -22.047 -11.586 1 87.5 246 GLY B CA 1
ATOM 5279 C C . GLY B 1 246 ? -6.234 -23.109 -12.109 1 87.5 246 GLY B C 1
ATOM 5280 O O . GLY B 1 246 ? -6.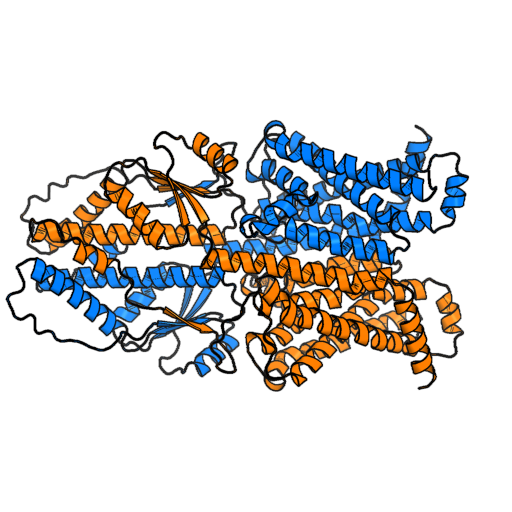434 -23.641 -13.203 1 87.5 246 GLY B O 1
ATOM 5281 N N . GLY B 1 247 ? -5.219 -23.422 -11.312 1 82.38 247 GLY B N 1
ATOM 5282 C CA . GLY B 1 247 ? -4.301 -24.5 -11.68 1 82.38 247 GLY B CA 1
ATOM 5283 C C . GLY B 1 247 ? -4.977 -25.844 -11.805 1 82.38 247 GLY B C 1
ATOM 5284 O O . GLY B 1 247 ? -4.668 -26.625 -12.711 1 82.38 247 GLY B O 1
ATOM 5285 N N . SER B 1 248 ? -5.898 -26.094 -10.898 1 82.31 248 SER B N 1
ATOM 5286 C CA . SER B 1 248 ? -6.625 -27.359 -10.922 1 82.31 248 SER B CA 1
ATOM 5287 C C . SER B 1 248 ? -7.461 -27.5 -12.188 1 82.31 248 SER B C 1
ATOM 5289 O O . SER B 1 248 ? -7.562 -28.578 -12.75 1 82.31 248 SER B O 1
ATOM 5291 N N . VAL B 1 249 ? -8.023 -26.469 -12.609 1 87.75 249 VAL B N 1
ATOM 5292 C CA . VAL B 1 249 ? -8.836 -26.484 -13.82 1 87.75 249 VAL B CA 1
ATOM 5293 C C . VAL B 1 249 ? -7.957 -26.766 -15.031 1 87.75 249 VAL B C 1
ATOM 5295 O O . VAL B 1 249 ? -8.32 -27.562 -15.898 1 87.75 249 VAL B O 1
ATOM 5298 N N . VAL B 1 250 ? -6.793 -26.172 -15.039 1 86.62 250 VAL B N 1
ATOM 5299 C CA . VAL B 1 250 ? -5.871 -26.375 -16.156 1 86.62 250 VAL B CA 1
ATOM 5300 C C . VAL B 1 250 ? -5.395 -27.828 -16.156 1 86.62 250 VAL B C 1
ATOM 5302 O O . VAL B 1 250 ? -5.328 -28.469 -17.219 1 86.62 250 VAL B O 1
ATOM 5305 N N . LYS B 1 251 ? -5.047 -28.312 -15.016 1 80.94 251 LYS B N 1
ATOM 5306 C CA . LYS B 1 251 ? -4.586 -29.688 -14.906 1 80.94 251 LYS B CA 1
ATOM 5307 C C . LYS B 1 251 ? -5.641 -30.672 -15.422 1 80.94 251 LYS B C 1
ATOM 5309 O O . LYS B 1 251 ? -5.309 -31.656 -16.078 1 80.94 251 LYS B O 1
ATOM 5314 N N . GLU B 1 252 ? -6.793 -30.438 -15.094 1 80.25 252 GLU B N 1
ATOM 5315 C CA . GLU B 1 252 ? -7.883 -31.297 -15.539 1 80.25 252 GLU B CA 1
ATOM 5316 C C . GLU B 1 252 ? -8.07 -31.219 -17.047 1 80.25 252 GLU B C 1
ATOM 5318 O O . GLU B 1 252 ? -8.383 -32.219 -17.688 1 80.25 252 GLU B O 1
ATOM 5323 N N . LYS B 1 253 ? -7.828 -30.062 -17.5 1 80.88 253 LYS B N 1
ATOM 5324 C CA . LYS B 1 253 ? -7.953 -29.875 -18.953 1 80.88 253 LYS B CA 1
ATOM 5325 C C . LYS B 1 253 ? -6.832 -30.594 -19.688 1 80.88 253 LYS B C 1
ATOM 5327 O O . LYS B 1 253 ? -7.051 -31.141 -20.781 1 80.88 253 LYS B O 1
ATOM 5332 N N . LEU B 1 254 ? -5.664 -30.516 -19.094 1 76.19 254 LEU B N 1
ATOM 5333 C CA . LEU B 1 254 ? -4.492 -31.078 -19.766 1 76.19 254 LEU B CA 1
ATOM 5334 C C . LEU B 1 254 ? -4.402 -32.594 -19.516 1 76.19 254 LEU B C 1
ATOM 5336 O O . LEU B 1 254 ? -3.824 -33.312 -20.328 1 76.19 254 LEU B O 1
ATOM 5340 N N . SER B 1 255 ? -4.691 -32.875 -18.234 1 70.19 255 SER B N 1
ATOM 5341 C CA . SER B 1 255 ? -4.602 -34.281 -17.906 1 70.19 255 SER B CA 1
ATOM 5342 C C . SER B 1 255 ? -5.648 -35.094 -18.672 1 70.19 255 SER B C 1
ATOM 5344 O O . SER B 1 255 ? -6.691 -34.562 -19.062 1 70.19 255 SER B O 1
ATOM 5346 N N . GLY B 1 256 ? -5.387 -35.625 -19.781 1 57.62 256 GLY B N 1
ATOM 5347 C CA . GLY B 1 256 ? -6.281 -36.531 -20.484 1 57.62 256 GLY B CA 1
ATOM 5348 C C . GLY B 1 256 ? -7.516 -36.875 -19.672 1 57.62 256 GLY B C 1
ATOM 5349 O O . GLY B 1 256 ? -8.289 -37.75 -20.062 1 57.62 256 GLY B O 1
ATOM 5350 N N . SER B 1 257 ? -7.5 -36.469 -18.484 1 49.94 257 SER B N 1
ATOM 5351 C CA . SER B 1 257 ? -8.695 -36.688 -17.672 1 49.94 257 SER B CA 1
ATOM 5352 C C . SER B 1 257 ? -9.93 -36.094 -18.344 1 49.94 257 SER B C 1
ATOM 5354 O O . SER B 1 257 ? -11.055 -36.438 -18.016 1 49.94 257 SER B O 1
ATOM 5356 N N . PHE B 1 258 ? -9.586 -35.125 -19.156 1 53.28 258 PHE B N 1
ATOM 5357 C CA . PHE B 1 258 ? -10.688 -34.594 -19.969 1 53.28 258 PHE B CA 1
ATOM 5358 C C . PHE B 1 258 ? -11.297 -35.719 -20.812 1 53.28 258 PHE B C 1
ATOM 5360 O O . PHE B 1 258 ? -12.523 -35.781 -20.969 1 53.28 258 PHE B O 1
ATOM 5367 N N . VAL B 1 259 ? -10.344 -36.438 -21.312 1 54 259 VAL B N 1
ATOM 5368 C CA . VAL B 1 259 ? -10.859 -37.562 -22.062 1 54 259 VAL B CA 1
ATOM 5369 C C . VAL B 1 259 ? -11.656 -38.5 -21.141 1 54 259 VAL B C 1
ATOM 5371 O O . VAL B 1 259 ? -12.703 -39 -21.516 1 54 259 VAL B O 1
ATOM 5374 N N . ARG B 1 260 ? -11.109 -38.594 -19.953 1 53.53 260 ARG B N 1
ATOM 5375 C CA . ARG B 1 260 ? -11.82 -39.438 -18.984 1 53.53 260 ARG B CA 1
ATOM 5376 C C . ARG B 1 260 ? -13.094 -38.75 -18.5 1 53.53 260 ARG B C 1
ATOM 5378 O O . ARG B 1 260 ? -14.109 -39.375 -18.25 1 53.53 260 ARG B O 1
ATOM 5385 N N . LEU B 1 261 ? -12.922 -37.469 -18.375 1 52.59 261 LEU B N 1
ATOM 5386 C CA . LEU B 1 261 ? -14.109 -36.719 -17.953 1 52.59 261 LEU B CA 1
ATOM 5387 C C . LEU B 1 261 ? -15.172 -36.75 -19.047 1 52.59 261 LEU B C 1
ATOM 5389 O O . LEU B 1 261 ? -16.375 -36.781 -18.75 1 52.59 261 LEU B O 1
ATOM 5393 N N . LYS B 1 262 ? -14.609 -36.781 -20.281 1 52.91 262 LYS B N 1
ATOM 5394 C CA . LYS B 1 262 ? -15.547 -36.906 -21.391 1 52.91 262 LYS B CA 1
ATOM 5395 C C . LYS B 1 262 ? -16.172 -38.312 -21.406 1 52.91 262 LYS B C 1
ATOM 5397 O O . LYS B 1 262 ? -17.219 -38.531 -22.031 1 52.91 262 LYS B O 1
ATOM 5402 N N . THR B 1 263 ? -15.422 -39.156 -20.766 1 50.06 263 THR B N 1
ATOM 5403 C CA . THR B 1 263 ? -16.016 -40.5 -20.734 1 50.06 263 THR B CA 1
ATOM 5404 C C . THR B 1 263 ? -16.844 -40.688 -19.469 1 50.06 263 THR B C 1
ATOM 5406 O O . THR B 1 263 ? -17.547 -41.719 -19.328 1 50.06 263 THR B O 1
ATOM 5409 N N . LEU B 1 264 ? -16.5 -39.781 -18.453 1 52.69 264 LEU B N 1
ATOM 5410 C CA . LEU B 1 264 ? -17.391 -39.844 -17.297 1 52.69 264 LEU B CA 1
ATOM 5411 C C . LEU B 1 264 ? -18.797 -39.406 -17.672 1 52.69 264 LEU B C 1
ATOM 5413 O O . LEU B 1 264 ? -18.953 -38.5 -18.5 1 52.69 264 LEU B O 1
ATOM 5417 N N . PRO B 1 265 ? -19.734 -40.188 -17.375 1 55.31 265 PRO B N 1
ATOM 5418 C CA . PRO B 1 265 ? -21.125 -39.875 -17.703 1 55.31 265 PRO B CA 1
ATOM 5419 C C . PRO B 1 265 ? -21.547 -38.5 -17.172 1 55.31 265 PRO B C 1
ATOM 5421 O O . PRO B 1 265 ? -22.672 -38.062 -17.406 1 55.31 265 PRO B O 1
ATOM 5424 N N . THR B 1 266 ? -20.672 -37.875 -16.344 1 62.22 266 THR B N 1
ATOM 5425 C CA . THR B 1 266 ? -21.172 -36.594 -15.781 1 62.22 266 THR B CA 1
ATOM 5426 C C . THR B 1 266 ? -20.672 -35.406 -16.594 1 62.22 266 THR B C 1
ATOM 5428 O O . THR B 1 266 ? -19.562 -35.438 -17.141 1 62.22 266 THR B O 1
ATOM 5431 N N . ASN B 1 267 ? -21.531 -34.469 -16.953 1 76.19 267 ASN B N 1
ATOM 5432 C CA . ASN B 1 267 ? -21.312 -33.25 -17.719 1 76.19 267 ASN B CA 1
ATOM 5433 C C . ASN B 1 267 ? -20.281 -32.344 -17.031 1 76.19 267 ASN B C 1
ATOM 5435 O O . ASN B 1 267 ? -20.219 -32.312 -15.812 1 76.19 267 ASN B O 1
ATOM 5439 N N . TYR B 1 268 ? -19.172 -31.969 -17.719 1 81.12 268 TYR B N 1
ATOM 5440 C CA . TYR B 1 268 ? -18.109 -31.078 -17.25 1 81.12 268 TYR B CA 1
ATOM 5441 C C . TYR B 1 268 ? -18.688 -29.906 -16.469 1 81.12 268 TYR B C 1
ATOM 5443 O O . TYR B 1 268 ? -18.078 -29.422 -15.508 1 81.12 268 TYR B O 1
ATOM 5451 N N . LEU B 1 269 ? -19.938 -29.641 -16.75 1 84.25 269 LEU B N 1
ATOM 5452 C CA . LEU B 1 269 ? -20.609 -28.547 -16.031 1 84.25 269 LEU B CA 1
ATOM 5453 C C . LEU B 1 269 ? -20.891 -28.953 -14.594 1 84.25 269 LEU B C 1
ATOM 5455 O O . LEU B 1 269 ? -20.828 -28.109 -13.688 1 84.25 269 LEU B O 1
ATOM 5459 N N . THR B 1 270 ? -21.156 -30.203 -14.461 1 83.94 270 THR B N 1
ATOM 5460 C CA . THR B 1 270 ? -21.391 -30.703 -13.117 1 83.94 270 THR B CA 1
ATOM 5461 C C . THR B 1 270 ? -20.109 -30.688 -12.297 1 83.94 270 THR B C 1
ATOM 5463 O O . THR B 1 270 ? -20.141 -30.391 -11.094 1 83.94 270 THR B O 1
ATOM 5466 N N . ALA B 1 271 ? -19.031 -30.969 -12.953 1 83.12 271 ALA B N 1
ATOM 5467 C CA . ALA B 1 271 ? -17.734 -30.953 -12.281 1 83.12 271 ALA B CA 1
ATOM 5468 C C . ALA B 1 271 ? -17.359 -29.531 -11.859 1 83.12 271 ALA B C 1
ATOM 5470 O O . ALA B 1 271 ? -16.812 -29.312 -10.773 1 83.12 271 ALA B O 1
ATOM 5471 N N . LEU B 1 272 ? -17.672 -28.641 -12.727 1 87.94 272 LEU B N 1
ATOM 5472 C CA . LEU B 1 272 ? -17.344 -27.25 -12.43 1 87.94 272 LEU B CA 1
ATOM 5473 C C . LEU B 1 272 ? -18.219 -26.719 -11.297 1 87.94 272 LEU B C 1
ATOM 5475 O O . LEU B 1 272 ? -17.75 -25.969 -10.445 1 87.94 272 LEU B O 1
ATOM 5479 N N . LEU B 1 273 ? -19.438 -27.125 -11.297 1 89.81 273 LEU B N 1
ATOM 5480 C CA . LEU B 1 273 ? -20.344 -26.719 -10.227 1 89.81 273 LEU B CA 1
ATOM 5481 C C . LEU B 1 273 ? -19.891 -27.312 -8.891 1 89.81 273 LEU B C 1
ATOM 5483 O O . LEU B 1 273 ? -20.016 -26.672 -7.848 1 89.81 273 LEU B O 1
ATOM 5487 N N . SER B 1 274 ? -19.5 -28.547 -9.008 1 89 274 SER B N 1
ATOM 5488 C CA . SER B 1 274 ? -18.969 -29.188 -7.805 1 89 274 SER B CA 1
ATOM 5489 C C . SER B 1 274 ? -17.781 -28.422 -7.238 1 89 274 SER B C 1
ATOM 5491 O O . SER B 1 274 ? -17.688 -28.219 -6.027 1 89 274 SER B O 1
ATOM 5493 N N . LYS B 1 275 ? -16.938 -27.984 -8.133 1 90.06 275 LYS B N 1
ATOM 5494 C CA . LYS B 1 275 ? -15.773 -27.219 -7.699 1 90.06 275 LYS B CA 1
ATOM 5495 C C . LYS B 1 275 ? -16.188 -25.875 -7.09 1 90.06 275 LYS B C 1
ATOM 5497 O O . LYS B 1 275 ? -15.586 -25.422 -6.109 1 90.06 275 LYS B O 1
ATOM 5502 N N . GLN B 1 276 ? -17.109 -25.344 -7.727 1 93.44 276 GLN B N 1
ATOM 5503 C CA . GLN B 1 276 ? -17.578 -24.047 -7.227 1 93.44 276 GLN B CA 1
ATOM 5504 C C . GLN B 1 276 ? -18.109 -24.188 -5.801 1 93.44 276 GLN B C 1
ATOM 5506 O O . GLN B 1 276 ? -17.797 -23.359 -4.938 1 93.44 276 GLN B O 1
ATOM 5511 N N . LEU B 1 277 ? -18.812 -25.203 -5.551 1 94.19 277 LEU B N 1
ATOM 5512 C CA . LEU B 1 277 ? -19.391 -25.406 -4.23 1 94.19 277 LEU B CA 1
ATOM 5513 C C . LEU B 1 277 ? -18.328 -25.766 -3.209 1 94.19 277 LEU B C 1
ATOM 5515 O O . LEU B 1 277 ? -18.359 -25.281 -2.076 1 94.19 277 LEU B O 1
ATOM 5519 N N . THR B 1 278 ? -17.469 -26.609 -3.633 1 91.75 278 THR B N 1
ATOM 5520 C CA . THR B 1 278 ? -16.391 -27.016 -2.738 1 91.75 278 THR B CA 1
ATOM 5521 C C . THR B 1 278 ? -15.539 -25.828 -2.33 1 91.75 278 THR B C 1
ATOM 5523 O O . THR B 1 278 ? -15.273 -25.625 -1.143 1 91.75 278 THR B O 1
ATOM 5526 N N . TYR B 1 279 ? -15.211 -25.031 -3.324 1 93 279 TYR B N 1
ATOM 5527 C CA . TYR B 1 279 ? -14.305 -23.922 -3.037 1 93 279 TYR B CA 1
ATOM 5528 C C . TYR B 1 279 ? -15.047 -22.766 -2.402 1 93 279 TYR B C 1
ATOM 5530 O O . TYR B 1 279 ? -14.438 -21.891 -1.787 1 93 279 TYR B O 1
ATOM 5538 N N . LEU B 1 280 ? -16.344 -22.734 -2.619 1 95.44 280 LEU B N 1
ATOM 5539 C CA . LEU B 1 280 ? -17.125 -21.766 -1.863 1 95.44 280 LEU B CA 1
ATOM 5540 C C . LEU B 1 280 ? -17.031 -22.031 -0.366 1 95.44 280 LEU B C 1
ATOM 5542 O O . LEU B 1 280 ? -17 -21.109 0.439 1 95.44 280 LEU B O 1
ATOM 5546 N N . GLY B 1 281 ? -17.031 -23.344 -0.039 1 93.88 281 GLY B N 1
ATOM 5547 C CA . GLY B 1 281 ? -16.797 -23.719 1.347 1 93.88 281 GLY B CA 1
ATOM 5548 C C . GLY B 1 281 ? -15.453 -23.25 1.871 1 93.88 281 GLY B C 1
ATOM 5549 O O . GLY B 1 281 ? -15.352 -22.781 3.002 1 93.88 281 GLY B O 1
ATOM 5550 N N . VAL B 1 282 ? -14.477 -23.344 1.01 1 91 282 VAL B N 1
ATOM 5551 C CA . VAL B 1 282 ? -13.125 -22.938 1.38 1 91 282 VAL B CA 1
ATOM 5552 C C . VAL B 1 282 ? -13.078 -21.438 1.624 1 91 282 VAL B C 1
ATOM 5554 O O . VAL B 1 282 ? -12.484 -20.969 2.605 1 91 282 VAL B O 1
ATOM 5557 N N . THR B 1 283 ? -13.703 -20.656 0.706 1 93.75 283 THR B N 1
ATOM 5558 C CA . THR B 1 283 ? -13.672 -19.219 0.843 1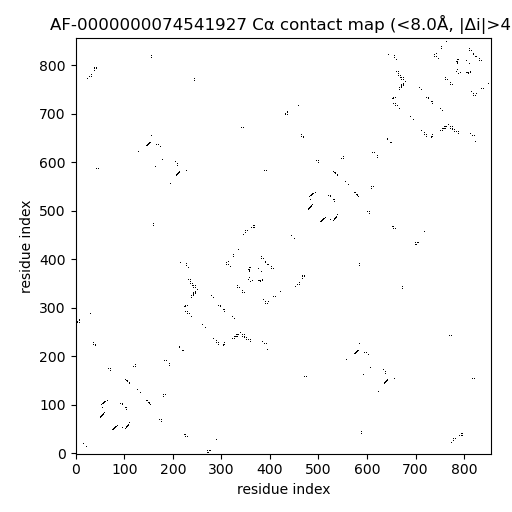 93.75 283 THR B CA 1
ATOM 5559 C C . THR B 1 283 ? -14.438 -18.766 2.09 1 93.75 283 THR B C 1
ATOM 5561 O O . THR B 1 283 ? -14.016 -17.844 2.781 1 93.75 283 THR B O 1
ATOM 5564 N N . LEU B 1 284 ? -15.516 -19.438 2.369 1 95.56 284 LEU B N 1
ATOM 5565 C CA . LEU B 1 284 ? -16.266 -19.109 3.568 1 95.56 284 LEU B CA 1
ATOM 5566 C C . LEU B 1 284 ? -15.484 -19.453 4.824 1 95.56 284 LEU B C 1
ATOM 5568 O O . LEU B 1 284 ? -15.555 -18.75 5.828 1 95.56 284 LEU B O 1
ATOM 5572 N N . LEU B 1 285 ? -14.844 -20.547 4.727 1 93.81 285 LEU B N 1
ATOM 5573 C CA . LEU B 1 285 ? -13.984 -20.922 5.844 1 93.81 285 LEU B CA 1
ATOM 5574 C C . LEU B 1 285 ? -12.883 -19.875 6.051 1 93.81 285 LEU B C 1
ATOM 5576 O O . LEU B 1 285 ? -12.516 -19.578 7.191 1 93.81 285 LEU B O 1
ATOM 5580 N N . GLN B 1 286 ? -12.359 -19.406 4.965 1 92.25 286 GLN B N 1
ATOM 5581 C CA . GLN B 1 286 ? -11.352 -18.359 5.055 1 92.25 286 GLN B CA 1
ATOM 5582 C C . GLN B 1 286 ? -11.906 -17.125 5.758 1 92.25 286 GLN B C 1
ATOM 5584 O O . GLN B 1 286 ? -11.242 -16.547 6.625 1 92.25 286 GLN B O 1
ATOM 5589 N N . VAL B 1 287 ? -13.102 -16.766 5.371 1 95.19 287 VAL B N 1
ATOM 5590 C CA . VAL B 1 287 ? -13.75 -15.609 5.984 1 95.19 287 VAL B CA 1
ATOM 5591 C C . VAL B 1 287 ? -13.898 -15.836 7.488 1 95.19 287 VAL B C 1
ATOM 5593 O O . VAL B 1 287 ? -13.555 -14.961 8.289 1 95.19 287 VAL B O 1
ATOM 5596 N N . PHE B 1 288 ? -14.305 -17.031 7.77 1 95.06 288 PHE B N 1
ATOM 5597 C CA . PHE B 1 288 ? -14.523 -17.359 9.172 1 95.06 288 PHE B CA 1
ATOM 5598 C C . PHE B 1 288 ? -13.211 -17.297 9.953 1 95.06 288 PHE B C 1
ATOM 5600 O O . PHE B 1 288 ? -13.156 -16.734 11.047 1 95.06 288 PHE B O 1
ATOM 5607 N N . VAL B 1 289 ? -12.25 -17.828 9.43 1 93.56 289 VAL B N 1
ATOM 5608 C CA . VAL B 1 289 ? -10.961 -17.922 10.125 1 93.56 289 VAL B CA 1
ATOM 5609 C C . VAL B 1 289 ? -10.359 -16.531 10.266 1 93.56 289 VAL B C 1
ATOM 5611 O O . VAL B 1 289 ? -9.938 -16.141 11.359 1 93.56 289 VAL B O 1
ATOM 5614 N N . ILE B 1 290 ? -10.352 -15.766 9.195 1 93.69 290 ILE B N 1
ATOM 5615 C CA . ILE B 1 290 ? -9.703 -14.453 9.211 1 93.69 290 ILE B CA 1
ATOM 5616 C C . ILE B 1 290 ? -10.492 -13.5 10.109 1 93.69 290 ILE B C 1
ATOM 5618 O O . ILE B 1 290 ? -9.914 -12.758 10.898 1 93.69 290 ILE B O 1
ATOM 5622 N N . PHE B 1 291 ? -11.797 -13.531 10.008 1 95.25 291 PHE B N 1
ATOM 5623 C CA . PHE B 1 291 ? -12.617 -12.664 10.844 1 95.25 291 PHE B CA 1
ATOM 5624 C C . PHE B 1 291 ? -12.484 -13.055 12.312 1 95.25 291 PHE B C 1
ATOM 5626 O O . PHE B 1 291 ? -12.469 -12.188 13.195 1 95.25 291 PHE B O 1
ATOM 5633 N N . SER B 1 292 ? -12.414 -14.367 12.586 1 94.56 292 SER B N 1
ATOM 5634 C CA . SER B 1 292 ? -12.211 -14.82 13.953 1 94.56 292 SER B CA 1
ATOM 5635 C C . SER B 1 292 ? -10.875 -14.336 14.508 1 94.56 292 SER B C 1
ATOM 5637 O O . SER B 1 292 ? -10.781 -13.961 15.68 1 94.56 292 SER B O 1
ATOM 5639 N N . LEU B 1 293 ? -9.938 -14.359 13.695 1 92.81 293 LEU B N 1
ATOM 5640 C CA . LEU B 1 293 ? -8.641 -13.836 14.094 1 92.81 293 LEU B CA 1
ATOM 5641 C C . LEU B 1 293 ? -8.727 -12.344 14.422 1 92.81 293 LEU B C 1
ATOM 5643 O O . LEU B 1 293 ? -8.109 -11.875 15.383 1 92.81 293 LEU B O 1
ATOM 5647 N N . GLY B 1 294 ? -9.422 -11.625 13.594 1 91.81 294 GLY B N 1
ATOM 5648 C CA . GLY B 1 294 ? -9.602 -10.203 13.812 1 91.81 294 GLY B CA 1
ATOM 5649 C C . GLY B 1 294 ? -10.32 -9.883 15.109 1 91.81 294 GLY B C 1
ATOM 5650 O O . GLY B 1 294 ? -10.008 -8.891 15.773 1 91.81 294 GLY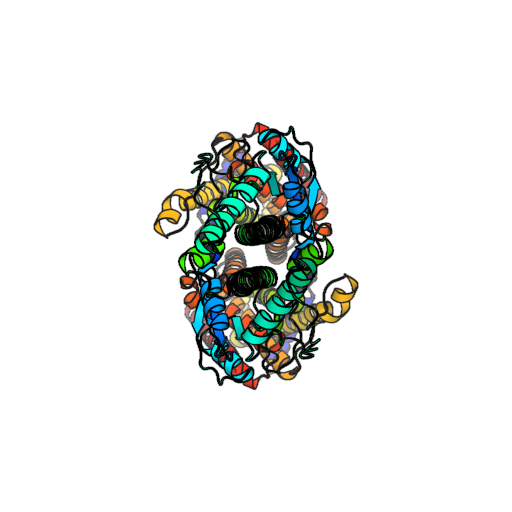 B O 1
ATOM 5651 N N . ILE B 1 295 ? -11.203 -10.75 15.484 1 92.75 295 ILE B N 1
ATOM 5652 C CA . ILE B 1 295 ? -12.031 -10.508 16.656 1 92.75 295 ILE B CA 1
ATOM 5653 C C . ILE B 1 295 ? -11.289 -10.961 17.922 1 92.75 295 ILE B C 1
ATOM 5655 O O . ILE B 1 295 ? -11.242 -10.234 18.922 1 92.75 295 ILE B O 1
ATOM 5659 N N . TRP B 1 296 ? -10.617 -12.125 17.844 1 92.19 296 TRP B N 1
ATOM 5660 C CA . TRP B 1 296 ? -10.133 -12.75 19.078 1 92.19 296 TRP B CA 1
ATOM 5661 C C . TRP B 1 296 ? -8.625 -12.602 19.203 1 92.19 296 TRP B C 1
ATOM 5663 O O . TRP B 1 296 ? -8.102 -12.453 20.312 1 92.19 296 TRP B O 1
ATOM 5673 N N . ILE B 1 297 ? -7.938 -12.609 18.203 1 90.69 297 ILE B N 1
ATOM 5674 C CA . ILE B 1 297 ? -6.48 -12.664 18.281 1 90.69 297 ILE B CA 1
ATOM 5675 C C . ILE B 1 297 ? -5.906 -11.25 18.203 1 90.69 297 ILE B C 1
ATOM 5677 O O . ILE B 1 297 ? -4.922 -10.93 18.875 1 90.69 297 ILE B O 1
ATOM 5681 N N . PHE B 1 298 ? -6.465 -10.398 17.391 1 90.62 298 PHE B N 1
ATOM 5682 C CA . PHE B 1 298 ? -5.93 -9.062 17.141 1 90.62 298 PHE B CA 1
ATOM 5683 C C . PHE B 1 298 ? -5.82 -8.281 18.438 1 90.62 298 PHE B C 1
ATOM 5685 O O . PHE B 1 298 ? -4.781 -7.676 18.719 1 90.62 298 PHE B O 1
ATOM 5692 N N . PRO B 1 299 ? -6.855 -8.352 19.312 1 87.75 299 PRO B N 1
ATOM 5693 C CA . PRO B 1 299 ? -6.738 -7.621 20.578 1 87.75 299 PRO B CA 1
ATOM 5694 C C . PRO B 1 299 ? -5.59 -8.133 21.453 1 87.75 299 PRO B C 1
ATOM 5696 O O . PRO B 1 299 ? -4.988 -7.355 22.188 1 87.75 299 PRO B O 1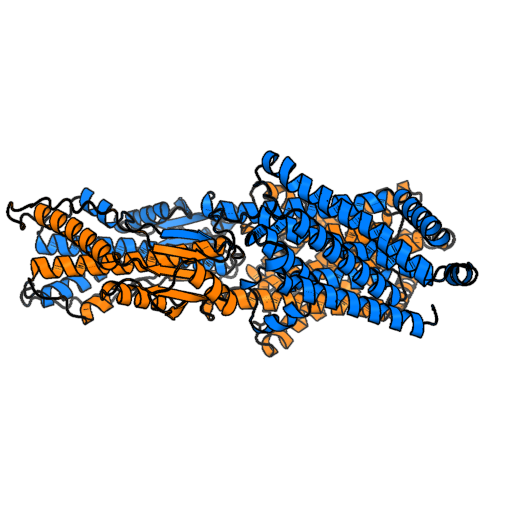
ATOM 5699 N N . TYR B 1 300 ? -5.25 -9.336 21.312 1 86.62 300 TYR B N 1
ATOM 5700 C CA . TYR B 1 300 ? -4.184 -9.93 22.109 1 86.62 300 TYR B CA 1
ATOM 5701 C C . TYR B 1 300 ? -2.816 -9.477 21.609 1 86.62 300 TYR B C 1
ATOM 5703 O O . TYR B 1 300 ? -1.846 -9.461 22.375 1 86.62 300 TYR B O 1
ATOM 5711 N N . ILE B 1 301 ? -2.73 -9.047 20.453 1 81.88 301 ILE B N 1
ATOM 5712 C CA . ILE B 1 301 ? -1.437 -8.664 19.906 1 81.88 301 ILE B CA 1
ATOM 5713 C C . ILE B 1 301 ? -1.36 -7.141 19.781 1 81.88 301 ILE B C 1
ATOM 5715 O O . ILE B 1 301 ? -0.516 -6.613 19.047 1 81.88 301 ILE B O 1
ATOM 5719 N N . GLY B 1 302 ? -2.277 -6.457 20.312 1 78.44 302 GLY B N 1
ATOM 5720 C CA . GLY B 1 302 ? -2.219 -5.008 20.391 1 78.44 302 GLY B CA 1
ATOM 5721 C C . GLY B 1 302 ? -2.891 -4.316 19.219 1 78.44 302 GLY B C 1
ATOM 5722 O O . GLY B 1 302 ? -2.66 -3.133 18.969 1 78.44 302 GLY B O 1
ATOM 5723 N N . LEU B 1 303 ? -3.65 -5.066 18.453 1 82.81 303 LEU B N 1
ATOM 5724 C CA . LEU B 1 303 ? -4.398 -4.488 17.344 1 82.81 303 LEU B CA 1
ATOM 5725 C C . LEU B 1 303 ? -5.863 -4.289 17.719 1 82.81 303 LEU B C 1
ATOM 5727 O O . LEU B 1 303 ? -6.387 -4.996 18.578 1 82.81 303 LEU B O 1
ATOM 5731 N N . PRO B 1 304 ? -6.414 -3.262 17.125 1 81.94 304 PRO B N 1
ATOM 5732 C CA . PRO B 1 304 ? -7.84 -3.086 17.391 1 81.94 304 PRO B CA 1
ATOM 5733 C C . PRO B 1 304 ? -8.672 -4.293 16.969 1 81.94 304 PRO B C 1
ATOM 5735 O O . PRO B 1 304 ? -8.383 -4.926 15.945 1 81.94 304 PRO B O 1
ATOM 5738 N N . ALA B 1 305 ? -9.594 -4.508 17.766 1 88.62 305 ALA B N 1
ATOM 5739 C CA . ALA B 1 305 ? -10.461 -5.648 17.484 1 88.62 305 ALA B CA 1
ATOM 5740 C C . ALA B 1 305 ? -11.383 -5.363 16.297 1 88.62 305 ALA B C 1
ATOM 5742 O O . ALA B 1 305 ? -11.758 -4.211 16.047 1 88.62 305 ALA B O 1
ATOM 5743 N N . LEU B 1 306 ? -11.688 -6.387 15.578 1 91 306 LEU B N 1
ATOM 5744 C CA . LEU B 1 306 ? -12.672 -6.281 14.508 1 91 306 LEU B CA 1
ATOM 5745 C C . LEU B 1 306 ? -14.086 -6.227 15.07 1 91 306 LEU B C 1
ATOM 5747 O O . LEU B 1 306 ? -14.477 -7.09 15.859 1 91 306 LEU B O 1
ATOM 5751 N N . ASN B 1 307 ? -14.766 -5.188 14.766 1 87.62 307 ASN B N 1
ATOM 5752 C CA . ASN B 1 307 ? -16.188 -5.086 15.109 1 87.62 307 ASN B CA 1
ATOM 5753 C C . ASN B 1 307 ? -17.062 -5.57 13.961 1 87.62 307 ASN B C 1
ATOM 5755 O O . ASN B 1 307 ? -17.062 -4.984 12.875 1 87.62 307 ASN B O 1
ATOM 5759 N N . LEU B 1 308 ? -17.781 -6.629 14.227 1 90.38 308 LEU B N 1
ATOM 5760 C CA . LEU B 1 308 ? -18.641 -7.16 13.188 1 90.38 308 LEU B CA 1
ATOM 5761 C C . LEU B 1 308 ? -19.797 -6.207 12.906 1 90.38 308 LEU B C 1
ATOM 5763 O O . LEU B 1 308 ? -20.25 -5.477 13.797 1 90.38 308 LEU B O 1
ATOM 5767 N N . PRO B 1 309 ? -20.172 -6.203 11.633 1 87.44 309 PRO B N 1
ATOM 5768 C CA . PRO B 1 309 ? -21.359 -5.398 11.32 1 87.44 309 PRO B CA 1
ATOM 5769 C C . PRO B 1 309 ? -22.609 -5.871 12.055 1 87.44 309 PRO B C 1
ATOM 5771 O O . PRO B 1 309 ? -22.672 -7.023 12.484 1 87.44 309 PRO B O 1
ATOM 5774 N N . ALA B 1 310 ? -23.562 -4.953 12.234 1 85.44 310 ALA B N 1
ATOM 5775 C CA . ALA B 1 310 ? -24.828 -5.281 12.906 1 85.44 310 ALA B CA 1
ATOM 5776 C C . ALA B 1 310 ? -25.625 -6.305 12.102 1 85.44 310 ALA B C 1
ATOM 5778 O O . ALA B 1 310 ? -26.25 -7.199 12.68 1 85.44 310 ALA B O 1
ATOM 5779 N N . ASP B 1 311 ? -25.547 -6.238 10.789 1 91.56 311 ASP B N 1
ATOM 5780 C CA . ASP B 1 311 ? -26.281 -7.137 9.898 1 91.56 311 ASP B CA 1
ATOM 5781 C C . ASP B 1 311 ? -25.438 -8.359 9.547 1 91.56 311 ASP B C 1
ATOM 5783 O O . ASP B 1 311 ? -24.828 -8.414 8.477 1 91.56 311 ASP B O 1
ATOM 5787 N N . LEU B 1 312 ? -25.578 -9.422 10.344 1 93.62 312 LEU B N 1
ATOM 5788 C CA . LEU B 1 312 ? -24.781 -10.633 10.148 1 93.62 312 LEU B CA 1
ATOM 5789 C C . LEU B 1 312 ? -25.266 -11.406 8.93 1 93.62 312 LEU B C 1
ATOM 5791 O O . LEU B 1 312 ? -24.484 -12.094 8.266 1 93.62 312 LEU B O 1
ATOM 5795 N N . PHE B 1 313 ? -26.5 -11.258 8.719 1 94.69 313 PHE B N 1
ATOM 5796 C CA . PHE B 1 313 ? -27.047 -11.906 7.527 1 94.69 313 PHE B CA 1
ATOM 5797 C C . PHE B 1 313 ? -26.484 -11.258 6.266 1 94.69 313 PHE B C 1
ATOM 5799 O O . PHE B 1 313 ? -26.141 -11.953 5.305 1 94.69 313 PHE B O 1
ATOM 5806 N N . GLY B 1 314 ? -26.469 -9.938 6.289 1 94.44 314 GLY B N 1
ATOM 5807 C CA . GLY B 1 314 ? -25.844 -9.227 5.18 1 94.44 314 GLY B CA 1
ATOM 5808 C C . GLY B 1 314 ? -24.391 -9.594 4.977 1 94.44 314 GLY B C 1
ATOM 5809 O O . GLY B 1 314 ? -23.938 -9.75 3.84 1 94.44 314 GLY B O 1
ATOM 5810 N N . LEU B 1 315 ? -23.75 -9.82 6.082 1 95.62 315 LEU B N 1
ATOM 5811 C CA . LEU B 1 315 ? -22.359 -10.211 6.035 1 95.62 315 LEU B CA 1
ATOM 5812 C C . LEU B 1 315 ? -22.188 -11.57 5.363 1 95.62 315 LEU B C 1
ATOM 5814 O O . LEU B 1 315 ? -21.281 -11.758 4.547 1 95.62 315 LEU B O 1
ATOM 5818 N N . LEU B 1 316 ? -23.031 -12.461 5.695 1 96.25 316 LEU B N 1
ATOM 5819 C CA . LEU B 1 316 ? -22.969 -13.805 5.113 1 96.25 316 LEU B CA 1
ATOM 5820 C C . LEU B 1 316 ? -23.219 -13.758 3.611 1 96.25 316 LEU B C 1
ATOM 5822 O O . LEU B 1 316 ? -22.516 -14.391 2.836 1 96.25 316 LEU B O 1
ATOM 5826 N N . ILE B 1 317 ? -24.172 -13.023 3.232 1 96.5 317 ILE B N 1
ATOM 5827 C CA . ILE B 1 317 ? -24.547 -12.938 1.825 1 96.5 317 ILE B CA 1
ATOM 5828 C C . ILE B 1 317 ? -23.406 -12.297 1.026 1 96.5 317 ILE B C 1
ATOM 5830 O O . ILE B 1 317 ? -23.031 -12.797 -0.039 1 96.5 317 ILE B O 1
ATOM 5834 N N . VAL B 1 318 ? -22.922 -11.234 1.534 1 96.5 318 VAL B N 1
ATOM 5835 C CA . VAL B 1 318 ? -21.844 -10.531 0.844 1 96.5 318 VAL B CA 1
ATOM 5836 C C . VAL B 1 318 ? -20.609 -11.438 0.753 1 96.5 318 VAL B C 1
ATOM 5838 O O . VAL B 1 318 ? -19.938 -11.477 -0.278 1 96.5 318 VAL B O 1
ATOM 5841 N N . SER B 1 319 ? -20.328 -12.156 1.85 1 97.44 319 SER B N 1
ATOM 5842 C CA . SER B 1 319 ? -19.203 -13.078 1.843 1 97.44 319 SER B CA 1
ATOM 5843 C C . SER B 1 319 ? -19.391 -14.188 0.814 1 97.44 319 SER B C 1
ATOM 5845 O O . SER B 1 319 ? -18.453 -14.578 0.125 1 97.44 319 SER B O 1
ATOM 5847 N N . LEU B 1 320 ? -20.594 -14.641 0.709 1 97.38 320 LEU B N 1
ATOM 5848 C CA . LEU B 1 320 ? -20.922 -15.664 -0.275 1 97.38 320 LEU B CA 1
ATOM 5849 C C . LEU B 1 320 ? -20.734 -15.133 -1.693 1 97.38 320 LEU B C 1
ATOM 5851 O O . LEU B 1 320 ? -20.188 -15.828 -2.553 1 97.38 320 LEU B O 1
ATOM 5855 N N . LEU B 1 321 ? -21.172 -13.961 -1.901 1 97.56 321 LEU B N 1
ATOM 5856 C CA . LEU B 1 321 ? -21.062 -13.367 -3.227 1 97.56 321 LEU B CA 1
ATOM 5857 C C . LEU B 1 321 ? -19.609 -13.086 -3.588 1 97.56 321 LEU B C 1
ATOM 5859 O O . LEU B 1 321 ? -19.188 -13.328 -4.719 1 97.56 321 LEU B O 1
ATOM 5863 N N . CYS B 1 322 ? -18.859 -12.586 -2.641 1 97.44 322 CYS B N 1
ATOM 5864 C CA . CYS B 1 322 ? -17.438 -12.32 -2.877 1 97.44 322 CYS B CA 1
ATOM 5865 C C . CYS B 1 322 ? -16.688 -13.609 -3.176 1 97.44 322 CYS B C 1
ATOM 5867 O O . CYS B 1 322 ? -15.883 -13.664 -4.105 1 97.44 322 CYS B O 1
ATOM 5869 N N . GLY B 1 323 ? -17.016 -14.586 -2.377 1 97.31 323 GLY B N 1
ATOM 5870 C CA . GLY B 1 323 ? -16.406 -15.883 -2.631 1 97.31 323 GLY B CA 1
ATOM 5871 C C . GLY B 1 323 ? -16.75 -16.453 -3.992 1 97.31 323 GLY B C 1
ATOM 5872 O O . GLY B 1 323 ? -15.883 -16.969 -4.699 1 97.31 323 GLY B O 1
ATOM 5873 N N . TRP B 1 324 ? -17.984 -16.328 -4.297 1 97.56 324 TRP B N 1
ATOM 5874 C CA . TRP B 1 324 ? -18.438 -16.828 -5.59 1 97.56 324 TRP B CA 1
ATOM 5875 C C . TRP B 1 324 ? -17.781 -16.062 -6.734 1 97.56 324 TRP B C 1
ATOM 5877 O O . TRP B 1 324 ? -17.453 -16.656 -7.77 1 97.56 324 TRP B O 1
ATOM 5887 N N . CYS B 1 325 ? -17.609 -14.844 -6.566 1 97.5 325 CYS B N 1
ATOM 5888 C CA . CYS B 1 325 ? -16.938 -14.023 -7.566 1 97.5 325 CYS B CA 1
ATOM 5889 C C . CYS B 1 325 ? -15.492 -14.477 -7.746 1 97.5 325 CYS B C 1
ATOM 5891 O O . CYS B 1 325 ? -15.016 -14.633 -8.875 1 97.5 325 CYS B O 1
ATOM 5893 N N . ALA B 1 326 ? -14.844 -14.664 -6.668 1 96.31 326 ALA B N 1
ATOM 5894 C CA . ALA B 1 326 ? -13.453 -15.109 -6.684 1 96.31 326 ALA B CA 1
ATOM 5895 C C . ALA B 1 326 ? -13.312 -16.453 -7.387 1 96.31 326 ALA B C 1
ATOM 5897 O O . ALA B 1 326 ? -12.406 -16.641 -8.203 1 96.31 326 ALA B O 1
ATOM 5898 N N . ILE B 1 327 ? -14.188 -17.328 -7.098 1 96.5 327 ILE B N 1
ATOM 5899 C CA . ILE B 1 327 ? -14.172 -18.672 -7.672 1 96.5 327 ILE B CA 1
ATOM 5900 C C . ILE B 1 327 ? -14.461 -18.594 -9.172 1 96.5 327 ILE B C 1
ATOM 5902 O O . ILE B 1 327 ? -13.82 -19.266 -9.969 1 96.5 327 ILE B O 1
ATOM 5906 N N . SER B 1 328 ? -15.438 -17.766 -9.484 1 96.94 328 SER B N 1
ATOM 5907 C CA . SER B 1 328 ? -15.758 -17.578 -10.898 1 96.94 328 SER B CA 1
ATOM 5908 C C . SER B 1 328 ? -14.555 -17.031 -11.664 1 96.94 328 SER B C 1
ATOM 5910 O O . SER B 1 328 ? -14.289 -17.469 -12.789 1 96.94 328 SER B O 1
ATOM 5912 N N . TYR B 1 329 ? -13.898 -16.141 -11.078 1 96.38 329 TYR B N 1
ATOM 5913 C CA . TYR B 1 329 ? -12.703 -15.562 -11.68 1 96.38 329 TYR B CA 1
ATOM 5914 C C . TYR B 1 329 ? -11.617 -16.625 -11.859 1 96.38 329 TYR B C 1
ATOM 5916 O O . TYR B 1 329 ? -10.992 -16.703 -12.922 1 96.38 329 TYR B O 1
ATOM 5924 N N . ALA B 1 330 ? -11.461 -17.406 -10.859 1 94.38 330 ALA B N 1
ATOM 5925 C CA . ALA B 1 330 ? -10.445 -18.453 -10.891 1 94.38 330 ALA B CA 1
ATOM 5926 C C . ALA B 1 330 ? -10.734 -19.469 -11.992 1 94.38 330 ALA B C 1
ATOM 5928 O O . ALA B 1 330 ? -9.836 -19.844 -12.75 1 94.38 330 ALA B O 1
ATOM 5929 N N . ILE B 1 331 ? -11.961 -19.891 -12.07 1 95 331 ILE B N 1
ATOM 5930 C CA . ILE B 1 331 ? -12.352 -20.875 -13.07 1 95 331 ILE B CA 1
ATOM 5931 C C . ILE B 1 331 ? -12.203 -20.266 -14.469 1 95 331 ILE B C 1
ATOM 5933 O O . ILE B 1 331 ? -11.766 -20.953 -15.398 1 95 331 ILE B O 1
ATOM 5937 N N . CYS B 1 332 ? -12.547 -19.031 -14.578 1 96 332 CYS B N 1
ATOM 5938 C CA . CYS B 1 332 ? -12.422 -18.344 -15.859 1 96 332 CYS B CA 1
ATOM 5939 C C . CYS B 1 332 ? -10.969 -18.312 -16.328 1 96 332 CYS B C 1
ATOM 5941 O O . CYS B 1 332 ? -10.672 -18.656 -17.469 1 96 332 CYS B O 1
ATOM 5943 N N . ILE B 1 333 ? -10.086 -17.969 -15.453 1 93.94 333 ILE B N 1
ATOM 5944 C CA . ILE B 1 333 ? -8.664 -17.906 -15.781 1 93.94 333 ILE B CA 1
ATOM 5945 C C . ILE B 1 333 ? -8.156 -19.312 -16.125 1 93.94 333 ILE B C 1
ATOM 5947 O O . ILE B 1 333 ? -7.395 -19.484 -17.094 1 93.94 333 ILE B O 1
ATOM 5951 N N . GLY B 1 334 ? -8.586 -20.312 -15.367 1 91.62 334 GLY B N 1
ATOM 5952 C CA . GLY B 1 334 ? -8.203 -21.672 -15.648 1 91.62 334 GLY B CA 1
ATOM 5953 C C . GLY B 1 334 ? -8.688 -22.172 -17 1 91.62 334 GLY B C 1
ATOM 5954 O O . GLY B 1 334 ? -7.98 -22.906 -17.688 1 91.62 334 GLY B O 1
ATOM 5955 N N . THR B 1 335 ? -9.844 -21.719 -17.328 1 92.31 335 THR B N 1
ATOM 5956 C CA . THR B 1 335 ? -10.445 -22.156 -18.578 1 92.31 335 THR B CA 1
ATOM 5957 C C . THR B 1 335 ? -9.688 -21.578 -19.766 1 92.31 335 THR B C 1
ATOM 5959 O O . THR B 1 335 ? -9.461 -22.266 -20.766 1 92.31 335 THR B O 1
ATOM 5962 N N . TYR B 1 336 ? -9.148 -20.422 -19.672 1 92.19 336 TYR B N 1
ATOM 5963 C CA . TYR B 1 336 ? -8.539 -19.75 -20.812 1 92.19 336 TYR B CA 1
ATOM 5964 C C . TYR B 1 336 ? -7.023 -19.938 -20.797 1 92.19 336 TYR B C 1
ATOM 5966 O O . TYR B 1 336 ? -6.348 -19.594 -21.766 1 92.19 336 TYR B O 1
ATOM 5974 N N . SER B 1 337 ? -6.535 -20.469 -19.75 1 88.88 337 SER B N 1
ATOM 5975 C CA . SER B 1 337 ? -5.102 -20.719 -19.688 1 88.88 337 SER B CA 1
ATOM 5976 C C . SER B 1 337 ? -4.758 -22.094 -20.266 1 88.88 337 SER B C 1
ATOM 5978 O O . SER B 1 337 ? -5.516 -23.047 -20.109 1 88.88 337 SER B O 1
ATOM 5980 N N . GLN B 1 338 ? -3.568 -22.141 -20.859 1 85.69 338 GLN B N 1
ATOM 5981 C CA . GLN B 1 338 ? -3.143 -23.391 -21.484 1 85.69 338 GLN B CA 1
ATOM 5982 C C . GLN B 1 338 ? -2.203 -24.172 -20.562 1 85.69 338 GLN B C 1
ATOM 5984 O O . GLN B 1 338 ? -2.074 -25.391 -20.688 1 85.69 338 GLN B O 1
ATOM 5989 N N . THR B 1 339 ? -1.518 -23.453 -19.688 1 81.38 339 THR B N 1
ATOM 5990 C CA . THR B 1 339 ? -0.614 -24.094 -18.75 1 81.38 339 THR B CA 1
ATOM 5991 C C . THR B 1 339 ? -0.873 -23.594 -17.328 1 81.38 339 THR B C 1
ATOM 5993 O O . THR B 1 339 ? -1.497 -22.547 -17.141 1 81.38 339 THR B O 1
ATOM 5996 N N . GLN B 1 340 ? -0.488 -24.422 -16.422 1 81.69 340 GLN B N 1
ATOM 5997 C CA . GLN B 1 340 ? -0.622 -24.016 -15.023 1 81.69 340 GLN B CA 1
ATOM 5998 C C . GLN B 1 340 ? 0.178 -22.75 -14.734 1 81.69 340 GLN B C 1
ATOM 6000 O O . GLN B 1 340 ? -0.262 -21.906 -13.969 1 81.69 340 GLN B O 1
ATOM 6005 N N . GLU B 1 341 ? 1.318 -22.594 -15.391 1 76.38 341 GLU B N 1
ATOM 6006 C CA . GLU B 1 341 ? 2.16 -21.422 -15.211 1 76.38 341 GLU B CA 1
ATOM 6007 C C . GLU B 1 341 ? 1.454 -20.156 -15.688 1 76.38 341 GLU B C 1
ATOM 6009 O O . GLU B 1 341 ? 1.553 -19.109 -15.055 1 76.38 341 GLU B O 1
ATOM 6014 N N . GLN B 1 342 ? 0.751 -20.359 -16.781 1 81.75 342 GLN B N 1
ATOM 6015 C CA . GLN B 1 342 ? -0.006 -19.234 -17.312 1 81.75 342 GLN B CA 1
ATOM 6016 C C . GLN B 1 342 ? -1.134 -18.828 -16.359 1 81.75 342 GLN B C 1
ATOM 6018 O O . GLN B 1 342 ? -1.352 -17.641 -16.125 1 81.75 342 GLN B O 1
ATOM 6023 N N . ALA B 1 343 ? -1.842 -19.828 -15.898 1 86.44 343 ALA B N 1
ATOM 6024 C CA . ALA B 1 343 ? -2.965 -19.562 -15 1 86.44 343 ALA B CA 1
ATOM 6025 C C . ALA B 1 343 ? -2.496 -18.906 -13.711 1 86.44 343 ALA B C 1
ATOM 6027 O O . ALA B 1 343 ? -3.068 -17.906 -13.273 1 86.44 343 ALA B O 1
ATOM 6028 N N . ASN B 1 344 ? -1.448 -19.438 -13.156 1 82.88 344 ASN B N 1
ATOM 6029 C CA . ASN B 1 344 ? -0.94 -18.938 -11.883 1 82.88 344 ASN B CA 1
ATOM 6030 C C . ASN B 1 344 ? -0.287 -17.562 -12.039 1 82.88 344 ASN B C 1
ATOM 6032 O O . ASN B 1 344 ? -0.47 -16.688 -11.195 1 82.88 344 ASN B O 1
ATOM 6036 N N . GLY B 1 345 ? 0.504 -17.406 -13.094 1 79.88 345 GLY B N 1
ATOM 6037 C CA . GLY B 1 345 ? 1.146 -16.125 -13.352 1 79.88 345 GLY B CA 1
ATOM 6038 C C . GLY B 1 345 ? 0.159 -15.008 -13.602 1 79.88 345 GLY B C 1
ATOM 6039 O O . GLY B 1 345 ? 0.217 -13.961 -12.945 1 79.88 345 GLY B O 1
ATOM 6040 N N . PHE B 1 346 ? -0.763 -15.281 -14.508 1 86.12 346 PHE B N 1
ATOM 6041 C CA . PHE B 1 346 ? -1.783 -14.289 -14.805 1 86.12 346 PHE B CA 1
ATOM 6042 C C . PHE B 1 346 ? -2.67 -14.039 -13.594 1 86.12 346 PHE B C 1
ATOM 6044 O O . PHE B 1 346 ? -3.018 -12.898 -13.289 1 86.12 346 PHE B O 1
ATOM 6051 N N . GLY B 1 347 ? -3.059 -15.125 -13.023 1 87.62 347 GLY B N 1
ATOM 6052 C CA . GLY B 1 347 ? -3.924 -15.016 -11.859 1 87.62 347 GLY B CA 1
ATOM 6053 C C . GLY B 1 347 ? -3.322 -14.18 -10.75 1 87.62 347 GLY B C 1
ATOM 6054 O O . GLY B 1 347 ? -3.951 -13.234 -10.258 1 87.62 347 GLY B O 1
ATOM 6055 N N . ALA B 1 348 ? -2.139 -14.5 -10.367 1 83.19 348 ALA B N 1
ATOM 6056 C CA . ALA B 1 348 ? -1.483 -13.82 -9.25 1 83.19 348 ALA B CA 1
ATOM 6057 C C . ALA B 1 348 ? -1.282 -12.336 -9.547 1 83.19 348 ALA B C 1
ATOM 6059 O O . ALA B 1 348 ? -1.647 -11.484 -8.742 1 83.19 348 ALA B O 1
ATOM 6060 N N . VAL B 1 349 ? -0.767 -12.039 -10.68 1 83.12 349 VAL B N 1
ATOM 6061 C CA . VAL B 1 349 ? -0.42 -10.656 -11.008 1 83.12 349 VAL B CA 1
ATOM 6062 C C . VAL B 1 349 ? -1.692 -9.836 -11.211 1 83.12 349 VAL B C 1
ATOM 6064 O O . VAL B 1 349 ? -1.773 -8.688 -10.766 1 83.12 349 VAL B O 1
ATOM 6067 N N . SER B 1 350 ? -2.633 -10.445 -11.891 1 89.06 350 SER B N 1
ATOM 6068 C CA . SER B 1 350 ? -3.875 -9.719 -12.125 1 89.06 350 SER B CA 1
ATOM 6069 C C . SER B 1 350 ? -4.57 -9.383 -10.805 1 89.06 350 SER B C 1
ATOM 6071 O O . SER B 1 350 ? -5.16 -8.305 -10.672 1 89.06 350 SER B O 1
ATOM 6073 N N . ILE B 1 351 ? -4.48 -10.25 -9.875 1 89.5 351 ILE B N 1
ATOM 6074 C CA . ILE B 1 351 ? -5.113 -10.016 -8.578 1 89.5 351 ILE B CA 1
ATOM 6075 C C . ILE B 1 351 ? -4.418 -8.852 -7.871 1 89.5 351 ILE B C 1
ATOM 6077 O O . ILE B 1 351 ? -5.074 -8.008 -7.262 1 89.5 351 ILE B O 1
ATOM 6081 N N . VAL B 1 352 ? -3.154 -8.867 -7.969 1 84.19 352 VAL B N 1
ATOM 6082 C CA . VAL B 1 352 ? -2.404 -7.789 -7.332 1 84.19 352 VAL B CA 1
ATOM 6083 C C . VAL B 1 352 ? -2.758 -6.457 -7.988 1 84.19 352 VAL B C 1
ATOM 6085 O O . VAL B 1 352 ? -2.965 -5.457 -7.297 1 84.19 352 VAL B O 1
ATOM 6088 N N . ILE B 1 353 ? -2.85 -6.445 -9.266 1 86 353 ILE B N 1
ATOM 6089 C CA . ILE B 1 353 ? -3.203 -5.238 -10.008 1 86 353 ILE B CA 1
ATOM 6090 C C . ILE B 1 353 ? -4.613 -4.793 -9.617 1 86 353 ILE B C 1
ATOM 6092 O O . ILE B 1 353 ? -4.844 -3.619 -9.328 1 86 353 ILE B O 1
ATOM 6096 N N . LEU B 1 354 ? -5.488 -5.758 -9.617 1 89.12 354 LEU B N 1
ATOM 6097 C CA . LEU B 1 354 ? -6.875 -5.449 -9.281 1 89.12 354 LEU B CA 1
ATOM 6098 C C . LEU B 1 354 ? -6.984 -4.977 -7.836 1 89.12 354 LEU B C 1
ATOM 6100 O O . LEU B 1 354 ? -7.809 -4.113 -7.52 1 89.12 354 LEU B O 1
ATOM 6104 N N . ALA B 1 355 ? -6.18 -5.562 -7.012 1 87.56 355 ALA B N 1
ATOM 6105 C CA . ALA B 1 355 ? -6.16 -5.148 -5.613 1 87.56 355 ALA B CA 1
ATOM 6106 C C . ALA B 1 355 ? -5.664 -3.711 -5.473 1 87.56 355 ALA B C 1
ATOM 6108 O O . ALA B 1 355 ? -6.16 -2.953 -4.637 1 87.56 355 ALA B O 1
ATOM 6109 N N . ALA B 1 356 ? -4.75 -3.361 -6.293 1 81.06 356 ALA B N 1
ATOM 6110 C CA . ALA B 1 356 ? -4.207 -2.006 -6.273 1 81.06 356 ALA B CA 1
ATOM 6111 C C . ALA B 1 356 ? -5.25 -0.989 -6.727 1 81.06 356 ALA B C 1
ATOM 6113 O O . ALA B 1 356 ? -5.422 0.056 -6.098 1 81.06 356 ALA B O 1
ATOM 6114 N N . ILE B 1 357 ? -5.949 -1.369 -7.707 1 82.44 357 ILE B N 1
ATOM 6115 C CA . ILE B 1 357 ? -6.887 -0.431 -8.312 1 82.44 357 ILE B CA 1
ATOM 6116 C C . ILE B 1 357 ? -8.172 -0.377 -7.488 1 82.44 357 ILE B C 1
ATOM 6118 O O . ILE B 1 357 ? -8.875 0.633 -7.496 1 82.44 357 ILE B O 1
ATOM 6122 N N . SER B 1 358 ? -8.469 -1.473 -6.766 1 83.81 358 SER B N 1
ATOM 6123 C CA . SER B 1 358 ? -9.742 -1.571 -6.059 1 83.81 358 SER B CA 1
ATOM 6124 C C . SER B 1 358 ? -9.672 -0.876 -4.699 1 83.81 358 SER B C 1
ATOM 6126 O O . SER B 1 358 ? -10.68 -0.786 -3.994 1 83.81 358 SER B O 1
ATOM 6128 N N . GLY B 1 359 ? -8.492 -0.427 -4.336 1 72.69 359 GLY B N 1
ATOM 6129 C CA . GLY B 1 359 ? -8.383 0.305 -3.084 1 72.69 359 GLY B CA 1
ATOM 6130 C C . GLY B 1 359 ? -7.922 -0.559 -1.927 1 72.69 359 GLY B C 1
ATOM 6131 O O . GLY B 1 359 ? -7.938 -0.12 -0.774 1 72.69 359 GLY B O 1
ATOM 6132 N N . ILE B 1 360 ? -7.633 -1.807 -2.191 1 77.56 360 ILE B N 1
ATOM 6133 C CA . ILE B 1 360 ? -7.164 -2.688 -1.126 1 77.56 360 ILE B CA 1
ATOM 6134 C C . ILE B 1 360 ? -5.754 -2.285 -0.704 1 77.56 360 ILE B C 1
ATOM 6136 O O . ILE B 1 360 ? -5.465 -2.18 0.49 1 77.56 360 ILE B O 1
ATOM 6140 N N . LEU B 1 361 ? -4.934 -2.023 -1.735 1 68.81 361 LEU B N 1
ATOM 6141 C CA . LEU B 1 361 ? -3.539 -1.716 -1.447 1 68.81 361 LEU B CA 1
ATOM 6142 C C . LEU B 1 361 ? -3.355 -0.225 -1.181 1 68.81 361 LEU B C 1
ATOM 6144 O O . LEU B 1 361 ? -2.479 0.168 -0.407 1 68.81 361 LEU B O 1
ATOM 6148 N N . VAL B 1 362 ? -4.184 0.535 -1.961 1 60.19 362 VAL B N 1
ATOM 6149 C CA . VAL B 1 362 ? -4.105 1.987 -1.848 1 60.19 362 VAL B CA 1
ATOM 6150 C C . VAL B 1 362 ? -5.488 2.561 -1.552 1 60.19 362 VAL B C 1
ATOM 6152 O O . VAL B 1 362 ? -6.48 2.141 -2.15 1 60.19 362 VAL B O 1
ATOM 6155 N N . PRO B 1 363 ? -5.516 3.369 -0.641 1 52.78 363 PRO B N 1
ATOM 6156 C CA . PRO B 1 363 ? -6.836 3.918 -0.316 1 52.78 363 PRO B CA 1
ATOM 6157 C C . PRO B 1 363 ? -7.496 4.602 -1.508 1 52.78 363 PRO B C 1
ATOM 6159 O O . PRO B 1 363 ? -6.816 5.238 -2.318 1 52.78 363 PRO B O 1
ATOM 6162 N N . SER B 1 364 ? -8.82 4.34 -1.708 1 53.41 364 SER B N 1
ATOM 6163 C CA . SER B 1 364 ? -9.609 4.809 -2.842 1 53.41 364 SER B CA 1
ATOM 6164 C C . SER B 1 364 ? -9.516 6.324 -2.984 1 53.41 364 SER B C 1
ATOM 6166 O O . SER B 1 364 ? -9.586 6.855 -4.098 1 53.41 364 SER B O 1
ATOM 6168 N N . PHE B 1 365 ? -9.297 7.008 -1.897 1 49.56 365 PHE B N 1
ATOM 6169 C CA . PHE B 1 365 ? -9.297 8.461 -1.964 1 49.56 365 PHE B CA 1
ATOM 6170 C C . PHE B 1 365 ? -8.031 8.984 -2.631 1 49.56 365 PHE B C 1
ATOM 6172 O O . PHE B 1 365 ? -8.008 10.102 -3.143 1 49.56 365 PHE B O 1
ATOM 6179 N N . ALA B 1 366 ? -7.039 8.086 -2.559 1 53.41 366 ALA B N 1
ATOM 6180 C CA . ALA B 1 366 ? -5.762 8.469 -3.156 1 53.41 366 ALA B CA 1
ATOM 6181 C C . ALA B 1 366 ? -5.746 8.172 -4.652 1 53.41 366 ALA B C 1
ATOM 6183 O O . ALA B 1 366 ? -4.781 8.508 -5.348 1 53.41 366 ALA B O 1
ATOM 6184 N N . MET B 1 367 ? -6.934 7.715 -5.082 1 62.94 367 MET B N 1
ATOM 6185 C CA . MET B 1 367 ? -6.98 7.285 -6.48 1 62.94 367 MET B CA 1
ATOM 6186 C C . MET B 1 367 ? -7.227 8.469 -7.406 1 62.94 367 MET B C 1
ATOM 6188 O O . MET B 1 367 ? -8.039 9.344 -7.098 1 62.94 367 MET B O 1
ATOM 6192 N N . PRO B 1 368 ? -6.352 8.539 -8.461 1 62.53 368 PRO B N 1
ATOM 6193 C CA . PRO B 1 368 ? -6.617 9.578 -9.461 1 62.53 368 PRO B CA 1
ATOM 6194 C C . PRO B 1 368 ? -8 9.445 -10.094 1 62.53 368 PRO B C 1
ATOM 6196 O O . PRO B 1 368 ? -8.555 8.344 -10.156 1 62.53 368 PRO B O 1
ATOM 6199 N N . GLN B 1 369 ? -8.547 10.508 -10.477 1 64.94 369 GLN B N 1
ATOM 6200 C CA . GLN B 1 369 ? -9.875 10.523 -11.094 1 64.94 369 GLN B CA 1
ATOM 6201 C C . GLN B 1 369 ? -9.914 9.633 -12.328 1 64.94 369 GLN B C 1
ATOM 6203 O O . GLN B 1 369 ? -10.945 9.023 -12.625 1 64.94 369 GLN B O 1
ATOM 6208 N N . SER B 1 370 ? -8.734 9.516 -13.008 1 70.19 370 SER B N 1
ATOM 6209 C CA . SER B 1 370 ? -8.68 8.727 -14.234 1 70.19 370 SER B CA 1
ATOM 6210 C C . SER B 1 370 ? -8.922 7.25 -13.945 1 70.19 370 SER B C 1
ATOM 6212 O O . SER B 1 370 ? -9.328 6.496 -14.828 1 70.19 370 SER B O 1
ATOM 6214 N N . PHE B 1 371 ? -8.68 6.922 -12.672 1 75.25 371 PHE B N 1
ATOM 6215 C CA . PHE B 1 371 ? -8.805 5.508 -12.344 1 75.25 371 PHE B CA 1
ATOM 6216 C C . PHE B 1 371 ? -10.188 5.211 -11.781 1 75.25 371 PHE B C 1
ATOM 6218 O O . PHE B 1 371 ? -10.531 4.051 -11.539 1 75.25 371 PHE B O 1
ATOM 6225 N N . ALA B 1 372 ? -10.984 6.262 -11.672 1 71.75 372 ALA B N 1
ATOM 6226 C CA . ALA B 1 372 ? -12.305 6.078 -11.07 1 71.75 372 ALA B CA 1
ATOM 6227 C C . ALA B 1 372 ? -13.156 5.125 -11.906 1 71.75 372 ALA B C 1
ATOM 6229 O O . ALA B 1 372 ? -13.82 4.238 -11.359 1 71.75 372 ALA B O 1
ATOM 6230 N N . VAL B 1 373 ? -13 5.27 -13.125 1 78.56 373 VAL B N 1
ATOM 6231 C CA . VAL B 1 373 ? -13.805 4.438 -14.008 1 78.56 373 VAL B CA 1
ATOM 6232 C C . VAL B 1 373 ? -13.234 3.021 -14.047 1 78.56 373 VAL B C 1
ATOM 6234 O O . VAL B 1 373 ? -13.984 2.043 -14.031 1 78.56 373 VAL B O 1
ATOM 6237 N N . ILE B 1 374 ? -11.969 2.918 -14 1 83.31 374 ILE B N 1
ATOM 6238 C CA . ILE B 1 374 ? -11.305 1.623 -14.086 1 83.31 374 ILE B CA 1
ATOM 6239 C C . ILE B 1 374 ? -11.547 0.83 -12.805 1 83.31 374 ILE B C 1
ATOM 6241 O O . ILE B 1 374 ? -11.672 -0.396 -12.836 1 83.31 374 ILE B O 1
ATOM 6245 N N . MET B 1 375 ? -11.68 1.524 -11.828 1 84.31 375 MET B N 1
ATOM 6246 C CA . MET B 1 375 ? -11.93 0.887 -10.539 1 84.31 375 MET B CA 1
ATOM 6247 C C . MET B 1 375 ? -13.281 0.175 -10.539 1 84.31 375 MET B C 1
ATOM 6249 O O . MET B 1 375 ? -13.398 -0.938 -10.023 1 84.31 375 MET B O 1
ATOM 6253 N N . LYS B 1 376 ? -14.188 0.833 -11.211 1 86.19 376 LYS B N 1
ATOM 6254 C CA . LYS B 1 376 ? -15.539 0.298 -11.211 1 86.19 376 LYS B CA 1
ATOM 6255 C C . LYS B 1 376 ? -15.656 -0.916 -12.125 1 86.19 376 LYS B C 1
ATOM 6257 O O . LYS B 1 376 ? -16.625 -1.666 -12.055 1 86.19 376 LYS B O 1
ATOM 6262 N N . LEU B 1 377 ? -14.602 -1.116 -12.812 1 88.19 377 LEU B N 1
ATOM 6263 C CA . LEU B 1 377 ? -14.609 -2.266 -13.711 1 88.19 377 LEU B CA 1
ATOM 6264 C C . LEU B 1 377 ? -14 -3.486 -13.039 1 88.19 377 LEU B C 1
ATOM 6266 O O . LEU B 1 377 ? -14.031 -4.59 -13.586 1 88.19 377 LEU B O 1
ATOM 6270 N N . SER B 1 378 ? -13.578 -3.332 -11.867 1 89.62 378 SER B N 1
ATOM 6271 C CA . SER B 1 378 ? -12.969 -4.438 -11.141 1 89.62 378 SER B CA 1
ATOM 6272 C C . SER B 1 378 ? -13.961 -5.082 -10.18 1 89.62 378 SER B C 1
ATOM 6274 O O . SER B 1 378 ? -14.602 -4.395 -9.383 1 89.62 378 SER B O 1
ATOM 6276 N N . PRO B 1 379 ? -14.094 -6.41 -10.297 1 93.06 379 PRO B N 1
ATOM 6277 C CA . PRO B 1 379 ? -14.984 -7.074 -9.344 1 93.06 379 PRO B CA 1
ATOM 6278 C C . PRO B 1 379 ? -14.508 -6.938 -7.895 1 93.06 379 PRO B C 1
ATOM 6280 O O . PRO B 1 379 ? -15.32 -6.953 -6.969 1 93.06 379 PRO B O 1
ATOM 6283 N N . LEU B 1 380 ? -13.219 -6.797 -7.754 1 93.06 380 LEU B N 1
ATOM 6284 C CA . LEU B 1 380 ? -12.672 -6.645 -6.41 1 93.06 380 LEU B CA 1
ATOM 6285 C C . LEU B 1 380 ? -13.156 -5.352 -5.77 1 93.06 380 LEU B C 1
ATOM 6287 O O . LEU B 1 380 ? -13.383 -5.301 -4.559 1 93.06 380 LEU B O 1
ATOM 6291 N N . TYR B 1 381 ? -13.336 -4.398 -6.621 1 90.69 381 TYR B N 1
ATOM 6292 C CA . TYR B 1 381 ? -13.828 -3.109 -6.148 1 90.69 381 TYR B CA 1
ATOM 6293 C C . TYR B 1 381 ? -15.219 -3.25 -5.535 1 90.69 381 TYR B C 1
ATOM 6295 O O . TYR B 1 381 ? -15.477 -2.729 -4.449 1 90.69 381 TYR B O 1
ATOM 6303 N N . TRP B 1 382 ? -16.031 -3.916 -6.145 1 93.12 382 TRP B N 1
ATOM 6304 C CA . TRP B 1 382 ? -17.422 -4.055 -5.691 1 93.12 382 TRP B CA 1
ATOM 6305 C C . TRP B 1 382 ? -17.5 -4.965 -4.473 1 93.12 382 TRP B C 1
ATOM 6307 O O . TRP B 1 382 ? -18.359 -4.777 -3.605 1 93.12 382 TRP B O 1
ATOM 6317 N N . CYS B 1 383 ? -16.625 -5.977 -4.426 1 95.56 383 CYS B N 1
ATOM 6318 C CA . CYS B 1 383 ? -16.531 -6.781 -3.213 1 95.56 383 CYS B CA 1
ATOM 6319 C C . CYS B 1 383 ? -16.156 -5.918 -2.014 1 95.56 383 CYS B C 1
ATOM 6321 O O . CYS B 1 383 ? -16.797 -5.996 -0.964 1 95.56 383 CYS B O 1
ATOM 6323 N N . LEU B 1 384 ? -15.211 -5.078 -2.254 1 91.38 384 LEU B N 1
ATOM 6324 C CA . LEU B 1 384 ? -14.703 -4.242 -1.172 1 91.38 384 LEU B CA 1
ATOM 6325 C C . LEU B 1 384 ? -15.758 -3.23 -0.724 1 91.38 384 LEU B C 1
ATOM 6327 O O . LEU B 1 384 ? -15.984 -3.055 0.475 1 91.38 384 LEU B O 1
ATOM 6331 N N . GLU B 1 385 ? -16.391 -2.621 -1.665 1 87.94 385 GLU B N 1
ATOM 6332 C CA . GLU B 1 385 ? -17.422 -1.624 -1.36 1 87.94 385 GLU B CA 1
ATOM 6333 C C . GLU B 1 385 ? -18.578 -2.244 -0.585 1 87.94 385 GLU B C 1
ATOM 6335 O O . GLU B 1 385 ? -19.172 -1.596 0.282 1 87.94 385 GLU B O 1
ATOM 6340 N N . SER B 1 386 ? -18.891 -3.426 -0.904 1 93.44 386 SER B N 1
ATOM 6341 C CA . SER B 1 386 ? -19.969 -4.113 -0.192 1 93.44 386 SER B CA 1
ATOM 6342 C C . SER B 1 386 ? -19.578 -4.375 1.262 1 93.44 386 SER B C 1
ATOM 6344 O O . SER B 1 386 ? -20.391 -4.164 2.168 1 93.44 386 SER B O 1
ATOM 6346 N N . TYR B 1 387 ? -18.391 -4.801 1.448 1 92.06 387 TYR B N 1
ATOM 6347 C CA . TYR B 1 387 ? -17.922 -5.012 2.812 1 92.06 387 TYR B CA 1
ATOM 6348 C C . TYR B 1 387 ? -17.875 -3.693 3.578 1 92.06 387 TYR B C 1
ATOM 6350 O O . TYR B 1 387 ? -18.234 -3.633 4.754 1 92.06 387 TYR B O 1
ATOM 6358 N N . TYR B 1 388 ? -17.422 -2.617 2.914 1 83.75 388 TYR B N 1
ATOM 6359 C CA . TYR B 1 388 ? -17.328 -1.311 3.557 1 83.75 388 TYR B CA 1
ATOM 6360 C C . TYR B 1 388 ? -18.703 -0.798 3.957 1 83.75 388 TYR B C 1
ATOM 6362 O O . TYR B 1 388 ? -18.859 -0.191 5.02 1 83.75 388 TYR B O 1
ATOM 6370 N N . GLY B 1 389 ? -19.656 -1.047 3.111 1 84.19 389 GLY B N 1
ATOM 6371 C CA . GLY B 1 389 ? -21.016 -0.647 3.441 1 84.19 389 GLY B CA 1
ATOM 6372 C C . GLY B 1 389 ? -21.531 -1.273 4.727 1 84.19 389 GLY B C 1
ATOM 6373 O O . GLY B 1 389 ? -22.281 -0.645 5.473 1 84.19 389 GLY B O 1
ATOM 6374 N N . LEU B 1 390 ? -21.016 -2.436 5.012 1 88.19 390 LEU B N 1
ATOM 6375 C CA . LEU B 1 390 ? -21.469 -3.152 6.199 1 88.19 390 LEU B CA 1
ATOM 6376 C C . LEU B 1 390 ? -20.594 -2.811 7.406 1 88.19 390 LEU B C 1
ATOM 6378 O O . LEU B 1 390 ? -21.109 -2.547 8.492 1 88.19 390 LEU B O 1
ATOM 6382 N N . PHE B 1 391 ? -19.281 -2.764 7.195 1 85.44 391 PHE B N 1
ATOM 6383 C CA . PHE B 1 391 ? -18.344 -2.637 8.305 1 85.44 391 PHE B CA 1
ATOM 6384 C C . PHE B 1 391 ? -18.141 -1.174 8.68 1 85.44 391 PHE B C 1
ATOM 6386 O O . PHE B 1 391 ? -18.047 -0.833 9.859 1 85.44 391 PHE B O 1
ATOM 6393 N N . LEU B 1 392 ? -18 -0.338 7.66 1 75.19 392 LEU B N 1
ATOM 6394 C CA . LEU B 1 392 ? -17.594 1.042 7.906 1 75.19 392 LEU B CA 1
ATOM 6395 C C . LEU B 1 392 ? -18.812 1.96 7.98 1 75.19 392 LEU B C 1
ATOM 6397 O O . LEU B 1 392 ? -18.875 2.854 8.828 1 75.19 392 LEU B O 1
ATOM 6401 N N . GLU B 1 393 ? -19.734 1.672 7.125 1 73.19 393 GLU B N 1
ATOM 6402 C CA . GLU B 1 393 ? -20.906 2.545 7.074 1 73.19 393 GLU B CA 1
ATOM 6403 C C . GLU B 1 393 ? -22.031 1.988 7.922 1 73.19 393 GLU B C 1
ATOM 6405 O O . GLU B 1 393 ? -23.062 2.648 8.102 1 73.19 393 GLU B O 1
ATOM 6410 N N . ARG B 1 394 ? -21.875 0.8 8.406 1 73.88 394 ARG B N 1
ATOM 6411 C CA . ARG B 1 394 ? -22.828 0.121 9.281 1 73.88 394 ARG B CA 1
ATOM 6412 C C . ARG B 1 394 ? -24.219 0.08 8.664 1 73.88 394 ARG B C 1
ATOM 6414 O O . ARG B 1 394 ? -25.203 0.399 9.328 1 73.88 394 ARG B O 1
ATOM 6421 N N . GLY B 1 395 ? -24.188 -0.25 7.453 1 76.62 395 GLY B N 1
ATOM 6422 C CA . GLY B 1 395 ? -25.438 -0.389 6.734 1 76.62 395 GLY B CA 1
ATOM 6423 C C . GLY B 1 395 ? -25.984 -1.807 6.746 1 76.62 395 GLY B C 1
ATOM 6424 O O . GLY B 1 395 ? -25.312 -2.73 7.199 1 76.62 395 GLY B O 1
ATOM 6425 N N . SER B 1 396 ? -27.234 -1.887 6.402 1 87.25 396 SER B N 1
ATOM 6426 C CA . SER B 1 396 ? -27.859 -3.197 6.223 1 87.25 396 SER B CA 1
ATOM 6427 C C . SER B 1 396 ? -27.734 -3.668 4.777 1 87.25 396 SER B C 1
ATOM 6429 O O . SER B 1 396 ? -27.266 -2.928 3.912 1 87.25 396 SER B O 1
ATOM 6431 N N . LEU B 1 397 ? -28.141 -4.938 4.598 1 89.62 397 LEU B N 1
ATOM 6432 C CA . LEU B 1 397 ? -28.094 -5.492 3.248 1 89.62 397 LEU B CA 1
ATOM 6433 C C . LEU B 1 397 ? -28.891 -4.625 2.277 1 89.62 397 LEU B C 1
ATOM 6435 O O . LEU B 1 397 ? -28.484 -4.449 1.124 1 89.62 397 LEU B O 1
ATOM 6439 N N . ALA B 1 398 ? -29.906 -4.078 2.76 1 87.94 398 ALA B N 1
ATOM 6440 C CA . ALA B 1 398 ? -30.75 -3.225 1.929 1 87.94 398 ALA B CA 1
ATOM 6441 C C . ALA B 1 398 ? -30.047 -1.926 1.569 1 87.94 398 ALA B C 1
ATOM 6443 O O . ALA B 1 398 ? -30.25 -1.374 0.486 1 87.94 398 ALA B O 1
ATOM 6444 N N . ASP B 1 399 ? -29.172 -1.545 2.398 1 82.38 399 ASP B N 1
ATOM 6445 C CA . ASP B 1 399 ? -28.469 -0.282 2.197 1 82.38 399 ASP B CA 1
ATOM 6446 C C . ASP B 1 399 ? -27.328 -0.441 1.188 1 82.38 399 ASP B C 1
ATOM 6448 O O . ASP B 1 399 ? -26.859 0.544 0.613 1 82.38 399 ASP B O 1
ATOM 6452 N N . ILE B 1 400 ? -26.953 -1.776 1.003 1 88.31 400 ILE B N 1
ATOM 6453 C CA . ILE B 1 400 ? -25.766 -1.937 0.189 1 88.31 400 ILE B CA 1
ATOM 6454 C C . ILE B 1 400 ? -26.109 -2.637 -1.121 1 88.31 400 ILE B C 1
ATOM 6456 O O . ILE B 1 400 ? -25.266 -3.268 -1.747 1 88.31 400 ILE B O 1
ATOM 6460 N N . LEU B 1 401 ? -27.328 -2.553 -1.545 1 90.56 401 LEU B N 1
ATOM 6461 C CA . LEU B 1 401 ? -27.75 -3.15 -2.805 1 90.56 401 LEU B CA 1
ATOM 6462 C C . LEU B 1 401 ? -27.047 -2.492 -3.988 1 90.56 401 LEU B C 1
ATOM 6464 O O . LEU B 1 401 ? -26.828 -3.133 -5.02 1 90.56 401 LEU B O 1
ATOM 6468 N N . GLU B 1 402 ? -26.734 -1.268 -3.867 1 87.94 402 GLU B N 1
ATOM 6469 C CA . GLU B 1 402 ? -26.062 -0.532 -4.938 1 87.94 402 GLU B CA 1
ATOM 6470 C C . GLU B 1 402 ? -24.688 -1.118 -5.23 1 87.94 402 GLU B C 1
ATOM 6472 O O . GLU B 1 402 ? -24.156 -0.961 -6.336 1 87.94 402 GLU B O 1
ATOM 6477 N N . THR B 1 403 ? -24.156 -1.774 -4.266 1 90.75 403 THR B N 1
ATOM 6478 C CA . THR B 1 403 ? -22.828 -2.361 -4.449 1 90.75 403 THR B CA 1
ATOM 6479 C C . THR B 1 403 ? -22.938 -3.865 -4.691 1 90.75 403 THR B C 1
ATOM 6481 O O . THR B 1 403 ? -22.125 -4.434 -5.434 1 90.75 403 THR B O 1
ATOM 6484 N N . THR B 1 404 ? -23.969 -4.492 -4.18 1 94.69 404 THR B N 1
ATOM 6485 C CA . THR B 1 404 ? -24.094 -5.941 -4.281 1 94.69 404 THR B CA 1
ATOM 6486 C C . THR B 1 404 ? -24.656 -6.34 -5.641 1 94.69 404 THR B C 1
ATOM 6488 O O . THR B 1 404 ? -24.297 -7.383 -6.191 1 94.69 404 THR B O 1
ATOM 6491 N N . LEU B 1 405 ? -25.391 -5.5 -6.23 1 95.19 405 LEU B N 1
ATOM 6492 C CA . LEU B 1 405 ? -26 -5.828 -7.516 1 95.19 405 LEU B CA 1
ATOM 6493 C C . LEU B 1 405 ? -24.953 -5.859 -8.625 1 95.19 405 LEU B C 1
ATOM 6495 O O . LEU B 1 405 ? -24.906 -6.797 -9.422 1 95.19 405 LEU B O 1
ATOM 6499 N N . PRO B 1 406 ? -24.172 -4.816 -8.719 1 94.69 406 PRO B N 1
ATOM 6500 C CA . PRO B 1 406 ? -23.094 -4.918 -9.711 1 94.69 406 PRO B CA 1
ATOM 6501 C C . PRO B 1 406 ? -22.188 -6.129 -9.477 1 94.69 406 PRO B C 1
ATOM 6503 O O . PRO B 1 406 ? -21.719 -6.738 -10.438 1 94.69 406 PRO B O 1
ATOM 6506 N N . LEU B 1 407 ? -21.969 -6.48 -8.281 1 95.88 407 LEU B N 1
ATOM 6507 C CA . LEU B 1 407 ? -21.172 -7.656 -7.961 1 95.88 407 LEU B CA 1
ATOM 6508 C C . LEU B 1 407 ? -21.812 -8.922 -8.531 1 95.88 407 LEU B C 1
ATOM 6510 O O . LEU B 1 407 ? -21.141 -9.75 -9.125 1 95.88 407 LEU B O 1
ATOM 6514 N N . LEU B 1 408 ? -23.109 -9.016 -8.352 1 96.44 408 LEU B N 1
ATOM 6515 C CA . LEU B 1 408 ? -23.844 -10.141 -8.922 1 96.44 408 LEU B CA 1
ATOM 6516 C C . LEU B 1 408 ? -23.75 -10.133 -10.445 1 96.44 408 LEU B C 1
ATOM 6518 O O . LEU B 1 408 ? -23.625 -11.188 -11.07 1 96.44 408 LEU B O 1
ATOM 6522 N N . GLY B 1 409 ? -23.859 -8.914 -10.953 1 96.38 409 GLY B N 1
ATOM 6523 C CA . GLY B 1 409 ? -23.703 -8.781 -12.398 1 96.38 409 GLY B CA 1
ATOM 6524 C C . GLY B 1 409 ? -22.359 -9.266 -12.891 1 96.38 409 GLY B C 1
ATOM 6525 O O . GLY B 1 409 ? -22.281 -9.969 -13.898 1 96.38 409 GLY B O 1
ATOM 6526 N N . PHE B 1 410 ? -21.312 -9.047 -12.219 1 96.19 410 PHE B N 1
ATOM 6527 C CA . PHE B 1 410 ? -19.969 -9.484 -12.578 1 96.19 410 PHE B CA 1
ATOM 6528 C C . PHE B 1 410 ? -19.859 -11 -12.523 1 96.19 410 PHE B C 1
ATOM 6530 O O . PHE B 1 410 ? -19.219 -11.617 -13.383 1 96.19 410 PHE B O 1
ATOM 6537 N N . ILE B 1 411 ? -20.484 -11.578 -11.508 1 96.88 411 ILE B N 1
ATOM 6538 C CA . ILE B 1 411 ? -20.453 -13.031 -11.367 1 96.88 411 ILE B CA 1
ATOM 6539 C C . ILE B 1 411 ? -21.094 -13.68 -12.594 1 96.88 411 ILE B C 1
ATOM 6541 O O . ILE B 1 411 ? -20.516 -14.594 -13.195 1 96.88 411 ILE B O 1
ATOM 6545 N N . VAL B 1 412 ? -22.203 -13.102 -13 1 96.69 412 VAL B N 1
ATOM 6546 C CA . VAL B 1 412 ? -22.938 -13.656 -14.133 1 96.69 412 VAL B CA 1
ATOM 6547 C C . VAL B 1 412 ? -22.125 -13.469 -15.414 1 96.69 412 VAL B C 1
ATOM 6549 O O . VAL B 1 412 ? -22.031 -14.383 -16.234 1 96.69 412 VAL B O 1
ATOM 6552 N N . ILE B 1 413 ? -21.547 -12.375 -15.539 1 96.88 413 ILE B N 1
ATOM 6553 C CA . ILE B 1 413 ? -20.766 -12.07 -16.734 1 96.88 413 ILE B CA 1
ATOM 6554 C C . ILE B 1 413 ? -19.562 -13 -16.812 1 96.88 413 ILE B C 1
ATOM 6556 O O . ILE B 1 413 ? -19.281 -13.594 -17.859 1 96.88 413 ILE B O 1
ATOM 6560 N N . ILE B 1 414 ? -18.844 -13.18 -15.719 1 96.44 414 ILE B N 1
ATOM 6561 C CA . ILE B 1 414 ? -17.641 -14.008 -15.703 1 96.44 414 ILE B CA 1
ATOM 6562 C C . ILE B 1 414 ? -18.031 -15.469 -15.961 1 96.44 414 ILE B C 1
ATOM 6564 O O . ILE B 1 414 ? -17.328 -16.172 -16.688 1 96.44 414 ILE B O 1
ATOM 6568 N N . GLN B 1 415 ? -19.125 -15.852 -15.352 1 96.19 415 GLN B N 1
ATOM 6569 C CA . GLN B 1 415 ? -19.609 -17.203 -15.602 1 96.19 415 GLN B CA 1
ATOM 6570 C C . GLN B 1 415 ? -19.969 -17.391 -17.078 1 96.19 415 GLN B C 1
ATOM 6572 O O . GLN B 1 415 ? -19.688 -18.438 -17.656 1 96.19 415 GLN B O 1
ATOM 6577 N N . GLY B 1 416 ? -20.625 -16.344 -17.609 1 95.62 416 GLY B N 1
ATOM 6578 C CA . GLY B 1 416 ? -20.938 -16.391 -19.031 1 95.62 416 GLY B CA 1
ATOM 6579 C C . GLY B 1 416 ? -19.703 -16.5 -19.906 1 95.62 416 GLY B C 1
ATOM 6580 O O . GLY B 1 416 ? -19.672 -17.312 -20.844 1 95.62 416 GLY B O 1
ATOM 6581 N N . ILE B 1 417 ? -18.719 -15.781 -19.594 1 96.19 417 ILE B N 1
ATOM 6582 C CA . ILE B 1 417 ? -17.469 -15.805 -20.359 1 96.19 417 ILE B CA 1
ATOM 6583 C C . ILE B 1 417 ? -16.812 -17.188 -20.234 1 96.19 417 ILE B C 1
ATOM 6585 O O . ILE B 1 417 ? -16.281 -17.703 -21.219 1 96.19 417 ILE B O 1
ATOM 6589 N N . THR B 1 418 ? -16.859 -17.688 -19.031 1 95 418 THR B N 1
ATOM 6590 C CA . THR B 1 418 ? -16.312 -19.016 -18.797 1 95 418 THR B CA 1
ATOM 6591 C C . THR B 1 418 ? -17.016 -20.062 -19.656 1 95 418 THR B C 1
ATOM 6593 O O . THR B 1 418 ? -16.359 -20.906 -20.281 1 95 418 THR B O 1
ATOM 6596 N N . LEU B 1 419 ? -18.344 -19.969 -19.734 1 93.25 419 LEU B N 1
ATOM 6597 C CA . LEU B 1 419 ? -19.109 -20.922 -20.531 1 93.25 419 LEU B CA 1
ATOM 6598 C C . LEU B 1 419 ? -18.781 -20.797 -22.016 1 93.25 419 LEU B C 1
ATOM 6600 O O . LEU B 1 419 ? -18.672 -21.797 -22.719 1 93.25 419 LEU B O 1
ATOM 6604 N N . ILE B 1 420 ? -18.609 -19.578 -22.422 1 94.69 420 ILE B N 1
ATOM 6605 C CA . ILE B 1 420 ? -18.266 -19.344 -23.812 1 94.69 420 ILE B CA 1
ATOM 6606 C C . ILE B 1 420 ? -16.891 -19.953 -24.125 1 94.69 420 ILE B C 1
ATOM 6608 O O . ILE B 1 420 ? -16.703 -20.562 -25.172 1 94.69 420 ILE B O 1
ATOM 6612 N N . GLY B 1 421 ? -16.016 -19.797 -23.219 1 92.06 421 GLY B N 1
ATOM 6613 C CA . GLY B 1 421 ? -14.688 -20.375 -23.391 1 92.06 421 GLY B CA 1
ATOM 6614 C C . GLY B 1 421 ? -14.703 -21.891 -23.422 1 92.06 421 GLY B C 1
ATOM 6615 O O . GLY B 1 421 ? -13.992 -22.5 -24.219 1 92.06 421 GLY B O 1
ATOM 6616 N N . LEU B 1 422 ? -15.508 -22.453 -22.609 1 89.31 422 LEU B N 1
ATOM 6617 C CA . LEU B 1 422 ? -15.617 -23.906 -22.578 1 89.31 422 LEU B CA 1
ATOM 6618 C C . LEU B 1 422 ? -16.219 -24.438 -23.859 1 89.31 422 LEU B C 1
ATOM 6620 O O . LEU B 1 422 ? -15.781 -25.484 -24.375 1 89.31 422 LEU B O 1
ATOM 6624 N N . LYS B 1 423 ? -17.125 -23.719 -24.375 1 90.12 423 LYS B N 1
ATOM 6625 C CA . LYS B 1 423 ? -17.766 -24.109 -25.625 1 90.12 423 LYS B CA 1
ATOM 6626 C C . LYS B 1 423 ? -16.781 -23.969 -26.797 1 90.12 423 LYS B C 1
ATOM 6628 O O . LYS B 1 423 ? -16.719 -24.859 -27.656 1 90.12 423 LYS B O 1
ATOM 6633 N N . LYS B 1 424 ? -16.125 -22.938 -26.734 1 90.12 424 LYS B N 1
ATOM 6634 C CA . LYS B 1 424 ? -15.18 -22.688 -27.797 1 90.12 424 LYS B CA 1
ATOM 6635 C C . LYS B 1 424 ? -14.078 -23.75 -27.812 1 90.12 424 LYS B C 1
ATOM 6637 O O . LYS B 1 424 ? -13.555 -24.094 -28.875 1 90.12 424 LYS B O 1
ATOM 6642 N N . LYS B 1 425 ? -13.75 -24.266 -26.688 1 84.69 425 LYS B N 1
ATOM 6643 C CA . LYS B 1 425 ? -12.688 -25.25 -26.562 1 84.69 425 LYS B CA 1
ATOM 6644 C C . LYS B 1 425 ? -13.258 -26.672 -26.641 1 84.69 425 LYS B C 1
ATOM 6646 O O . LYS B 1 425 ? -12.547 -27.641 -26.406 1 84.69 425 LYS B O 1
ATOM 6651 N N . ASN B 1 426 ? -14.555 -26.766 -26.828 1 79.19 426 ASN B N 1
ATOM 6652 C CA . ASN B 1 426 ? -15.273 -28.031 -27 1 79.19 426 ASN B CA 1
ATOM 6653 C C . ASN B 1 426 ? -15.195 -28.875 -25.734 1 79.19 426 ASN B C 1
ATOM 6655 O O . ASN B 1 426 ? -15 -30.094 -25.812 1 79.19 426 ASN B O 1
ATOM 6659 N N . LEU B 1 427 ? -15.148 -28.141 -24.703 1 76.81 427 LEU B N 1
ATOM 6660 C CA . LEU B 1 427 ? -15.109 -28.859 -23.438 1 76.81 427 LEU B CA 1
ATOM 6661 C C . LEU B 1 427 ? -16.516 -29.141 -22.938 1 76.81 427 LEU B C 1
ATOM 6663 O O . LEU B 1 427 ? -16.703 -29.984 -22.047 1 76.81 427 LEU B O 1
ATOM 6667 N N . ILE B 1 428 ? -17.453 -28.391 -23.484 1 75.81 428 ILE B N 1
ATOM 6668 C CA . ILE B 1 428 ? -18.875 -28.656 -23.234 1 75.81 428 ILE B CA 1
ATOM 6669 C C . ILE B 1 428 ? -19.656 -28.547 -24.547 1 75.81 428 ILE B C 1
ATOM 6671 O O . ILE B 1 428 ? -19.203 -27.891 -25.484 1 75.81 428 ILE B O 1
#

InterPro domains:
  IPR013525 ABC-2 type transporter, transmembrane domain [PF12698] (21-415)
  IPR051449 ABC-2 integral membrane transporter component [PTHR30294] (3-425)